Protein 8OU0 (pdb70)

Secondary structure (DSSP, 8-state):
--EEEEEEEHHHHHHHHHHHHHHHHHHHT--TTSB----GGGTB---SSSB--B-EEEE-SSSHHHHHHHHSSTTTTS-TTSEE--SS---S-HHIIIIISGGGTHHHHHHHHHHHHHH-SSEEEEEEEEETTSHHHHHHHHHHHHHHHHHT-SSEEEEEEEPPPSS----SSHHHHHHHHHHHHTTT-SEEEEE-HHHHHHHIIIII--SS--HHHHHHHHHHHHHHHHHHHHS--SB---SHHHHHHH--BTTB---EEEEE----HHHHHT----HHHHHHHTTSGGGSSSSS-GGGS-EEEEEEEEEES--HHHHHHHHHHHHH-SSS-B-TT-S--EEEEEES------TTSS----SEEEEEEEEETTHHHHHHHHHHHHHHHHHTT-SHHHHHHHT--HHHHHHHHHHHHHHHHHHHHHH-/--EEEEEEEHHHHHHHHHHHHHHHHHHTTB-TTSBB--SSTTSSTTTTTTEEEETTTEEEE-EEEEESSHHHHHHHHHSTTTTSS-GGGEEE-SS---S-HHIIIIISHHHHHHHHHHHHHHHHHHSS-EEEEEEEEETT-SHHHHHHHHHHHHHHHH-TTSEEEEEEE---SSS-S-TTHHHHHHHHHHHHHHH-SEEEEE-SHHHHHHHHHTS--SS--HHHHHHHHHHHHHHHHGGGTS--SB---HHHHHHHH--STT--EEEEEEE----SSTTTT---SHHHHHHHHS-STTBSSS--GGGS-EEEEEEEEESS--HHHHHHHHHHHHHHTGGGB-SSS---EEEEE-S-PPTT-S-EEEEEEEESTHHHHHHHHHHHHHHHHHTTTTTHHHHTTT--HHHHHHHHHHHHHHHHHHHHT-/---THHHHHHHHHHHHHHHHTHHHHHHHHHHHHHHT--TTS----HHHHHHHHHSS--TTHHHHHHHHHHHHHHHHHHHHHHHHH---HHHHHHHHHHHHHSSSS--TT----TT--SGGGS-HHIIIIISTTGGGSHHHHHHHHHHHHHHH-/-------TTTTTS--PPPP-

Organism: Bos taurus (NCBI:txid9913)

InterPro domains:
  IPR000217 Tubulin [PR01161] (10-30)
  IPR000217 Tubulin [PR01161] (53-72)
  IPR000217 Tubulin [PR01161] (95-106)
  IPR000217 Tubulin [PR01161] (108-132)
  IPR000217 Tubulin [PR01161] (134-152)
  IPR000217 Tubulin [PR01161] (153-174)
  IPR000217 Tubulin [PR01161] (178-191)
  IPR000217 Tubulin [PR01161] (192-212)
  IPR000217 Tubulin [PR01161] (380-408)
  IPR000217 Tubulin [PTHR11588] (2-439)
  IPR002452 Alpha tubulin [PR01162] (18-33)
  IPR002452 Alpha tubulin [PR01162] (45-58)
  IPR002452 Alpha tubulin [PR01162] (88-101)
  IPR002452 Alpha tubulin [PR01162] (120-128)
  IPR002452 Alpha tubulin [PR01162] (148-160)
  IPR002452 Alpha tubulin [PR01162] (161-172)
  IPR002452 Alpha tubulin [PR01162] (214-226)
  IPR002452 Alpha tubulin [PR01162] (274-289)
  IPR002452 Alpha tubulin [PR01162] (321-342)
  IPR002452 Alpha tubulin [PR01162] (347-360)

Structure (mmCIF, N/CA/C/O backbone):
data_8OU0
#
_entry.id   8OU0
#
_cell.length_a   1.00
_cell.length_b   1.00
_cell.length_c   1.00
_cell.angle_alpha   90.00
_cell.angle_beta   90.00
_cell.angle_gamma   90.00
#
_symmetry.space_group_name_H-M   'P 1'
#
loop_
_entity.id
_entity.type
_entity.pdbx_description
1 polymer 'Tubulin beta-4B chain'
2 polymer 'Stabilizer of axonemal microtubules 1'
3 polymer 'Sperm acrosome associated 9'
4 polymer 'Tubulin alpha-3 chain'
5 non-polymer "GUANOSINE-5'-DIPHOSPHATE"
6 non-polymer "GUANOSINE-5'-TRIPHOSPHATE"
7 non-polymer 'MAGNESIUM ION'
#
loop_
_atom_site.group_PDB
_atom_site.id
_atom_site.type_symbol
_atom_site.label_atom_id
_atom_site.label_alt_id
_atom_site.label_comp_id
_atom_site.label_asym_id
_atom_site.label_entity_id
_atom_site.label_seq_id
_atom_site.pdbx_PDB_ins_code
_atom_site.Cartn_x
_atom_site.Cartn_y
_atom_site.Cartn_z
_atom_site.occupancy
_atom_site.B_iso_or_equiv
_atom_site.auth_seq_id
_atom_site.auth_comp_id
_atom_site.auth_asym_id
_atom_site.auth_atom_id
_atom_site.pdbx_PDB_model_num
ATOM 1 N N . MET A 1 1 ? 221.277 203.722 182.354 1.00 51.43 1 MET B N 1
ATOM 2 C CA . MET A 1 1 ? 222.613 203.441 181.842 1.00 51.43 1 MET B CA 1
ATOM 3 C C . MET A 1 1 ? 223.674 204.158 182.667 1.00 51.43 1 MET B C 1
ATOM 4 O O . MET A 1 1 ? 224.771 203.638 182.871 1.00 51.43 1 MET B O 1
ATOM 6 N N . ARG A 1 2 ? 223.341 205.357 183.138 1.00 49.33 2 ARG B N 1
ATOM 7 C CA . ARG A 1 2 ? 224.234 206.165 183.961 1.00 49.33 2 ARG B CA 1
ATOM 8 C C . ARG A 1 2 ? 223.682 206.184 185.380 1.00 49.33 2 ARG B C 1
ATOM 9 O O . ARG A 1 2 ? 222.747 206.933 185.678 1.00 49.33 2 ARG B O 1
ATOM 17 N N . GLU A 1 3 ? 224.265 205.368 186.253 1.00 47.44 3 GLU B N 1
ATOM 18 C CA . GLU A 1 3 ? 223.786 205.205 187.618 1.00 47.44 3 GLU B CA 1
ATOM 19 C C . GLU A 1 3 ? 224.601 206.079 188.561 1.00 47.44 3 GLU B C 1
ATOM 20 O O . GLU A 1 3 ? 225.833 206.111 188.478 1.00 47.44 3 GLU B O 1
ATOM 26 N N . ILE A 1 4 ? 223.911 206.780 189.456 1.00 40.52 4 ILE B N 1
ATOM 27 C CA . ILE A 1 4 ? 224.535 207.637 190.457 1.00 40.52 4 ILE B CA 1
ATOM 28 C C . ILE A 1 4 ? 224.171 207.099 191.832 1.00 40.52 4 ILE B C 1
ATOM 29 O O . ILE A 1 4 ? 222.993 206.858 192.116 1.00 40.52 4 ILE B O 1
ATOM 34 N N . VAL A 1 5 ? 225.178 206.906 192.680 1.00 37.22 5 VAL B N 1
ATOM 35 C CA . VAL A 1 5 ? 224.984 206.426 194.043 1.00 37.22 5 VAL B CA 1
ATOM 36 C C . VAL A 1 5 ? 225.339 207.547 195.011 1.00 37.22 5 VAL B C 1
ATOM 37 O O . VAL A 1 5 ? 226.325 208.267 194.814 1.00 37.22 5 VAL B O 1
ATOM 41 N N . HIS A 1 6 ? 224.514 207.713 196.040 1.00 38.02 6 HIS B N 1
ATOM 42 C CA . HIS A 1 6 ? 224.602 208.835 196.964 1.00 38.02 6 HIS B CA 1
ATOM 43 C C . HIS A 1 6 ? 225.058 208.346 198.332 1.00 38.02 6 HIS B C 1
ATOM 44 O O . HIS A 1 6 ? 224.510 207.375 198.862 1.00 38.02 6 HIS B O 1
ATOM 51 N N . LEU A 1 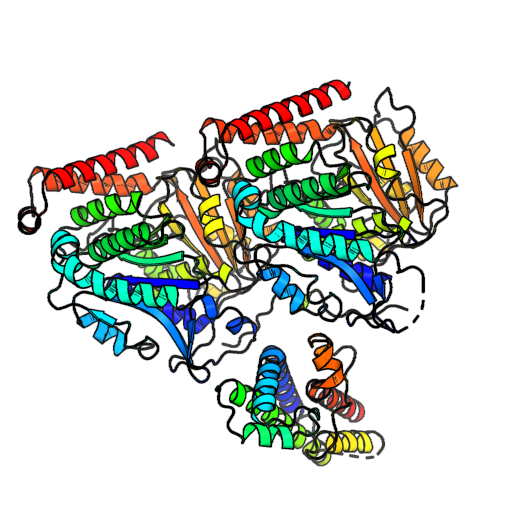7 ? 226.053 209.022 198.899 1.00 36.90 7 LEU B N 1
ATOM 52 C CA . LEU A 1 7 ? 226.602 208.687 200.205 1.00 36.90 7 LEU B CA 1
ATOM 53 C C . LEU A 1 7 ? 226.422 209.868 201.148 1.00 36.90 7 LEU B C 1
ATOM 54 O O . LEU A 1 7 ? 226.642 211.019 200.762 1.00 36.90 7 LEU B O 1
ATOM 59 N N . GLN A 1 8 ? 226.019 209.581 202.384 1.00 40.88 8 GLN B N 1
ATOM 60 C CA . GLN A 1 8 ? 225.780 210.611 203.384 1.00 40.88 8 GLN B CA 1
ATOM 61 C C . GLN A 1 8 ? 226.551 210.288 204.655 1.00 40.88 8 GLN B C 1
ATOM 62 O O . GLN A 1 8 ? 226.778 209.121 204.983 1.00 40.88 8 GLN B O 1
ATOM 68 N N . ALA A 1 9 ? 226.953 211.337 205.370 1.00 41.89 9 ALA B N 1
ATOM 69 C CA . ALA A 1 9 ? 227.695 211.171 206.611 1.00 41.89 9 ALA B CA 1
ATOM 70 C C . ALA A 1 9 ? 227.526 212.418 207.464 1.00 41.89 9 ALA B C 1
ATOM 71 O O . ALA A 1 9 ? 227.580 213.538 206.951 1.00 41.89 9 ALA B O 1
ATOM 73 N N . GLY A 1 10 ? 227.322 212.215 208.762 1.00 45.71 10 GLY B N 1
ATOM 74 C CA . GLY A 1 10 ? 227.186 213.309 209.698 1.00 45.71 10 GLY B CA 1
ATOM 75 C C . GLY A 1 10 ? 225.770 213.851 209.773 1.00 45.71 10 GLY B C 1
ATOM 76 O O . GLY A 1 10 ? 224.890 213.518 208.978 1.00 45.71 10 GLY B O 1
ATOM 77 N N . GLN A 1 11 ? 225.559 214.724 210.760 1.00 46.65 11 GLN B N 1
ATOM 78 C CA . GLN A 1 11 ? 224.235 215.300 210.978 1.00 46.65 11 GLN B CA 1
ATOM 79 C C . GLN A 1 11 ? 223.823 216.202 209.820 1.00 46.65 11 GLN B C 1
ATOM 80 O O . GLN A 1 11 ? 222.721 216.064 209.268 1.00 46.65 11 GLN B O 1
ATOM 86 N N . CYS A 1 12 ? 224.696 217.139 209.446 1.00 45.87 12 CYS B N 1
ATOM 87 C CA . CYS A 1 12 ? 224.384 218.053 208.353 1.00 45.87 12 CYS B CA 1
ATOM 88 C C . CYS A 1 12 ? 224.199 217.296 207.046 1.00 45.87 12 CYS B C 1
ATOM 89 O O . CYS A 1 12 ? 223.262 217.572 206.285 1.00 45.87 12 CYS B O 1
ATOM 92 N N . GLY A 1 13 ? 225.079 216.331 206.778 1.00 42.31 13 GLY B N 1
ATOM 93 C CA . GLY A 1 13 ? 224.935 215.529 205.578 1.00 42.31 13 GLY B CA 1
ATOM 94 C C . GLY A 1 13 ? 223.630 214.762 205.547 1.00 42.31 13 GLY B C 1
ATOM 95 O O . GLY A 1 13 ? 222.951 214.722 204.522 1.00 42.31 13 GLY B O 1
ATOM 96 N N . ASN A 1 14 ? 223.249 214.163 206.677 1.00 41.84 14 ASN B N 1
ATOM 97 C CA . ASN A 1 14 ? 222.014 213.388 206.721 1.00 41.84 14 ASN B CA 1
ATOM 98 C C . ASN A 1 14 ? 220.793 214.270 206.496 1.00 41.84 14 ASN B C 1
ATOM 99 O O . ASN A 1 14 ? 219.885 213.903 205.739 1.00 41.84 14 ASN B O 1
ATOM 104 N N . GLN A 1 15 ? 220.752 215.441 207.134 1.00 41.73 15 GLN B N 1
ATOM 105 C CA . GLN A 1 15 ? 219.594 216.318 206.967 1.00 41.73 15 GLN B CA 1
ATOM 106 C C . GLN A 1 15 ? 219.503 216.852 205.540 1.00 41.73 15 GLN B C 1
ATOM 107 O O . GLN A 1 15 ? 218.420 216.857 204.930 1.00 41.73 15 GLN B O 1
ATOM 113 N N . ILE A 1 16 ? 220.632 217.300 204.984 1.00 37.57 16 ILE B N 1
ATOM 114 C CA . ILE A 1 16 ? 220.623 217.809 203.617 1.00 37.57 16 ILE B CA 1
ATOM 115 C C . ILE A 1 16 ? 220.252 216.702 202.640 1.00 37.57 16 ILE B C 1
ATOM 116 O O . ILE A 1 16 ? 219.532 216.936 201.663 1.00 37.57 16 ILE B O 1
ATOM 121 N N . GLY A 1 17 ? 220.720 215.478 202.891 1.00 39.03 17 GLY B N 1
ATOM 122 C CA . GLY A 1 17 ? 220.359 214.369 202.027 1.00 39.03 17 GLY B CA 1
ATOM 123 C C . GLY A 1 17 ? 218.884 214.030 202.096 1.00 39.03 17 GLY B C 1
ATOM 124 O O . GLY A 1 17 ? 218.268 213.705 201.079 1.00 39.03 17 GLY B O 1
ATOM 125 N N . ALA A 1 18 ? 218.297 214.093 203.293 1.00 37.67 18 ALA B N 1
ATOM 126 C CA . ALA A 1 18 ? 216.860 213.872 203.410 1.00 37.67 18 ALA B CA 1
ATOM 127 C C . ALA A 1 18 ? 216.081 214.913 202.617 1.00 37.67 18 ALA B C 1
ATOM 128 O O . ALA A 1 18 ? 215.137 214.575 201.889 1.00 37.67 18 ALA B O 1
ATOM 130 N N . LYS A 1 19 ? 216.474 216.184 202.729 1.00 38.01 19 LYS B N 1
ATOM 131 C CA . LYS A 1 19 ? 215.790 217.224 201.961 1.00 38.01 19 LYS B CA 1
ATOM 132 C C . LYS A 1 19 ? 215.980 217.023 200.459 1.00 38.01 19 LYS B C 1
ATOM 133 O O . LYS A 1 19 ? 215.044 217.218 199.671 1.00 38.01 19 LYS B O 1
ATOM 139 N N . PHE A 1 20 ? 217.187 216.632 200.046 1.00 36.78 20 PHE B N 1
ATOM 140 C CA . PHE A 1 20 ? 217.463 216.399 198.633 1.00 36.78 20 PHE B CA 1
ATOM 141 C C . PHE A 1 20 ? 216.621 215.255 198.085 1.00 36.78 20 PHE B C 1
ATOM 142 O O . PHE A 1 20 ? 216.082 215.345 196.975 1.00 36.78 20 PHE B O 1
ATOM 150 N N . TRP A 1 21 ? 216.502 214.166 198.846 1.00 36.25 21 TRP B N 1
ATOM 151 C CA . TRP A 1 21 ? 215.673 213.051 198.408 1.00 36.25 21 TRP B CA 1
ATOM 152 C C . TRP A 1 21 ? 214.208 213.452 198.346 1.00 36.25 21 TRP B C 1
ATOM 153 O O . TRP A 1 21 ? 213.485 213.024 197.440 1.00 36.25 21 TRP B O 1
ATOM 164 N N . GLU A 1 22 ? 213.753 214.282 199.287 1.00 41.16 22 GLU B N 1
ATOM 165 C CA . GLU A 1 22 ? 212.383 214.781 199.218 1.00 41.16 22 GLU B CA 1
ATOM 166 C C . GLU A 1 22 ? 212.150 215.565 197.931 1.00 41.16 22 GLU B C 1
ATOM 167 O O . GLU A 1 22 ? 211.157 215.347 197.224 1.00 41.16 22 GLU B O 1
ATOM 173 N N . VAL A 1 23 ? 213.077 216.465 197.596 1.00 40.61 23 VAL B N 1
ATOM 174 C CA . VAL A 1 23 ? 212.926 217.277 196.389 1.00 40.61 23 VAL B CA 1
ATOM 175 C C . VAL A 1 23 ? 212.933 216.397 195.143 1.00 40.61 23 VAL B C 1
ATOM 176 O O . VAL A 1 23 ? 212.102 216.560 194.239 1.00 40.61 23 VAL B O 1
ATOM 180 N N . ILE A 1 24 ? 213.869 215.446 195.077 1.00 39.94 24 ILE B N 1
ATOM 181 C CA . ILE A 1 24 ? 213.980 214.591 193.895 1.00 39.94 24 ILE B CA 1
ATOM 182 C C . ILE A 1 24 ? 212.726 213.744 193.727 1.00 39.94 24 ILE B C 1
ATOM 183 O O . ILE A 1 24 ? 212.183 213.620 192.623 1.00 39.94 24 ILE B O 1
ATOM 188 N N . SER A 1 25 ? 212.242 213.148 194.820 1.00 43.97 25 SER B N 1
ATOM 189 C CA . SER A 1 25 ? 211.023 212.353 194.741 1.00 43.97 25 SER B CA 1
ATOM 190 C C . SER A 1 25 ? 209.829 213.207 194.347 1.00 43.97 25 SER B C 1
ATOM 191 O O . SER A 1 25 ? 208.909 212.716 193.684 1.00 43.97 25 SER B O 1
ATOM 194 N N . ASP A 1 26 ? 209.818 214.479 194.747 1.00 48.97 26 ASP B N 1
ATOM 195 C CA . ASP A 1 26 ? 208.763 215.375 194.289 1.00 48.97 26 ASP B CA 1
ATOM 196 C C . ASP A 1 26 ? 208.868 215.630 192.790 1.00 48.97 26 ASP B C 1
ATOM 197 O O . ASP A 1 26 ? 207.847 215.745 192.102 1.00 48.97 26 ASP B O 1
ATOM 202 N N . GLU A 1 27 ? 210.094 215.731 192.269 1.00 52.30 27 GLU B N 1
ATOM 203 C CA . GLU A 1 27 ? 210.273 216.026 190.849 1.00 52.30 27 GLU B CA 1
ATOM 204 C C . GLU A 1 27 ? 209.751 214.899 189.964 1.00 52.30 27 GLU B C 1
ATOM 205 O O . GLU A 1 27 ? 209.121 215.156 188.932 1.00 52.30 27 GLU B O 1
ATOM 211 N N . HIS A 1 28 ? 210.004 213.648 190.343 1.00 50.92 28 HIS B N 1
ATOM 212 C CA . HIS A 1 28 ? 209.597 212.496 189.546 1.00 50.92 28 HIS B CA 1
ATOM 213 C C . HIS A 1 28 ? 208.189 212.015 189.867 1.00 50.92 28 HIS B C 1
ATOM 214 O O . HIS A 1 28 ? 207.760 210.996 189.318 1.00 50.92 28 HIS B O 1
ATOM 221 N N . GLY A 1 29 ? 207.465 212.715 190.734 1.00 55.15 29 GLY B N 1
ATOM 222 C CA . GLY A 1 29 ? 206.111 212.320 191.077 1.00 55.15 29 GLY B CA 1
ATOM 223 C C . GLY A 1 29 ? 206.001 211.013 191.831 1.00 55.15 29 GLY B C 1
ATOM 224 O O . GLY A 1 29 ? 205.132 210.191 191.514 1.00 55.15 29 GLY B O 1
ATOM 225 N N . ILE A 1 30 ? 206.858 210.799 192.825 1.00 52.05 30 ILE B N 1
ATOM 226 C CA . ILE A 1 30 ? 206.825 209.607 193.664 1.00 52.05 30 ILE B CA 1
ATOM 227 C C . ILE A 1 30 ? 206.350 210.024 195.048 1.00 52.05 30 ILE B C 1
ATOM 228 O O . ILE A 1 30 ? 206.957 210.894 195.684 1.00 52.05 30 ILE B O 1
ATOM 233 N N . ASP A 1 31 ? 205.266 209.411 195.512 1.00 58.01 31 ASP B N 1
ATOM 234 C CA . ASP A 1 31 ? 204.726 209.729 196.822 1.00 58.01 31 ASP B CA 1
ATOM 235 C C . ASP A 1 31 ? 205.569 209.081 197.918 1.00 58.01 31 ASP B C 1
ATOM 236 O O . ASP A 1 31 ? 206.354 208.168 197.652 1.00 58.01 31 ASP B O 1
ATOM 241 N N . PRO A 1 32 ? 205.443 209.550 199.163 1.00 55.18 32 PRO B N 1
ATOM 242 C CA . PRO A 1 32 ? 206.230 208.946 200.251 1.00 55.18 32 PRO B CA 1
ATOM 243 C C . PRO A 1 32 ? 205.933 207.475 200.481 1.00 55.18 32 PRO B C 1
ATOM 244 O O . PRO A 1 32 ? 206.750 206.789 201.105 1.00 55.18 32 PRO B O 1
ATOM 248 N N . THR A 1 33 ? 204.788 206.970 200.015 1.00 57.09 33 THR B N 1
ATOM 249 C CA . THR A 1 33 ? 204.503 205.545 200.156 1.00 57.09 33 THR B CA 1
ATOM 250 C C . THR A 1 33 ? 205.504 204.701 199.376 1.00 57.09 33 THR B C 1
ATOM 251 O O . THR A 1 33 ? 206.002 203.689 199.882 1.00 57.09 33 THR B O 1
ATOM 255 N N . GLY A 1 34 ? 205.818 205.105 198.147 1.00 56.08 34 GLY B N 1
ATOM 256 C CA . GLY A 1 34 ? 206.768 204.373 197.332 1.00 56.08 34 GLY B CA 1
ATOM 257 C C . GLY A 1 34 ? 206.237 203.987 195.967 1.00 56.08 34 GLY B C 1
ATOM 258 O O . GLY A 1 34 ? 206.906 203.271 195.217 1.00 56.08 34 GLY B O 1
ATOM 259 N N . THR A 1 35 ? 205.040 204.457 195.629 1.00 60.91 35 THR B N 1
ATOM 260 C CA . THR A 1 35 ? 204.386 204.123 194.372 1.00 60.91 35 THR B CA 1
ATOM 261 C C . THR A 1 35 ? 204.339 205.344 193.463 1.00 60.91 35 THR B C 1
ATOM 262 O O . THR A 1 35 ? 204.181 206.475 193.931 1.00 60.91 35 THR B O 1
ATOM 266 N N . TYR A 1 36 ? 204.471 205.107 192.162 1.00 65.00 36 TYR B N 1
ATOM 267 C CA . TYR A 1 36 ? 204.509 206.198 191.199 1.00 65.00 36 TYR B CA 1
ATOM 268 C C . TYR A 1 36 ? 203.137 206.851 191.074 1.00 65.00 36 TYR B C 1
ATOM 269 O O . TYR A 1 36 ? 202.133 206.174 190.836 1.00 65.00 36 TYR B O 1
ATOM 278 N N . HIS A 1 37 ? 203.098 208.173 191.232 1.00 68.84 37 HIS B N 1
ATOM 279 C CA . HIS A 1 37 ? 201.881 208.965 191.094 1.00 68.84 37 HIS B CA 1
ATOM 280 C C . HIS A 1 37 ? 202.122 210.173 190.202 1.00 68.84 37 HIS B C 1
ATOM 281 O O . HIS A 1 37 ? 201.686 211.288 190.501 1.00 68.84 37 HIS B O 1
ATOM 288 N N . GLY A 1 38 ? 202.818 209.969 189.088 1.00 68.02 38 GLY B N 1
ATOM 289 C CA . GLY A 1 38 ? 203.120 211.043 188.169 1.00 68.02 38 GLY B CA 1
ATOM 290 C C . GLY A 1 38 ? 201.987 211.307 187.195 1.00 68.02 38 GLY B C 1
ATOM 291 O O . GLY A 1 38 ? 200.878 210.784 187.314 1.00 68.02 38 GLY B O 1
ATOM 292 N N . ASP A 1 39 ? 202.287 212.146 186.205 1.00 72.76 39 ASP B N 1
ATOM 293 C CA . ASP A 1 39 ? 201.311 212.531 185.194 1.00 72.76 39 ASP B CA 1
ATOM 294 C C . ASP A 1 39 ? 201.808 212.403 183.763 1.00 72.76 39 ASP B C 1
ATOM 295 O O . ASP A 1 39 ? 200.976 212.365 182.849 1.00 72.76 39 ASP B O 1
ATOM 300 N N . SER A 1 40 ? 203.116 212.335 183.531 1.00 70.63 40 SER B N 1
ATOM 301 C CA . SER A 1 40 ? 203.668 212.224 182.192 1.00 70.63 40 SER B CA 1
ATOM 302 C C . SER A 1 40 ? 204.655 211.068 182.143 1.00 70.63 40 SER B C 1
ATOM 303 O O . SER A 1 40 ? 205.208 210.651 183.163 1.00 70.63 40 SER B O 1
ATOM 306 N N . ASP A 1 41 ? 204.869 210.550 180.935 1.00 73.23 41 ASP B N 1
ATOM 307 C CA . ASP A 1 41 ? 205.782 209.433 180.747 1.00 73.23 41 ASP B CA 1
ATOM 308 C C . ASP A 1 41 ? 207.240 209.864 180.703 1.00 73.23 41 ASP B C 1
ATOM 309 O O . ASP A 1 41 ? 208.123 209.000 180.696 1.00 73.23 41 ASP B O 1
ATOM 314 N N . LEU A 1 42 ? 207.513 211.169 180.670 1.00 65.48 42 LEU B N 1
ATOM 315 C CA . LEU A 1 42 ? 208.888 211.649 180.719 1.00 65.48 42 LEU B CA 1
ATOM 316 C C . LEU A 1 42 ? 209.514 211.461 182.093 1.00 65.48 42 LEU B C 1
ATOM 317 O O . LEU A 1 42 ? 210.743 211.429 182.202 1.00 65.48 42 LEU B O 1
ATOM 322 N N . GLN A 1 43 ? 208.698 211.347 183.139 1.00 60.67 43 GLN B N 1
ATOM 323 C CA . GLN A 1 43 ? 209.226 211.291 184.495 1.00 60.67 43 GLN B CA 1
ATOM 324 C C . GLN A 1 43 ? 209.841 209.938 184.824 1.00 60.67 43 GLN B C 1
ATOM 325 O O . GLN A 1 43 ? 210.789 209.874 185.613 1.00 60.67 43 GLN B O 1
ATOM 331 N N . LEU A 1 44 ? 209.330 208.855 184.242 1.00 58.34 44 LEU B N 1
ATOM 332 C CA . LEU A 1 44 ? 209.821 207.517 184.541 1.00 58.34 44 LEU B CA 1
ATOM 333 C C . LEU A 1 44 ? 210.706 206.941 183.441 1.00 58.34 44 LEU B C 1
ATOM 334 O O . LEU A 1 44 ? 211.053 205.758 183.501 1.00 58.34 44 LEU B O 1
ATOM 339 N N . GLU A 1 45 ? 211.079 207.740 182.439 1.00 56.12 47 GLU B N 1
ATOM 340 C CA . GLU A 1 45 ? 211.972 207.228 181.405 1.00 56.12 47 GLU B CA 1
ATOM 341 C C . GLU A 1 45 ? 213.396 207.069 181.923 1.00 56.12 47 GLU B C 1
ATOM 342 O O . GLU A 1 45 ? 214.104 206.145 181.508 1.00 56.12 47 GLU B O 1
ATOM 348 N N . ARG A 1 46 ? 213.829 207.949 182.821 1.00 49.83 48 ARG B N 1
ATOM 349 C CA . ARG A 1 46 ? 215.177 207.940 183.372 1.00 49.83 48 ARG B CA 1
ATOM 350 C C . ARG A 1 46 ? 215.142 207.839 184.890 1.00 49.83 48 ARG B C 1
ATOM 351 O O . ARG A 1 46 ? 215.925 208.479 185.592 1.00 49.83 48 ARG B O 1
ATOM 359 N N . ILE A 1 47 ? 214.222 207.028 185.418 1.00 44.84 49 ILE B N 1
ATOM 360 C CA . ILE A 1 47 ? 214.132 206.833 186.859 1.00 44.84 49 ILE B CA 1
ATOM 361 C C . ILE A 1 47 ? 215.243 205.945 187.395 1.00 44.84 49 ILE B C 1
ATOM 362 O O . ILE A 1 47 ? 215.353 205.767 188.613 1.00 44.84 49 ILE B O 1
ATOM 367 N N . ASN A 1 48 ? 216.083 205.396 186.519 1.00 45.58 50 ASN B N 1
ATOM 368 C CA . ASN A 1 48 ? 217.147 204.499 186.944 1.00 45.58 50 ASN B CA 1
ATOM 369 C C . ASN A 1 48 ? 218.365 205.228 187.490 1.00 45.58 50 ASN B C 1
ATOM 370 O O . ASN A 1 48 ? 219.215 204.586 188.116 1.00 45.58 50 ASN B O 1
ATOM 375 N N . VAL A 1 49 ? 218.482 206.538 187.269 1.00 41.06 51 VAL B N 1
ATOM 376 C CA . VAL A 1 49 ? 219.647 207.262 187.764 1.00 41.06 51 VAL B CA 1
ATOM 377 C C . VAL A 1 49 ? 219.643 207.308 189.287 1.00 41.06 51 VAL B C 1
ATOM 378 O O . VAL A 1 49 ? 220.700 207.253 189.925 1.00 41.06 51 VAL B O 1
ATOM 382 N N . TYR A 1 50 ? 218.460 207.401 189.895 1.00 40.28 52 TYR B N 1
ATOM 383 C CA . TYR A 1 50 ? 218.353 207.604 191.330 1.00 40.28 52 TYR B CA 1
ATOM 384 C C . TYR A 1 50 ? 217.499 206.570 192.052 1.00 40.28 52 TYR B C 1
ATOM 385 O O . TYR A 1 50 ? 217.443 206.601 193.285 1.00 40.28 52 TYR B O 1
ATOM 394 N N . TYR A 1 51 ? 216.837 205.664 191.339 1.00 39.74 53 TYR B N 1
ATOM 395 C CA . TYR A 1 51 ? 215.904 204.745 191.971 1.00 39.74 53 TYR B CA 1
ATOM 396 C C . TYR A 1 51 ? 216.081 203.345 191.405 1.00 39.74 53 TYR B C 1
ATOM 397 O O . TYR A 1 51 ? 216.601 203.157 190.303 1.00 39.74 53 TYR B O 1
ATOM 406 N N . ASN A 1 52 ? 215.637 202.359 192.180 1.00 44.23 54 ASN B N 1
ATOM 407 C CA . ASN A 1 52 ? 215.652 200.959 191.786 1.00 44.23 54 ASN B CA 1
ATOM 408 C C . ASN A 1 52 ? 214.240 200.396 191.859 1.00 44.23 54 ASN B C 1
ATOM 409 O O . ASN A 1 52 ? 213.497 200.684 192.801 1.00 44.23 54 ASN B O 1
ATOM 414 N N . GLU A 1 53 ? 213.872 199.595 190.865 1.00 51.37 55 GLU B N 1
ATOM 415 C CA . GLU A 1 53 ? 212.588 198.914 190.895 1.00 51.37 55 GLU B CA 1
ATOM 416 C C . GLU A 1 53 ? 212.631 197.750 191.878 1.00 51.37 55 GLU B C 1
ATOM 417 O O . GLU A 1 53 ? 213.690 197.176 192.148 1.00 51.37 55 GLU B O 1
ATOM 423 N N . ALA A 1 54 ? 211.465 197.407 192.421 1.00 54.32 56 ALA B N 1
ATOM 424 C CA . ALA A 1 54 ? 211.382 196.340 193.415 1.00 54.32 56 ALA B CA 1
ATOM 425 C C . ALA A 1 54 ? 209.960 195.809 193.453 1.00 54.32 56 ALA B C 1
ATOM 426 O O . ALA A 1 54 ? 209.024 196.573 193.709 1.00 54.32 56 ALA B O 1
ATOM 428 N N . THR A 1 55 ? 209.804 194.506 193.214 1.00 57.54 57 THR B N 1
ATOM 429 C CA . THR A 1 55 ? 208.513 193.801 193.255 1.00 57.54 57 THR B CA 1
ATOM 430 C C . THR A 1 55 ? 207.545 194.534 192.325 1.00 57.54 57 THR B C 1
ATOM 431 O O . THR A 1 55 ? 207.905 194.809 191.172 1.00 57.54 57 THR B O 1
ATOM 435 N N . GLY A 1 56 ? 206.335 194.864 192.768 1.00 61.80 58 GLY B N 1
ATOM 436 C CA . GLY A 1 56 ? 205.378 195.528 191.906 1.00 61.80 58 GLY B CA 1
ATOM 437 C C . GLY A 1 56 ? 205.352 197.036 192.039 1.00 61.80 58 GLY B C 1
ATOM 438 O O . GLY A 1 56 ? 204.706 197.575 192.943 1.00 61.80 58 GLY B O 1
ATOM 439 N N . GLY A 1 57 ? 206.048 197.723 191.139 1.00 60.14 59 GLY B N 1
ATOM 440 C CA . GLY A 1 57 ? 205.964 199.174 191.050 1.00 60.14 59 GLY B CA 1
ATOM 441 C C . GLY A 1 57 ? 206.329 199.924 192.312 1.00 60.14 59 GLY B C 1
ATOM 442 O O . GLY A 1 57 ? 205.674 200.918 192.649 1.00 60.14 59 GLY B O 1
ATOM 443 N N . LYS A 1 58 ? 207.360 199.474 193.022 1.00 50.03 60 LYS B N 1
ATOM 444 C CA . LYS A 1 58 ? 207.844 200.154 194.217 1.00 50.03 60 LYS B CA 1
ATOM 445 C C . LYS A 1 58 ? 209.286 200.576 193.981 1.00 50.03 60 LYS B C 1
ATOM 446 O O . LYS A 1 58 ? 210.136 199.738 193.665 1.00 50.03 60 LYS B O 1
ATOM 452 N N . TYR A 1 59 ? 209.557 201.868 194.135 1.00 43.53 61 TYR B N 1
ATOM 453 C CA . TYR A 1 59 ? 210.876 202.433 193.888 1.00 43.53 61 TYR B CA 1
ATOM 454 C C . TYR A 1 59 ? 211.528 202.800 195.213 1.00 43.53 61 TYR B C 1
ATOM 455 O O . TYR A 1 59 ? 210.926 203.502 196.032 1.00 43.53 61 TYR B O 1
ATOM 464 N N . VAL A 1 60 ? 212.753 202.329 195.418 1.00 37.49 62 VAL B N 1
ATOM 465 C CA . VAL A 1 60 ? 213.513 202.581 196.635 1.00 37.49 62 VAL B CA 1
ATOM 466 C C . VAL A 1 60 ? 214.752 203.379 196.258 1.00 37.49 62 VAL B C 1
ATOM 467 O O . VAL A 1 60 ? 215.434 203.025 195.295 1.00 37.49 62 VAL B O 1
ATOM 471 N N . PRO A 1 61 ? 215.064 204.468 196.958 1.00 36.33 63 PRO B N 1
ATOM 472 C CA . PRO A 1 61 ? 216.263 205.239 196.622 1.00 36.33 63 PRO B CA 1
ATOM 473 C C . PRO A 1 61 ? 217.534 204.437 196.855 1.00 36.33 63 PRO B C 1
ATOM 474 O O . PRO A 1 61 ? 217.602 203.574 197.732 1.00 36.33 63 PRO B O 1
ATOM 478 N N . ARG A 1 62 ? 218.549 204.733 196.046 1.00 37.18 64 ARG B N 1
ATOM 479 C CA . ARG A 1 62 ? 219.858 204.087 196.136 1.00 37.18 64 ARG B CA 1
ATOM 480 C C . ARG A 1 62 ? 220.773 205.002 196.943 1.00 37.18 64 ARG B C 1
ATOM 481 O O . ARG A 1 62 ? 221.516 205.812 196.390 1.00 37.18 64 ARG B O 1
ATOM 489 N N . ALA A 1 63 ? 220.715 204.871 198.267 1.00 39.30 65 ALA B N 1
ATOM 490 C CA . ALA A 1 63 ? 221.494 205.718 199.156 1.00 39.30 65 ALA B CA 1
ATOM 491 C C . ALA A 1 63 ? 222.070 204.888 200.293 1.00 39.30 65 ALA B C 1
ATOM 492 O O . ALA A 1 63 ? 221.526 203.844 200.661 1.00 39.30 65 ALA B O 1
ATOM 494 N N . VAL A 1 64 ? 223.183 205.369 200.843 1.00 40.08 66 VAL B N 1
ATOM 495 C CA . VAL A 1 64 ? 223.839 204.759 201.993 1.00 40.08 66 VAL B CA 1
ATOM 496 C C . VAL A 1 64 ? 223.990 205.828 203.066 1.00 40.08 66 VAL B C 1
ATOM 497 O O . VAL A 1 64 ? 224.424 206.947 202.773 1.00 40.08 66 VAL B O 1
ATOM 501 N N . LEU A 1 65 ? 223.628 205.489 204.300 1.00 44.87 67 LEU B N 1
ATOM 502 C CA . LEU A 1 65 ? 223.657 206.427 205.415 1.00 44.87 67 LEU B CA 1
ATOM 503 C C . LEU A 1 65 ? 224.668 205.953 206.449 1.00 44.87 67 LEU B C 1
ATOM 504 O O . LEU A 1 65 ? 224.657 204.783 206.842 1.00 44.87 67 LEU B O 1
ATOM 509 N N . VAL A 1 66 ? 225.538 206.862 206.884 1.00 49.01 68 VAL B N 1
ATOM 510 C CA . VAL A 1 66 ? 226.632 206.543 207.793 1.00 49.01 68 VAL B CA 1
ATOM 511 C C . VAL A 1 66 ? 226.623 207.538 208.945 1.00 49.01 68 VAL B C 1
ATOM 512 O O . VAL A 1 66 ? 226.523 208.749 208.722 1.00 49.01 68 VAL B O 1
ATOM 516 N N . ASP A 1 67 ? 226.725 207.026 210.169 1.00 57.11 69 ASP B N 1
ATOM 517 C CA . ASP A 1 67 ? 226.863 207.857 211.358 1.00 57.11 69 ASP B CA 1
ATOM 518 C C . ASP A 1 67 ? 227.409 206.989 212.482 1.00 57.11 69 ASP B C 1
ATOM 519 O O . ASP A 1 67 ? 227.550 205.773 212.341 1.00 57.11 69 ASP B O 1
ATOM 524 N N . LEU A 1 68 ? 227.723 207.633 213.605 1.00 58.51 70 LEU B N 1
ATOM 525 C CA . LEU A 1 68 ? 228.213 206.925 214.779 1.00 58.51 70 LEU B CA 1
ATOM 526 C C . LEU A 1 68 ? 227.196 206.852 215.910 1.00 58.51 70 LEU B C 1
ATOM 527 O O . LEU A 1 68 ? 227.386 206.063 216.840 1.00 58.51 70 LEU B O 1
ATOM 532 N N . GLU A 1 69 ? 226.132 207.649 215.857 1.00 62.95 71 GLU B N 1
ATOM 533 C CA . GLU A 1 69 ? 225.082 207.599 216.859 1.00 62.95 71 GLU B CA 1
ATOM 534 C C . GLU A 1 69 ? 223.733 207.349 216.195 1.00 62.95 71 GLU B C 1
ATOM 535 O O . GLU A 1 69 ? 223.503 207.782 215.061 1.00 62.95 71 GLU B O 1
ATOM 541 N N . PRO A 1 70 ? 222.821 206.645 216.869 1.00 62.44 72 PRO B N 1
ATOM 542 C CA . PRO A 1 70 ? 221.514 206.352 216.271 1.00 62.44 72 PRO B CA 1
ATOM 543 C C . PRO A 1 70 ? 220.514 207.493 216.356 1.00 62.44 72 PRO B C 1
ATOM 544 O O . PRO A 1 70 ? 219.381 207.330 215.888 1.00 62.44 72 PRO B O 1
ATOM 548 N N . GLY A 1 71 ? 220.894 208.634 216.924 1.00 63.74 73 GLY B N 1
ATOM 549 C CA . GLY A 1 71 ? 219.973 209.738 217.116 1.00 63.74 73 GLY B CA 1
ATOM 550 C C . GLY A 1 71 ? 219.368 210.290 215.842 1.00 63.74 73 GLY B C 1
ATOM 551 O O . GLY A 1 71 ? 218.149 210.221 215.645 1.00 63.74 73 GLY B O 1
ATOM 552 N N . THR A 1 72 ? 220.206 210.851 214.967 1.00 62.74 74 THR B N 1
ATOM 553 C CA . THR A 1 72 ? 219.683 211.441 213.740 1.00 62.74 74 THR B CA 1
ATOM 554 C C . THR A 1 72 ? 219.120 210.381 212.801 1.00 62.74 74 THR B C 1
ATOM 555 O O . THR A 1 72 ? 218.200 210.671 212.030 1.00 62.74 74 THR B O 1
ATOM 559 N N . MET A 1 73 ? 219.637 209.151 212.860 1.00 61.58 75 MET B N 1
ATOM 560 C CA . MET A 1 73 ? 219.052 208.073 212.069 1.00 61.58 75 MET B CA 1
ATOM 561 C C . MET A 1 73 ? 217.619 207.797 212.503 1.00 61.58 75 MET B C 1
ATOM 562 O O . MET A 1 73 ? 216.720 207.664 211.666 1.00 61.58 75 MET B O 1
ATOM 567 N N . ASP A 1 74 ? 217.384 207.724 213.814 1.00 63.80 76 ASP B N 1
ATOM 568 C CA . ASP A 1 74 ? 216.023 207.536 214.303 1.00 63.80 76 ASP B CA 1
ATOM 569 C C . ASP A 1 74 ? 215.147 208.732 213.956 1.00 63.80 76 ASP B C 1
ATOM 570 O O . ASP A 1 74 ? 213.973 208.571 213.600 1.00 63.80 76 ASP B O 1
ATOM 575 N N . SER A 1 75 ? 215.704 209.941 214.051 1.00 61.27 77 SER B N 1
ATOM 576 C CA . SER A 1 75 ? 214.930 211.138 213.734 1.00 61.27 77 SER B CA 1
ATOM 577 C C . SER A 1 75 ? 214.495 211.153 212.273 1.00 61.27 77 SER B C 1
ATOM 578 O O . SER A 1 75 ? 213.351 211.503 211.962 1.00 61.27 77 SER B O 1
ATOM 581 N N . VAL A 1 76 ? 215.393 210.778 211.360 1.00 60.73 78 VAL B N 1
ATOM 582 C CA . VAL A 1 76 ? 215.043 210.789 209.944 1.00 60.73 78 VAL B CA 1
ATOM 583 C C . VAL A 1 76 ? 214.165 209.592 209.586 1.00 60.73 78 VAL B C 1
ATOM 584 O O . VAL A 1 76 ? 213.359 209.669 208.653 1.00 60.73 78 VAL B O 1
ATOM 588 N N . ARG A 1 77 ? 214.293 208.479 210.312 1.00 60.26 79 ARG B N 1
ATOM 589 C CA . ARG A 1 77 ? 213.433 207.331 210.052 1.00 60.26 79 ARG B CA 1
ATOM 590 C C . ARG A 1 77 ? 212.006 207.596 210.511 1.00 60.26 79 ARG B C 1
ATOM 591 O O . ARG A 1 77 ? 211.049 207.165 209.859 1.00 60.26 79 ARG B O 1
ATOM 599 N N . SER A 1 78 ? 211.843 208.302 211.630 1.00 62.02 80 SER B N 1
ATOM 600 C CA . SER A 1 78 ? 210.513 208.601 212.144 1.00 62.02 80 SER B CA 1
ATOM 601 C C . SER A 1 78 ? 209.888 209.832 211.503 1.00 62.02 80 SER B C 1
ATOM 602 O O . SER A 1 78 ? 208.692 210.070 211.701 1.00 62.02 80 SER B O 1
ATOM 605 N N . GLY A 1 79 ? 210.653 210.611 210.745 1.00 61.62 81 GLY B N 1
ATOM 606 C CA . GLY A 1 79 ? 210.133 211.792 210.100 1.00 61.62 81 GLY B CA 1
ATOM 607 C C . GLY A 1 79 ? 209.458 211.476 208.782 1.00 61.62 81 GLY B C 1
ATOM 608 O O . GLY A 1 79 ? 209.246 210.311 208.429 1.00 61.62 81 GLY B O 1
ATOM 609 N N . PRO A 1 80 ? 209.098 212.512 208.029 1.00 62.97 82 PRO B N 1
ATOM 610 C CA . PRO A 1 80 ? 208.476 212.289 206.722 1.00 62.97 82 PRO B CA 1
ATOM 611 C C . PRO A 1 80 ? 209.468 211.713 205.725 1.00 62.97 82 PRO B C 1
ATOM 612 O O . PRO A 1 80 ? 210.683 211.891 205.847 1.00 62.97 82 PRO B O 1
ATOM 616 N N . PHE A 1 81 ? 208.928 211.001 204.736 1.00 55.12 83 PHE B N 1
ATOM 617 C CA . PHE A 1 81 ? 209.703 210.389 203.657 1.00 55.12 83 PHE B CA 1
ATOM 618 C C . PHE A 1 81 ? 210.732 209.389 204.171 1.00 55.12 83 PHE B C 1
ATOM 619 O O . PHE A 1 81 ? 211.693 209.068 203.466 1.00 55.12 83 PHE B O 1
ATOM 627 N N . GLY A 1 82 ? 210.555 208.889 205.389 1.00 54.03 84 GLY B N 1
ATOM 628 C CA . GLY A 1 82 ? 211.478 207.946 205.976 1.00 54.03 84 GLY B CA 1
ATOM 629 C C . GLY A 1 82 ? 211.166 206.489 205.740 1.00 54.03 84 GLY B C 1
ATOM 630 O O . GLY A 1 82 ? 211.934 205.625 206.173 1.00 54.03 84 GLY B O 1
ATOM 631 N N . GLN A 1 83 ? 210.061 206.180 205.066 1.00 53.87 85 GLN B N 1
ATOM 632 C CA . GLN A 1 83 ? 209.653 204.804 204.825 1.00 53.87 85 GLN B CA 1
ATOM 633 C C . GLN A 1 83 ? 209.999 204.320 203.423 1.00 53.87 85 GLN B C 1
ATOM 634 O O . GLN A 1 83 ? 209.538 203.250 203.017 1.00 53.87 85 GLN B O 1
ATOM 640 N N . ILE A 1 84 ? 210.794 205.082 202.674 1.00 47.45 86 ILE B N 1
ATOM 641 C CA . ILE A 1 84 ? 211.261 204.636 201.367 1.00 47.45 86 ILE B CA 1
ATOM 642 C C . ILE A 1 84 ? 212.705 204.147 201.402 1.00 47.45 86 ILE B C 1
ATOM 643 O O . ILE A 1 84 ? 213.103 203.373 200.519 1.00 47.45 86 ILE B O 1
ATOM 648 N N . PHE A 1 85 ? 213.493 204.568 202.386 1.00 46.03 87 PHE B N 1
ATOM 649 C CA . PHE A 1 85 ? 214.880 204.136 202.467 1.00 46.03 87 PHE B CA 1
ATOM 650 C C . PHE A 1 85 ? 214.958 202.653 202.799 1.00 46.03 87 PHE B C 1
ATOM 651 O O . PHE A 1 85 ? 214.145 202.127 203.564 1.00 46.03 87 PHE B O 1
ATOM 659 N N . ARG A 1 86 ? 215.939 201.980 202.216 1.00 49.13 88 ARG B N 1
ATOM 660 C CA . ARG A 1 86 ? 216.108 200.553 202.453 1.00 49.13 88 ARG B CA 1
ATOM 661 C C . ARG A 1 86 ? 216.557 200.319 203.891 1.00 49.13 88 ARG B C 1
ATOM 662 O O . ARG A 1 86 ? 217.537 200.929 204.334 1.00 49.13 88 ARG B O 1
ATOM 670 N N . PRO A 1 87 ? 215.874 199.457 204.648 1.00 49.25 89 PRO B N 1
ATOM 671 C CA . PRO A 1 87 ? 216.268 199.240 206.051 1.00 49.25 89 PRO B CA 1
ATOM 672 C C . PRO A 1 87 ? 217.658 198.656 206.208 1.00 49.25 89 PRO B C 1
ATOM 673 O O . PRO A 1 87 ? 218.251 198.786 207.286 1.00 49.25 89 PRO B O 1
ATOM 677 N N . ASP A 1 88 ? 218.196 198.015 205.174 1.00 53.68 90 ASP B N 1
ATOM 678 C CA . ASP A 1 88 ? 219.532 197.443 205.241 1.00 53.68 90 ASP B CA 1
ATOM 679 C C . ASP A 1 88 ? 220.629 198.472 205.012 1.00 53.68 90 ASP B C 1
ATOM 680 O O . ASP A 1 88 ? 221.806 198.151 205.205 1.00 53.68 90 ASP B O 1
ATOM 685 N N . ASN A 1 89 ? 220.277 199.693 204.611 1.00 49.83 91 ASN B N 1
ATOM 686 C CA . ASN A 1 89 ? 221.248 200.727 204.285 1.00 49.83 91 ASN B CA 1
ATOM 687 C C . ASN A 1 89 ? 221.517 201.675 205.445 1.00 49.83 91 ASN B C 1
ATOM 688 O O . ASN A 1 89 ? 222.197 202.688 205.258 1.00 49.83 91 ASN B O 1
ATOM 693 N N . PHE A 1 90 ? 220.997 201.379 206.632 1.00 50.85 92 PHE B N 1
ATOM 694 C CA . PHE A 1 90 ? 221.265 202.180 207.820 1.00 50.85 92 PHE B CA 1
ATOM 695 C C . PHE A 1 90 ? 222.426 201.543 208.574 1.00 50.85 92 PHE B C 1
ATOM 696 O O . PHE A 1 90 ? 222.267 200.487 209.195 1.00 50.85 92 PHE B O 1
ATOM 704 N N . VAL A 1 91 ? 223.592 202.178 208.519 1.00 53.94 93 VAL B N 1
ATOM 705 C CA . VAL A 1 91 ? 224.787 201.700 209.205 1.00 53.94 93 VAL B CA 1
ATOM 706 C C . VAL A 1 91 ? 225.174 202.739 210.245 1.00 53.94 93 VAL B C 1
ATOM 707 O O . VAL A 1 91 ? 225.342 203.920 209.917 1.00 53.94 93 VAL B O 1
ATOM 711 N N . PHE A 1 92 ? 225.321 202.301 211.493 1.00 58.68 94 PHE B N 1
ATOM 712 C CA . PHE A 1 92 ? 225.595 203.211 212.593 1.00 58.68 94 PHE B CA 1
ATOM 713 C C . PHE A 1 92 ? 226.424 202.503 213.653 1.00 58.68 94 PHE B C 1
ATOM 714 O O . PHE A 1 92 ? 226.345 201.282 213.813 1.00 58.68 94 PHE B O 1
ATOM 722 N N . GLY A 1 93 ? 227.213 203.285 214.375 1.00 62.50 95 GLY B N 1
ATOM 723 C CA . GLY A 1 93 ? 228.035 202.813 215.469 1.00 62.50 95 GLY B CA 1
ATOM 724 C C . GLY A 1 93 ? 227.367 203.013 216.813 1.00 62.50 95 GLY B C 1
ATOM 725 O O . GLY A 1 93 ? 226.137 203.078 216.920 1.00 62.50 95 GLY B O 1
ATOM 726 N N . GLN A 1 94 ? 228.187 203.110 217.860 1.00 65.64 96 GLN B N 1
ATOM 727 C CA . GLN A 1 94 ? 227.675 203.277 219.214 1.00 65.64 96 GLN B CA 1
ATOM 728 C C . GLN A 1 94 ? 228.375 204.352 220.033 1.00 65.64 96 GLN B C 1
ATOM 729 O O . GLN A 1 94 ? 227.779 204.836 221.002 1.00 65.64 96 GLN B O 1
ATOM 735 N N . SER A 1 95 ? 229.600 204.746 219.688 1.00 64.73 97 SER B N 1
ATOM 736 C CA . SER A 1 95 ? 230.372 205.647 220.540 1.00 64.73 97 SER B CA 1
ATOM 737 C C . SER A 1 95 ? 230.157 207.115 220.178 1.00 64.73 97 SER B C 1
ATOM 738 O O . SER A 1 95 ? 229.691 207.902 221.007 1.00 64.73 97 SER B O 1
ATOM 741 N N . GLY A 1 96 ? 230.487 207.493 218.956 1.00 59.66 98 GLY B N 1
ATOM 742 C CA . GLY A 1 96 ? 230.408 208.885 218.564 1.00 59.66 98 GLY B CA 1
ATOM 743 C C . GLY A 1 96 ? 231.778 209.534 218.494 1.00 59.66 98 GLY B C 1
ATOM 744 O O . GLY A 1 96 ? 232.716 209.156 219.205 1.00 59.66 98 GLY B O 1
ATOM 745 N N . ALA A 1 97 ? 231.899 210.535 217.620 1.00 51.33 99 ALA B N 1
ATOM 746 C CA . ALA A 1 97 ? 233.190 211.180 217.405 1.00 51.33 99 ALA B CA 1
ATOM 747 C C . ALA A 1 97 ? 233.456 212.278 218.427 1.00 51.33 99 ALA B C 1
ATOM 748 O O . ALA A 1 97 ? 234.585 212.419 218.908 1.00 51.33 99 ALA B O 1
ATOM 750 N N . GLY A 1 98 ? 232.438 213.060 218.770 1.00 47.89 100 GLY B N 1
ATOM 751 C CA . GLY A 1 98 ? 232.631 214.160 219.697 1.00 47.89 100 GLY B CA 1
ATOM 752 C C . GLY A 1 98 ? 233.510 215.274 219.169 1.00 47.89 100 GLY B C 1
ATOM 753 O O . GLY A 1 98 ? 234.375 215.773 219.900 1.00 47.89 100 GLY B O 1
ATOM 754 N N . ASN A 1 99 ? 233.313 215.669 217.910 1.00 45.49 101 ASN B N 1
ATOM 755 C CA . ASN A 1 99 ? 234.042 216.780 217.294 1.00 45.49 101 ASN B CA 1
ATOM 756 C C . ASN A 1 99 ? 235.550 216.543 217.299 1.00 45.49 101 ASN B C 1
ATOM 757 O O . ASN A 1 99 ? 236.342 217.476 217.440 1.00 45.49 101 ASN B O 1
ATOM 762 N N . ASN A 1 100 ? 235.954 215.287 217.136 1.00 46.77 102 ASN B N 1
ATOM 763 C CA . ASN A 1 100 ? 237.362 214.920 217.063 1.00 46.77 102 ASN B CA 1
ATOM 764 C C . ASN A 1 100 ? 237.640 214.300 215.703 1.00 46.77 102 ASN B C 1
ATOM 765 O O . ASN A 1 100 ? 236.980 213.332 215.313 1.00 46.77 102 ASN B O 1
ATOM 770 N N . TRP A 1 101 ? 238.611 214.862 214.982 1.00 48.53 103 TRP B N 1
ATOM 771 C CA . TRP A 1 101 ? 239.002 214.293 213.698 1.00 48.53 103 TRP B CA 1
ATOM 772 C C . TRP A 1 101 ? 239.681 212.942 213.876 1.00 48.53 103 TRP B C 1
ATOM 773 O O . TRP A 1 101 ? 239.432 212.007 213.104 1.00 48.53 103 TRP B O 1
ATOM 784 N N . ALA A 1 102 ? 240.543 212.823 214.887 1.00 50.97 104 ALA B N 1
ATOM 785 C CA . ALA A 1 102 ? 241.292 211.589 215.090 1.00 50.97 104 ALA B CA 1
ATOM 786 C C . ALA A 1 102 ? 240.370 210.422 215.416 1.00 50.97 104 ALA B C 1
ATOM 787 O O . ALA A 1 102 ? 240.558 209.313 214.904 1.00 50.97 104 ALA B O 1
ATOM 789 N N . LYS A 1 103 ? 239.374 210.650 216.274 1.00 53.01 105 LYS B N 1
ATOM 790 C CA . LYS A 1 103 ? 238.459 209.575 216.644 1.00 53.01 105 LYS B CA 1
ATOM 791 C C . LYS A 1 103 ? 237.676 209.077 215.438 1.00 53.01 105 LYS B C 1
ATOM 792 O O . LYS A 1 103 ? 237.491 207.867 215.264 1.00 53.01 105 LYS B O 1
ATOM 798 N N . GLY A 1 104 ? 237.200 209.995 214.597 1.00 51.71 106 GLY B N 1
ATOM 799 C CA . GLY A 1 104 ? 236.462 209.587 213.414 1.00 51.71 106 GLY B CA 1
ATOM 800 C C . GLY A 1 104 ? 237.330 208.893 212.382 1.00 51.71 106 GLY B C 1
ATOM 801 O O . GLY A 1 104 ? 236.901 207.924 211.749 1.00 51.71 106 GLY B O 1
ATOM 802 N N . HIS A 1 105 ? 238.559 209.371 212.198 1.00 50.90 107 HIS B N 1
ATOM 803 C CA . HIS A 1 105 ? 239.409 208.906 211.111 1.00 50.90 107 HIS B CA 1
ATOM 804 C C . HIS A 1 105 ? 240.328 207.752 211.493 1.00 50.90 107 HIS B C 1
ATOM 805 O O . HIS A 1 105 ? 240.881 207.107 210.596 1.00 50.90 107 HIS B O 1
ATOM 812 N N . TYR A 1 106 ? 240.511 207.469 212.781 1.00 53.85 108 TYR B N 1
ATOM 813 C CA . TYR A 1 106 ? 241.498 206.467 213.166 1.00 53.85 108 TYR B CA 1
ATOM 814 C C . TYR A 1 106 ? 240.939 205.390 214.088 1.00 53.85 108 TYR B C 1
ATOM 815 O O . TYR A 1 106 ? 241.369 204.235 214.021 1.00 53.85 108 TYR B O 1
ATOM 824 N N . THR A 1 107 ? 239.990 205.744 214.955 1.00 58.32 109 THR B N 1
ATOM 825 C CA . THR A 1 107 ? 239.554 204.810 215.990 1.00 58.32 109 THR B CA 1
ATOM 826 C C . THR A 1 107 ? 238.329 203.997 215.573 1.00 58.32 109 THR B C 1
ATOM 827 O O . THR A 1 107 ? 238.394 202.767 215.508 1.00 58.32 109 THR B O 1
ATOM 831 N N . GLU A 1 108 ? 237.211 204.666 215.284 1.00 61.74 110 GLU B N 1
ATOM 832 C CA . GLU A 1 108 ? 235.975 203.969 214.940 1.00 61.74 110 GLU B CA 1
ATOM 833 C C . GLU A 1 108 ? 235.790 203.782 213.441 1.00 61.74 110 GLU B C 1
ATOM 834 O O . GLU A 1 108 ? 235.086 202.849 213.022 1.00 61.74 110 GLU B O 1
ATOM 840 N N . GLY A 1 109 ? 236.398 204.649 212.630 1.00 59.65 111 GLY B N 1
ATOM 841 C CA . GLY A 1 109 ? 236.344 204.459 211.195 1.00 59.65 111 GLY B CA 1
ATOM 842 C C . GLY A 1 109 ? 236.863 203.102 210.773 1.00 59.65 111 GLY B C 1
ATOM 843 O O . GLY A 1 109 ? 236.346 202.506 209.827 1.00 59.65 111 GLY B O 1
ATOM 844 N N . ALA A 1 110 ? 237.866 202.583 211.482 1.00 60.75 112 ALA B N 1
ATOM 845 C CA . ALA A 1 110 ? 238.410 201.273 211.145 1.00 60.75 112 ALA B CA 1
ATOM 846 C C . ALA A 1 110 ? 237.347 200.187 211.253 1.00 60.75 112 ALA B C 1
ATOM 847 O O . ALA A 1 110 ? 237.265 199.302 210.392 1.00 60.75 112 ALA B O 1
ATOM 849 N N . GLU A 1 111 ? 236.522 200.235 212.297 1.00 63.00 113 GLU B N 1
ATOM 850 C CA . GLU A 1 111 ? 235.480 199.234 212.478 1.00 63.00 113 GLU B CA 1
ATOM 851 C C . GLU A 1 111 ? 234.197 199.548 211.721 1.00 63.00 113 GLU B C 1
ATOM 852 O O . GLU A 1 111 ? 233.313 198.688 211.659 1.00 63.00 113 GLU B O 1
ATOM 858 N N . LEU A 1 112 ? 234.061 200.745 211.151 1.00 61.57 114 LEU B N 1
ATOM 859 C CA . LEU A 1 112 ? 232.861 201.054 210.378 1.00 61.57 114 LEU B CA 1
ATOM 860 C C . LEU A 1 112 ? 233.046 200.903 208.870 1.00 61.57 114 LEU B C 1
ATOM 861 O O . LEU A 1 112 ? 232.066 200.612 208.159 1.00 61.57 114 LEU B O 1
ATOM 866 N N . VAL A 1 113 ? 234.274 201.087 208.372 1.00 60.36 115 VAL B N 1
ATOM 867 C CA . VAL A 1 113 ? 234.491 201.105 206.930 1.00 60.36 115 VAL B CA 1
ATOM 868 C C . VAL A 1 113 ? 234.210 199.749 206.308 1.00 60.36 115 VAL B C 1
ATOM 869 O O . VAL A 1 113 ? 233.746 199.682 205.171 1.00 60.36 115 VAL B O 1
ATOM 873 N N . ASP A 1 114 ? 234.492 198.651 207.011 1.00 62.32 116 ASP B N 1
ATOM 874 C CA . ASP A 1 114 ? 234.242 197.336 206.426 1.00 62.32 116 ASP B CA 1
ATOM 875 C C . ASP A 1 114 ? 232.768 197.165 206.068 1.00 62.32 116 ASP B C 1
ATOM 876 O O . ASP A 1 114 ? 232.429 196.799 204.935 1.00 62.32 116 ASP B O 1
ATOM 881 N N . SER A 1 115 ? 231.875 197.474 207.010 1.00 58.87 117 SER B N 1
ATOM 882 C CA . SER A 1 115 ? 230.448 197.318 206.755 1.00 58.87 117 SER B CA 1
ATOM 883 C C . SER A 1 115 ? 229.951 198.318 205.719 1.00 58.87 117 SER B C 1
ATOM 884 O O . SER A 1 115 ? 229.205 197.948 204.797 1.00 58.87 117 SER B O 1
ATOM 887 N N . VAL A 1 116 ? 230.347 199.590 205.845 1.00 55.48 118 VAL B N 1
ATOM 888 C CA . VAL A 1 116 ? 229.845 200.564 204.878 1.00 55.48 118 VAL B CA 1
ATOM 889 C C . VAL A 1 116 ? 230.377 200.261 203.480 1.00 55.48 118 VAL B C 1
ATOM 890 O O . VAL A 1 116 ? 229.669 200.458 202.485 1.00 55.48 118 VAL B O 1
ATOM 894 N N . LEU A 1 117 ? 231.604 199.748 203.375 1.00 56.83 119 LEU B N 1
ATOM 895 C CA . LEU A 1 117 ? 232.167 199.396 202.081 1.00 56.83 119 LEU B CA 1
ATOM 896 C C . LEU A 1 117 ? 231.472 198.179 201.494 1.00 56.83 119 LEU B C 1
ATOM 897 O O . LEU A 1 117 ? 231.262 198.110 200.281 1.00 56.83 119 LEU B O 1
ATOM 902 N N . ASP A 1 118 ? 231.109 197.207 202.333 1.00 57.90 120 ASP B N 1
ATOM 903 C CA . ASP A 1 118 ? 230.344 196.068 201.838 1.00 57.90 120 ASP B CA 1
ATOM 904 C C . ASP A 1 118 ? 229.013 196.529 201.255 1.00 57.90 120 ASP B C 1
ATOM 905 O O . ASP A 1 118 ? 228.621 196.114 200.155 1.00 57.90 120 ASP B O 1
ATOM 910 N N . VAL A 1 119 ? 228.315 197.413 201.972 1.00 53.18 121 VAL B N 1
ATOM 911 C CA . VAL A 1 119 ? 227.029 197.903 201.476 1.00 53.18 121 VAL B CA 1
ATOM 912 C C . VAL A 1 119 ? 227.212 198.678 200.174 1.00 53.18 121 VAL B C 1
ATOM 913 O O . VAL A 1 119 ? 226.466 198.480 199.203 1.00 53.18 121 VAL B O 1
ATOM 917 N N . VAL A 1 120 ? 228.212 199.564 200.129 1.00 53.73 122 VAL B N 1
ATOM 918 C CA . VAL A 1 120 ? 228.443 200.377 198.938 1.00 53.73 122 VAL B CA 1
ATOM 919 C C . VAL A 1 120 ? 228.802 199.497 197.749 1.00 53.73 122 VAL B C 1
ATOM 920 O O . VAL A 1 120 ? 228.339 199.727 196.626 1.00 53.73 122 VAL B O 1
ATOM 924 N N . ARG A 1 121 ? 229.635 198.479 197.973 1.00 58.11 123 ARG B N 1
ATOM 925 C CA . ARG A 1 121 ? 230.019 197.574 196.898 1.00 58.11 123 ARG B CA 1
ATOM 926 C C . ARG A 1 121 ? 228.820 196.793 196.381 1.00 58.11 123 ARG B C 1
ATOM 927 O O . ARG A 1 121 ? 228.690 196.573 195.171 1.00 58.11 123 ARG B O 1
ATOM 935 N N . LYS A 1 122 ? 227.936 196.352 197.281 1.00 56.82 124 LYS B N 1
ATOM 936 C CA . LYS A 1 122 ? 226.731 195.666 196.827 1.00 56.82 124 LYS B CA 1
ATOM 937 C C . LYS A 1 122 ? 225.866 196.583 195.970 1.00 56.82 124 LYS B C 1
ATOM 938 O O . LYS A 1 122 ? 225.370 196.171 194.913 1.00 56.82 124 LYS B O 1
ATOM 944 N N . GLU A 1 123 ? 225.688 197.837 196.398 1.00 55.82 125 GLU B N 1
ATOM 945 C CA . GLU A 1 123 ? 224.901 198.772 195.593 1.00 55.82 125 GLU B CA 1
ATOM 946 C C . GLU A 1 123 ? 225.553 199.035 194.241 1.00 55.82 125 GLU B C 1
ATOM 947 O O . GLU A 1 123 ? 224.863 199.136 193.221 1.00 55.82 125 GLU B O 1
ATOM 953 N N . ALA A 1 124 ? 226.881 199.158 194.213 1.00 58.49 126 ALA B N 1
ATOM 954 C CA . ALA A 1 124 ? 227.575 199.422 192.957 1.00 58.49 126 ALA B CA 1
ATOM 955 C C . ALA A 1 124 ? 227.446 198.245 191.997 1.00 58.49 126 ALA B C 1
ATOM 956 O O . ALA A 1 124 ? 227.164 198.429 190.808 1.00 58.49 126 ALA B O 1
ATOM 958 N N . GLU A 1 125 ? 227.652 197.025 192.495 1.00 62.51 127 GLU B N 1
ATOM 959 C CA . GLU A 1 125 ? 227.558 195.843 191.647 1.00 62.51 127 GLU B CA 1
ATOM 960 C C . GLU A 1 125 ? 226.123 195.487 191.284 1.00 62.51 127 GLU B C 1
ATOM 961 O O . GLU A 1 125 ? 225.919 194.689 190.363 1.00 62.51 127 GLU B O 1
ATOM 967 N N . SER A 1 126 ? 225.132 196.048 191.982 1.00 64.54 128 SER B N 1
ATOM 968 C CA . SER A 1 126 ? 223.742 195.751 191.652 1.00 64.54 128 SER B CA 1
ATOM 969 C C . SER A 1 126 ? 223.382 196.192 190.238 1.00 64.54 128 SER B C 1
ATOM 970 O O . SER A 1 126 ? 222.511 195.587 189.604 1.00 64.54 128 SER B O 1
ATOM 973 N N . CYS A 1 127 ? 224.031 197.235 189.729 1.00 66.52 129 CYS B N 1
ATOM 974 C CA . CYS A 1 127 ? 223.710 197.778 188.419 1.00 66.52 129 CYS B CA 1
ATOM 975 C C . CYS A 1 127 ? 224.592 197.134 187.350 1.00 66.52 129 CYS B C 1
ATOM 976 O O . CYS A 1 127 ? 225.304 196.158 187.601 1.00 66.52 129 CYS B O 1
ATOM 979 N N . ASP A 1 128 ? 224.545 197.679 186.134 1.00 62.43 130 ASP B N 1
ATOM 980 C CA . ASP A 1 128 ? 225.373 197.205 185.032 1.00 62.43 130 ASP B CA 1
ATOM 981 C C . ASP A 1 128 ? 226.680 197.985 184.933 1.00 62.43 130 ASP B C 1
ATOM 982 O O . ASP A 1 128 ? 227.757 197.389 184.824 1.00 62.43 130 ASP B O 1
ATOM 987 N N . CYS A 1 129 ? 226.599 199.313 184.967 1.00 59.99 131 CYS B N 1
ATOM 988 C CA . CYS A 1 129 ? 227.773 200.171 184.903 1.00 59.99 131 CYS B CA 1
ATOM 989 C C . CYS A 1 129 ? 227.477 201.458 185.655 1.00 59.99 131 CYS B C 1
ATOM 990 O O . CYS A 1 129 ? 226.371 201.997 185.563 1.00 59.99 131 CYS B O 1
ATOM 993 N N . LEU A 1 130 ? 228.468 201.945 186.394 1.00 54.26 132 LEU B N 1
ATOM 994 C CA . LEU A 1 130 ? 228.312 203.140 187.208 1.00 54.26 132 LEU B CA 1
ATOM 995 C C . LEU A 1 130 ? 228.576 204.399 186.388 1.00 54.26 132 LEU B C 1
ATOM 996 O O . LEU A 1 130 ? 228.971 204.347 185.221 1.00 54.26 132 LEU B O 1
ATOM 1001 N N . GLN A 1 131 ? 228.350 205.538 187.017 1.00 49.65 133 GLN B N 1
ATOM 1002 C CA . GLN A 1 131 ? 228.699 206.832 186.442 1.00 49.65 133 GLN B CA 1
ATOM 1003 C C . GLN A 1 131 ? 229.540 207.683 187.378 1.00 49.65 133 GLN B C 1
ATOM 1004 O O . GLN A 1 131 ? 230.413 208.416 186.911 1.00 49.65 133 GLN B O 1
ATOM 1010 N N . GLY A 1 132 ? 229.301 207.607 188.682 1.00 44.72 134 GLY B N 1
ATOM 1011 C CA . GLY A 1 132 ? 230.061 208.410 189.617 1.00 44.72 134 GLY B CA 1
ATOM 1012 C C . GLY A 1 132 ? 229.514 208.273 191.019 1.00 44.72 134 GLY B C 1
ATOM 1013 O O . GLY A 1 132 ? 228.647 207.441 191.291 1.00 44.72 134 GLY B O 1
ATOM 1014 N N . PHE A 1 133 ? 230.039 209.111 191.910 1.00 39.63 135 PHE B N 1
ATOM 1015 C CA . PHE A 1 133 ? 229.659 209.111 193.314 1.00 39.63 135 PHE B CA 1
ATOM 1016 C C . PHE A 1 133 ? 229.324 210.529 193.755 1.00 39.63 135 PHE B C 1
ATOM 1017 O O . PHE A 1 133 ? 229.767 211.511 193.156 1.00 39.63 135 PHE B O 1
ATOM 1025 N N . GLN A 1 134 ? 228.524 210.621 194.813 1.00 39.03 136 GLN B N 1
ATOM 1026 C CA . GLN A 1 134 ? 228.197 211.889 195.446 1.00 39.03 136 GLN B CA 1
ATOM 1027 C C . GLN A 1 134 ? 228.314 211.734 196.954 1.00 39.03 136 GLN B C 1
ATOM 1028 O O . GLN A 1 134 ? 228.173 210.634 197.492 1.00 39.03 136 GLN B O 1
ATOM 1034 N N . LEU A 1 135 ? 228.576 212.847 197.634 1.00 39.96 137 LEU B N 1
ATOM 1035 C CA . LEU A 1 135 ? 228.774 212.816 199.076 1.00 39.96 137 LEU B CA 1
ATOM 1036 C C . LEU A 1 135 ? 228.420 214.174 199.661 1.00 39.96 137 LEU B C 1
ATOM 1037 O O . LEU A 1 135 ? 228.843 215.206 199.134 1.00 39.96 137 LEU B O 1
ATOM 1042 N N . THR A 1 136 ? 227.643 214.166 200.741 1.00 40.93 138 THR B N 1
ATOM 1043 C CA . THR A 1 136 ? 227.285 215.375 201.472 1.00 40.93 138 THR B CA 1
ATOM 1044 C C . THR A 1 136 ? 227.785 215.237 202.901 1.00 40.93 138 THR B C 1
ATOM 1045 O O . THR A 1 136 ? 227.361 214.329 203.623 1.00 40.93 138 THR B O 1
ATOM 1049 N N . HIS A 1 137 ? 228.674 216.136 203.309 1.00 41.05 139 HIS B N 1
ATOM 1050 C CA . HIS A 1 137 ? 229.267 216.083 204.638 1.00 41.05 139 HIS B CA 1
ATOM 1051 C C . HIS A 1 137 ? 229.629 217.501 205.062 1.00 41.05 139 HIS B C 1
ATOM 1052 O O . HIS A 1 137 ? 229.229 218.480 204.425 1.00 41.05 139 HIS B O 1
ATOM 1059 N N . SER A 1 138 ? 230.387 217.612 206.150 1.00 42.53 140 SER B N 1
ATOM 1060 C CA . SER A 1 138 ? 230.808 218.897 206.688 1.00 42.53 140 SER B CA 1
ATOM 1061 C C . SER A 1 138 ? 232.309 218.871 206.931 1.00 42.53 140 SER B C 1
ATOM 1062 O O . SER A 1 138 ? 232.828 217.918 207.520 1.00 42.53 140 SER B O 1
ATOM 1065 N N . LEU A 1 139 ? 233.001 219.918 206.477 1.00 42.54 141 LEU B N 1
ATOM 1066 C CA . LEU A 1 139 ? 234.445 219.992 206.675 1.00 42.54 141 LEU B CA 1
ATOM 1067 C C . LEU A 1 139 ? 234.800 220.104 208.151 1.00 42.54 141 LEU B C 1
ATOM 1068 O O . LEU A 1 139 ? 235.746 219.459 208.619 1.00 42.54 141 LEU B O 1
ATOM 1073 N N . GLY A 1 140 ? 234.056 220.909 208.898 1.00 42.05 142 GLY B N 1
ATOM 1074 C CA . GLY A 1 140 ? 234.357 221.183 210.284 1.00 42.05 142 GLY B CA 1
ATOM 1075 C C . GLY A 1 140 ? 233.735 220.249 211.297 1.00 42.05 142 GLY B C 1
ATOM 1076 O O . GLY A 1 140 ? 233.797 220.531 212.498 1.00 42.05 142 GLY B O 1
ATOM 1077 N N . GLY A 1 141 ? 233.126 219.151 210.859 1.00 43.89 143 GLY B N 1
ATOM 1078 C CA . GLY A 1 141 ? 232.552 218.193 211.775 1.00 43.89 143 GLY B CA 1
ATOM 1079 C C . GLY A 1 141 ? 233.590 217.248 212.344 1.00 43.89 143 GLY B C 1
ATOM 1080 O O . GLY A 1 141 ? 234.772 217.279 212.001 1.00 43.89 143 GLY B O 1
ATOM 1081 N N . GLY A 1 142 ? 233.127 216.386 213.245 1.00 46.35 144 GLY B N 1
ATOM 1082 C CA . GLY A 1 142 ? 234.001 215.409 213.859 1.00 46.35 144 GLY B CA 1
ATOM 1083 C C . GLY A 1 142 ? 233.856 214.029 213.258 1.00 46.35 144 GLY B C 1
ATOM 1084 O O . GLY A 1 142 ? 234.855 213.355 212.990 1.00 46.35 144 GLY B O 1
ATOM 1085 N N . THR A 1 143 ? 232.616 213.594 213.040 1.00 49.69 145 THR B N 1
ATOM 1086 C CA . THR A 1 143 ? 232.376 212.310 212.393 1.00 49.69 145 THR B CA 1
ATOM 1087 C C . THR A 1 143 ? 232.178 212.448 210.890 1.00 49.69 145 THR B C 1
ATOM 1088 O O . THR A 1 143 ? 232.659 211.602 210.127 1.00 49.69 145 THR B O 1
ATOM 1092 N N . GLY A 1 144 ? 231.496 213.505 210.446 1.00 46.70 146 GLY B N 1
ATOM 1093 C CA . GLY A 1 144 ? 231.261 213.668 209.023 1.00 46.70 146 GLY B CA 1
ATOM 1094 C C . GLY A 1 144 ? 232.550 213.815 208.242 1.00 46.70 146 GLY B C 1
ATOM 1095 O O . GLY A 1 144 ? 232.777 213.110 207.259 1.00 46.70 146 GLY B O 1
ATOM 1096 N N . SER A 1 145 ? 233.435 214.699 208.704 1.00 47.52 147 SER B N 1
ATOM 1097 C CA . SER A 1 145 ? 234.682 214.951 207.989 1.00 47.52 147 SER B CA 1
ATOM 1098 C C . SER A 1 145 ? 235.553 213.703 207.928 1.00 47.52 147 SER B C 1
ATOM 1099 O O . SER A 1 145 ? 235.982 213.284 206.846 1.00 47.52 147 SER B O 1
ATOM 1102 N N . GLY A 1 146 ? 235.818 213.087 209.082 1.00 48.67 148 GLY B N 1
ATOM 1103 C CA . GLY A 1 146 ? 236.692 211.924 209.102 1.00 48.67 148 GLY B CA 1
ATOM 1104 C C . GLY A 1 146 ? 236.118 210.747 208.338 1.00 48.67 148 GLY B C 1
ATOM 1105 O O . GLY A 1 146 ? 236.813 210.105 207.543 1.00 48.67 148 GLY B O 1
ATOM 1106 N N . MET A 1 147 ? 234.836 210.451 208.564 1.00 49.58 149 MET B N 1
ATOM 1107 C CA . MET A 1 147 ? 234.215 209.319 207.888 1.00 49.58 149 MET B CA 1
ATOM 1108 C C . MET A 1 147 ? 234.155 209.540 206.382 1.00 49.58 149 MET B C 1
ATOM 1109 O O . MET A 1 147 ? 234.448 208.625 205.604 1.00 49.58 149 MET B O 1
ATOM 1114 N N . GLY A 1 148 ? 233.789 210.750 205.948 1.00 48.72 150 GLY B N 1
ATOM 1115 C CA . GLY A 1 148 ? 233.743 211.028 204.526 1.00 48.72 150 GLY B CA 1
ATOM 1116 C C . GLY A 1 148 ? 235.109 210.974 203.876 1.00 48.72 150 GLY B C 1
ATOM 1117 O O . GLY A 1 148 ? 235.250 210.491 202.754 1.00 48.72 150 GLY B O 1
ATOM 1118 N N . THR A 1 149 ? 236.136 211.467 204.571 1.00 50.50 151 THR B N 1
ATOM 1119 C CA . THR A 1 149 ? 237.490 211.391 204.033 1.00 50.50 151 THR B CA 1
ATOM 1120 C C . THR A 1 149 ? 237.939 209.944 203.881 1.00 50.50 151 THR B C 1
ATOM 1121 O O . THR A 1 149 ? 238.508 209.561 202.849 1.00 50.50 151 THR B O 1
ATOM 1125 N N . LEU A 1 150 ? 237.684 209.119 204.900 1.00 49.70 152 LEU B N 1
ATOM 1126 C CA . LEU A 1 150 ? 238.064 207.713 204.813 1.00 49.70 152 LEU B CA 1
ATOM 1127 C C . LEU A 1 150 ? 237.323 207.013 203.679 1.00 49.70 152 LEU B C 1
ATOM 1128 O O . LEU A 1 150 ? 237.923 206.249 202.911 1.00 49.70 152 LEU B O 1
ATOM 1133 N N . LEU A 1 151 ? 236.021 207.280 203.544 1.00 49.13 153 LEU B N 1
ATOM 1134 C CA . LEU A 1 151 ? 235.257 206.689 202.450 1.00 49.13 153 LEU B CA 1
ATOM 1135 C C . LEU A 1 151 ? 235.778 207.141 201.096 1.00 49.13 153 LEU B C 1
ATOM 1136 O O . LEU A 1 151 ? 235.896 206.331 200.171 1.00 49.13 153 LEU B O 1
ATOM 1141 N N . ILE A 1 152 ? 236.078 208.431 200.952 1.00 47.86 154 ILE B N 1
ATOM 1142 C CA . ILE A 1 152 ? 236.573 208.939 199.678 1.00 47.86 154 ILE B CA 1
ATOM 1143 C C . ILE A 1 152 ? 237.878 208.252 199.313 1.00 47.86 154 ILE B C 1
ATOM 1144 O O . ILE A 1 152 ? 238.076 207.827 198.166 1.00 47.86 154 ILE B O 1
ATOM 1149 N N . SER A 1 153 ? 238.781 208.115 200.286 1.00 50.96 155 SER B N 1
ATOM 1150 C CA . SER A 1 153 ? 240.040 207.428 200.025 1.00 50.96 155 SER B CA 1
ATOM 1151 C C . SER A 1 153 ? 239.803 205.983 199.606 1.00 50.96 155 SER B C 1
ATOM 1152 O O . SER A 1 153 ? 240.415 205.501 198.646 1.00 50.96 155 SER B O 1
ATOM 1155 N N . LYS A 1 154 ? 238.902 205.280 200.298 1.00 51.14 156 LYS B N 1
ATOM 1156 C CA . LYS A 1 154 ? 238.657 203.876 199.970 1.00 51.14 156 LYS B CA 1
ATOM 1157 C C . LYS A 1 154 ? 238.087 203.719 198.563 1.00 51.14 156 LYS B C 1
ATOM 1158 O O . LYS A 1 154 ? 238.545 202.871 197.787 1.00 51.14 156 LYS B O 1
ATOM 1164 N N . ILE A 1 155 ? 237.081 204.526 198.213 1.00 49.31 157 ILE B N 1
ATOM 1165 C CA . ILE A 1 155 ? 236.481 204.411 196.884 1.00 49.31 157 ILE B CA 1
ATOM 1166 C C . ILE A 1 155 ? 237.484 204.783 195.800 1.00 49.31 157 ILE B C 1
ATOM 1167 O O . ILE A 1 155 ? 237.585 204.099 194.774 1.00 49.31 157 ILE B O 1
ATOM 1172 N N . ARG A 1 156 ? 238.238 205.868 195.998 1.00 53.45 158 ARG B N 1
ATOM 1173 C CA . ARG A 1 156 ? 239.235 206.241 195.000 1.00 53.45 158 ARG B CA 1
ATOM 1174 C C . ARG A 1 156 ? 240.307 205.168 194.863 1.00 53.45 158 ARG B C 1
ATOM 1175 O O . ARG A 1 156 ? 240.883 204.998 193.783 1.00 53.45 158 ARG B O 1
ATOM 1183 N N . GLU A 1 157 ? 240.582 204.429 195.940 1.00 56.46 159 GLU B N 1
ATOM 1184 C CA . GLU A 1 157 ? 241.489 203.293 195.837 1.00 56.46 159 GLU B CA 1
ATOM 1185 C C . GLU A 1 157 ? 240.864 202.141 195.061 1.00 56.46 159 GLU B C 1
ATOM 1186 O O . GLU A 1 157 ? 241.568 201.433 194.333 1.00 56.46 159 GLU B O 1
ATOM 1192 N N . GLU A 1 158 ? 239.554 201.933 195.202 1.00 57.39 160 GLU B N 1
ATOM 1193 C CA . GLU A 1 158 ? 238.916 200.779 194.577 1.00 57.39 160 GLU B CA 1
ATOM 1194 C C . GLU A 1 158 ? 238.384 201.093 193.180 1.00 57.39 160 GLU B C 1
ATOM 1195 O O . GLU A 1 158 ? 238.607 200.313 192.248 1.00 57.39 160 GLU B O 1
ATOM 1201 N N . TYR A 1 159 ? 237.681 202.215 193.012 1.00 56.54 161 TYR B N 1
ATOM 1202 C CA . TYR A 1 159 ? 237.207 202.651 191.701 1.00 56.54 161 TYR B CA 1
ATOM 1203 C C . TYR A 1 159 ? 238.016 203.868 191.274 1.00 56.54 161 TYR B C 1
ATOM 1204 O O . TYR A 1 159 ? 237.727 204.990 191.718 1.00 56.54 161 TYR B O 1
ATOM 1213 N N . PRO A 1 160 ? 239.022 203.712 190.416 1.00 58.39 162 PRO B N 1
ATOM 1214 C CA . PRO A 1 160 ? 239.929 204.825 190.102 1.00 58.39 162 PRO B CA 1
ATOM 1215 C C . PRO A 1 160 ? 239.572 205.637 188.864 1.00 58.39 162 PRO B C 1
ATOM 1216 O O . PRO A 1 160 ? 240.359 206.509 188.488 1.00 58.39 162 PRO B O 1
ATOM 1220 N N . ASP A 1 161 ? 238.429 205.392 188.223 1.00 59.81 163 ASP B N 1
ATOM 1221 C CA . ASP A 1 161 ? 238.091 206.087 186.985 1.00 59.81 163 ASP B CA 1
ATOM 1222 C C . ASP A 1 161 ? 236.637 206.545 186.967 1.00 59.81 163 ASP B C 1
ATOM 1223 O O . ASP A 1 161 ? 235.996 206.546 185.913 1.00 59.81 163 ASP B O 1
ATOM 1228 N N . ARG A 1 162 ? 236.102 206.943 188.118 1.00 55.28 164 ARG B N 1
ATOM 1229 C CA . ARG A 1 162 ? 234.759 207.495 188.206 1.00 55.28 164 ARG B CA 1
ATOM 1230 C C . ARG A 1 162 ? 234.815 208.854 188.886 1.00 55.28 164 ARG B C 1
ATOM 1231 O O . ARG A 1 162 ? 235.664 209.101 189.747 1.00 55.28 164 ARG B O 1
ATOM 1239 N N . ILE A 1 163 ? 233.900 209.739 188.488 1.00 49.44 165 ILE B N 1
ATOM 1240 C CA . ILE A 1 163 ? 233.866 211.079 189.056 1.00 49.44 165 ILE B CA 1
ATOM 1241 C C . ILE A 1 163 ? 233.376 211.021 190.498 1.00 49.44 165 ILE B C 1
ATOM 1242 O O . ILE A 1 163 ? 232.625 210.119 190.891 1.00 49.44 165 ILE B O 1
ATOM 1247 N N . MET A 1 164 ? 233.805 211.996 191.297 1.00 48.17 166 MET B N 1
ATOM 1248 C CA . MET A 1 164 ? 233.406 212.096 192.698 1.00 48.17 166 MET B CA 1
ATOM 1249 C C . MET A 1 164 ? 233.016 213.540 192.978 1.00 48.17 166 MET B C 1
ATOM 1250 O O . MET A 1 164 ? 233.858 214.438 192.896 1.00 48.17 166 MET B O 1
ATOM 1255 N N . ASN A 1 165 ? 231.749 213.761 193.311 1.00 43.80 167 ASN B N 1
ATOM 1256 C CA . ASN A 1 165 ? 231.230 215.087 193.615 1.00 43.80 167 ASN B CA 1
ATOM 1257 C C . ASN A 1 165 ? 230.950 215.181 195.107 1.00 43.80 167 ASN B C 1
ATOM 1258 O O . ASN A 1 165 ? 230.297 214.301 195.674 1.00 43.80 167 ASN B O 1
ATOM 1263 N N . THR A 1 166 ? 231.441 216.241 195.738 1.00 43.80 168 THR B N 1
ATOM 1264 C CA . THR A 1 166 ? 231.224 216.467 197.159 1.00 43.80 168 THR B CA 1
ATOM 1265 C C . THR A 1 166 ? 230.580 217.828 197.375 1.00 43.80 168 THR B C 1
ATOM 1266 O O . THR A 1 166 ? 231.016 218.831 196.802 1.00 43.80 168 THR B O 1
ATOM 1270 N N . PHE A 1 167 ? 229.541 217.852 198.203 1.00 42.62 169 PHE B N 1
ATOM 1271 C CA . PHE A 1 167 ? 228.823 219.070 198.569 1.00 42.62 169 PHE B CA 1
ATOM 1272 C C . PHE A 1 167 ? 229.032 219.278 200.065 1.00 42.62 169 PHE B C 1
ATOM 1273 O O . PHE A 1 167 ? 228.245 218.799 200.884 1.00 42.62 169 PHE B O 1
ATOM 1281 N N . SER A 1 168 ? 230.090 220.000 200.417 1.00 44.32 170 SER B N 1
ATOM 1282 C CA . SER A 1 168 ? 230.513 220.157 201.801 1.00 44.32 170 SER B CA 1
ATOM 1283 C C . SER A 1 168 ? 230.354 221.602 202.250 1.00 44.32 170 SER B C 1
ATOM 1284 O O . SER A 1 168 ? 230.626 222.533 201.487 1.00 44.32 170 SER B O 1
ATOM 1287 N N . VAL A 1 169 ? 229.915 221.783 203.496 1.00 44.01 171 VAL B N 1
ATOM 1288 C CA . VAL A 1 169 ? 229.803 223.119 204.066 1.00 44.01 171 VAL B CA 1
ATOM 1289 C C . VAL A 1 169 ? 231.159 223.567 204.604 1.00 44.01 171 VAL B C 1
ATOM 1290 O O . VAL A 1 169 ? 232.040 222.759 204.902 1.00 44.01 171 VAL B O 1
ATOM 1294 N N . VAL A 1 170 ? 231.322 224.880 204.733 1.00 49.49 172 VAL B N 1
ATOM 1295 C CA . VAL A 1 170 ? 232.604 225.457 205.136 1.00 49.49 172 VAL B CA 1
ATOM 1296 C C . VAL A 1 170 ? 232.375 226.370 206.333 1.00 49.49 172 VAL B C 1
ATOM 1297 O O . VAL A 1 170 ? 231.264 226.884 206.540 1.00 49.49 172 VAL B O 1
ATOM 1301 N N . PRO A 1 171 ? 233.407 226.577 207.153 1.00 52.50 173 PRO B N 1
ATOM 1302 C CA . PRO A 1 171 ? 233.258 227.453 208.321 1.00 52.50 173 PRO B CA 1
ATOM 1303 C C . PRO A 1 171 ? 232.877 228.874 207.930 1.00 52.50 173 PRO B C 1
ATOM 1304 O O . PRO A 1 171 ? 233.361 229.419 206.936 1.00 52.50 173 PRO B O 1
ATOM 1308 N N . SER A 1 172 ? 232.001 229.473 208.737 1.00 59.77 174 SER B N 1
ATOM 1309 C CA . SER A 1 172 ? 231.537 230.834 208.530 1.00 59.77 174 SER B CA 1
ATOM 1310 C C . SER A 1 172 ? 232.623 231.836 208.916 1.00 59.77 174 SER B C 1
ATOM 1311 O O . SER A 1 172 ? 233.414 231.584 209.829 1.00 59.77 174 SER B O 1
ATOM 1314 N N . PRO A 1 173 ? 232.687 232.982 208.232 1.00 61.12 175 PRO B N 1
ATOM 1315 C CA . PRO A 1 173 ? 233.735 233.964 208.543 1.00 61.12 175 PRO B CA 1
ATOM 1316 C C . PRO A 1 173 ? 233.443 234.794 209.783 1.00 61.12 175 PRO B C 1
ATOM 1317 O O . PRO A 1 173 ? 234.363 235.150 210.525 1.00 61.12 175 PRO B O 1
ATOM 1321 N N . LYS A 1 174 ? 232.169 235.107 210.021 1.00 65.27 176 LYS B N 1
ATOM 1322 C CA . LYS A 1 174 ? 231.818 236.011 211.112 1.00 65.27 176 LYS B CA 1
ATOM 1323 C C . LYS A 1 174 ? 231.869 235.307 212.464 1.00 65.27 176 LYS B C 1
ATOM 1324 O O . LYS A 1 174 ? 232.669 235.666 213.334 1.00 65.27 176 LYS B O 1
ATOM 1326 N N . VAL A 1 175 ? 231.022 234.299 212.656 1.00 62.82 177 VAL B N 1
ATOM 1327 C CA . VAL A 1 175 ? 230.925 233.578 213.919 1.00 62.82 177 VAL B CA 1
ATOM 1328 C C . VAL A 1 175 ? 231.017 232.088 213.633 1.00 62.82 177 VAL B C 1
ATOM 1329 O O . VAL A 1 175 ? 230.265 231.563 212.805 1.00 62.82 177 VAL B O 1
ATOM 1333 N N . SER A 1 176 ? 231.931 231.409 214.321 1.00 59.95 178 SER B N 1
ATOM 1334 C CA . SER A 1 176 ? 232.114 229.980 214.139 1.00 59.95 178 SER B CA 1
ATOM 1335 C C . SER A 1 176 ? 231.041 229.208 214.904 1.00 59.95 178 SER B C 1
ATOM 1336 O O . SER A 1 176 ? 230.233 229.775 215.644 1.00 59.95 178 SER B O 1
ATOM 1339 N N . ASP A 1 177 ? 231.034 227.892 214.722 1.00 56.18 179 ASP B N 1
ATOM 1340 C CA . ASP A 1 177 ? 230.100 227.016 215.412 1.00 56.18 179 ASP B CA 1
ATOM 1341 C C . ASP A 1 177 ? 230.785 226.031 216.347 1.00 56.18 179 ASP B C 1
ATOM 1342 O O . ASP A 1 177 ? 230.167 225.592 217.319 1.00 56.18 179 ASP B O 1
ATOM 1347 N N . THR A 1 178 ? 232.045 225.688 216.096 1.00 48.53 180 THR B N 1
ATOM 1348 C CA . THR A 1 178 ? 232.806 224.804 216.963 1.00 48.53 180 THR B CA 1
ATOM 1349 C C . THR A 1 178 ? 234.157 225.439 217.263 1.00 48.53 180 THR B C 1
ATOM 1350 O O . THR A 1 178 ? 234.694 226.202 216.457 1.00 48.53 180 THR B O 1
ATOM 1354 N N . VAL A 1 179 ? 234.694 225.128 218.445 1.00 43.44 181 VAL B N 1
ATOM 1355 C CA . VAL A 1 179 ? 235.966 225.712 218.861 1.00 43.44 181 VAL B CA 1
ATOM 1356 C C . VAL A 1 179 ? 237.122 225.159 218.035 1.00 43.44 181 VAL B C 1
ATOM 1357 O O . VAL A 1 179 ? 238.076 225.883 217.726 1.00 43.44 181 VAL B O 1
ATOM 1361 N N . VAL A 1 180 ? 237.057 223.886 217.650 1.00 43.96 182 VAL B N 1
ATOM 1362 C CA . VAL A 1 180 ? 238.165 223.217 216.975 1.00 43.96 182 VAL B CA 1
ATOM 1363 C C . VAL A 1 180 ? 237.914 223.171 215.474 1.00 43.96 182 VAL B C 1
ATOM 1364 O O . VAL A 1 180 ? 238.400 222.272 214.780 1.00 43.96 182 VAL B O 1
ATOM 1368 N N . GLU A 1 181 ? 237.140 224.131 214.970 1.00 47.96 183 GLU B N 1
ATOM 1369 C CA . GLU A 1 181 ? 236.833 224.202 213.542 1.00 47.96 183 GLU B CA 1
ATOM 1370 C C . GLU A 1 181 ? 238.070 224.187 212.647 1.00 47.96 183 GLU B C 1
ATOM 1371 O O . GLU A 1 181 ? 238.099 223.391 211.693 1.00 47.96 183 GLU B O 1
ATOM 1377 N N . PRO A 1 182 ? 239.104 225.012 212.877 1.00 45.04 184 PRO B N 1
ATOM 1378 C CA . PRO A 1 182 ? 240.226 225.046 211.924 1.00 45.04 184 PRO B CA 1
ATOM 1379 C C . PRO A 1 182 ? 240.993 223.742 211.801 1.00 45.04 184 PRO B C 1
ATOM 1380 O O . PRO A 1 182 ? 241.456 223.428 210.702 1.00 45.04 184 PRO B O 1
ATOM 1384 N N . TYR A 1 183 ? 241.149 222.972 212.879 1.00 44.09 185 TYR B N 1
ATOM 1385 C CA . TYR A 1 183 ? 241.922 221.734 212.792 1.00 44.09 185 TYR B CA 1
ATOM 1386 C C . TYR A 1 183 ? 241.270 220.749 211.828 1.00 44.09 185 TYR B C 1
ATOM 1387 O O . TYR A 1 183 ? 241.908 220.253 210.883 1.00 44.09 185 TYR B O 1
ATOM 1396 N N . ASN A 1 184 ? 239.984 220.466 212.048 1.00 42.74 186 ASN B N 1
ATOM 1397 C CA . ASN A 1 184 ? 239.264 219.548 211.178 1.00 42.74 186 ASN B CA 1
ATOM 1398 C C . ASN A 1 184 ? 239.148 220.109 209.771 1.00 42.74 186 ASN B C 1
ATOM 1399 O O . ASN A 1 184 ? 239.270 219.366 208.791 1.00 42.74 186 ASN B O 1
ATOM 1404 N N . ALA A 1 185 ? 238.920 221.419 209.648 1.00 44.87 187 ALA B N 1
ATOM 1405 C CA . ALA A 1 185 ? 238.827 222.020 208.322 1.00 44.87 187 ALA B CA 1
ATOM 1406 C C . ALA A 1 185 ? 240.125 221.832 207.548 1.00 44.87 187 ALA B C 1
ATOM 1407 O O . ALA A 1 185 ? 240.112 221.461 206.368 1.00 44.87 187 ALA B O 1
ATOM 1409 N N . THR A 1 186 ? 241.261 222.060 208.208 1.00 45.85 188 THR B N 1
ATOM 1410 C CA . THR A 1 186 ? 242.551 221.950 207.543 1.00 45.85 188 THR B CA 1
ATOM 1411 C C . THR A 1 186 ? 242.832 220.518 207.115 1.00 45.85 188 THR B C 1
ATOM 1412 O O . THR A 1 186 ? 243.245 220.271 205.974 1.00 45.85 188 THR B O 1
ATOM 1416 N N . LEU A 1 187 ? 242.603 219.557 208.011 1.00 46.07 189 LEU B N 1
ATOM 1417 C CA . LEU A 1 187 ? 242.874 218.167 207.651 1.00 46.07 189 LEU B CA 1
ATOM 1418 C C . LEU A 1 187 ? 241.951 217.698 206.527 1.00 46.07 189 LEU B C 1
ATOM 1419 O O . LEU A 1 187 ? 242.395 217.033 205.575 1.00 46.07 189 LEU B O 1
ATOM 1424 N N . SER A 1 188 ? 240.668 218.067 206.600 1.00 47.22 190 SER B N 1
ATOM 1425 C CA . SER A 1 188 ? 239.722 217.688 205.558 1.00 47.22 190 SER B CA 1
ATOM 1426 C C . SER A 1 188 ? 240.112 218.281 204.215 1.00 47.22 190 SER B C 1
ATOM 1427 O O . SER A 1 188 ? 240.037 217.601 203.188 1.00 47.22 190 SER B O 1
ATOM 1430 N N . VAL A 1 189 ? 240.521 219.552 204.197 1.00 45.75 191 VAL B N 1
ATOM 1431 C CA . VAL A 1 189 ? 240.918 220.181 202.941 1.00 45.75 191 VAL B CA 1
ATOM 1432 C C . VAL A 1 189 ? 242.160 219.505 202.381 1.00 45.75 191 VAL B C 1
ATOM 1433 O O . VAL A 1 189 ? 242.266 219.268 201.169 1.00 45.75 191 VAL B O 1
ATOM 1437 N N . HIS A 1 190 ? 243.120 219.182 203.252 1.00 49.61 192 HIS B N 1
ATOM 1438 C CA . HIS A 1 190 ? 244.342 218.532 202.791 1.00 49.61 192 HIS B CA 1
ATOM 1439 C C . HIS A 1 190 ? 244.042 217.190 202.136 1.00 49.61 192 HIS B C 1
ATOM 1440 O O . HIS A 1 190 ? 244.689 216.814 201.153 1.00 49.61 192 HIS B O 1
ATOM 1447 N N . GLN A 1 191 ? 243.070 216.446 202.669 1.00 49.69 193 GLN B N 1
ATOM 1448 C CA . GLN A 1 191 ? 242.707 215.181 202.026 1.00 49.69 193 GLN B CA 1
ATOM 1449 C C . GLN A 1 191 ? 241.898 215.403 200.747 1.00 49.69 193 GLN B C 1
ATOM 1450 O O . GLN A 1 191 ? 242.114 214.717 199.734 1.00 49.69 193 GLN B O 1
ATOM 1456 N N . LEU A 1 192 ? 240.964 216.358 200.774 1.00 47.60 194 LEU B N 1
ATOM 1457 C CA . LEU A 1 192 ? 240.057 216.560 199.650 1.00 47.60 194 LEU B CA 1
ATOM 1458 C C . LEU A 1 192 ? 240.779 217.078 198.416 1.00 47.60 194 LEU B C 1
ATOM 1459 O O . LEU A 1 192 ? 240.399 216.732 197.292 1.00 47.60 194 LEU B O 1
ATOM 1464 N N . VAL A 1 193 ? 241.807 217.911 198.597 1.00 48.58 195 VAL B N 1
ATOM 1465 C CA . VAL A 1 193 ? 242.480 218.506 197.445 1.00 48.58 195 VAL B CA 1
ATOM 1466 C C . VAL A 1 193 ? 243.083 217.434 196.550 1.00 48.58 195 VAL B C 1
ATOM 1467 O O . VAL A 1 193 ? 243.232 217.635 195.339 1.00 48.58 195 VAL B O 1
ATOM 1471 N N . GLU A 1 194 ? 243.425 216.277 197.115 1.00 49.83 196 GLU B N 1
ATOM 1472 C CA . GLU A 1 194 ? 244.057 215.219 196.346 1.00 49.83 196 GLU B CA 1
ATOM 1473 C C . GLU A 1 194 ? 243.150 214.034 196.054 1.00 49.83 196 GLU B C 1
ATOM 1474 O O . GLU A 1 194 ? 243.392 213.331 195.069 1.00 49.83 196 GLU B O 1
ATOM 1480 N N . ASN A 1 195 ? 242.118 213.790 196.863 1.00 50.93 197 ASN B N 1
ATOM 1481 C CA . ASN A 1 195 ? 241.311 212.589 196.684 1.00 50.93 197 ASN B CA 1
ATOM 1482 C C . ASN A 1 195 ? 239.986 212.828 195.961 1.00 50.93 197 ASN B C 1
ATOM 1483 O O . ASN A 1 195 ? 239.180 211.898 195.864 1.00 50.93 197 ASN B O 1
ATOM 1488 N N . THR A 1 196 ? 239.738 214.032 195.442 1.00 49.75 198 THR B N 1
ATOM 1489 C CA . THR A 1 196 ? 238.469 214.287 194.762 1.00 49.75 198 THR B CA 1
ATOM 1490 C C . THR A 1 196 ? 238.662 214.838 193.354 1.00 49.75 198 THR B C 1
ATOM 1491 O O . THR A 1 196 ? 239.785 214.878 192.842 1.00 49.75 198 THR B O 1
ATOM 1495 N N . ASP A 1 197 ? 237.566 215.257 192.723 1.00 51.49 199 ASP B N 1
ATOM 1496 C CA . ASP A 1 197 ? 237.579 215.797 191.368 1.00 51.49 199 ASP B CA 1
ATOM 1497 C C . ASP A 1 197 ? 236.971 217.187 191.266 1.00 51.49 199 ASP B C 1
ATOM 1498 O O . ASP A 1 197 ? 237.480 218.019 190.512 1.00 51.49 199 ASP B O 1
ATOM 1503 N N . GLU A 1 198 ? 235.891 217.459 191.994 1.00 47.25 200 GLU B N 1
ATOM 1504 C CA . GLU A 1 198 ? 235.310 218.794 192.040 1.00 47.25 200 GLU B CA 1
ATOM 1505 C C . GLU A 1 198 ? 234.485 218.920 193.311 1.00 47.25 200 GLU B C 1
ATOM 1506 O O . GLU A 1 198 ? 233.716 218.018 193.649 1.00 47.25 200 GLU B O 1
ATOM 1512 N N . THR A 1 199 ? 234.652 220.041 194.009 1.00 44.07 201 THR B N 1
ATOM 1513 C CA . THR A 1 199 ? 234.023 220.262 195.303 1.00 44.07 201 THR B CA 1
ATOM 1514 C C . THR A 1 199 ? 233.238 221.563 195.273 1.00 44.07 201 THR B C 1
ATOM 1515 O O . THR A 1 199 ? 233.756 222.592 194.829 1.00 44.07 201 THR B O 1
ATOM 1519 N N . TYR A 1 200 ? 231.995 221.517 195.743 1.00 43.72 202 TYR B N 1
ATOM 1520 C CA . TYR A 1 200 ? 231.142 222.694 195.840 1.00 43.72 202 TYR B CA 1
ATOM 1521 C C . TYR A 1 200 ? 231.094 223.163 197.287 1.00 43.72 202 TYR B C 1
ATOM 1522 O O . TYR A 1 200 ? 230.783 222.379 198.188 1.00 43.72 202 TYR B O 1
ATOM 1531 N N . CYS A 1 201 ? 231.396 224.439 197.505 1.00 47.55 203 CYS B N 1
ATOM 1532 C CA . CYS A 1 201 ? 231.510 225.001 198.844 1.00 47.55 203 CYS B CA 1
ATOM 1533 C C . CYS A 1 201 ? 230.261 225.803 199.182 1.00 47.55 203 CYS B C 1
ATOM 1534 O O . CYS A 1 201 ? 229.806 226.621 198.377 1.00 47.55 203 CYS B O 1
ATOM 1537 N N . ILE A 1 202 ? 229.715 225.570 200.373 1.00 48.62 204 ILE B N 1
ATOM 1538 C CA . ILE A 1 202 ? 228.492 226.216 200.831 1.00 48.62 204 ILE B CA 1
ATOM 1539 C C . ILE A 1 202 ? 228.726 226.767 202.230 1.00 48.62 204 ILE B C 1
ATOM 1540 O O . ILE A 1 202 ? 229.329 226.100 203.077 1.00 48.62 204 ILE B O 1
ATOM 1545 N N . ASP A 1 203 ? 228.260 227.987 202.470 1.00 57.79 205 ASP B N 1
ATOM 1546 C CA . ASP A 1 203 ? 228.351 228.628 203.772 1.00 57.79 205 ASP B CA 1
ATOM 1547 C C . ASP A 1 203 ? 226.965 228.704 204.404 1.00 57.79 205 ASP B C 1
ATOM 1548 O O . ASP A 1 203 ? 225.955 228.361 203.786 1.00 57.79 205 ASP B O 1
ATOM 1553 N N . ASN A 1 204 ? 226.927 229.153 205.658 1.00 57.12 206 ASN B N 1
ATOM 1554 C CA . ASN A 1 204 ? 225.675 229.339 206.380 1.00 57.12 206 ASN B CA 1
ATOM 1555 C C . ASN A 1 204 ? 225.253 230.793 206.503 1.00 57.12 206 ASN B C 1
ATOM 1556 O O . ASN A 1 204 ? 224.053 231.072 206.537 1.00 57.12 206 ASN B O 1
ATOM 1561 N N . GLU A 1 205 ? 226.207 231.723 206.569 1.00 64.07 207 GLU B N 1
ATOM 1562 C CA . GLU A 1 205 ? 225.855 233.137 206.644 1.00 64.07 207 GLU B CA 1
ATOM 1563 C C . GLU A 1 205 ? 225.146 233.594 205.377 1.00 64.07 207 GLU B C 1
ATOM 1564 O O . GLU A 1 205 ? 224.199 234.389 205.437 1.00 64.07 207 GLU B O 1
ATOM 1570 N N . ALA A 1 206 ? 225.594 233.106 204.219 1.00 60.25 208 ALA B N 1
ATOM 1571 C CA . ALA A 1 206 ? 224.933 233.456 202.967 1.00 60.25 208 ALA B CA 1
ATOM 1572 C C . ALA A 1 206 ? 223.492 232.965 202.951 1.00 60.25 208 ALA B C 1
ATOM 1573 O O . ALA A 1 206 ? 222.585 233.694 202.532 1.00 60.25 208 ALA B O 1
ATOM 1575 N N . LEU A 1 207 ? 223.259 231.733 203.410 1.00 57.31 209 LEU B N 1
ATOM 1576 C CA . LEU A 1 207 ? 221.898 231.213 203.468 1.00 57.31 209 LEU B CA 1
ATOM 1577 C C . LEU A 1 207 ? 221.044 232.007 204.447 1.00 57.31 209 LEU B C 1
ATOM 1578 O O . LEU A 1 207 ? 219.871 232.289 204.171 1.00 57.31 209 LEU B O 1
ATOM 1583 N N . TYR A 1 208 ? 221.613 232.370 205.600 1.00 59.61 210 TYR B N 1
ATOM 1584 C CA . TYR A 1 208 ? 220.878 233.190 206.559 1.00 59.61 210 TYR B CA 1
ATOM 1585 C C . TYR A 1 208 ? 220.455 234.509 205.929 1.00 59.61 210 TYR B C 1
ATOM 1586 O O . TYR A 1 208 ? 219.292 234.916 206.032 1.00 59.61 210 TYR B O 1
ATOM 1595 N N . ASP A 1 209 ? 221.390 235.184 205.258 1.00 65.97 211 ASP B N 1
ATOM 1596 C CA . ASP A 1 209 ? 221.070 236.464 204.637 1.00 65.97 211 ASP B CA 1
ATOM 1597 C C . ASP A 1 209 ? 220.011 236.305 203.555 1.00 65.97 211 ASP B C 1
ATOM 1598 O O . ASP A 1 209 ? 219.072 237.107 203.473 1.00 65.97 211 ASP B O 1
ATOM 1603 N N . ILE A 1 210 ? 220.142 235.272 202.717 1.00 64.25 212 ILE B N 1
ATOM 1604 C CA . ILE A 1 210 ? 219.187 235.066 201.632 1.00 64.25 212 ILE B CA 1
ATOM 1605 C C . ILE A 1 210 ? 217.790 234.836 202.192 1.00 64.25 212 ILE B C 1
ATOM 1606 O O . ILE A 1 210 ? 216.819 235.472 201.766 1.00 64.25 212 ILE B O 1
ATOM 1611 N N . CYS A 1 211 ? 217.671 233.939 203.173 1.00 67.61 213 CYS B N 1
ATOM 1612 C CA . CYS A 1 211 ? 216.355 233.634 203.721 1.00 67.61 213 CYS B CA 1
ATOM 1613 C C . CYS A 1 211 ? 215.783 234.814 204.494 1.00 67.61 213 CYS B C 1
ATOM 1614 O O . CYS A 1 211 ? 214.558 234.960 204.577 1.00 67.61 213 CYS B O 1
ATOM 1617 N N . PHE A 1 212 ? 216.639 235.663 205.065 1.00 70.03 214 PHE B N 1
ATOM 1618 C CA . PHE A 1 212 ? 216.131 236.824 205.786 1.00 70.03 214 PHE B CA 1
ATOM 1619 C C . PHE A 1 212 ? 215.608 237.892 204.835 1.00 70.03 214 PHE B C 1
ATOM 1620 O O . PHE A 1 212 ? 214.534 238.459 205.066 1.00 70.03 214 PHE B O 1
ATOM 1628 N N . ARG A 1 213 ? 216.344 238.185 203.761 1.00 73.06 215 ARG B N 1
ATOM 1629 C CA . ARG A 1 213 ? 216.008 239.336 202.926 1.00 73.06 215 ARG B CA 1
ATOM 1630 C C . ARG A 1 213 ? 215.134 238.984 201.726 1.00 73.06 215 ARG B C 1
ATOM 1631 O O . ARG A 1 213 ? 214.142 239.671 201.470 1.00 73.06 215 ARG B O 1
ATOM 1639 N N . THR A 1 214 ? 215.474 237.931 200.977 1.00 74.85 216 THR B N 1
ATOM 1640 C CA . THR A 1 214 ? 214.785 237.687 199.714 1.00 74.85 216 THR B CA 1
ATOM 1641 C C . THR A 1 214 ? 213.363 237.196 199.938 1.00 74.85 216 THR B C 1
ATOM 1642 O O . THR A 1 214 ? 212.438 237.624 199.241 1.00 74.85 216 THR B O 1
ATOM 1646 N N . LEU A 1 215 ? 213.166 236.298 200.900 1.00 75.30 217 LEU B N 1
ATOM 1647 C CA . LEU A 1 215 ? 211.855 235.722 201.163 1.00 75.30 217 LEU B CA 1
ATOM 1648 C C . LEU A 1 215 ? 211.179 236.332 202.384 1.00 75.30 217 LEU B C 1
ATOM 1649 O O . LEU A 1 215 ? 210.111 235.857 202.784 1.00 75.30 217 LEU B O 1
ATOM 1654 N N . LYS A 1 216 ? 211.778 237.371 202.977 1.00 78.13 218 LYS B N 1
ATOM 1655 C CA . LYS A 1 216 ? 211.292 238.063 204.171 1.00 78.13 218 LYS B CA 1
ATOM 1656 C C . LYS A 1 216 ? 210.686 237.110 205.196 1.00 78.13 218 LYS B C 1
ATOM 1657 O O . LYS A 1 216 ? 209.652 237.411 205.801 1.00 78.13 218 LYS B O 1
ATOM 1663 N N . LEU A 1 217 ? 211.330 235.966 205.404 1.00 77.37 219 LEU B N 1
ATOM 1664 C CA . LEU A 1 217 ? 210.881 234.986 206.385 1.00 77.37 219 LEU B CA 1
ATOM 1665 C C . LEU A 1 217 ? 211.565 235.290 207.713 1.00 77.37 219 LEU B C 1
ATOM 1666 O O . LEU A 1 217 ? 212.776 235.096 207.855 1.00 77.37 219 LEU B O 1
ATOM 1671 N N . THR A 1 218 ? 210.787 235.768 208.684 1.00 81.99 220 THR B N 1
ATOM 1672 C CA . THR A 1 218 ? 211.337 236.148 209.979 1.00 81.99 220 THR B CA 1
ATOM 1673 C C . THR A 1 218 ? 211.772 234.952 210.814 1.00 81.99 220 THR B C 1
ATOM 1674 O O . THR A 1 218 ? 212.407 235.147 211.855 1.00 81.99 220 THR B O 1
ATOM 1678 N N . THR A 1 219 ? 211.453 233.730 210.390 1.00 76.80 221 THR B N 1
ATOM 1679 C CA . THR A 1 219 ? 211.825 232.514 211.112 1.00 76.80 221 THR B CA 1
ATOM 1680 C C . THR A 1 219 ? 212.581 231.585 210.171 1.00 76.80 221 THR B C 1
ATOM 1681 O O . THR A 1 219 ? 212.046 230.565 209.719 1.00 76.80 221 THR B O 1
ATOM 1685 N N . PRO A 1 220 ? 213.843 231.908 209.855 1.00 73.62 222 PRO B N 1
ATOM 1686 C CA . PRO A 1 220 ? 214.625 231.022 208.983 1.00 73.62 222 PRO B CA 1
ATOM 1687 C C . PRO A 1 220 ? 215.041 229.744 209.692 1.00 73.62 222 PRO B C 1
ATOM 1688 O O . PRO A 1 220 ? 215.951 229.748 210.526 1.00 73.62 222 PRO B O 1
ATOM 1692 N N . THR A 1 221 ? 214.380 228.643 209.358 1.00 62.36 223 THR B N 1
ATOM 1693 C CA . THR A 1 221 ? 214.677 227.336 209.922 1.00 62.36 223 THR B CA 1
ATOM 1694 C C . THR A 1 221 ? 215.562 226.560 208.952 1.00 62.36 223 THR B C 1
ATOM 1695 O O . THR A 1 221 ? 215.626 226.864 207.758 1.00 62.36 223 THR B O 1
ATOM 1699 N N . TYR A 1 222 ? 216.259 225.550 209.480 1.00 53.65 224 TYR B N 1
ATOM 1700 C CA . TYR A 1 222 ? 217.137 224.739 208.644 1.00 53.65 224 TYR B CA 1
ATOM 1701 C C . TYR A 1 222 ? 216.394 224.051 207.509 1.00 53.65 224 TYR B C 1
ATOM 1702 O O . TYR A 1 222 ? 217.025 223.672 206.517 1.00 53.65 224 TYR B O 1
ATOM 1711 N N . GLY A 1 223 ? 215.076 223.885 207.622 1.00 53.63 225 GLY B N 1
ATOM 1712 C CA . GLY A 1 223 ? 214.320 223.329 206.511 1.00 53.63 225 GLY B CA 1
ATOM 1713 C C . GLY A 1 223 ? 214.455 224.158 205.248 1.00 53.63 225 GLY B C 1
ATOM 1714 O O . GLY A 1 223 ? 214.670 223.624 204.159 1.00 53.63 225 GLY B O 1
ATOM 1715 N N . ASP A 1 224 ? 214.366 225.483 205.385 1.00 54.53 226 ASP B N 1
ATOM 1716 C CA . ASP A 1 224 ? 214.436 226.359 204.218 1.00 54.53 226 ASP B CA 1
ATOM 1717 C C . ASP A 1 224 ? 215.830 226.360 203.596 1.00 54.53 226 ASP B C 1
ATOM 1718 O O . ASP A 1 224 ? 215.970 226.293 202.367 1.00 54.53 226 ASP B O 1
ATOM 1723 N N . LEU A 1 225 ? 216.872 226.447 204.424 1.00 51.64 227 LEU B N 1
ATOM 1724 C CA . LEU A 1 225 ? 218.232 226.433 203.896 1.00 51.64 227 LEU B CA 1
ATOM 1725 C C . LEU A 1 225 ? 218.549 225.099 203.234 1.00 51.64 227 LEU B C 1
ATOM 1726 O O . LEU A 1 225 ? 219.185 225.055 202.171 1.00 51.64 227 LEU B O 1
ATOM 1731 N N . ASN A 1 226 ? 218.114 223.998 203.849 1.00 46.56 228 ASN B N 1
ATOM 1732 C CA . ASN A 1 226 ? 218.306 222.689 203.238 1.00 46.56 228 ASN B CA 1
ATOM 1733 C C . ASN A 1 226 ? 217.548 222.584 201.922 1.00 46.56 228 ASN B C 1
ATOM 1734 O O . ASN A 1 226 ? 218.032 221.965 200.968 1.00 46.56 228 ASN B O 1
ATOM 1739 N N . HIS A 1 227 ? 216.359 223.188 201.847 1.00 46.91 229 HIS B N 1
ATOM 1740 C CA . HIS A 1 227 ? 215.623 223.213 200.587 1.00 46.91 229 HIS B CA 1
ATOM 1741 C C . HIS A 1 227 ? 216.385 223.982 199.516 1.00 46.91 229 HIS B C 1
ATOM 1742 O O . HIS A 1 227 ? 216.417 223.570 198.352 1.00 46.91 229 HIS B O 1
ATOM 1749 N N . LEU A 1 228 ? 216.999 225.107 199.887 1.00 46.29 230 LEU B N 1
ATOM 1750 C CA . LEU A 1 228 ? 217.797 225.863 198.923 1.00 46.29 230 LEU B CA 1
ATOM 1751 C C . LEU A 1 228 ? 218.983 225.045 198.419 1.00 46.29 230 LEU B C 1
ATOM 1752 O O . LEU A 1 228 ? 219.268 225.017 197.212 1.00 46.29 230 LEU B O 1
ATOM 1757 N N . VAL A 1 229 ? 219.685 224.368 199.331 1.00 43.52 231 VAL B N 1
ATOM 1758 C CA . VAL A 1 229 ? 220.825 223.547 198.927 1.00 43.52 231 VAL B CA 1
ATOM 1759 C C . VAL A 1 229 ? 220.371 222.405 198.023 1.00 43.52 231 VAL B C 1
ATOM 1760 O O . VAL A 1 229 ? 221.030 222.080 197.026 1.00 43.52 231 VAL B O 1
ATOM 1764 N N . SER A 1 230 ? 219.240 221.778 198.354 1.00 43.23 232 SER B N 1
ATOM 1765 C CA . SER A 1 230 ? 218.709 220.709 197.515 1.00 43.23 232 SER B CA 1
ATOM 1766 C C . SER A 1 230 ? 218.327 221.228 196.136 1.00 43.23 232 SER B C 1
ATOM 1767 O O . SER A 1 230 ? 218.522 220.537 195.128 1.00 43.23 232 SER B O 1
ATOM 1770 N N . ALA A 1 231 ? 217.760 222.434 196.072 1.00 42.75 233 ALA B N 1
ATOM 1771 C CA . ALA A 1 231 ? 217.436 223.030 194.782 1.00 42.75 233 ALA B CA 1
ATOM 1772 C C . ALA A 1 231 ? 218.692 223.240 193.948 1.00 42.75 233 ALA B C 1
ATOM 1773 O O . ALA A 1 231 ? 218.696 222.973 192.741 1.00 42.75 233 ALA B O 1
ATOM 1775 N N . THR A 1 232 ? 219.768 223.717 194.577 1.00 43.67 234 THR B N 1
ATOM 1776 C CA . THR A 1 232 ? 221.032 223.863 193.856 1.00 43.67 234 THR B CA 1
ATOM 1777 C C . THR A 1 232 ? 221.540 222.516 193.348 1.00 43.67 234 THR B C 1
ATOM 1778 O O . THR A 1 232 ? 221.996 222.405 192.202 1.00 43.67 234 THR B O 1
ATOM 1782 N N . MET A 1 233 ? 221.464 221.481 194.187 1.00 41.92 235 MET B N 1
ATOM 1783 C CA . MET A 1 233 ? 221.908 220.150 193.776 1.00 41.92 235 MET B CA 1
ATOM 1784 C C . MET A 1 233 ? 221.117 219.649 192.572 1.00 41.92 235 MET B C 1
ATOM 1785 O O . MET A 1 233 ? 221.694 219.135 191.602 1.00 41.92 235 MET B O 1
ATOM 1790 N N . SER A 1 234 ? 219.792 219.794 192.619 1.00 43.35 236 SER B N 1
ATOM 1791 C CA . SER A 1 234 ? 218.955 219.359 191.507 1.00 43.35 236 SER B CA 1
ATOM 1792 C C . SER A 1 234 ? 219.250 220.164 190.249 1.00 43.35 236 SER B C 1
ATOM 1793 O O . SER A 1 234 ? 219.256 219.616 189.141 1.00 43.35 236 SER B O 1
ATOM 1796 N N . GLY A 1 235 ? 219.484 221.468 190.394 1.00 41.66 237 GLY B N 1
ATOM 1797 C CA . GLY A 1 235 ? 219.843 222.272 189.239 1.00 41.66 237 GLY B CA 1
ATOM 1798 C C . GLY A 1 235 ? 221.147 221.826 188.607 1.00 41.66 237 GLY B C 1
ATOM 1799 O O . GLY A 1 235 ? 221.300 221.860 187.384 1.00 41.66 237 GLY B O 1
ATOM 1800 N N . VAL A 1 236 ? 222.107 221.410 189.433 1.00 40.22 238 VAL B N 1
ATOM 1801 C CA . VAL A 1 236 ? 223.365 220.893 188.901 1.00 40.22 238 VAL B CA 1
ATOM 1802 C C . VAL A 1 236 ? 223.135 219.589 188.145 1.00 40.22 238 VAL B C 1
ATOM 1803 O O . VAL A 1 236 ? 223.658 219.394 187.042 1.00 40.22 238 VAL B O 1
ATOM 1807 N N . THR A 1 237 ? 222.350 218.680 188.721 1.00 43.81 239 THR B N 1
ATOM 1808 C CA . THR A 1 237 ? 222.261 217.325 188.180 1.00 43.81 239 THR B CA 1
ATOM 1809 C C . THR A 1 237 ? 221.104 217.111 187.206 1.00 43.81 239 THR B C 1
ATOM 1810 O O . THR A 1 237 ? 220.930 215.987 186.724 1.00 43.81 239 THR B O 1
ATOM 1814 N N . THR A 1 238 ? 220.315 218.144 186.900 1.00 47.41 240 THR B N 1
ATOM 1815 C CA . THR A 1 238 ? 219.102 217.948 186.110 1.00 47.41 240 THR B CA 1
ATOM 1816 C C . THR A 1 238 ? 219.361 217.475 184.685 1.00 47.41 240 THR B C 1
ATOM 1817 O O . THR A 1 238 ? 218.459 216.897 184.070 1.00 47.41 240 THR B O 1
ATOM 1821 N N . CYS A 1 239 ? 220.554 217.706 184.136 1.00 48.98 241 CYS B N 1
ATOM 1822 C CA . CYS A 1 239 ? 220.757 217.442 182.716 1.00 48.98 241 CYS B CA 1
ATOM 1823 C C . CYS A 1 239 ? 220.838 215.953 182.400 1.00 48.98 241 CYS B C 1
ATOM 1824 O O . CYS A 1 239 ? 220.645 215.567 181.243 1.00 48.98 241 CYS B O 1
ATOM 1827 N N . LEU A 1 240 ? 221.097 215.111 183.395 1.00 46.45 242 LEU B N 1
ATOM 1828 C CA . LEU A 1 240 ? 221.203 213.673 183.189 1.00 46.45 242 LEU B CA 1
ATOM 1829 C C . LEU A 1 240 ? 219.859 212.960 183.236 1.00 46.45 242 LEU B C 1
ATOM 1830 O O . LEU A 1 240 ? 219.819 211.739 183.063 1.00 46.45 242 LEU B O 1
ATOM 1835 N N . ARG A 1 241 ? 218.763 213.683 183.470 1.00 44.72 243 ARG B N 1
ATOM 1836 C CA . ARG A 1 241 ? 217.457 213.066 183.642 1.00 44.72 243 ARG B CA 1
ATOM 1837 C C . ARG A 1 241 ? 216.418 213.494 182.619 1.00 44.72 243 ARG B C 1
ATOM 1838 O O . ARG A 1 241 ? 215.454 212.751 182.406 1.00 44.72 243 ARG B O 1
ATOM 1846 N N . PHE A 1 242 ? 216.575 214.651 181.984 1.00 47.79 244 PHE B N 1
ATOM 1847 C CA . PHE A 1 242 ? 215.573 215.155 181.061 1.00 47.79 244 PHE B CA 1
ATOM 1848 C C . PHE A 1 242 ? 216.223 215.611 179.765 1.00 47.79 244 PHE B C 1
ATOM 1849 O O . PHE A 1 242 ? 217.364 216.081 179.769 1.00 47.79 244 PHE B O 1
ATOM 1857 N N . PRO A 1 243 ? 215.523 215.478 178.641 1.00 48.79 245 PRO B N 1
ATOM 1858 C CA . PRO A 1 243 ? 216.074 215.950 177.368 1.00 48.79 245 PRO B CA 1
ATOM 1859 C C . PRO A 1 243 ? 216.121 217.468 177.306 1.00 48.79 245 PRO B C 1
ATOM 1860 O O . PRO A 1 243 ? 215.358 218.173 177.970 1.00 48.79 245 PRO B O 1
ATOM 1864 N N . GLY A 1 244 ? 217.038 217.970 176.482 1.00 45.41 246 GLY B N 1
ATOM 1865 C CA . GLY A 1 244 ? 217.233 219.397 176.343 1.00 45.41 246 GLY B CA 1
ATOM 1866 C C . GLY A 1 244 ? 217.816 219.743 174.990 1.00 45.41 246 GLY B C 1
ATOM 1867 O O . GLY A 1 244 ? 218.118 218.869 174.176 1.00 45.41 246 GLY B O 1
ATOM 1868 N N . GLN A 1 245 ? 217.969 221.049 174.757 1.00 46.73 247 GLN B N 1
ATOM 1869 C CA . GLN A 1 245 ? 218.486 221.516 173.475 1.00 46.73 247 GLN B CA 1
ATOM 1870 C C . GLN A 1 245 ? 219.991 221.304 173.367 1.00 46.73 247 GLN B C 1
ATOM 1871 O O . GLN A 1 245 ? 220.497 220.956 172.294 1.00 46.73 247 GLN B O 1
ATOM 1877 N N . LEU A 1 246 ? 220.725 221.512 174.460 1.00 41.50 248 LEU B N 1
ATOM 1878 C CA . LEU A 1 246 ? 222.181 221.360 174.465 1.00 41.50 248 LEU B CA 1
ATOM 1879 C C . LEU A 1 246 ? 222.553 220.702 175.791 1.00 41.50 248 LEU B C 1
ATOM 1880 O O . LEU A 1 246 ? 222.685 221.382 176.812 1.00 41.50 248 LEU B O 1
ATOM 1885 N N . ASN A 1 247 ? 222.710 219.382 175.770 1.00 43.44 249 ASN B N 1
ATOM 1886 C CA . ASN A 1 247 ? 222.939 218.625 176.993 1.00 43.44 249 ASN B CA 1
ATOM 1887 C C . ASN A 1 247 ? 224.359 218.825 177.511 1.00 43.44 249 ASN B C 1
ATOM 1888 O O . ASN A 1 247 ? 225.290 219.100 176.751 1.00 43.44 249 ASN B O 1
ATOM 1893 N N . ALA A 1 248 ? 224.518 218.678 178.828 1.00 42.78 250 ALA B N 1
ATOM 1894 C CA . ALA A 1 248 ? 225.832 218.799 179.460 1.00 42.78 250 ALA B CA 1
ATOM 1895 C C . ALA A 1 248 ? 225.801 218.057 180.789 1.00 42.78 250 ALA B C 1
ATOM 1896 O O . ALA A 1 248 ? 225.184 218.534 181.746 1.00 42.78 250 ALA B O 1
ATOM 1898 N N . ASP A 1 249 ? 226.480 216.914 180.855 1.00 47.74 251 ASP B N 1
ATOM 1899 C CA . ASP A 1 249 ? 226.484 216.081 182.048 1.00 47.74 251 ASP B CA 1
ATOM 1900 C C . ASP A 1 249 ? 227.588 216.535 183.005 1.00 47.74 251 ASP B C 1
ATOM 1901 O O . ASP A 1 249 ? 228.179 217.605 182.846 1.00 47.74 251 ASP B O 1
ATOM 1906 N N . LEU A 1 250 ? 227.867 215.717 184.025 1.00 45.90 252 LEU B N 1
ATOM 1907 C CA . LEU A 1 250 ? 228.838 216.099 185.047 1.00 45.90 252 LEU B CA 1
ATOM 1908 C C . LEU A 1 250 ? 230.262 216.103 184.503 1.00 45.90 252 LEU B C 1
ATOM 1909 O O . LEU A 1 250 ? 231.036 217.028 184.781 1.00 45.90 252 LEU B O 1
ATOM 1914 N N . ARG A 1 251 ? 230.632 215.074 183.736 1.00 42.55 253 ARG B N 1
ATOM 1915 C CA . ARG A 1 251 ? 231.986 215.012 183.195 1.00 42.55 253 ARG B CA 1
ATOM 1916 C C . ARG A 1 251 ? 232.249 216.165 182.236 1.00 42.55 253 ARG B C 1
ATOM 1917 O O . ARG A 1 251 ? 233.369 216.683 182.170 1.00 42.55 253 ARG B O 1
ATOM 1925 N N . LYS A 1 252 ? 231.228 216.581 181.483 1.00 40.82 254 LYS B N 1
ATOM 1926 C CA . LYS A 1 252 ? 231.389 217.725 180.593 1.00 40.82 254 LYS B CA 1
ATOM 1927 C C . LYS A 1 252 ? 231.694 218.993 181.379 1.00 40.82 254 LYS B C 1
ATOM 1928 O O . LYS A 1 252 ? 232.584 219.766 181.004 1.00 40.82 254 LYS B O 1
ATOM 1934 N N . LEU A 1 253 ? 230.973 219.216 182.481 1.00 40.72 255 LEU B N 1
ATOM 1935 C CA . LEU A 1 253 ? 231.249 220.373 183.325 1.00 40.72 255 LEU B CA 1
ATOM 1936 C C . LEU A 1 253 ? 232.651 220.299 183.912 1.00 40.72 255 LEU B C 1
ATOM 1937 O O . LEU A 1 253 ? 233.375 221.303 183.944 1.00 40.72 255 LEU B O 1
ATOM 1942 N N . ALA A 1 254 ? 233.053 219.114 184.377 1.00 40.21 256 ALA B N 1
ATOM 1943 C CA . ALA A 1 254 ? 234.388 218.964 184.944 1.00 40.21 256 ALA B CA 1
ATOM 1944 C C . ALA A 1 254 ? 235.463 219.282 183.914 1.00 40.21 256 ALA B C 1
ATOM 1945 O O . ALA A 1 254 ? 236.422 220.000 184.211 1.00 40.21 256 ALA B O 1
ATOM 1947 N N . VAL A 1 255 ? 235.311 218.775 182.690 1.00 36.31 257 VAL B N 1
ATOM 1948 C CA . VAL A 1 255 ? 236.304 219.041 181.651 1.00 36.31 257 VAL B CA 1
ATOM 1949 C C . VAL A 1 255 ? 236.334 220.523 181.305 1.00 36.31 257 VAL B C 1
ATOM 1950 O O . VAL A 1 255 ? 237.406 221.118 181.147 1.00 36.31 257 VAL B O 1
ATOM 1954 N N . ASN A 1 256 ? 235.161 221.148 181.188 1.00 37.98 258 ASN B N 1
ATOM 1955 C CA . ASN A 1 256 ? 235.105 222.528 180.729 1.00 37.98 258 ASN B CA 1
ATOM 1956 C C . ASN A 1 256 ? 235.495 223.543 181.795 1.00 37.98 258 ASN B C 1
ATOM 1957 O O . ASN A 1 256 ? 235.827 224.680 181.444 1.00 37.98 258 ASN B O 1
ATOM 1962 N N . MET A 1 257 ? 235.468 223.181 183.077 1.00 42.43 259 MET B N 1
ATOM 1963 C CA . MET A 1 257 ? 235.690 224.184 184.114 1.00 42.43 259 MET B CA 1
ATOM 1964 C C . MET A 1 257 ? 237.085 224.150 184.728 1.00 42.43 259 MET B C 1
ATOM 1965 O O . MET A 1 257 ? 237.732 225.195 184.824 1.00 42.43 259 MET B O 1
ATOM 1970 N N . VAL A 1 258 ? 237.567 222.987 185.156 1.00 39.59 260 VAL B N 1
ATOM 1971 C CA . VAL A 1 258 ? 238.820 222.942 185.909 1.00 39.59 260 VAL B CA 1
ATOM 1972 C C . VAL A 1 258 ? 240.007 222.870 184.952 1.00 39.59 260 VAL B C 1
ATOM 1973 O O . VAL A 1 258 ? 240.139 221.906 184.184 1.00 39.59 260 VAL B O 1
ATOM 1977 N N . PRO A 1 259 ? 240.879 223.887 184.934 1.00 39.33 261 PRO B N 1
ATOM 1978 C CA . PRO A 1 259 ? 242.023 223.867 184.013 1.00 39.33 261 PRO B CA 1
ATOM 1979 C C . PRO A 1 259 ? 243.257 223.173 184.573 1.00 39.33 261 PRO B C 1
ATOM 1980 O O . PRO A 1 259 ? 244.074 222.648 183.811 1.00 39.33 261 PRO B O 1
ATOM 1984 N N . PHE A 1 260 ? 243.406 223.165 185.892 1.00 43.80 262 PHE B N 1
ATOM 1985 C CA . PHE A 1 260 ? 244.573 222.593 186.544 1.00 43.80 262 PHE B CA 1
ATOM 1986 C C . PHE A 1 260 ? 244.129 221.595 187.601 1.00 43.80 262 PHE B C 1
ATOM 1987 O O . PHE A 1 260 ? 243.075 221.771 188.216 1.00 43.80 262 PHE B O 1
ATOM 1995 N N . PRO A 1 261 ? 244.924 220.551 187.850 1.00 45.67 263 PRO B N 1
ATOM 1996 C CA . PRO A 1 261 ? 244.443 219.460 188.717 1.00 45.67 263 PRO B CA 1
ATOM 1997 C C . PRO A 1 261 ? 244.062 219.898 190.120 1.00 45.67 263 PRO B C 1
ATOM 1998 O O . PRO A 1 261 ? 243.166 219.291 190.721 1.00 45.67 263 PRO B O 1
ATOM 2002 N N . ARG A 1 262 ? 244.707 220.926 190.668 1.00 49.23 264 ARG B N 1
ATOM 2003 C CA . ARG A 1 262 ? 244.449 221.344 192.039 1.00 49.23 264 ARG B CA 1
ATOM 2004 C C . ARG A 1 262 ? 243.471 222.507 192.155 1.00 49.23 264 ARG B C 1
ATOM 2005 O O . ARG A 1 262 ? 243.099 222.867 193.276 1.00 49.23 264 ARG B O 1
ATOM 2013 N N . LEU A 1 263 ? 243.050 223.103 191.043 1.00 47.35 265 LEU B N 1
ATOM 2014 C CA . LEU A 1 263 ? 242.148 224.255 191.077 1.00 47.35 265 LEU B CA 1
ATOM 2015 C C . LEU A 1 263 ? 240.713 223.802 190.812 1.00 47.35 265 LEU B C 1
ATOM 2016 O O . LEU A 1 263 ? 240.083 224.171 189.822 1.00 47.35 265 LEU B O 1
ATOM 2021 N N . HIS A 1 264 ? 240.188 223.003 191.738 1.00 45.39 266 HIS B N 1
ATOM 2022 C CA . HIS A 1 264 ? 238.902 222.336 191.555 1.00 45.39 266 HIS B CA 1
ATOM 2023 C C . HIS A 1 264 ? 237.969 222.605 192.730 1.00 45.39 266 HIS B C 1
ATOM 2024 O O . HIS A 1 264 ? 237.339 221.699 193.278 1.00 45.39 266 HIS B O 1
ATOM 2031 N N . PHE A 1 265 ? 237.854 223.870 193.126 1.00 44.13 267 PHE B N 1
ATOM 2032 C CA . PHE A 1 265 ? 236.918 224.291 194.161 1.00 44.13 267 PHE B CA 1
ATOM 2033 C C . PHE A 1 265 ? 235.936 225.282 193.556 1.00 44.13 267 PHE B C 1
ATOM 2034 O O . PHE A 1 265 ? 236.340 226.353 193.093 1.00 44.13 267 PHE B O 1
ATOM 2042 N N . PHE A 1 266 ? 234.654 224.930 193.565 1.00 42.67 268 PHE B N 1
ATOM 2043 C CA . PHE A 1 266 ? 233.604 225.754 192.987 1.00 42.67 268 PHE B CA 1
ATOM 2044 C C . PHE A 1 266 ? 232.722 226.340 194.082 1.00 42.67 268 PHE B C 1
ATOM 2045 O O . PHE A 1 266 ? 232.668 225.836 195.206 1.00 42.67 268 PHE B O 1
ATOM 2053 N N . MET A 1 267 ? 232.025 227.420 193.734 1.00 46.59 269 MET B N 1
ATOM 2054 C CA . MET A 1 267 ? 231.049 228.047 194.621 1.00 46.59 269 MET B CA 1
ATOM 2055 C C . MET A 1 267 ? 229.775 228.325 193.833 1.00 46.59 269 MET B C 1
ATOM 2056 O O . MET A 1 267 ? 229.824 229.030 192.804 1.00 46.59 269 MET B O 1
ATOM 2061 N N . PRO A 1 268 ? 228.628 227.778 194.246 1.00 42.66 270 PRO B N 1
ATOM 2062 C CA . PRO A 1 268 ? 227.434 227.815 193.392 1.00 42.66 270 PRO B CA 1
ATOM 2063 C C . PRO A 1 268 ? 226.560 229.045 193.580 1.00 42.66 270 PRO B C 1
ATOM 2064 O O . PRO A 1 268 ? 226.893 229.957 194.340 1.00 42.66 270 PRO B O 1
ATOM 2068 N N . GLY A 1 269 ? 225.431 229.064 192.875 1.00 46.01 271 GLY B N 1
ATOM 2069 C CA . GLY A 1 269 ? 224.455 230.132 192.968 1.00 46.01 271 GLY B CA 1
ATOM 2070 C C . GLY A 1 269 ? 223.120 229.640 192.453 1.00 46.01 271 GLY B C 1
ATOM 2071 O O . GLY A 1 269 ? 222.984 228.496 192.014 1.00 46.01 271 GLY B O 1
ATOM 2072 N N . PHE A 1 270 ? 222.123 230.521 192.509 1.00 48.33 272 PHE B N 1
ATOM 2073 C CA . PHE A 1 270 ? 220.776 230.153 192.099 1.00 48.33 272 PHE B CA 1
ATOM 2074 C C . PHE A 1 270 ? 220.020 231.395 191.650 1.00 48.33 272 PHE B C 1
ATOM 2075 O O . PHE A 1 270 ? 220.357 232.522 192.022 1.00 48.33 272 PHE B O 1
ATOM 2083 N N . ALA A 1 271 ? 218.981 231.168 190.846 1.00 53.06 273 ALA B N 1
ATOM 2084 C CA . ALA A 1 271 ? 218.104 232.216 190.337 1.00 53.06 273 ALA B CA 1
ATOM 2085 C C . ALA A 1 271 ? 216.868 231.583 189.712 1.00 53.06 273 ALA B C 1
ATOM 2086 O O . ALA A 1 271 ? 216.956 230.483 189.152 1.00 53.06 273 ALA B O 1
ATOM 2088 N N . PRO A 1 272 ? 215.695 232.232 189.780 1.00 56.26 274 PRO B N 1
ATOM 2089 C CA . PRO A 1 272 ? 215.429 233.496 190.470 1.00 56.26 274 PRO B CA 1
ATOM 2090 C C . PRO A 1 272 ? 215.105 233.309 191.947 1.00 56.26 274 PRO B C 1
ATOM 2091 O O . PRO A 1 272 ? 214.691 232.225 192.354 1.00 56.26 274 PRO B O 1
ATOM 2095 N N . LEU A 1 273 ? 215.289 234.363 192.738 1.00 62.86 275 LEU B N 1
ATOM 2096 C CA . LEU A 1 273 ? 214.954 234.357 194.161 1.00 62.86 275 LEU B CA 1
ATOM 2097 C C . LEU A 1 273 ? 214.150 235.620 194.450 1.00 62.86 275 LEU B C 1
ATOM 2098 O O . LEU A 1 273 ? 214.722 236.691 194.673 1.00 62.86 275 LEU B O 1
ATOM 2103 N N . THR A 1 274 ? 212.826 235.493 194.443 1.00 76.15 276 THR B N 1
ATOM 2104 C CA . THR A 1 274 ? 211.926 236.612 194.668 1.00 76.15 276 THR B CA 1
ATOM 2105 C C . THR A 1 274 ? 210.977 236.295 195.815 1.00 76.15 276 THR B C 1
ATOM 2106 O O . THR A 1 274 ? 210.699 235.129 196.111 1.00 76.15 276 THR B O 1
ATOM 2110 N N . SER A 1 275 ? 210.481 237.348 196.455 1.00 84.42 277 SER B N 1
ATOM 2111 C CA . SER A 1 275 ? 209.606 237.204 197.605 1.00 84.42 277 SER B CA 1
ATOM 2112 C C . SER A 1 275 ? 208.204 236.777 197.174 1.00 84.42 277 SER B C 1
ATOM 2113 O O . SER A 1 275 ? 207.853 236.779 195.992 1.00 84.42 277 SER B O 1
ATOM 2116 N N . ARG A 1 276 ? 207.399 236.395 198.167 1.00 90.72 278 ARG B N 1
ATOM 2117 C CA . ARG A 1 276 ? 206.012 236.029 197.902 1.00 90.72 278 ARG B CA 1
ATOM 2118 C C . ARG A 1 276 ? 205.201 237.232 197.434 1.00 90.72 278 ARG B C 1
ATOM 2119 O O . ARG A 1 276 ? 204.359 237.110 196.537 1.00 90.72 278 ARG B O 1
ATOM 2127 N N . GLY A 1 277 ? 205.444 238.399 198.024 1.00 85.94 279 GLY B N 1
ATOM 2128 C CA . GLY A 1 277 ? 204.676 239.586 197.704 1.00 85.94 279 GLY B CA 1
ATOM 2129 C C . GLY A 1 277 ? 205.114 240.294 196.438 1.00 85.94 279 GLY B C 1
ATOM 2130 O O . GLY A 1 277 ? 204.295 240.550 195.552 1.00 85.94 279 GLY B O 1
ATOM 2131 N N . SER A 1 278 ? 206.404 240.608 196.336 1.00 84.16 280 SER B N 1
ATOM 2132 C CA . SER A 1 278 ? 206.933 241.370 195.211 1.00 84.16 280 SER B CA 1
ATOM 2133 C C . SER A 1 278 ? 207.069 240.547 193.937 1.00 84.16 280 SER B C 1
ATOM 2134 O O . SER A 1 278 ? 207.677 241.025 192.974 1.00 84.16 280 SER B O 1
ATOM 2137 N N . GLN A 1 279 ? 206.529 239.328 193.907 1.00 85.46 281 GLN B N 1
ATOM 2138 C CA . GLN A 1 279 ? 206.596 238.519 192.696 1.00 85.46 281 GLN B CA 1
ATOM 2139 C C . GLN A 1 279 ? 205.719 239.090 191.589 1.00 85.46 281 GLN B C 1
ATOM 2140 O O . GLN A 1 279 ? 205.988 238.860 190.405 1.00 85.46 281 GLN B O 1
ATOM 2146 N N . GLN A 1 280 ? 204.679 239.846 191.949 1.00 82.14 282 GLN B N 1
ATOM 2147 C CA . GLN A 1 280 ? 203.745 240.348 190.947 1.00 82.14 282 GLN B CA 1
ATOM 2148 C C . GLN A 1 280 ? 204.335 241.493 190.133 1.00 82.14 282 GLN B C 1
ATOM 2149 O O . GLN A 1 280 ? 203.929 241.705 188.986 1.00 82.14 282 GLN B O 1
ATOM 2155 N N . TYR A 1 281 ? 205.284 242.241 190.698 1.00 78.00 283 TYR B N 1
ATOM 2156 C CA . TYR A 1 281 ? 205.832 243.425 190.046 1.00 78.00 283 TYR B CA 1
ATOM 2157 C C . TYR A 1 281 ? 207.131 243.144 189.300 1.00 78.00 283 TYR B C 1
ATOM 2158 O O . TYR A 1 281 ? 207.938 244.063 189.107 1.00 78.00 283 TYR B O 1
ATOM 2167 N N . ARG A 1 282 ? 207.356 241.906 188.872 1.00 74.87 284 ARG B N 1
ATOM 2168 C CA . ARG A 1 282 ? 208.582 241.537 188.181 1.00 74.87 284 ARG B CA 1
ATOM 2169 C C . ARG A 1 282 ? 208.252 240.734 186.932 1.00 74.87 284 ARG B C 1
ATOM 2170 O O . ARG A 1 282 ? 207.340 239.902 186.940 1.00 74.87 284 ARG B O 1
ATOM 2178 N N . ALA A 1 283 ? 209.001 240.987 185.861 1.00 69.42 285 ALA B N 1
ATOM 2179 C CA . ALA A 1 283 ? 208.851 240.270 184.602 1.00 69.42 285 ALA B CA 1
ATOM 2180 C C . ALA A 1 283 ? 209.914 239.182 184.528 1.00 69.42 285 ALA B C 1
ATOM 2181 O O . ALA A 1 283 ? 211.112 239.475 184.602 1.00 69.42 285 ALA B O 1
ATOM 2183 N N . LEU A 1 284 ? 209.477 237.934 184.377 1.00 64.81 286 LEU B N 1
ATOM 2184 C CA . LEU A 1 284 ? 210.378 236.783 184.404 1.00 64.81 286 LEU B CA 1
ATOM 2185 C C . LEU A 1 284 ? 210.816 236.467 182.979 1.00 64.81 286 LEU B C 1
ATOM 2186 O O . LEU A 1 284 ? 210.091 235.817 182.222 1.00 64.81 286 LEU B O 1
ATOM 2191 N N . THR A 1 285 ? 212.012 236.925 182.613 1.00 63.70 287 THR B N 1
ATOM 2192 C CA . THR A 1 285 ? 212.573 236.687 181.292 1.00 63.70 287 THR B CA 1
ATOM 2193 C C . THR A 1 285 ? 214.061 236.401 181.427 1.00 63.70 287 THR B C 1
ATOM 2194 O O . THR A 1 285 ? 214.643 236.515 182.508 1.00 63.70 287 THR B O 1
ATOM 2198 N N . VAL A 1 286 ? 214.674 236.023 180.302 1.00 60.64 288 VAL B N 1
ATOM 2199 C CA . VAL A 1 286 ? 216.103 235.693 180.309 1.00 60.64 288 VAL B CA 1
ATOM 2200 C C . VAL A 1 286 ? 216.969 236.858 180.769 1.00 60.64 288 VAL B C 1
ATOM 2201 O O . VAL A 1 286 ? 217.912 236.627 181.544 1.00 60.64 288 VAL B O 1
ATOM 2205 N N . PRO A 1 287 ? 216.754 238.107 180.329 1.00 62.18 289 PRO B N 1
ATOM 2206 C CA . PRO A 1 287 ? 217.604 239.199 180.840 1.00 62.18 289 PRO B CA 1
ATOM 2207 C C . PRO A 1 287 ? 217.567 239.350 182.352 1.00 62.18 289 PRO B C 1
ATOM 2208 O O . PRO A 1 287 ? 218.603 239.649 182.961 1.00 62.18 289 PRO B O 1
ATOM 2212 N N . GLU A 1 288 ? 216.406 239.147 182.981 1.00 62.68 290 GLU B N 1
ATOM 2213 C CA . GLU A 1 288 ? 216.338 239.235 184.437 1.00 62.68 290 GLU B CA 1
ATOM 2214 C C . GLU A 1 288 ? 217.210 238.170 185.087 1.00 62.68 290 GLU B C 1
ATOM 2215 O O . GLU A 1 288 ? 217.933 238.446 186.050 1.00 62.68 290 GLU B O 1
ATOM 2221 N N . LEU A 1 289 ? 217.145 236.939 184.576 1.00 57.08 291 LEU B N 1
ATOM 2222 C CA . LEU A 1 289 ? 217.983 235.874 185.113 1.00 57.08 291 LEU B CA 1
ATOM 2223 C C . LEU A 1 289 ? 219.459 236.197 184.935 1.00 57.08 291 LEU B C 1
ATOM 2224 O O . LEU A 1 289 ? 220.260 236.012 185.860 1.00 57.08 291 LEU B O 1
ATOM 2229 N N . THR A 1 290 ? 219.836 236.695 183.755 1.00 59.18 292 THR B N 1
ATOM 2230 C CA . THR A 1 290 ? 221.237 237.024 183.511 1.00 59.18 292 THR B CA 1
ATOM 2231 C C . THR A 1 290 ? 221.715 238.124 184.451 1.00 59.18 292 THR B C 1
ATOM 2232 O O . THR A 1 290 ? 222.855 238.091 184.928 1.00 59.18 292 THR B O 1
ATOM 2236 N N . GLN A 1 291 ? 220.857 239.106 184.731 1.00 59.84 293 GLN B N 1
ATOM 2237 C CA . GLN A 1 291 ? 221.223 240.151 185.682 1.00 59.84 293 GLN B CA 1
ATOM 2238 C C . GLN A 1 291 ? 221.320 239.601 187.101 1.00 59.84 293 GLN B C 1
ATOM 2239 O O . GLN A 1 291 ? 222.179 240.028 187.880 1.00 59.84 293 GLN B O 1
ATOM 2245 N N . GLN A 1 292 ? 220.443 238.659 187.456 1.00 60.24 294 GLN B N 1
ATOM 2246 C CA . GLN A 1 292 ? 220.388 238.181 188.835 1.00 60.24 294 GLN B CA 1
ATOM 2247 C C . GLN A 1 292 ? 221.559 237.265 189.168 1.00 60.24 294 GLN B C 1
ATOM 2248 O O . GLN A 1 292 ? 222.121 237.352 190.266 1.00 60.24 294 GLN B O 1
ATOM 2254 N N . MET A 1 293 ? 221.935 236.371 188.247 1.00 58.48 295 MET B N 1
ATOM 2255 C CA . MET A 1 293 ? 222.996 235.413 188.554 1.00 58.48 295 MET B CA 1
ATOM 2256 C C . MET A 1 293 ? 224.313 236.113 188.861 1.00 58.48 295 MET B C 1
ATOM 2257 O O . MET A 1 293 ? 225.013 235.745 189.810 1.00 58.48 295 MET B O 1
ATOM 2262 N N . PHE A 1 294 ? 224.669 237.125 188.070 1.00 62.19 296 PHE B N 1
ATOM 2263 C CA . PHE A 1 294 ? 225.944 237.820 188.241 1.00 62.19 296 PHE B CA 1
ATOM 2264 C C . PHE A 1 294 ? 225.788 238.918 189.293 1.00 62.19 296 PHE B C 1
ATOM 2265 O O . PHE A 1 294 ? 225.725 240.114 189.003 1.00 62.19 296 PHE B O 1
ATOM 2273 N N . ASP A 1 295 ? 225.725 238.481 190.549 1.00 67.77 297 ASP B N 1
ATOM 2274 C CA . ASP A 1 295 ? 225.628 239.394 191.676 1.00 67.77 297 ASP B CA 1
ATOM 2275 C C . ASP A 1 295 ? 226.236 238.733 192.904 1.00 67.77 297 ASP B C 1
ATOM 2276 O O . ASP A 1 295 ? 226.242 237.505 193.027 1.00 67.77 297 ASP B O 1
ATOM 2281 N N . ALA A 1 296 ? 226.752 239.563 193.811 1.00 68.81 298 ALA B N 1
ATOM 2282 C CA . ALA A 1 296 ? 227.357 239.048 195.032 1.00 68.81 298 ALA B CA 1
ATOM 2283 C C . ALA A 1 296 ? 226.315 238.613 196.053 1.00 68.81 298 ALA B C 1
ATOM 2284 O O . ALA A 1 296 ? 226.584 237.720 196.864 1.00 68.81 298 ALA B O 1
ATOM 2286 N N . LYS A 1 297 ? 225.131 239.224 196.033 1.00 67.68 299 LYS B N 1
ATOM 2287 C CA . LYS A 1 297 ? 224.109 238.938 197.029 1.00 67.68 299 LYS B CA 1
ATOM 2288 C C . LYS A 1 297 ? 223.306 237.681 196.723 1.00 67.68 299 LYS B C 1
ATOM 2289 O O . LYS A 1 297 ? 222.558 237.220 197.591 1.00 67.68 299 LYS B O 1
ATOM 2295 N N . ASN A 1 298 ? 223.437 237.119 195.524 1.00 62.54 300 ASN B N 1
ATOM 2296 C CA . ASN A 1 298 ? 222.666 235.953 195.120 1.00 62.54 300 ASN B CA 1
ATOM 2297 C C . ASN A 1 298 ? 223.467 234.660 195.181 1.00 62.54 300 ASN B C 1
ATOM 2298 O O . ASN A 1 298 ? 222.979 233.621 194.728 1.00 62.54 300 ASN B O 1
ATOM 2303 N N . MET A 1 299 ? 224.678 234.695 195.726 1.00 61.20 301 MET B N 1
ATOM 2304 C CA . MET A 1 299 ? 225.544 233.529 195.769 1.00 61.20 301 MET B CA 1
ATOM 2305 C C . MET A 1 299 ? 225.567 232.929 197.169 1.00 61.20 301 MET B C 1
ATOM 2306 O O . MET A 1 299 ? 225.452 233.638 198.172 1.00 61.20 301 MET B O 1
ATOM 2311 N N . MET A 1 300 ? 225.726 231.609 197.225 1.00 55.54 302 MET B N 1
ATOM 2312 C CA . MET A 1 300 ? 225.650 230.861 198.473 1.00 55.54 302 MET B CA 1
ATOM 2313 C C . MET A 1 300 ? 226.986 230.751 199.195 1.00 55.54 302 MET B C 1
ATOM 2314 O O . MET A 1 300 ? 227.060 230.076 200.226 1.00 55.54 302 MET B O 1
ATOM 2319 N N . ALA A 1 301 ? 228.038 231.380 198.683 1.00 60.23 303 ALA B N 1
ATOM 2320 C CA . ALA A 1 301 ? 229.334 231.418 199.345 1.00 60.23 303 ALA B CA 1
ATOM 2321 C C . ALA A 1 301 ? 229.638 232.851 199.757 1.00 60.23 303 ALA B C 1
ATOM 2322 O O . ALA A 1 301 ? 229.552 233.769 198.934 1.00 60.23 303 ALA B O 1
ATOM 2324 N N . ALA A 1 302 ? 229.995 233.041 201.026 1.00 63.66 304 ALA B N 1
ATOM 2325 C CA . ALA A 1 302 ? 230.200 234.378 201.583 1.00 63.66 304 ALA B CA 1
ATOM 2326 C C . ALA A 1 302 ? 231.544 234.920 201.108 1.00 63.66 304 ALA B C 1
ATOM 2327 O O . ALA A 1 302 ? 232.529 234.988 201.848 1.00 63.66 304 ALA B O 1
ATOM 2329 N N . CYS A 1 303 ? 231.577 235.319 199.838 1.00 67.95 305 CYS B N 1
ATOM 2330 C CA . CYS A 1 303 ? 232.751 235.946 199.250 1.00 67.95 305 CYS B CA 1
ATOM 2331 C C . CYS A 1 303 ? 232.301 236.990 198.239 1.00 67.95 305 CYS B C 1
ATOM 2332 O O . CYS A 1 303 ? 231.195 236.927 197.698 1.00 67.95 305 CYS B O 1
ATOM 2335 N N . ASP A 1 304 ? 233.181 237.959 197.989 1.00 73.68 306 ASP B N 1
ATOM 2336 C CA . ASP A 1 304 ? 232.888 239.032 197.053 1.00 73.68 306 ASP B CA 1
ATOM 2337 C C . ASP A 1 304 ? 233.622 238.774 195.748 1.00 73.68 306 ASP B C 1
ATOM 2338 O O . ASP A 1 304 ? 234.862 238.825 195.728 1.00 73.68 306 ASP B O 1
ATOM 2343 N N . PRO A 1 305 ? 232.923 238.495 194.646 1.00 73.49 307 PRO B N 1
ATOM 2344 C CA . PRO A 1 305 ? 233.622 238.268 193.370 1.00 73.49 307 PRO B CA 1
ATOM 2345 C C . PRO A 1 305 ? 234.378 239.484 192.867 1.00 73.49 307 PRO B C 1
ATOM 2346 O O . PRO A 1 305 ? 235.275 239.333 192.030 1.00 73.49 307 PRO B O 1
ATOM 2350 N N . ARG A 1 306 ? 234.041 240.684 193.345 1.00 76.38 308 ARG B N 1
ATOM 2351 C CA . ARG A 1 306 ? 234.761 241.886 192.942 1.00 76.38 308 ARG B CA 1
ATOM 2352 C C . ARG A 1 306 ? 236.210 241.879 193.417 1.00 76.38 308 ARG B C 1
ATOM 2353 O O . ARG A 1 306 ? 237.044 242.583 192.838 1.00 76.38 308 ARG B O 1
ATOM 2361 N N . HIS A 1 307 ? 236.533 241.087 194.439 1.00 75.13 309 HIS B N 1
ATOM 2362 C CA . HIS A 1 307 ? 237.889 241.014 194.967 1.00 75.13 309 HIS B CA 1
ATOM 2363 C C . HIS A 1 307 ? 238.789 240.067 194.183 1.00 75.13 309 HIS B C 1
ATOM 2364 O O . HIS A 1 307 ? 239.984 239.984 194.489 1.00 75.13 309 HIS B O 1
ATOM 2371 N N . GLY A 1 308 ? 238.259 239.355 193.191 1.00 66.23 310 GLY B N 1
ATOM 2372 C CA . GLY A 1 308 ? 239.047 238.408 192.433 1.00 66.23 310 GLY B CA 1
ATOM 2373 C C . GLY A 1 308 ? 238.619 238.376 190.982 1.00 66.23 310 GLY B C 1
ATOM 2374 O O . GLY A 1 308 ? 237.693 239.076 190.569 1.00 66.23 310 GLY B O 1
ATOM 2375 N N . ARG A 1 309 ? 239.312 237.549 190.205 1.00 55.49 311 ARG B N 1
ATOM 2376 C CA . ARG A 1 309 ? 239.063 237.406 188.778 1.00 55.49 311 ARG B CA 1
ATOM 2377 C C . ARG A 1 309 ? 238.544 236.005 188.489 1.00 55.49 311 ARG B C 1
ATOM 2378 O O . ARG A 1 309 ? 239.109 235.018 188.971 1.00 55.49 311 ARG B O 1
ATOM 2386 N N . TYR A 1 310 ? 237.473 235.924 187.706 1.00 50.77 312 TYR B N 1
ATOM 2387 C CA . TYR A 1 310 ? 236.877 234.643 187.356 1.00 50.77 312 TYR B CA 1
ATOM 2388 C C . TYR A 1 310 ? 237.730 233.915 186.327 1.00 50.77 312 TYR B C 1
ATOM 2389 O O . TYR A 1 310 ? 238.254 234.524 185.392 1.00 50.77 312 TYR B O 1
ATOM 2398 N N . LEU A 1 311 ? 237.857 232.599 186.498 1.00 42.45 313 LEU B N 1
ATOM 2399 C CA . LEU A 1 311 ? 238.514 231.747 185.512 1.00 42.45 313 LEU B CA 1
ATOM 2400 C C . LEU A 1 311 ? 237.510 231.124 184.549 1.00 42.45 313 LEU B C 1
ATOM 2401 O O . LEU A 1 311 ? 237.594 231.332 183.336 1.00 42.45 313 LEU B O 1
ATOM 2406 N N . THR A 1 312 ? 236.557 230.358 185.073 1.00 42.18 314 THR B N 1
ATOM 2407 C CA . THR A 1 312 ? 235.557 229.692 184.255 1.00 42.18 314 THR B CA 1
ATOM 2408 C C . THR A 1 312 ? 234.206 229.783 184.944 1.00 42.18 314 THR B C 1
ATOM 2409 O O . THR A 1 312 ? 234.112 229.633 186.165 1.00 42.18 314 THR B O 1
ATOM 2413 N N . VAL A 1 313 ? 233.164 230.034 184.157 1.00 41.24 315 VAL B N 1
ATOM 2414 C CA . VAL A 1 313 ? 231.803 230.165 184.657 1.00 41.24 315 VAL B CA 1
ATOM 2415 C C . VAL A 1 313 ? 230.906 229.245 183.843 1.00 41.24 315 VAL B C 1
ATOM 2416 O O . VAL A 1 313 ? 230.920 229.292 182.609 1.00 41.24 315 VAL B O 1
ATOM 2420 N N . ALA A 1 314 ? 230.130 228.411 184.531 1.00 38.66 316 ALA B N 1
ATOM 2421 C CA . ALA A 1 314 ? 229.199 227.492 183.893 1.00 38.66 316 ALA B CA 1
ATOM 2422 C C . ALA A 1 314 ? 227.791 227.795 184.377 1.00 38.66 316 ALA B C 1
ATOM 2423 O O . ALA A 1 314 ? 227.547 227.850 185.586 1.00 38.66 316 ALA B O 1
ATOM 2425 N N . ALA A 1 315 ? 226.871 227.992 183.436 1.00 38.29 317 ALA B N 1
ATOM 2426 C CA . ALA A 1 315 ? 225.482 228.300 183.748 1.00 38.29 317 ALA B CA 1
ATOM 2427 C C . ALA A 1 315 ? 224.580 227.291 183.057 1.00 38.29 317 ALA B C 1
ATOM 2428 O O . ALA A 1 315 ? 224.730 227.040 181.858 1.00 38.29 317 ALA B O 1
ATOM 2430 N N . VAL A 1 316 ? 223.645 226.719 183.810 1.00 39.45 318 VAL B N 1
ATOM 2431 C CA . VAL A 1 316 ? 222.715 225.720 183.298 1.00 39.45 318 VAL B CA 1
ATOM 2432 C C . VAL A 1 316 ? 221.314 226.308 183.361 1.00 39.45 318 VAL B C 1
ATOM 2433 O O . VAL A 1 316 ? 220.836 226.675 184.441 1.00 39.45 318 VAL B O 1
ATOM 2437 N N . PHE A 1 317 ? 220.655 226.389 182.210 1.00 43.80 319 PHE B N 1
ATOM 2438 C CA . PHE A 1 317 ? 219.321 226.960 182.106 1.00 43.80 319 PHE B CA 1
ATOM 2439 C C . PHE A 1 317 ? 218.281 225.854 182.014 1.00 43.80 319 PHE B C 1
ATOM 2440 O O . PHE A 1 317 ? 218.527 224.803 181.417 1.00 43.80 319 PHE B O 1
ATOM 2448 N N . ARG A 1 318 ? 217.117 226.098 182.608 1.00 48.16 320 ARG B N 1
ATOM 2449 C CA . ARG A 1 318 ? 216.003 225.165 182.566 1.00 48.16 320 ARG B CA 1
ATOM 2450 C C . ARG A 1 318 ? 214.756 225.900 182.102 1.00 48.16 320 ARG B C 1
ATOM 2451 O O . ARG A 1 318 ? 214.527 227.051 182.485 1.00 48.16 320 ARG B O 1
ATOM 2459 N N . GLY A 1 319 ? 213.962 225.238 181.279 1.00 54.04 321 GLY B N 1
ATOM 2460 C CA . GLY A 1 319 ? 212.755 225.817 180.729 1.00 54.04 321 GLY B CA 1
ATOM 2461 C C . GLY A 1 319 ? 212.865 226.019 179.229 1.00 54.04 321 GLY B C 1
ATOM 2462 O O . GLY A 1 319 ? 213.823 225.594 178.577 1.00 54.04 321 GLY B O 1
ATOM 2463 N N . ARG A 1 320 ? 211.855 226.686 178.682 1.00 64.65 322 ARG B N 1
ATOM 2464 C CA . ARG A 1 320 ? 211.776 226.958 177.253 1.00 64.65 322 ARG B CA 1
ATOM 2465 C C . ARG A 1 320 ? 212.254 228.381 176.991 1.00 64.65 322 ARG B C 1
ATOM 2466 O O . ARG A 1 320 ? 211.669 229.341 177.503 1.00 64.65 322 ARG B O 1
ATOM 2474 N N . MET A 1 321 ? 213.311 228.512 176.194 1.00 63.05 323 MET B N 1
ATOM 2475 C CA . MET A 1 321 ? 213.896 229.814 175.907 1.00 63.05 323 MET B CA 1
ATOM 2476 C C . MET A 1 321 ? 214.666 229.728 174.598 1.00 63.05 323 MET B C 1
ATOM 2477 O O . MET A 1 321 ? 214.926 228.642 174.075 1.00 63.05 323 MET B O 1
ATOM 2482 N N . SER A 1 322 ? 215.023 230.896 174.072 1.00 62.23 324 SER B N 1
ATOM 2483 C CA . SER A 1 322 ? 215.747 230.993 172.813 1.00 62.23 324 SER B CA 1
ATOM 2484 C C . SER A 1 322 ? 217.249 230.990 173.060 1.00 62.23 324 SER B C 1
ATOM 2485 O O . SER A 1 322 ? 217.738 231.622 174.000 1.00 62.23 324 SER B O 1
ATOM 2488 N N . MET A 1 323 ? 217.979 230.272 172.204 1.00 59.91 325 MET B N 1
ATOM 2489 C CA . MET A 1 323 ? 219.432 230.231 172.328 1.00 59.91 325 MET B CA 1
ATOM 2490 C C . MET A 1 323 ? 220.066 231.571 171.980 1.00 59.91 325 MET B C 1
ATOM 2491 O O . MET A 1 323 ? 221.119 231.917 172.529 1.00 59.91 325 MET B O 1
ATOM 2496 N N . LYS A 1 324 ? 219.450 232.329 171.070 1.00 58.01 326 LYS B N 1
ATOM 2497 C CA . LYS A 1 324 ? 220.014 233.615 170.676 1.00 58.01 326 LYS B CA 1
ATOM 2498 C C . LYS A 1 324 ? 220.067 234.579 171.852 1.00 58.01 326 LYS B C 1
ATOM 2499 O O . LYS A 1 324 ? 221.070 235.276 172.048 1.00 58.01 326 LYS B O 1
ATOM 2501 N N . GLU A 1 325 ? 218.997 234.634 172.648 1.00 61.57 327 GLU B N 1
ATOM 2502 C CA . GLU A 1 325 ? 218.987 235.522 173.805 1.00 61.57 327 GLU B CA 1
ATOM 2503 C C . GLU A 1 325 ? 220.075 235.140 174.797 1.00 61.57 327 GLU B C 1
ATOM 2504 O O . GLU A 1 325 ? 220.777 236.010 175.325 1.00 61.57 327 GLU B O 1
ATOM 2510 N N . VAL A 1 326 ? 220.238 233.840 175.052 1.00 57.52 328 VAL B N 1
ATOM 2511 C CA . VAL A 1 326 ? 221.273 233.385 175.975 1.00 57.52 328 VAL B CA 1
ATOM 2512 C C . VAL A 1 326 ? 222.653 233.769 175.461 1.00 57.52 328 VAL B C 1
ATOM 2513 O O . VAL A 1 326 ? 223.503 234.253 176.219 1.00 57.52 328 VAL B O 1
ATOM 2517 N N . ASP A 1 327 ? 222.899 233.556 174.166 1.00 61.54 329 ASP B N 1
ATOM 2518 C CA . ASP A 1 327 ? 224.206 233.869 173.599 1.00 61.54 329 ASP B CA 1
ATOM 2519 C C . ASP A 1 327 ? 224.503 235.362 173.682 1.00 61.54 329 ASP B C 1
ATOM 2520 O O . ASP A 1 327 ? 225.608 235.765 174.067 1.00 61.54 329 ASP B O 1
ATOM 2525 N N . GLU A 1 328 ? 223.525 236.201 173.326 1.00 61.11 330 GLU B N 1
ATOM 2526 C CA . GLU A 1 328 ? 223.740 237.642 173.409 1.00 61.11 330 GLU B CA 1
ATOM 2527 C C . GLU A 1 328 ? 223.969 238.088 174.847 1.00 61.11 330 GLU B C 1
ATOM 2528 O O . GLU A 1 328 ? 224.835 238.930 175.107 1.00 61.11 330 GLU B O 1
ATOM 2534 N N . GLN A 1 329 ? 223.209 237.537 175.797 1.00 61.24 331 GLN B N 1
ATOM 2535 C CA . GLN A 1 329 ? 223.397 237.916 177.194 1.00 61.24 331 GLN B CA 1
ATOM 2536 C C . GLN A 1 329 ? 224.783 237.531 177.693 1.00 61.24 331 GLN B C 1
ATOM 2537 O O . GLN A 1 329 ? 225.451 238.325 178.370 1.00 61.24 331 GLN B O 1
ATOM 2543 N N . MET A 1 330 ? 225.234 236.316 177.372 1.00 58.46 332 MET B N 1
ATOM 2544 C CA . MET A 1 330 ? 226.552 235.883 177.823 1.00 58.46 332 MET B CA 1
ATOM 2545 C C . MET A 1 330 ? 227.655 236.723 177.192 1.00 58.46 332 MET B C 1
ATOM 2546 O O . MET A 1 330 ? 228.607 237.126 177.872 1.00 58.46 332 MET B O 1
ATOM 2551 N N . LEU A 1 331 ? 227.539 237.013 175.893 1.00 60.82 333 LEU B N 1
ATOM 2552 C CA . LEU A 1 331 ? 228.539 237.854 175.243 1.00 60.82 333 LEU B CA 1
ATOM 2553 C C . LEU A 1 331 ? 228.563 239.251 175.851 1.00 60.82 333 LEU B C 1
ATOM 2554 O O . LEU A 1 331 ? 229.637 239.817 176.083 1.00 60.82 333 LEU B O 1
ATOM 2559 N N . ASN A 1 332 ? 227.386 239.818 176.125 1.00 62.56 334 ASN B N 1
ATOM 2560 C CA . ASN A 1 332 ? 227.317 241.154 176.705 1.00 62.56 334 ASN B CA 1
ATOM 2561 C C . ASN A 1 332 ? 227.950 241.187 178.089 1.00 62.56 334 ASN B C 1
ATOM 2562 O O . ASN A 1 332 ? 228.727 242.095 178.408 1.00 62.56 334 ASN B O 1
ATOM 2567 N N . VAL A 1 333 ? 227.633 240.198 178.930 1.00 60.62 335 VAL B N 1
ATOM 2568 C CA . VAL A 1 333 ? 228.180 240.209 180.283 1.00 60.62 335 VAL B CA 1
ATOM 2569 C C . VAL A 1 333 ? 229.684 239.962 180.256 1.00 60.62 335 VAL B C 1
ATOM 2570 O O . VAL A 1 333 ? 230.418 240.487 181.101 1.00 60.62 335 VAL B O 1
ATOM 2574 N N . GLN A 1 334 ? 230.175 239.181 179.291 1.00 59.10 336 GLN B N 1
ATOM 2575 C CA . GLN A 1 334 ? 231.615 238.978 179.192 1.00 59.10 336 GLN B CA 1
ATOM 2576 C C . GLN A 1 334 ? 232.334 240.202 178.639 1.00 59.10 336 GLN B C 1
ATOM 2577 O O . GLN A 1 334 ? 233.504 240.425 178.968 1.00 59.10 336 GLN B O 1
ATOM 2583 N N . ASN A 1 335 ? 231.666 240.998 177.804 1.00 63.32 337 ASN B N 1
ATOM 2584 C CA . ASN A 1 335 ? 232.324 242.137 177.174 1.00 63.32 337 ASN B CA 1
ATOM 2585 C C . ASN A 1 335 ? 232.286 243.399 178.028 1.00 63.32 337 ASN B C 1
ATOM 2586 O O . ASN A 1 335 ? 233.264 244.154 178.050 1.00 63.32 337 ASN B O 1
ATOM 2591 N N . LYS A 1 336 ? 231.181 243.657 178.729 1.00 65.05 338 LYS B N 1
ATOM 2592 C CA . LYS A 1 336 ? 231.080 244.880 179.517 1.00 65.05 338 LYS B CA 1
ATOM 2593 C C . LYS A 1 336 ? 231.737 244.775 180.887 1.00 65.05 338 LYS B C 1
ATOM 2594 O O . LYS A 1 336 ? 231.832 245.791 181.585 1.00 65.05 338 LYS B O 1
ATOM 2600 N N . ASN A 1 337 ? 232.194 243.593 181.287 1.00 66.19 339 ASN B N 1
ATOM 2601 C CA . ASN A 1 337 ? 232.851 243.379 182.574 1.00 66.19 339 ASN B CA 1
ATOM 2602 C C . ASN A 1 337 ? 234.198 242.700 182.371 1.00 66.19 339 ASN B C 1
ATOM 2603 O O . ASN A 1 337 ? 234.535 241.716 183.033 1.00 66.19 339 ASN B O 1
ATOM 2608 N N . SER A 1 338 ? 234.991 243.227 181.436 1.00 62.19 340 SER B N 1
ATOM 2609 C CA . SER A 1 338 ? 236.268 242.611 181.096 1.00 62.19 340 SER B CA 1
ATOM 2610 C C . SER A 1 338 ? 237.269 242.655 182.243 1.00 62.19 340 SER B C 1
ATOM 2611 O O . SER A 1 338 ? 238.252 241.906 182.217 1.00 62.19 340 SER B O 1
ATOM 2614 N N . SER A 1 339 ? 237.047 243.508 183.242 1.00 61.44 341 SER B N 1
ATOM 2615 C CA . SER A 1 339 ? 237.981 243.628 184.353 1.00 61.44 341 SER B CA 1
ATOM 2616 C C . SER A 1 339 ? 237.897 242.461 185.328 1.00 61.44 341 SER B C 1
ATOM 2617 O O . SER A 1 339 ? 238.825 242.268 186.120 1.00 61.44 341 SER B O 1
ATOM 2620 N N . TYR A 1 340 ? 236.816 241.682 185.290 1.00 59.24 342 TYR B N 1
ATOM 2621 C CA . TYR A 1 340 ? 236.592 240.608 186.246 1.00 59.24 342 TYR B CA 1
ATOM 2622 C C . TYR A 1 340 ? 236.873 239.228 185.661 1.00 59.24 342 TYR B C 1
ATOM 2623 O O . TYR A 1 340 ? 236.474 238.220 186.252 1.00 59.24 342 TYR B O 1
ATOM 2632 N N . PHE A 1 341 ? 237.547 239.160 184.516 1.00 52.06 343 PHE B N 1
ATOM 2633 C CA . PHE A 1 341 ? 237.850 237.893 183.870 1.00 52.06 343 PHE B CA 1
ATOM 2634 C C . PHE A 1 341 ? 239.323 237.846 183.491 1.00 52.06 343 PHE B C 1
ATOM 2635 O O . PHE A 1 341 ? 239.925 238.867 183.150 1.00 52.06 343 PHE B O 1
ATOM 2643 N N . VAL A 1 342 ? 239.899 236.645 183.556 1.00 46.79 344 VAL B N 1
ATOM 2644 C CA . VAL A 1 342 ? 241.295 236.465 183.182 1.00 46.79 344 VAL B CA 1
ATOM 2645 C C . VAL A 1 342 ? 241.429 236.547 181.668 1.00 46.79 344 VAL B C 1
ATOM 2646 O O . VAL A 1 342 ? 240.531 236.135 180.923 1.00 46.79 344 VAL B O 1
ATOM 2650 N N . GLU A 1 343 ? 242.555 237.087 181.203 1.00 51.05 345 GLU B N 1
ATOM 2651 C CA . GLU A 1 343 ? 242.718 237.401 179.788 1.00 51.05 345 GLU B CA 1
ATOM 2652 C C . GLU A 1 343 ? 243.392 236.283 178.998 1.00 51.05 345 GLU B C 1
ATOM 2653 O O . GLU A 1 343 ? 243.106 236.110 177.810 1.00 51.05 345 GLU B O 1
ATOM 2659 N N . TRP A 1 344 ? 244.292 235.519 179.624 1.00 43.85 346 TRP B N 1
ATOM 2660 C CA . TRP A 1 344 ? 245.007 234.495 178.867 1.00 43.85 346 TRP B CA 1
ATOM 2661 C C . TRP A 1 344 ? 244.104 233.326 178.492 1.00 43.85 346 TRP B C 1
ATOM 2662 O O . TRP A 1 344 ? 244.498 232.476 177.686 1.00 43.85 346 TRP B O 1
ATOM 2673 N N . ILE A 1 345 ? 242.904 233.255 179.061 1.00 43.61 347 ILE B N 1
ATOM 2674 C CA . ILE A 1 345 ? 241.921 232.240 178.694 1.00 43.61 347 ILE B CA 1
ATOM 2675 C C . ILE A 1 345 ? 240.729 232.949 178.050 1.00 43.61 347 ILE B C 1
ATOM 2676 O O . ILE A 1 345 ? 240.119 233.817 178.697 1.00 43.61 347 ILE B O 1
ATOM 2681 N N . PRO A 1 346 ? 240.394 232.652 176.800 1.00 45.85 348 PRO B N 1
ATOM 2682 C CA . PRO A 1 346 ? 239.204 233.236 176.181 1.00 45.85 348 PRO B CA 1
ATOM 2683 C C . PRO A 1 346 ? 237.980 232.345 176.366 1.00 45.85 348 PRO B C 1
ATOM 2684 O O . PRO A 1 346 ? 238.083 231.157 176.676 1.00 45.85 348 PRO B O 1
ATOM 2688 N N . ASN A 1 347 ? 236.814 232.951 176.161 1.00 47.87 349 ASN B N 1
ATOM 2689 C CA . ASN A 1 347 ? 235.523 232.274 176.281 1.00 47.87 349 ASN B CA 1
ATOM 2690 C C . ASN A 1 347 ? 235.363 231.654 177.668 1.00 47.87 349 ASN B C 1
ATOM 2691 O O . ASN A 1 347 ? 235.323 230.437 177.842 1.00 47.87 349 ASN B O 1
ATOM 2696 N N . ASN A 1 348 ? 235.278 232.525 178.661 1.00 47.07 350 ASN B N 1
ATOM 2697 C CA . ASN A 1 348 ? 235.163 232.100 180.052 1.00 47.07 350 ASN B CA 1
ATOM 2698 C C . ASN A 1 348 ? 233.771 231.601 180.421 1.00 47.07 350 ASN B C 1
ATOM 2699 O O . ASN A 1 348 ? 233.538 231.401 181.618 1.00 47.07 350 ASN B O 1
ATOM 2704 N N . VAL A 1 349 ? 232.842 231.391 179.491 1.00 42.98 351 VAL B N 1
ATOM 2705 C CA . VAL A 1 349 ? 231.464 231.043 179.814 1.00 42.98 351 VAL B CA 1
ATOM 2706 C C . VAL A 1 349 ? 231.075 229.784 179.052 1.00 42.98 351 VAL B C 1
ATOM 2707 O O . VAL A 1 349 ? 231.285 229.699 177.837 1.00 42.98 351 VAL B O 1
ATOM 2711 N N . LYS A 1 350 ? 230.501 228.818 179.764 1.00 41.14 352 LYS B N 1
ATOM 2712 C CA . LYS A 1 350 ? 229.941 227.611 179.174 1.00 41.14 352 LYS B CA 1
ATOM 2713 C C . LYS A 1 350 ? 228.447 227.569 179.458 1.00 41.14 352 LYS B C 1
ATOM 2714 O O . LYS A 1 350 ? 228.015 227.829 180.585 1.00 41.14 352 LYS B O 1
ATOM 2720 N N . THR A 1 351 ? 227.657 227.244 178.437 1.00 42.10 353 THR B N 1
ATOM 2721 C CA . THR A 1 351 ? 226.205 227.318 178.518 1.00 42.10 353 THR B CA 1
ATOM 2722 C C . THR A 1 351 ? 225.577 225.962 178.227 1.00 42.10 353 THR B C 1
ATOM 2723 O O . THR A 1 351 ? 225.966 225.278 177.276 1.00 42.10 353 THR B O 1
ATOM 2727 N N . ALA A 1 352 ? 224.604 225.580 179.054 1.00 40.68 354 ALA B N 1
ATOM 2728 C CA . ALA A 1 352 ? 223.796 224.391 178.837 1.00 40.68 354 ALA B CA 1
ATOM 2729 C C . ALA A 1 352 ? 222.329 224.747 179.024 1.00 40.68 354 ALA B C 1
ATOM 2730 O O . ALA A 1 352 ? 221.985 225.601 179.845 1.00 40.68 354 ALA B O 1
ATOM 2732 N N . VAL A 1 353 ? 221.463 224.093 178.253 1.00 44.38 355 VAL B N 1
ATOM 2733 C CA . VAL A 1 353 ? 220.033 224.383 178.258 1.00 44.38 355 VAL B CA 1
ATOM 2734 C C . VAL A 1 353 ? 219.260 223.074 178.353 1.00 44.38 355 VAL B C 1
ATOM 2735 O O . VAL A 1 353 ? 219.533 222.131 177.604 1.00 44.38 355 VAL B O 1
ATOM 2739 N N . CYS A 1 354 ? 218.303 223.018 179.274 1.00 48.83 356 CYS B N 1
ATOM 2740 C CA . CYS A 1 354 ? 217.363 221.914 179.398 1.00 48.83 356 CYS B CA 1
ATOM 2741 C C . CYS A 1 354 ? 215.969 222.396 179.006 1.00 48.83 356 CYS B C 1
ATOM 2742 O O . CYS A 1 354 ? 215.782 223.536 178.572 1.00 48.83 356 CYS B O 1
ATOM 2745 N N . ASP A 1 355 ? 214.975 221.518 179.166 1.00 54.81 357 ASP B N 1
ATOM 2746 C CA . ASP A 1 355 ? 213.618 221.824 178.728 1.00 54.81 357 ASP B CA 1
ATOM 2747 C C . ASP A 1 355 ? 212.546 221.493 179.761 1.00 54.81 357 ASP B C 1
ATOM 2748 O O . ASP A 1 355 ? 211.357 221.516 179.423 1.00 54.81 357 ASP B O 1
ATOM 2753 N N . ILE A 1 356 ? 212.917 221.188 180.997 1.00 55.10 358 ILE B N 1
ATOM 2754 C CA . ILE A 1 356 ? 211.965 220.889 182.057 1.00 55.10 358 ILE B CA 1
ATOM 2755 C C . ILE A 1 356 ? 212.214 221.850 183.214 1.00 55.10 358 ILE B C 1
ATOM 2756 O O . ILE A 1 356 ? 213.151 221.673 183.992 1.00 55.10 358 ILE B O 1
ATOM 2761 N N . PRO A 1 357 ? 211.389 222.882 183.359 1.00 56.84 359 PRO B N 1
ATOM 2762 C CA . PRO A 1 357 ? 211.569 223.835 184.455 1.00 56.84 359 PRO B CA 1
ATOM 2763 C C . PRO A 1 357 ? 211.175 223.216 185.783 1.00 56.84 359 PRO B C 1
ATOM 2764 O O . PRO A 1 357 ? 210.392 222.255 185.820 1.00 56.84 359 PRO B O 1
ATOM 2768 N N . PRO A 1 358 ? 211.697 223.732 186.894 1.00 59.20 360 PRO B N 1
ATOM 2769 C CA . PRO A 1 358 ? 211.323 223.187 188.202 1.00 59.20 360 PRO B CA 1
ATOM 2770 C C . PRO A 1 358 ? 209.853 223.421 188.502 1.00 59.20 360 PRO B C 1
ATOM 2771 O O . PRO A 1 358 ? 209.243 224.383 188.030 1.00 59.20 360 PRO B O 1
ATOM 2775 N N . ARG A 1 359 ? 209.283 222.514 189.293 1.00 72.95 369 ARG B N 1
ATOM 2776 C CA . ARG A 1 359 ? 207.872 222.611 189.645 1.00 72.95 369 ARG B CA 1
ATOM 2777 C C . ARG A 1 359 ? 207.605 223.884 190.438 1.00 72.95 369 ARG B C 1
ATOM 2778 O O . ARG A 1 359 ? 208.340 224.217 191.371 1.00 72.95 369 ARG B O 1
ATOM 2786 N N . GLY A 1 360 ? 206.543 224.593 190.063 1.00 73.06 370 GLY B N 1
ATOM 2787 C CA . GLY A 1 360 ? 206.200 225.851 190.689 1.00 73.06 370 GLY B CA 1
ATOM 2788 C C . GLY A 1 360 ? 206.801 227.080 190.043 1.00 73.06 370 GLY B C 1
ATOM 2789 O O . GLY A 1 360 ? 206.568 228.192 190.534 1.00 73.06 370 GLY B O 1
ATOM 2790 N N . LEU A 1 361 ? 207.565 226.921 188.964 1.00 65.23 371 LEU B N 1
ATOM 2791 C CA . LEU A 1 361 ? 208.164 228.059 188.277 1.00 65.23 371 LEU B CA 1
ATOM 2792 C C . LEU A 1 361 ? 207.943 227.952 186.774 1.00 65.23 371 LEU B C 1
ATOM 2793 O O . LEU A 1 361 ? 207.211 227.073 186.308 1.00 65.23 371 LEU B O 1
ATOM 2798 N N . LYS A 1 362 ? 208.567 228.842 186.011 1.00 61.81 372 LYS B N 1
ATOM 2799 C CA . LYS A 1 362 ? 208.513 228.805 184.555 1.00 61.81 372 LYS B CA 1
ATOM 2800 C C . LYS A 1 362 ? 209.881 228.659 183.914 1.00 61.81 372 LYS B C 1
ATOM 2801 O O . LYS A 1 362 ? 210.009 227.978 182.895 1.00 61.81 372 LYS B O 1
ATOM 2807 N N . MET A 1 363 ? 210.907 229.287 184.483 1.00 57.20 373 MET B N 1
ATOM 2808 C CA . MET A 1 363 ? 212.268 229.150 183.988 1.00 57.20 373 MET B CA 1
ATOM 2809 C C . MET A 1 363 ? 213.229 229.518 185.108 1.00 57.20 373 MET B C 1
ATOM 2810 O O . MET A 1 363 ? 212.967 230.446 185.877 1.00 57.20 373 MET B O 1
ATOM 2815 N N . SER A 1 364 ? 214.331 228.779 185.201 1.00 50.52 374 SER B N 1
ATOM 2816 C CA . SER A 1 364 ? 215.301 228.991 186.264 1.00 50.52 374 SER B CA 1
ATOM 2817 C C . SER A 1 364 ? 216.685 228.629 185.752 1.00 50.52 374 SER B C 1
ATOM 2818 O O . SER A 1 364 ? 216.834 227.946 184.737 1.00 50.52 374 SER B O 1
ATOM 2821 N N . ALA A 1 365 ? 217.701 229.102 186.470 1.00 45.01 375 ALA B N 1
ATOM 2822 C CA . ALA A 1 365 ? 219.085 228.887 186.081 1.00 45.01 375 ALA B CA 1
ATOM 2823 C C . ALA A 1 365 ? 219.927 228.608 187.317 1.00 45.01 375 ALA B C 1
ATOM 2824 O O . ALA A 1 365 ? 219.575 228.991 188.434 1.00 45.01 375 ALA B O 1
ATOM 2826 N N . THR A 1 366 ? 221.052 227.934 187.098 1.00 42.92 376 THR B N 1
ATOM 2827 C CA . THR A 1 366 ? 222.000 227.603 188.152 1.00 42.92 376 THR B CA 1
ATOM 2828 C C . THR A 1 366 ? 223.374 228.131 187.768 1.00 42.92 376 THR B C 1
ATOM 2829 O O . THR A 1 366 ? 223.841 227.898 186.649 1.00 42.92 376 THR B O 1
ATOM 2833 N N . PHE A 1 367 ? 224.016 228.833 188.695 1.00 46.64 377 PHE B N 1
ATOM 2834 C CA . PHE A 1 367 ? 225.318 229.445 188.469 1.00 46.64 377 PHE B CA 1
ATOM 2835 C C . PHE A 1 367 ? 226.378 228.683 189.250 1.00 46.64 377 PHE B C 1
ATOM 2836 O O . PHE A 1 367 ? 226.216 228.444 190.451 1.00 46.64 377 PHE B O 1
ATOM 2844 N N . ILE A 1 368 ? 227.455 228.301 188.569 1.00 41.37 378 ILE B N 1
ATOM 2845 C CA . ILE A 1 368 ? 228.592 227.637 189.193 1.00 41.37 378 ILE B CA 1
ATOM 2846 C C . ILE A 1 368 ? 229.854 228.326 188.697 1.00 41.37 378 ILE B C 1
ATOM 2847 O O . ILE A 1 368 ? 230.076 228.415 187.484 1.00 41.37 378 ILE B O 1
ATOM 2852 N N . GLY A 1 369 ? 230.682 228.805 189.625 1.00 42.51 379 GLY B N 1
ATOM 2853 C CA . GLY A 1 369 ? 231.866 229.550 189.267 1.00 42.51 379 GLY B CA 1
ATOM 2854 C C . GLY A 1 369 ? 233.109 228.981 189.923 1.00 42.51 379 GLY B C 1
ATOM 2855 O O . GLY A 1 369 ? 233.050 228.312 190.953 1.00 42.51 379 GLY B O 1
ATOM 2856 N N . ASN A 1 370 ? 234.249 229.268 189.296 1.00 41.37 380 ASN B N 1
ATOM 2857 C CA . ASN A 1 370 ? 235.566 228.846 189.775 1.00 41.37 380 ASN B CA 1
ATOM 2858 C C . ASN A 1 370 ? 236.452 230.088 189.777 1.00 41.37 380 ASN B C 1
ATOM 2859 O O . ASN A 1 370 ? 237.151 230.363 188.800 1.00 41.37 380 ASN B O 1
ATOM 2864 N N . SER A 1 371 ? 236.424 230.832 190.877 1.00 47.74 381 SER B N 1
ATOM 2865 C CA . SER A 1 371 ? 237.097 232.116 190.971 1.00 47.74 381 SER B CA 1
ATOM 2866 C C . SER A 1 371 ? 238.369 231.998 191.804 1.00 47.74 381 SER B C 1
ATOM 2867 O O . SER A 1 371 ? 238.741 230.924 192.280 1.00 47.74 381 SER B O 1
ATOM 2870 N N . THR A 1 372 ? 239.047 233.131 191.977 1.00 49.71 382 THR B N 1
ATOM 2871 C CA . THR A 1 372 ? 240.234 233.224 192.814 1.00 49.71 382 THR B CA 1
ATOM 2872 C C . THR A 1 372 ? 239.924 233.748 194.209 1.00 49.71 382 THR B C 1
ATOM 2873 O O . THR A 1 372 ? 240.851 234.057 194.962 1.00 49.71 382 THR B O 1
ATOM 2877 N N . ALA A 1 373 ? 238.645 233.866 194.566 1.00 53.25 383 ALA B N 1
ATOM 2878 C CA . ALA A 1 373 ? 238.266 234.371 195.878 1.00 53.25 383 ALA B CA 1
ATOM 2879 C C . ALA A 1 373 ? 238.314 233.307 196.966 1.00 53.25 383 ALA B C 1
ATOM 2880 O O . ALA A 1 373 ? 238.150 233.644 198.143 1.00 53.25 383 ALA B O 1
ATOM 2882 N N . ILE A 1 374 ? 238.527 232.037 196.609 1.00 51.65 384 ILE B N 1
ATOM 2883 C CA . ILE A 1 374 ? 238.681 230.996 197.617 1.00 51.65 384 ILE B CA 1
ATOM 2884 C C . ILE A 1 374 ? 239.994 231.157 198.372 1.00 51.65 384 ILE B C 1
ATOM 2885 O O . ILE A 1 374 ? 240.168 230.583 199.461 1.00 51.65 384 ILE B O 1
ATOM 2890 N N . GLN A 1 375 ? 240.929 231.931 197.816 1.00 52.70 385 GLN B N 1
ATOM 2891 C CA . GLN A 1 375 ? 242.177 232.197 198.516 1.00 52.70 385 GLN B CA 1
ATOM 2892 C C . GLN A 1 375 ? 241.933 232.943 199.820 1.00 52.70 385 GLN B C 1
ATOM 2893 O O . GLN A 1 375 ? 242.673 232.746 200.784 1.00 52.70 385 GLN B O 1
ATOM 2899 N N . GLU A 1 376 ? 240.894 233.780 199.882 1.00 53.81 386 GLU B N 1
ATOM 2900 C CA . GLU A 1 376 ? 240.572 234.462 201.133 1.00 53.81 386 GLU B CA 1
ATOM 2901 C C . GLU A 1 376 ? 240.144 233.466 202.205 1.00 53.81 386 GLU B C 1
ATOM 2902 O O . GLU A 1 376 ? 240.609 233.531 203.351 1.00 53.81 386 GLU B O 1
ATOM 2908 N N . LEU A 1 377 ? 239.257 232.535 201.844 1.00 51.76 387 LEU B N 1
ATOM 2909 C CA . LEU A 1 377 ? 238.839 231.489 202.772 1.00 51.76 387 LEU B CA 1
ATOM 2910 C C . LEU A 1 377 ? 240.033 230.688 203.273 1.00 51.76 387 LEU B C 1
ATOM 2911 O O . LEU A 1 377 ? 240.200 230.481 204.484 1.00 51.76 387 LEU B O 1
ATOM 2916 N N . PHE A 1 378 ? 240.878 230.231 202.349 1.00 50.10 388 PHE B N 1
ATOM 2917 C CA . PHE A 1 378 ? 242.000 229.390 202.752 1.00 50.10 388 PHE B CA 1
ATOM 2918 C C . PHE A 1 378 ? 243.021 230.176 203.566 1.00 50.10 388 PHE B C 1
ATOM 2919 O O . PHE A 1 378 ? 243.621 229.637 204.502 1.00 50.10 388 PHE B O 1
ATOM 2927 N N . LYS A 1 379 ? 243.216 231.456 203.243 1.00 52.20 389 LYS B N 1
ATOM 2928 C CA . LYS A 1 379 ? 244.125 232.293 204.013 1.00 52.20 389 LYS B CA 1
ATOM 2929 C C . LYS A 1 379 ? 243.624 232.486 205.437 1.00 52.20 389 LYS B C 1
ATOM 2930 O O . LYS A 1 379 ? 244.407 232.408 206.391 1.00 52.20 389 LYS B O 1
ATOM 2936 N N . ARG A 1 380 ? 242.323 232.736 205.602 1.00 53.83 390 ARG B N 1
ATOM 2937 C CA . ARG A 1 380 ? 241.774 232.882 206.946 1.00 53.83 390 ARG B CA 1
ATOM 2938 C C . ARG A 1 380 ? 241.904 231.587 207.738 1.00 53.83 390 ARG B C 1
ATOM 2939 O O . ARG A 1 380 ? 242.266 231.607 208.922 1.00 53.83 390 ARG B O 1
ATOM 2947 N N . ILE A 1 381 ? 241.620 230.449 207.099 1.00 50.12 391 ILE B N 1
ATOM 2948 C CA . ILE A 1 381 ? 241.741 229.169 207.793 1.00 50.12 391 ILE B CA 1
ATOM 2949 C C . ILE A 1 381 ? 243.185 228.924 208.216 1.00 50.12 391 ILE B C 1
ATOM 2950 O O . ILE A 1 381 ? 243.452 228.490 209.344 1.00 50.12 391 ILE B O 1
ATOM 2955 N N . SER A 1 382 ? 244.139 229.205 207.325 1.00 50.66 392 SER B N 1
ATOM 2956 C CA . SER A 1 382 ? 245.546 229.003 207.656 1.00 50.66 392 SER B CA 1
ATOM 2957 C C . SER A 1 382 ? 245.992 229.927 208.783 1.00 50.66 392 SER B C 1
ATOM 2958 O O . SER A 1 382 ? 246.757 229.517 209.664 1.00 50.66 392 SER B O 1
ATOM 2961 N N . GLU A 1 383 ? 245.536 231.182 208.765 1.00 51.30 393 GLU B N 1
ATOM 2962 C CA . GLU A 1 383 ? 245.898 232.111 209.831 1.00 51.30 393 GLU B CA 1
ATOM 2963 C C . GLU A 1 383 ? 245.355 231.646 211.176 1.00 51.30 393 GLU B C 1
ATOM 2964 O O . GLU A 1 383 ? 246.065 231.685 212.189 1.00 51.30 393 GLU B O 1
ATOM 2970 N N . GLN A 1 384 ? 244.097 231.196 211.205 1.00 45.56 394 GLN B N 1
ATOM 2971 C CA . GLN A 1 384 ? 243.533 230.677 212.447 1.00 45.56 394 GLN B CA 1
ATOM 2972 C C . GLN A 1 384 ? 244.301 229.454 212.929 1.00 45.56 394 GLN B C 1
ATOM 2973 O O . GLN A 1 384 ? 244.580 229.314 214.129 1.00 45.56 394 GLN B O 1
ATOM 2979 N N . PHE A 1 385 ? 244.650 228.553 212.004 1.00 44.44 395 PHE B N 1
ATOM 2980 C CA . PHE A 1 385 ? 245.398 227.361 212.383 1.00 44.44 395 PHE B CA 1
ATOM 2981 C C . PHE A 1 385 ? 246.746 227.728 212.982 1.00 44.44 395 PHE B C 1
ATOM 2982 O O . PHE A 1 385 ? 247.152 227.156 213.996 1.00 44.44 395 PHE B O 1
ATOM 2990 N N . THR A 1 386 ? 247.460 228.670 212.363 1.00 45.39 396 THR B N 1
ATOM 2991 C CA . THR A 1 386 ? 248.750 229.083 212.908 1.00 45.39 396 THR B CA 1
ATOM 2992 C C . THR A 1 386 ? 248.587 229.714 214.284 1.00 45.39 396 THR B C 1
ATOM 2993 O O . THR A 1 386 ? 249.355 229.415 215.209 1.00 45.39 396 THR B O 1
ATOM 2997 N N . ALA A 1 387 ? 247.577 230.574 214.443 1.00 46.07 397 ALA B N 1
ATOM 2998 C CA . ALA A 1 387 ? 247.375 231.249 215.721 1.00 46.07 397 ALA B CA 1
ATOM 2999 C C . ALA A 1 387 ? 247.100 230.252 216.839 1.00 46.07 397 ALA B C 1
ATOM 3000 O O . ALA A 1 387 ? 247.629 230.393 217.947 1.00 46.07 397 ALA B O 1
ATOM 3002 N N . MET A 1 388 ? 246.274 229.239 216.573 1.00 42.74 398 MET B N 1
ATOM 3003 C CA . MET A 1 388 ? 245.989 228.266 217.625 1.00 42.74 398 MET B CA 1
ATOM 3004 C C . MET A 1 388 ? 247.140 227.286 217.831 1.00 42.74 398 MET B C 1
ATOM 3005 O O . MET A 1 388 ? 247.415 226.885 218.966 1.00 42.74 398 MET B O 1
ATOM 3010 N N . PHE A 1 389 ? 247.826 226.889 216.758 1.00 44.22 399 PHE B N 1
ATOM 3011 C CA . PHE A 1 389 ? 248.878 225.888 216.855 1.00 44.22 399 PHE B CA 1
ATOM 3012 C C . PHE A 1 389 ? 250.165 226.440 217.447 1.00 44.22 399 PHE B C 1
ATOM 3013 O O . PHE A 1 389 ? 250.998 225.658 217.916 1.00 44.22 399 PHE B O 1
ATOM 3021 N N . ARG A 1 390 ? 250.350 227.763 217.437 1.00 45.86 400 ARG B N 1
ATOM 3022 C CA . ARG A 1 390 ? 251.538 228.329 218.066 1.00 45.86 400 ARG B CA 1
ATOM 3023 C C . ARG A 1 390 ? 251.576 228.031 219.560 1.00 45.86 400 ARG B C 1
ATOM 3024 O O . ARG A 1 390 ? 252.657 227.826 220.124 1.00 45.86 400 ARG B O 1
ATOM 3032 N N . ARG A 1 391 ? 250.417 227.997 220.213 1.00 44.19 401 ARG B N 1
ATOM 3033 C CA . ARG A 1 391 ? 250.324 227.712 221.638 1.00 44.19 401 ARG B CA 1
ATOM 3034 C C . ARG A 1 391 ? 249.958 226.264 221.939 1.00 44.19 401 ARG B C 1
ATOM 3035 O O . ARG A 1 391 ? 249.796 225.917 223.113 1.00 44.19 401 ARG B O 1
ATOM 3043 N N . LYS A 1 392 ? 249.825 225.419 220.915 1.00 41.50 402 LYS B N 1
ATOM 3044 C CA . LYS A 1 392 ? 249.497 224.000 221.085 1.00 41.50 402 LYS B CA 1
ATOM 3045 C C . LYS A 1 392 ? 248.194 223.809 221.858 1.00 41.50 402 LYS B C 1
ATOM 3046 O O . LYS A 1 392 ? 248.081 222.927 222.711 1.00 41.50 402 LYS B O 1
ATOM 3052 N N . ALA A 1 393 ? 247.199 224.637 221.557 1.00 38.59 403 ALA B N 1
ATOM 3053 C CA . ALA A 1 393 ? 245.917 224.558 222.241 1.00 38.59 403 ALA B CA 1
ATOM 3054 C C . ALA A 1 393 ? 245.089 223.395 221.708 1.00 38.59 403 ALA B C 1
ATOM 3055 O O . ALA A 1 393 ? 245.100 223.104 220.509 1.00 38.59 403 ALA B O 1
ATOM 3057 N N . PHE A 1 394 ? 244.378 222.725 222.614 1.00 38.06 404 PHE B N 1
ATOM 3058 C CA . PHE A 1 394 ? 243.474 221.615 222.317 1.00 38.06 404 PHE B CA 1
ATOM 3059 C C . PHE A 1 394 ? 244.168 220.442 221.640 1.00 38.06 404 PHE B C 1
ATOM 3060 O O . PHE A 1 394 ? 243.493 219.522 221.168 1.00 38.06 404 PHE B O 1
ATOM 3068 N N . LEU A 1 395 ? 245.499 220.441 221.581 1.00 40.79 405 LEU B N 1
ATOM 3069 C CA . LEU A 1 395 ? 246.207 219.436 220.803 1.00 40.79 405 LEU B CA 1
ATOM 3070 C C . LEU A 1 395 ? 246.306 218.093 221.515 1.00 40.79 405 LEU B C 1
ATOM 3071 O O . LEU A 1 395 ? 246.481 217.069 220.848 1.00 40.79 405 LEU B O 1
ATOM 3076 N N . HIS A 1 396 ? 246.178 218.063 222.843 1.00 42.71 406 HIS B N 1
ATOM 3077 C CA . HIS A 1 396 ? 246.298 216.796 223.557 1.00 42.71 406 HIS B CA 1
ATOM 3078 C C . HIS A 1 396 ? 245.120 215.868 223.293 1.00 42.71 406 HIS B C 1
ATOM 3079 O O . HIS A 1 396 ? 245.227 214.665 223.551 1.00 42.71 406 HIS B O 1
ATOM 3086 N N . TRP A 1 397 ? 244.003 216.393 222.787 1.00 40.88 407 TRP B N 1
ATOM 3087 C CA . TRP A 1 397 ? 242.887 215.538 222.404 1.00 40.88 407 TRP B CA 1
ATOM 3088 C C . TRP A 1 397 ? 243.170 214.762 221.125 1.00 40.88 407 TRP B C 1
ATOM 3089 O O . TRP A 1 397 ? 242.527 213.735 220.883 1.00 40.88 407 TRP B O 1
ATOM 3100 N N . TYR A 1 398 ? 244.109 215.230 220.303 1.00 43.99 408 TYR B N 1
ATOM 3101 C CA . TYR A 1 398 ? 244.446 214.570 219.048 1.00 43.99 408 TYR B CA 1
ATOM 3102 C C . TYR A 1 398 ? 245.572 213.557 219.210 1.00 43.99 408 TYR B C 1
ATOM 3103 O O . TYR A 1 398 ? 245.493 212.453 218.663 1.00 43.99 408 TYR B O 1
ATOM 3112 N N . THR A 1 399 ? 246.623 213.916 219.952 1.00 50.12 409 THR B N 1
ATOM 3113 C CA . THR A 1 399 ? 247.743 213.001 220.146 1.00 50.12 409 THR B CA 1
ATOM 3114 C C . THR A 1 399 ? 247.327 211.767 220.935 1.00 50.12 409 THR B C 1
ATOM 3115 O O . THR A 1 399 ? 247.971 210.717 220.833 1.00 50.12 409 THR B O 1
ATOM 3119 N N . GLY A 1 400 ? 246.247 211.862 221.706 1.00 50.77 410 GLY B N 1
ATOM 3120 C CA . GLY A 1 400 ? 245.767 210.724 222.461 1.00 50.77 410 GLY B CA 1
ATOM 3121 C C . GLY A 1 400 ? 245.098 209.646 221.638 1.00 50.77 410 GLY B C 1
ATOM 3122 O O . GLY A 1 400 ? 244.676 208.633 222.202 1.00 50.77 410 GLY B O 1
ATOM 3123 N N . GLU A 1 401 ? 244.982 209.837 220.323 1.00 56.50 411 GLU B N 1
ATOM 3124 C CA . GLU A 1 401 ? 244.385 208.842 219.446 1.00 56.50 411 GLU B CA 1
ATOM 3125 C C . GLU A 1 401 ? 245.344 208.287 218.403 1.00 56.50 411 GLU B C 1
ATOM 3126 O O . GLU A 1 401 ? 245.056 207.234 217.828 1.00 56.50 411 GLU B O 1
ATOM 3132 N N . GLY A 1 402 ? 246.465 208.959 218.144 1.00 57.32 412 GLY B N 1
ATOM 3133 C CA . GLY A 1 402 ? 247.434 208.452 217.192 1.00 57.32 412 GLY B CA 1
ATOM 3134 C C . GLY A 1 402 ? 248.003 209.491 216.246 1.00 57.32 412 GLY B C 1
ATOM 3135 O O . GLY A 1 402 ? 248.775 209.154 215.343 1.00 57.32 412 GLY B O 1
ATOM 3136 N N . MET A 1 403 ? 247.636 210.754 216.437 1.00 59.59 413 MET B N 1
ATOM 3137 C CA . MET A 1 403 ? 248.123 211.824 215.581 1.00 59.59 413 MET B CA 1
ATOM 3138 C C . MET A 1 403 ? 249.586 212.139 215.893 1.00 59.59 413 MET B C 1
ATOM 3139 O O . MET A 1 403 ? 250.216 211.529 216.761 1.00 59.59 413 MET B O 1
ATOM 3144 N N . ASP A 1 404 ? 250.134 213.108 215.163 1.00 65.49 414 ASP B N 1
ATOM 3145 C CA . ASP A 1 404 ? 251.505 213.556 215.359 1.00 65.49 414 ASP B CA 1
ATOM 3146 C C . ASP A 1 404 ? 251.633 214.970 214.813 1.00 65.49 414 ASP B C 1
ATOM 3147 O O . ASP A 1 404 ? 250.801 215.427 214.026 1.00 65.49 414 ASP B O 1
ATOM 3152 N N . GLU A 1 405 ? 252.691 215.660 215.246 1.00 61.92 415 GLU B N 1
ATOM 3153 C CA . GLU A 1 405 ? 252.923 217.027 214.789 1.00 61.92 415 GLU B CA 1
ATOM 3154 C C . GLU A 1 405 ? 253.252 217.077 213.302 1.00 61.92 415 GLU B C 1
ATOM 3155 O O . GLU A 1 405 ? 252.997 218.095 212.642 1.00 61.92 415 GLU B O 1
ATOM 3161 N N . MET A 1 406 ? 253.820 215.995 212.765 1.00 62.91 416 MET B N 1
ATOM 3162 C CA . MET A 1 406 ? 254.196 215.970 211.357 1.00 62.91 416 MET B CA 1
ATOM 3163 C C . MET A 1 406 ? 252.981 216.150 210.458 1.00 62.91 416 MET B C 1
ATOM 3164 O O . MET A 1 406 ? 253.050 216.852 209.443 1.00 62.91 416 MET B O 1
ATOM 3169 N N . GLU A 1 407 ? 251.860 215.519 210.812 1.00 60.00 417 GLU B N 1
ATOM 3170 C CA . GLU A 1 407 ? 250.650 215.663 210.010 1.00 60.00 417 GLU B CA 1
ATOM 3171 C C . GLU A 1 407 ? 250.170 217.109 209.999 1.00 60.00 417 GLU B C 1
ATOM 3172 O O . GLU A 1 407 ? 249.771 217.630 208.950 1.00 60.00 417 GLU B O 1
ATOM 3178 N N . PHE A 1 408 ? 250.213 217.776 211.154 1.00 54.79 418 PHE B N 1
ATOM 3179 C CA . PHE A 1 408 ? 249.804 219.175 211.223 1.00 54.79 418 PHE B CA 1
ATOM 3180 C C . PHE A 1 408 ? 250.709 220.053 210.367 1.00 54.79 418 PHE B C 1
ATOM 3181 O O . PHE A 1 408 ? 250.234 220.918 209.618 1.00 54.79 418 PHE B O 1
ATOM 3189 N N . THR A 1 409 ? 252.025 219.840 210.465 1.00 57.76 419 THR B N 1
ATOM 3190 C CA . THR A 1 409 ? 252.957 220.638 209.674 1.00 57.76 419 THR B CA 1
ATOM 3191 C C . THR A 1 409 ? 252.738 220.423 208.181 1.00 57.76 419 THR B C 1
ATOM 3192 O O . THR A 1 409 ? 252.736 221.384 207.399 1.00 57.76 419 THR B O 1
ATOM 3196 N N . GLU A 1 410 ? 252.539 219.169 207.768 1.00 59.34 420 GLU B N 1
ATOM 3197 C CA . GLU A 1 410 ? 252.316 218.879 206.356 1.00 59.34 420 GLU B CA 1
ATOM 3198 C C . GLU A 1 410 ? 251.013 219.493 205.858 1.00 59.34 420 GLU B C 1
ATOM 3199 O O . GLU A 1 410 ? 250.957 220.014 204.738 1.00 59.34 420 GLU B O 1
ATOM 3205 N N . ALA A 1 411 ? 249.952 219.435 206.667 1.00 55.92 421 ALA B N 1
ATOM 3206 C CA . ALA A 1 411 ? 248.685 220.035 206.262 1.00 55.92 421 ALA B CA 1
ATOM 3207 C C . ALA A 1 411 ? 248.810 221.546 206.107 1.00 55.92 421 ALA B C 1
ATOM 3208 O O . ALA A 1 411 ? 248.288 222.128 205.144 1.00 55.92 421 ALA B O 1
ATOM 3210 N N . GLU A 1 412 ? 249.500 222.202 207.044 1.00 55.74 422 GLU B N 1
ATOM 3211 C CA . GLU A 1 412 ? 249.702 223.643 206.925 1.00 55.74 422 GLU B CA 1
ATOM 3212 C C . GLU A 1 412 ? 250.524 223.980 205.686 1.00 55.74 422 GLU B C 1
ATOM 3213 O O . GLU A 1 412 ? 250.232 224.957 204.981 1.00 55.74 422 GLU B O 1
ATOM 3219 N N . SER A 1 413 ? 251.557 223.181 205.404 1.00 55.68 423 SER B N 1
ATOM 3220 C CA . SER A 1 413 ? 252.353 223.398 204.200 1.00 55.68 423 SER B CA 1
ATOM 3221 C C . SER A 1 413 ? 251.506 223.245 202.943 1.00 55.68 423 SER B C 1
ATOM 3222 O O . SER A 1 413 ? 251.655 224.015 201.987 1.00 55.68 423 SER B O 1
ATOM 3225 N N . ASN A 1 414 ? 250.619 222.248 202.923 1.00 54.41 424 ASN B N 1
ATOM 3226 C CA . ASN A 1 414 ? 249.752 222.051 201.765 1.00 54.41 424 ASN B CA 1
ATOM 3227 C C . ASN A 1 414 ? 248.818 223.240 201.562 1.00 54.41 424 ASN B C 1
ATOM 3228 O O . ASN A 1 414 ? 248.623 223.698 200.428 1.00 54.41 424 ASN B O 1
ATOM 3233 N N . MET A 1 415 ? 248.229 223.751 202.647 1.00 53.68 425 MET B N 1
ATOM 3234 C CA . MET A 1 415 ? 247.400 224.950 202.527 1.00 53.68 425 MET B CA 1
ATOM 3235 C C . MET A 1 415 ? 248.193 226.131 201.987 1.00 53.68 425 MET B C 1
ATOM 3236 O O . MET A 1 415 ? 247.708 226.871 201.120 1.00 53.68 425 MET B O 1
ATOM 3241 N N . ASN A 1 416 ? 249.405 226.339 202.504 1.00 54.49 426 ASN B N 1
ATOM 3242 C CA . ASN A 1 416 ? 250.214 227.458 202.035 1.00 54.49 426 ASN B CA 1
ATOM 3243 C C . ASN A 1 416 ? 250.540 227.313 200.555 1.00 54.49 426 ASN B C 1
ATOM 3244 O O . ASN A 1 416 ? 250.466 228.287 199.795 1.00 54.49 426 ASN B O 1
ATOM 3249 N N . ASP A 1 417 ? 250.880 226.098 200.121 1.00 53.86 427 ASP B N 1
ATOM 3250 C CA . ASP A 1 417 ? 251.178 225.875 198.711 1.00 53.86 427 ASP B CA 1
ATOM 3251 C C . ASP A 1 417 ? 249.958 226.142 197.837 1.00 53.86 427 ASP B C 1
ATOM 3252 O O . ASP A 1 417 ? 250.072 226.769 196.777 1.00 53.86 427 ASP B O 1
ATOM 3257 N N . LEU A 1 418 ? 248.781 225.683 198.265 1.00 50.74 428 LEU B N 1
ATOM 3258 C CA . LEU A 1 418 ? 247.581 225.873 197.454 1.00 50.74 428 LEU B CA 1
ATOM 3259 C C . LEU A 1 418 ? 247.222 227.352 197.337 1.00 50.74 428 LEU B C 1
ATOM 3260 O O . LEU A 1 418 ? 246.872 227.839 196.251 1.00 50.74 428 LEU B O 1
ATOM 3265 N N . VAL A 1 419 ? 247.282 228.084 198.454 1.00 50.83 429 VAL B N 1
ATOM 3266 C CA . VAL A 1 419 ? 246.930 229.499 198.391 1.00 50.83 429 VAL B CA 1
ATOM 3267 C C . VAL A 1 419 ? 247.963 230.270 197.577 1.00 50.83 429 VAL B C 1
ATOM 3268 O O . VAL A 1 419 ? 247.611 231.203 196.843 1.00 50.83 429 VAL B O 1
ATOM 3272 N N . SER A 1 420 ? 249.243 229.889 197.664 1.00 51.78 430 SER B N 1
ATOM 3273 C CA . SER A 1 420 ? 250.252 230.516 196.817 1.00 51.78 430 SER B CA 1
ATOM 3274 C C . SER A 1 420 ? 249.988 230.235 195.344 1.00 51.78 430 SER B C 1
ATOM 3275 O O . SER A 1 420 ? 250.198 231.105 194.492 1.00 51.78 430 SER B O 1
ATOM 3278 N N . GLU A 1 421 ? 249.525 229.024 195.026 1.00 51.19 431 GLU B N 1
ATOM 3279 C CA . GLU A 1 421 ? 249.192 228.686 193.645 1.00 51.19 431 GLU B CA 1
ATOM 3280 C C . GLU A 1 421 ? 248.068 229.573 193.124 1.00 51.19 431 GLU B C 1
ATOM 3281 O O . GLU A 1 421 ? 248.176 230.174 192.045 1.00 51.19 431 GLU B O 1
ATOM 3287 N N . TYR A 1 422 ? 246.974 229.663 193.887 1.00 49.38 432 TYR B N 1
ATOM 3288 C CA . TYR A 1 422 ? 245.868 230.532 193.492 1.00 49.38 432 TYR B CA 1
ATOM 3289 C C . TYR A 1 422 ? 246.328 231.975 193.327 1.00 49.38 432 TYR B C 1
ATOM 3290 O O . TYR A 1 422 ? 245.919 232.660 192.383 1.00 49.38 432 TYR B O 1
ATOM 3299 N N . GLN A 1 423 ? 247.173 232.457 194.241 1.00 54.53 433 GLN B N 1
ATOM 3300 C CA . GLN A 1 423 ? 247.653 233.832 194.151 1.00 54.53 433 GLN B CA 1
ATOM 3301 C C . GLN A 1 423 ? 248.505 234.048 192.906 1.00 54.53 433 GLN B C 1
ATOM 3302 O O . GLN A 1 423 ? 248.397 235.089 192.248 1.00 54.53 433 GLN B O 1
ATOM 3308 N N . GLN A 1 424 ? 249.357 233.082 192.563 1.00 52.12 434 GLN B N 1
ATOM 3309 C CA . GLN A 1 424 ? 250.303 233.273 191.473 1.00 52.12 434 GLN B CA 1
ATOM 3310 C C . GLN A 1 424 ? 249.711 232.982 190.102 1.00 52.12 434 GLN B C 1
ATOM 3311 O O . GLN A 1 424 ? 250.320 233.359 189.096 1.00 52.12 434 GLN B O 1
ATOM 3317 N N . TYR A 1 425 ? 248.548 232.336 190.027 1.00 52.15 435 TYR B N 1
ATOM 3318 C CA . TYR A 1 425 ? 247.859 232.198 188.749 1.00 52.15 435 TYR B CA 1
ATOM 3319 C C . TYR A 1 425 ? 246.971 233.391 188.420 1.00 52.15 435 TYR B C 1
ATOM 3320 O O . TYR A 1 425 ? 246.304 233.380 187.381 1.00 52.15 435 TYR B O 1
ATOM 3329 N N . GLN A 1 426 ? 246.940 234.407 189.274 1.00 52.46 436 GLN B N 1
ATOM 3330 C CA . GLN A 1 426 ? 246.125 235.588 189.020 1.00 52.46 436 GLN B CA 1
ATOM 3331 C C . GLN A 1 426 ? 246.739 236.452 187.926 1.00 52.46 436 GLN B C 1
ATOM 3332 O O . GLN A 1 426 ? 247.687 237.198 188.171 1.00 52.46 436 GLN B O 1
ATOM 3338 N N . VAL B 2 202 ? 199.548 220.963 192.077 1.00 95.57 239 VAL D N 1
ATOM 3339 C CA . VAL B 2 202 ? 200.016 221.684 190.901 1.00 95.57 239 VAL D CA 1
ATOM 3340 C C . VAL B 2 202 ? 200.113 220.741 189.707 1.00 95.57 239 VAL D C 1
ATOM 3341 O O . VAL B 2 202 ? 200.887 219.784 189.729 1.00 95.57 239 VAL D O 1
ATOM 3345 N N . PRO B 2 203 ? 199.326 221.008 188.668 1.00 98.77 240 PRO D N 1
ATOM 3346 C CA . PRO B 2 203 ? 199.358 220.153 187.478 1.00 98.77 240 PRO D CA 1
ATOM 3347 C C . PRO B 2 203 ? 200.670 220.293 186.721 1.00 98.77 240 PRO D C 1
ATOM 3348 O O . PRO B 2 203 ? 201.374 221.301 186.811 1.00 98.77 240 PRO D O 1
ATOM 3352 N N . LEU B 2 204 ? 200.995 219.246 185.966 1.00 94.38 241 LEU D N 1
ATOM 3353 C CA . LEU B 2 204 ? 202.192 219.207 185.134 1.00 94.38 241 LEU D CA 1
ATOM 3354 C C . LEU B 2 204 ? 201.771 219.342 183.676 1.00 94.38 241 LEU D C 1
ATOM 3355 O O . LEU B 2 204 ? 201.129 218.443 183.123 1.00 94.38 241 LEU D O 1
ATOM 3360 N N . GLU B 2 205 ? 202.136 220.462 183.060 1.00 102.23 242 GLU D N 1
ATOM 3361 C CA . GLU B 2 205 ? 201.852 220.741 181.659 1.00 102.23 242 GLU D CA 1
ATOM 3362 C C . GLU B 2 205 ? 203.146 220.982 180.891 1.00 102.23 242 GLU D C 1
ATOM 3363 O O . GLU B 2 205 ? 203.251 221.905 180.080 1.00 102.23 242 GLU D O 1
ATOM 3369 N N . ASP B 2 206 ? 204.149 220.149 181.145 1.00 91.15 243 ASP D N 1
ATOM 3370 C CA . ASP B 2 206 ? 205.471 220.299 180.554 1.00 91.15 243 ASP D CA 1
ATOM 3371 C C . ASP B 2 206 ? 205.648 219.299 179.421 1.00 91.15 243 ASP D C 1
ATOM 3372 O O . ASP B 2 206 ? 205.330 218.115 179.574 1.00 91.15 243 ASP D O 1
ATOM 3377 N N . LEU B 2 207 ? 206.149 219.780 178.286 1.00 79.52 244 LEU D N 1
ATOM 3378 C CA . LEU B 2 207 ? 206.432 218.926 177.143 1.00 79.52 244 LEU D CA 1
ATOM 3379 C C . LEU B 2 207 ? 207.648 219.474 176.412 1.00 79.52 244 LEU D C 1
ATOM 3380 O O . LEU B 2 207 ? 207.878 220.686 176.381 1.00 79.52 244 LEU D O 1
ATOM 3385 N N . THR B 2 208 ? 208.425 218.567 175.826 1.00 75.86 245 THR D N 1
ATOM 3386 C CA . THR B 2 208 ? 209.662 218.951 175.165 1.00 75.86 245 THR D CA 1
ATOM 3387 C C . THR B 2 208 ? 209.377 219.725 173.882 1.00 75.86 245 THR D C 1
ATOM 3388 O O . THR B 2 208 ? 208.319 219.593 173.261 1.00 75.86 245 THR D O 1
ATOM 3392 N N . ASN B 2 209 ? 210.353 220.545 173.487 1.00 70.89 246 ASN D N 1
ATOM 3393 C CA . ASN B 2 209 ? 210.222 221.339 172.272 1.00 70.89 246 ASN D CA 1
ATOM 3394 C C . ASN B 2 209 ? 210.205 220.482 171.013 1.00 70.89 246 ASN D C 1
ATOM 3395 O O . ASN B 2 209 ? 209.693 220.931 169.982 1.00 70.89 246 ASN D O 1
ATOM 3400 N N . TYR B 2 210 ? 210.757 219.269 171.069 1.00 69.59 247 TYR D N 1
ATOM 3401 C CA . TYR B 2 210 ? 210.802 218.421 169.882 1.00 69.59 247 TYR D CA 1
ATOM 3402 C C . TYR B 2 210 ? 209.405 217.982 169.461 1.00 69.59 247 TYR D C 1
ATOM 3403 O O . TYR B 2 210 ? 209.051 218.056 168.279 1.00 69.59 247 TYR D O 1
ATOM 3412 N N . LYS B 2 211 ? 208.598 217.516 170.416 1.00 69.37 248 LYS D N 1
ATOM 3413 C CA . LYS B 2 211 ? 207.288 216.970 170.083 1.00 69.37 248 LYS D CA 1
ATOM 3414 C C . LYS B 2 211 ? 206.327 218.057 169.612 1.00 69.37 248 LYS D C 1
ATOM 3415 O O . LYS B 2 211 ? 205.454 217.784 168.781 1.00 69.37 248 LYS D O 1
ATOM 3421 N N . MET B 2 212 ? 206.493 219.292 170.080 1.00 72.02 249 MET D N 1
ATOM 3422 C CA . MET B 2 212 ? 205.588 220.369 169.707 1.00 72.02 249 MET D CA 1
ATOM 3423 C C . MET B 2 212 ? 205.992 221.072 168.420 1.00 72.02 249 MET D C 1
ATOM 3424 O O . MET B 2 212 ? 205.292 221.996 167.992 1.00 72.02 249 MET D O 1
ATOM 3429 N N . SER B 2 213 ? 207.093 220.665 167.794 1.00 69.42 250 SER D N 1
ATOM 3430 C CA . SER B 2 213 ? 207.555 221.270 166.551 1.00 69.42 250 SER D CA 1
ATOM 3431 C C . SER B 2 213 ? 207.451 220.345 165.350 1.00 69.42 250 SER D C 1
ATOM 3432 O O . SER B 2 213 ? 207.073 220.796 164.267 1.00 69.42 250 SER D O 1
ATOM 3435 N N . TYR B 2 214 ? 207.778 219.063 165.505 1.00 67.05 251 TYR D N 1
ATOM 3436 C CA . TYR B 2 214 ? 207.694 218.107 164.400 1.00 67.05 251 TYR D CA 1
ATOM 3437 C C . TYR B 2 214 ? 206.369 217.342 164.438 1.00 67.05 251 TYR D C 1
ATOM 3438 O O . TYR B 2 214 ? 206.319 216.116 164.530 1.00 67.05 251 TYR D O 1
ATOM 3447 N N . VAL B 2 215 ? 205.283 218.099 164.358 1.00 70.21 252 VAL D N 1
ATOM 3448 C CA . VAL B 2 215 ? 203.949 217.516 164.284 1.00 70.21 252 VAL D CA 1
ATOM 3449 C C . VAL B 2 215 ? 203.724 216.984 162.874 1.00 70.21 252 VAL D C 1
ATOM 3450 O O . VAL B 2 215 ? 204.344 217.445 161.909 1.00 70.21 252 VAL D O 1
ATOM 3454 N N . ALA B 2 216 ? 202.833 216.003 162.747 1.00 74.22 253 ALA D N 1
ATOM 3455 C CA . ALA B 2 216 ? 202.588 215.341 161.467 1.00 74.22 253 ALA D CA 1
ATOM 3456 C C . ALA B 2 216 ? 201.897 216.312 160.518 1.00 74.22 253 ALA D C 1
ATOM 3457 O O . ALA B 2 216 ? 200.684 216.516 160.590 1.00 74.22 253 ALA D O 1
ATOM 3459 N N . HIS B 2 217 ? 202.674 216.912 159.620 1.00 73.63 254 HIS D N 1
ATOM 3460 C CA . HIS B 2 217 ? 202.123 217.840 158.648 1.00 73.63 254 HIS D CA 1
ATOM 3461 C C . HIS B 2 217 ? 201.334 217.086 157.578 1.00 73.63 254 HIS D C 1
ATOM 3462 O O . HIS B 2 217 ? 201.620 215.920 157.290 1.00 73.63 254 HIS D O 1
ATOM 3469 N N . PRO B 2 218 ? 200.329 217.724 156.981 1.00 82.28 255 PRO D N 1
ATOM 3470 C CA . PRO B 2 218 ? 199.596 217.075 155.890 1.00 82.28 255 PRO D CA 1
ATOM 3471 C C . PRO B 2 218 ? 200.463 216.918 154.653 1.00 82.28 255 PRO D C 1
ATOM 3472 O O . PRO B 2 218 ? 201.343 217.736 154.371 1.00 82.28 255 PRO D O 1
ATOM 3476 N N . LEU B 2 219 ? 200.200 215.851 153.905 1.00 91.75 256 LEU D N 1
ATOM 3477 C CA . LEU B 2 219 ? 200.913 215.586 152.664 1.00 91.75 256 LEU D CA 1
ATOM 3478 C C . LEU B 2 219 ? 200.312 216.427 151.545 1.00 91.75 256 LEU D C 1
ATOM 3479 O O . LEU B 2 219 ? 199.088 216.490 151.391 1.00 91.75 256 LEU D O 1
ATOM 3484 N N . GLU B 2 220 ? 201.175 217.090 150.781 1.00 97.54 257 GLU D N 1
ATOM 3485 C CA . GLU B 2 220 ? 200.714 217.922 149.684 1.00 97.54 257 GLU D CA 1
ATOM 3486 C C . GLU B 2 220 ? 200.343 217.062 148.479 1.00 97.54 257 GLU D C 1
ATOM 3487 O O . GLU B 2 220 ? 200.713 215.889 148.378 1.00 97.54 257 GLU D O 1
ATOM 3493 N N . LYS B 2 221 ? 199.595 217.665 147.560 1.00 97.95 258 LYS D N 1
ATOM 3494 C CA . LYS B 2 221 ? 199.143 216.966 146.363 1.00 97.95 258 LYS D CA 1
ATOM 3495 C C . LYS B 2 221 ? 200.070 217.239 145.183 1.00 97.95 258 LYS D C 1
ATOM 3496 O O . LYS B 2 221 ? 200.325 216.356 144.363 1.00 97.95 258 LYS D O 1
ATOM 3502 N N . MET C 3 2 ? 170.765 221.049 176.705 1.00 134.82 2 MET C N 1
ATOM 3503 C CA . MET C 3 2 ? 170.361 222.353 177.217 1.00 134.82 2 MET C CA 1
ATOM 3504 C C . MET C 3 2 ? 171.575 223.236 177.481 1.00 134.82 2 MET C C 1
ATOM 3505 O O . MET C 3 2 ? 171.564 224.061 178.395 1.00 134.82 2 MET C O 1
ATOM 3510 N N . ASN C 3 3 ? 172.617 223.050 176.668 1.00 129.91 3 ASN C N 1
ATOM 3511 C CA . ASN C 3 3 ? 173.858 223.821 176.773 1.00 129.91 3 ASN C CA 1
ATOM 3512 C C . ASN C 3 3 ? 174.470 223.707 178.167 1.00 129.91 3 ASN C C 1
ATOM 3513 O O . ASN C 3 3 ? 174.972 224.684 178.727 1.00 129.91 3 ASN C O 1
ATOM 3518 N N . GLU C 3 4 ? 174.428 222.500 178.735 1.00 125.10 4 GLU C N 1
ATOM 3519 C CA . GLU C 3 4 ? 174.990 222.248 180.054 1.00 125.10 4 GLU C CA 1
ATOM 3520 C C . GLU C 3 4 ? 175.937 221.058 180.103 1.00 125.10 4 GLU C C 1
ATOM 3521 O O . GLU C 3 4 ? 176.693 220.940 181.074 1.00 125.10 4 GLU C O 1
ATOM 3527 N N . VAL C 3 5 ? 175.929 220.178 179.095 1.00 122.20 5 VAL C N 1
ATOM 3528 C CA . VAL C 3 5 ? 176.857 219.049 179.059 1.00 122.20 5 VAL C CA 1
ATOM 3529 C C . VAL C 3 5 ? 178.212 219.422 178.485 1.00 122.20 5 VAL C C 1
ATOM 3530 O O . VAL C 3 5 ? 179.107 218.565 178.424 1.00 122.20 5 VAL C O 1
ATOM 3534 N N . LYS C 3 6 ? 178.392 220.673 178.055 1.00 121.86 6 LYS C N 1
ATOM 3535 C CA . LYS C 3 6 ? 179.684 221.095 177.525 1.00 121.86 6 LYS C CA 1
ATOM 3536 C C . LYS C 3 6 ? 180.768 221.013 178.592 1.00 121.86 6 LYS C C 1
ATOM 3537 O O . LYS C 3 6 ? 181.920 220.686 178.291 1.00 121.86 6 LYS C O 1
ATOM 3543 N N . GLU C 3 7 ? 180.419 221.310 179.845 1.00 121.00 7 GLU C N 1
ATOM 3544 C CA . GLU C 3 7 ? 181.392 221.209 180.929 1.00 121.00 7 GLU C CA 1
ATOM 3545 C C . GLU C 3 7 ? 181.840 219.767 181.136 1.00 121.00 7 GLU C C 1
ATOM 3546 O O . GLU C 3 7 ? 183.035 219.497 181.323 1.00 121.00 7 GLU C O 1
ATOM 3552 N N . SER C 3 8 ? 180.894 218.824 181.106 1.00 116.66 8 SER C N 1
ATOM 3553 C CA . SER C 3 8 ? 181.252 217.415 181.218 1.00 116.66 8 SER C CA 1
ATOM 3554 C C . SER C 3 8 ? 182.121 216.979 180.047 1.00 116.66 8 SER C C 1
ATOM 3555 O O . SER C 3 8 ? 183.091 216.231 180.226 1.00 116.66 8 SER C O 1
ATOM 3558 N N . LEU C 3 9 ? 181.789 217.441 178.839 1.00 114.18 9 LEU C N 1
ATOM 3559 C CA . LEU C 3 9 ? 182.603 217.116 177.672 1.00 114.18 9 LEU C CA 1
ATOM 3560 C C . LEU C 3 9 ? 184.023 217.654 177.821 1.00 114.18 9 LEU C C 1
ATOM 3561 O O . LEU C 3 9 ? 184.997 216.971 177.480 1.00 114.18 9 LEU C O 1
ATOM 3566 N N . ARG C 3 10 ? 184.156 218.884 178.324 1.00 116.08 10 ARG C N 1
ATOM 3567 C CA . ARG C 3 10 ? 185.476 219.475 178.515 1.00 116.08 10 ARG C CA 1
ATOM 3568 C C . ARG C 3 10 ? 186.282 218.707 179.555 1.00 116.08 10 ARG C C 1
ATOM 3569 O O . ARG C 3 10 ? 187.483 218.470 179.372 1.00 116.08 10 ARG C O 1
ATOM 3577 N N . SER C 3 11 ? 185.639 218.308 180.655 1.00 112.06 11 SER C N 1
ATOM 3578 C CA . SER C 3 11 ? 186.332 217.496 181.651 1.00 112.06 11 SER C CA 1
ATOM 3579 C C . SER C 3 11 ? 186.787 216.168 181.055 1.00 112.06 11 SER C C 1
ATOM 3580 O O . SER C 3 11 ? 187.913 215.713 181.306 1.00 112.06 11 SER C O 1
ATOM 3583 N N . VAL C 3 12 ? 185.922 215.540 180.253 1.00 107.46 12 VAL C N 1
ATOM 3584 C CA . VAL C 3 12 ? 186.264 214.263 179.637 1.00 107.46 12 VAL C CA 1
ATOM 3585 C C . VAL C 3 12 ? 187.464 214.418 178.713 1.00 107.46 12 VAL C C 1
ATOM 3586 O O . VAL C 3 12 ? 188.393 213.602 178.740 1.00 107.46 12 VAL C O 1
ATOM 3590 N N . GLU C 3 13 ? 187.476 215.472 177.892 1.00 105.43 13 GLU C N 1
ATOM 3591 C CA . GLU C 3 13 ? 188.594 215.641 176.967 1.00 105.43 13 GLU C CA 1
ATOM 3592 C C . GLU C 3 13 ? 189.880 216.011 177.701 1.00 105.43 13 GLU C C 1
ATOM 3593 O O . GLU C 3 13 ? 190.968 215.609 177.273 1.00 105.43 13 GLU C O 1
ATOM 3599 N N . GLN C 3 14 ? 189.785 216.756 178.806 1.00 101.54 14 GLN C N 1
ATOM 3600 C CA . GLN C 3 14 ? 190.976 217.045 179.601 1.00 101.54 14 GLN C CA 1
ATOM 3601 C C . GLN C 3 14 ? 191.576 215.763 180.167 1.00 101.54 14 GLN C C 1
ATOM 3602 O O . GLN C 3 14 ? 192.795 215.534 180.088 1.00 101.54 14 GLN C O 1
ATOM 3608 N N . LYS C 3 15 ? 190.727 214.905 180.738 1.00 95.97 15 LYS C N 1
ATOM 3609 C CA . LYS C 3 15 ? 191.220 213.635 181.257 1.00 95.97 15 LYS C CA 1
ATOM 3610 C C . LYS C 3 15 ? 191.779 212.762 180.139 1.00 95.97 15 LYS C C 1
ATOM 3611 O O . LYS C 3 15 ? 192.773 212.052 180.340 1.00 95.97 15 LYS C O 1
ATOM 3617 N N . TYR C 3 16 ? 191.167 212.814 178.953 1.00 91.98 16 TYR C N 1
ATOM 3618 C CA . TYR C 3 16 ? 191.699 212.068 177.818 1.00 91.98 16 TYR C CA 1
ATOM 3619 C C . TYR C 3 16 ? 193.085 212.564 177.428 1.00 91.98 16 TYR C C 1
ATOM 3620 O O . TYR C 3 16 ? 193.953 211.767 177.070 1.00 91.98 16 TYR C O 1
ATOM 3629 N N . LYS C 3 17 ? 193.298 213.881 177.450 1.00 87.11 17 LYS C N 1
ATOM 3630 C CA . LYS C 3 17 ? 194.625 214.416 177.154 1.00 87.11 17 LYS C CA 1
ATOM 3631 C C . LYS C 3 17 ? 195.650 213.924 178.170 1.00 87.11 17 LYS C C 1
ATOM 3632 O O . LYS C 3 17 ? 196.770 213.522 177.808 1.00 87.11 17 LYS C O 1
ATOM 3638 N N . ILE C 3 18 ? 195.277 213.938 179.452 1.00 86.74 18 ILE C N 1
ATOM 3639 C CA . ILE C 3 18 ? 196.189 213.453 180.485 1.00 86.74 18 ILE C CA 1
ATOM 3640 C C . ILE C 3 18 ? 196.520 211.981 180.258 1.00 86.74 18 ILE C C 1
ATOM 3641 O O . ILE C 3 18 ? 197.660 211.547 180.468 1.00 86.74 18 ILE C O 1
ATOM 3646 N N . PHE C 3 19 ? 195.536 211.193 179.819 1.00 85.68 19 PHE C N 1
ATOM 3647 C CA . PHE C 3 19 ? 195.794 209.782 179.531 1.00 85.68 19 PHE C CA 1
ATOM 3648 C C . PHE C 3 19 ? 196.650 209.612 178.276 1.00 85.68 19 PHE C C 1
ATOM 3649 O O . PHE C 3 19 ? 197.474 208.690 178.191 1.00 85.68 19 PHE C O 1
ATOM 3657 N N . GLN C 3 20 ? 196.456 210.481 177.285 1.00 83.42 20 GLN C N 1
ATOM 3658 C CA . GLN C 3 20 ? 197.249 210.399 176.066 1.00 83.42 20 GLN C CA 1
ATOM 3659 C C . GLN C 3 20 ? 198.713 210.688 176.349 1.00 83.42 20 GLN C C 1
ATOM 3660 O O . GLN C 3 20 ? 199.594 210.175 175.650 1.00 83.42 20 GLN C O 1
ATOM 3666 N N . GLN C 3 21 ? 198.992 211.508 177.364 1.00 81.10 21 GLN C N 1
ATOM 3667 C CA . GLN C 3 21 ? 200.388 211.697 177.758 1.00 81.10 21 GLN C CA 1
ATOM 3668 C C . GLN C 3 21 ? 201.021 210.403 178.268 1.00 81.10 21 GLN C C 1
ATOM 3669 O O . GLN C 3 21 ? 202.219 210.182 178.061 1.00 81.10 21 GLN C O 1
ATOM 3675 N N . GLN C 3 22 ? 200.247 209.539 178.929 1.00 79.60 22 GLN C N 1
ATOM 3676 C CA . GLN C 3 22 ? 200.757 208.294 179.498 1.00 79.60 22 GLN C CA 1
ATOM 3677 C C . GLN C 3 22 ? 200.451 207.076 178.632 1.00 79.60 22 GLN C C 1
ATOM 3678 O O . GLN C 3 22 ? 200.589 205.937 179.100 1.00 79.60 22 GLN C O 1
ATOM 3684 N N . GLN C 3 23 ? 199.982 207.301 177.407 1.00 81.11 23 GLN C N 1
ATOM 3685 C CA . GLN C 3 23 ? 199.810 206.257 176.397 1.00 81.11 23 GLN C CA 1
ATOM 3686 C C . GLN C 3 23 ? 200.899 205.183 176.387 1.00 81.11 23 GLN C C 1
ATOM 3687 O O . GLN C 3 23 ? 200.592 203.995 176.246 1.00 81.11 23 GLN C O 1
ATOM 3693 N N . PHE C 3 24 ? 202.172 205.577 176.490 1.00 82.57 24 PHE C N 1
ATOM 3694 C CA . PHE C 3 24 ? 203.255 204.596 176.422 1.00 82.57 24 PHE C CA 1
ATOM 3695 C C . PHE C 3 24 ? 203.187 203.620 177.594 1.00 82.57 24 PHE C C 1
ATOM 3696 O O . PHE C 3 24 ? 203.314 202.400 177.415 1.00 82.57 24 PHE C O 1
ATOM 3704 N N . THR C 3 25 ? 202.994 204.143 178.807 1.00 81.89 25 THR C N 1
ATOM 3705 C CA . THR C 3 25 ? 202.821 203.273 179.967 1.00 81.89 25 THR C CA 1
ATOM 3706 C C . THR C 3 25 ? 201.576 202.412 179.815 1.00 81.89 25 THR C C 1
ATOM 3707 O O . THR C 3 25 ? 201.553 201.253 180.247 1.00 81.89 25 THR C O 1
ATOM 3711 N N . PHE C 3 26 ? 200.527 202.966 179.203 1.00 83.69 26 PHE C N 1
ATOM 3712 C CA . PHE C 3 26 ? 199.323 202.178 178.951 1.00 83.69 26 PHE C CA 1
ATOM 3713 C C . PHE C 3 26 ? 199.623 200.981 178.055 1.00 83.69 26 PHE C C 1
ATOM 3714 O O . PHE C 3 26 ? 199.173 199.861 178.325 1.00 83.69 26 PHE C O 1
ATOM 3722 N N . ILE C 3 27 ? 200.391 201.202 176.986 1.00 85.39 27 ILE C N 1
ATOM 3723 C CA . ILE C 3 27 ? 200.748 200.113 176.079 1.00 85.39 27 ILE C CA 1
ATOM 3724 C C . ILE C 3 27 ? 201.614 199.083 176.793 1.00 85.39 27 ILE C C 1
ATOM 3725 O O . ILE C 3 27 ? 201.449 197.871 176.604 1.00 85.39 27 ILE C O 1
ATOM 3730 N N . GLY C 3 28 ? 202.558 199.547 177.614 1.00 87.45 28 GLY C N 1
ATOM 3731 C CA . GLY C 3 28 ? 203.380 198.614 178.371 1.00 87.45 28 GLY C CA 1
ATOM 3732 C C . GLY C 3 28 ? 202.564 197.749 179.314 1.00 87.45 28 GLY C C 1
ATOM 3733 O O . GLY C 3 28 ? 202.784 196.537 179.412 1.00 87.45 28 GLY C O 1
ATOM 3734 N N . ALA C 3 29 ? 201.606 198.360 180.016 1.00 91.64 29 ALA C N 1
ATOM 3735 C CA . ALA C 3 29 ? 200.731 197.602 180.905 1.00 91.64 29 ALA C CA 1
ATOM 3736 C C . ALA C 3 29 ? 199.896 196.595 180.129 1.00 91.64 29 ALA C C 1
ATOM 3737 O O . ALA C 3 29 ? 199.725 195.447 180.566 1.00 91.64 29 ALA C O 1
ATOM 3739 N N . LEU C 3 30 ? 199.358 197.010 178.979 1.00 91.68 30 LEU C N 1
ATOM 3740 C CA . LEU C 3 30 ? 198.587 196.091 178.150 1.00 91.68 30 LEU C CA 1
ATOM 3741 C C . LEU C 3 30 ? 199.430 194.895 177.741 1.00 91.68 30 LEU C C 1
ATOM 3742 O O . LEU C 3 30 ? 198.979 193.750 177.823 1.00 91.68 30 LEU C O 1
ATOM 3747 N N . GLU C 3 31 ? 200.666 195.145 177.303 1.00 98.83 31 GLU C N 1
ATOM 3748 C CA . GLU C 3 31 ? 201.527 194.052 176.863 1.00 98.83 31 GLU C CA 1
ATOM 3749 C C . GLU C 3 31 ? 201.861 193.113 178.015 1.00 98.83 31 GLU C C 1
ATOM 3750 O O . GLU C 3 31 ? 201.859 191.887 177.846 1.00 98.83 31 GLU C O 1
ATOM 3756 N N . HIS C 3 32 ? 202.157 193.667 179.194 1.00 101.75 32 HIS C N 1
ATOM 3757 C CA . HIS C 3 32 ? 202.488 192.816 180.334 1.00 101.75 32 HIS C CA 1
ATOM 3758 C C . HIS C 3 32 ? 201.308 191.939 180.735 1.00 101.75 32 HIS C C 1
ATOM 3759 O O . HIS C 3 32 ? 201.468 190.729 180.944 1.00 101.75 32 HIS C O 1
ATOM 3766 N N . CYS C 3 33 ? 200.110 192.523 180.833 1.00 107.53 33 CYS C N 1
ATOM 3767 C CA . CYS C 3 33 ? 198.943 191.731 181.212 1.00 107.53 33 CYS C CA 1
ATOM 3768 C C . CYS C 3 33 ? 198.585 190.720 180.127 1.00 107.53 33 CYS C C 1
ATOM 3769 O O . CYS C 3 33 ? 198.129 189.610 180.427 1.00 107.53 33 CYS C O 1
ATOM 3772 N N . ARG C 3 34 ? 198.780 191.089 178.858 1.00 109.12 34 ARG C N 1
ATOM 3773 C CA . ARG C 3 34 ? 198.533 190.172 177.752 1.00 109.12 34 ARG C CA 1
ATOM 3774 C C . ARG C 3 34 ? 199.465 188.971 177.814 1.00 109.12 34 ARG C C 1
ATOM 3775 O O . ARG C 3 34 ? 199.041 187.833 177.584 1.00 109.12 34 ARG C O 1
ATOM 3783 N N . GLU C 3 35 ? 200.744 189.206 178.117 1.00 113.66 35 GLU C N 1
ATOM 3784 C CA . GLU C 3 35 ? 201.671 188.095 178.306 1.00 113.66 35 GLU C CA 1
ATOM 3785 C C . GLU C 3 35 ? 201.266 187.244 179.503 1.00 113.66 35 GLU C C 1
ATOM 3786 O O . GLU C 3 35 ? 201.347 186.011 179.454 1.00 113.66 35 GLU C O 1
ATOM 3792 N N . ASN C 3 36 ? 200.829 187.886 180.591 1.00 114.55 36 ASN C N 1
ATOM 3793 C CA . ASN C 3 36 ? 200.431 187.144 181.782 1.00 114.55 36 ASN C CA 1
ATOM 3794 C C . ASN C 3 36 ? 199.193 186.284 181.557 1.00 114.55 36 ASN C C 1
ATOM 3795 O O . ASN C 3 36 ? 199.083 185.212 182.161 1.00 114.55 36 ASN C O 1
ATOM 3800 N N . ALA C 3 37 ? 198.262 186.726 180.712 1.00 115.96 37 ALA C N 1
ATOM 3801 C CA . ALA C 3 37 ? 197.030 185.991 180.454 1.00 115.96 37 ALA C CA 1
ATOM 3802 C C . ALA C 3 37 ? 197.084 185.185 179.162 1.00 115.96 37 ALA C C 1
ATOM 3803 O O . ALA C 3 37 ? 196.061 184.628 178.750 1.00 115.96 37 ALA C O 1
ATOM 3805 N N . HIS C 3 38 ? 198.251 185.107 178.521 1.00 120.32 38 HIS C N 1
ATOM 3806 C CA . HIS C 3 38 ? 198.458 184.368 177.266 1.00 120.32 38 HIS C CA 1
ATOM 3807 C C . HIS C 3 38 ? 197.465 184.903 176.232 1.00 120.32 38 HIS C C 1
ATOM 3808 O O . HIS C 3 38 ? 197.236 186.120 176.197 1.00 120.32 38 HIS C O 1
ATOM 3815 N N . ASP C 3 39 ? 196.861 184.052 175.400 1.00 119.45 39 ASP C N 1
ATOM 3816 C CA . ASP C 3 39 ? 195.941 184.480 174.345 1.00 119.45 39 ASP C CA 1
ATOM 3817 C C . ASP C 3 39 ? 196.586 185.542 173.457 1.00 119.45 39 ASP C C 1
ATOM 3818 O O . ASP C 3 39 ? 195.988 186.569 173.130 1.00 119.45 39 ASP C O 1
ATOM 3823 N N . LYS C 3 40 ? 197.831 185.284 173.068 1.00 115.32 40 LYS C N 1
ATOM 3824 C CA . LYS C 3 40 ? 198.625 186.250 172.322 1.00 115.32 40 LYS C CA 1
ATOM 3825 C C . LYS C 3 40 ? 198.411 186.177 170.816 1.00 115.32 40 LYS C C 1
ATOM 3826 O O . LYS C 3 40 ? 199.019 186.964 170.083 1.00 115.32 40 LYS C O 1
ATOM 3832 N N . ILE C 3 41 ? 197.570 185.263 170.334 1.00 115.29 41 ILE C N 1
ATOM 3833 C CA . ILE C 3 41 ? 197.320 185.163 168.901 1.00 115.29 41 ILE C CA 1
ATOM 3834 C C . ILE C 3 41 ? 196.158 186.037 168.442 1.00 115.29 41 ILE C C 1
ATOM 3835 O O . ILE C 3 41 ? 196.031 186.298 167.237 1.00 115.29 41 ILE C O 1
ATOM 3840 N N . ARG C 3 42 ? 195.310 186.495 169.360 1.00 115.34 42 ARG C N 1
ATOM 3841 C CA . ARG C 3 42 ? 194.180 187.349 169.025 1.00 115.34 42 ARG C CA 1
ATOM 3842 C C . ARG C 3 42 ? 194.404 188.741 169.593 1.00 115.34 42 ARG C C 1
ATOM 3843 O O . ARG C 3 42 ? 194.594 188.880 170.811 1.00 115.34 42 ARG C O 1
ATOM 3851 N N . PRO C 3 43 ? 194.398 189.788 168.773 1.00 107.39 43 PRO C N 1
ATOM 3852 C CA . PRO C 3 43 ? 194.538 191.148 169.305 1.00 107.39 43 PRO C CA 1
ATOM 3853 C C . PRO C 3 43 ? 193.322 191.546 170.128 1.00 107.39 43 PRO C C 1
ATOM 3854 O O . PRO C 3 43 ? 192.295 190.864 170.154 1.00 107.39 43 PRO C O 1
ATOM 3858 N N . ILE C 3 44 ? 193.459 192.679 170.822 1.00 105.33 44 ILE C N 1
ATOM 3859 C CA . ILE C 3 44 ? 192.369 193.182 171.648 1.00 105.33 44 ILE C CA 1
ATOM 3860 C C . ILE C 3 44 ? 191.159 193.485 170.777 1.00 105.33 44 ILE C C 1
ATOM 3861 O O . ILE C 3 44 ? 191.278 194.064 169.690 1.00 105.33 44 ILE C O 1
ATOM 3866 N N . SER C 3 45 ? 189.980 193.088 171.254 1.00 105.44 45 SER C N 1
ATOM 3867 C CA . SER C 3 45 ? 188.751 193.254 170.489 1.00 105.44 45 SER C CA 1
ATOM 3868 C C . SER C 3 45 ? 187.594 193.867 171.264 1.00 105.44 45 SER C C 1
ATOM 3869 O O . SER C 3 45 ? 186.619 194.286 170.630 1.00 105.44 45 SER C O 1
ATOM 3872 N N . SER C 3 46 ? 187.655 193.938 172.593 1.00 105.42 46 SER C N 1
ATOM 3873 C CA . SER C 3 46 ? 186.543 194.478 173.363 1.00 105.42 46 SER C CA 1
ATOM 3874 C C . SER C 3 46 ? 187.057 195.073 174.666 1.00 105.42 46 SER C C 1
ATOM 3875 O O . SER C 3 46 ? 188.128 194.712 175.160 1.00 105.42 46 SER C O 1
ATOM 3878 N N . ILE C 3 47 ? 186.268 195.998 175.218 1.00 104.11 47 ILE C N 1
ATOM 3879 C CA . ILE C 3 47 ? 186.620 196.627 176.487 1.00 104.11 47 ILE C CA 1
ATOM 3880 C C . ILE C 3 47 ? 186.472 195.638 177.639 1.00 104.11 47 ILE C C 1
ATOM 3881 O O . ILE C 3 47 ? 187.248 195.663 178.604 1.00 104.11 47 ILE C O 1
ATOM 3886 N N . GLY C 3 48 ? 185.467 194.762 177.566 1.00 105.94 48 GLY C N 1
ATOM 3887 C CA . GLY C 3 48 ? 185.299 193.755 178.600 1.00 105.94 48 GLY C CA 1
ATOM 3888 C C . GLY C 3 48 ? 186.501 192.843 178.732 1.00 105.94 48 GLY C C 1
ATOM 3889 O O . GLY C 3 48 ? 186.827 192.393 179.834 1.00 105.94 48 GLY C O 1
ATOM 3890 N N . GLN C 3 49 ? 187.177 192.559 177.618 1.00 106.02 49 GLN C N 1
ATOM 3891 C CA . GLN C 3 49 ? 188.429 191.814 177.686 1.00 106.02 49 GLN C CA 1
ATOM 3892 C C . GLN C 3 49 ? 189.473 192.577 178.491 1.00 106.02 49 GLN C C 1
ATOM 3893 O O . GLN C 3 49 ? 190.215 191.984 179.282 1.00 106.02 49 GLN C O 1
ATOM 3899 N N . VAL C 3 50 ? 189.540 193.898 178.310 1.00 106.57 50 VAL C N 1
ATOM 3900 C CA . VAL C 3 50 ? 190.470 194.709 179.091 1.00 106.57 50 VAL C CA 1
ATOM 3901 C C . VAL C 3 50 ? 190.115 194.648 180.572 1.00 106.57 50 VAL C C 1
ATOM 3902 O O . VAL C 3 50 ? 190.996 194.559 181.436 1.00 106.57 50 VAL C O 1
ATOM 3906 N N . GLN C 3 51 ? 188.819 194.696 180.889 1.00 107.20 51 GLN C N 1
ATOM 3907 C CA . GLN C 3 51 ? 188.403 194.604 182.286 1.00 107.20 51 GLN C CA 1
ATOM 3908 C C . GLN C 3 51 ? 188.770 193.249 182.886 1.00 107.20 51 GLN C C 1
ATOM 3909 O O . GLN C 3 51 ? 189.198 193.165 184.044 1.00 107.20 51 GLN C O 1
ATOM 3915 N N . SER C 3 52 ? 188.602 192.175 182.114 1.00 108.18 52 SER C N 1
ATOM 3916 C CA . SER C 3 52 ? 189.007 190.855 182.589 1.00 108.18 52 SER C CA 1
ATOM 3917 C C . SER C 3 52 ? 190.512 190.789 182.820 1.00 108.18 52 SER C C 1
ATOM 3918 O O . SER C 3 52 ? 190.973 190.199 183.805 1.00 108.18 52 SER C O 1
ATOM 3921 N N . TYR C 3 53 ? 191.293 191.376 181.911 1.00 109.53 53 TYR C N 1
ATOM 3922 C CA . TYR C 3 53 ? 192.741 191.426 182.092 1.00 109.53 53 TYR C CA 1
ATOM 3923 C C . TYR C 3 53 ? 193.106 192.209 183.346 1.00 109.53 53 TYR C C 1
ATOM 3924 O O . TYR C 3 53 ? 194.081 191.879 184.032 1.00 109.53 53 TYR C O 1
ATOM 3933 N N . MET C 3 54 ? 192.339 193.258 183.650 1.00 111.27 54 MET C N 1
ATOM 3934 C CA . MET C 3 54 ? 192.496 193.946 184.928 1.00 111.27 54 MET C CA 1
ATOM 3935 C C . MET C 3 54 ? 192.246 193.007 186.096 1.00 111.27 54 MET C C 1
ATOM 3936 O O . MET C 3 54 ? 193.054 192.936 187.029 1.00 111.27 54 MET C O 1
ATOM 3941 N N . GLU C 3 55 ? 191.126 192.283 186.061 1.00 113.87 55 GLU C N 1
ATOM 3942 C CA . GLU C 3 55 ? 190.749 191.454 187.201 1.00 113.87 55 GLU C CA 1
ATOM 3943 C C . GLU C 3 55 ? 191.779 190.356 187.432 1.00 113.87 55 GLU C C 1
ATOM 3944 O O . GLU C 3 55 ? 192.076 190.002 188.579 1.00 113.87 55 GLU C O 1
ATOM 3950 N N . HIS C 3 56 ? 192.329 189.806 186.354 1.00 114.56 56 HIS C N 1
ATOM 3951 C CA . HIS C 3 56 ? 193.431 188.863 186.474 1.00 114.56 56 HIS C CA 1
ATOM 3952 C C . HIS C 3 56 ? 194.625 189.548 187.131 1.00 114.56 56 HIS C C 1
ATOM 3953 O O . HIS C 3 56 ? 194.887 190.733 186.908 1.00 114.56 56 HIS C O 1
ATOM 3960 N N . HIS C 3 57 ? 195.340 188.796 187.968 1.00 115.05 57 HIS C N 1
ATOM 3961 C CA . HIS C 3 57 ? 196.497 189.331 188.676 1.00 115.05 57 HIS C CA 1
ATOM 3962 C C . HIS C 3 57 ? 197.557 189.837 187.706 1.00 115.05 57 HIS C C 1
ATOM 3963 O O . HIS C 3 57 ? 198.160 189.052 186.967 1.00 115.05 57 HIS C O 1
ATOM 3970 N N . CYS C 3 58 ? 197.786 191.149 187.702 1.00 109.45 58 CYS C N 1
ATOM 3971 C CA . CYS C 3 58 ? 198.795 191.749 186.838 1.00 109.45 58 CYS C CA 1
ATOM 3972 C C . CYS C 3 58 ? 199.690 192.666 187.663 1.00 109.45 58 CYS C C 1
ATOM 3973 O O . CYS C 3 58 ? 200.844 192.911 187.298 1.00 109.45 58 CYS C O 1
ATOM 3976 N N . SER C 3 59 ? 199.155 193.169 188.779 1.00 102.50 59 SER C N 1
ATOM 3977 C CA . SER C 3 59 ? 199.893 193.974 189.748 1.00 102.50 59 SER C CA 1
ATOM 3978 C C . SER C 3 59 ? 200.570 195.184 189.115 1.00 102.50 59 SER C C 1
ATOM 3979 O O . SER C 3 59 ? 199.995 195.843 188.242 1.00 102.50 59 SER C O 1
ATOM 3982 N N . ASN C 3 60 ? 201.788 195.486 189.569 1.00 95.08 60 ASN C N 1
ATOM 3983 C CA . ASN C 3 60 ? 202.622 196.594 189.111 1.00 95.08 60 ASN C CA 1
ATOM 3984 C C . ASN C 3 60 ? 202.018 197.965 189.390 1.00 95.08 60 ASN C C 1
ATOM 3985 O O . ASN C 3 60 ? 202.547 198.972 188.899 1.00 95.08 60 ASN C O 1
ATOM 3990 N N . SER C 3 61 ? 200.929 198.038 190.160 1.00 93.82 61 SER C N 1
ATOM 3991 C CA . SER C 3 61 ? 200.353 199.306 190.600 1.00 93.82 61 SER C CA 1
ATOM 3992 C C . SER C 3 61 ? 199.995 200.222 189.435 1.00 93.82 61 SER C C 1
ATOM 3993 O O . SER C 3 61 ? 198.813 200.401 189.120 1.00 93.82 61 SER C O 1
ATOM 3996 N N . THR C 3 62 ? 201.011 200.819 188.809 1.00 95.02 62 THR C N 1
ATOM 3997 C CA . THR C 3 62 ? 200.828 201.776 187.722 1.00 95.02 62 THR C CA 1
ATOM 3998 C C . THR C 3 62 ? 199.984 201.195 186.594 1.00 95.02 62 THR C C 1
ATOM 3999 O O . THR C 3 62 ? 199.200 201.913 185.960 1.00 95.02 62 THR C O 1
ATOM 4003 N N . ASP C 3 63 ? 200.144 199.897 186.336 1.00 98.08 63 ASP C N 1
ATOM 4004 C CA . ASP C 3 63 ? 199.322 199.222 185.341 1.00 98.08 63 ASP C CA 1
ATOM 4005 C C . ASP C 3 63 ? 197.845 199.336 185.700 1.00 98.08 63 ASP C C 1
ATOM 4006 O O . ASP C 3 63 ? 197.010 199.731 184.873 1.00 98.08 63 ASP C O 1
ATOM 4011 N N . ARG C 3 64 ? 197.514 199.011 186.952 1.00 99.03 64 ARG C N 1
ATOM 4012 C CA . ARG C 3 64 ? 196.132 199.110 187.403 1.00 99.03 64 ARG C CA 1
ATOM 4013 C C . ARG C 3 64 ? 195.647 200.551 187.364 1.00 99.03 64 ARG C C 1
ATOM 4014 O O . ARG C 3 64 ? 194.495 200.813 187.006 1.00 99.03 64 ARG C O 1
ATOM 4022 N N . ARG C 3 65 ? 196.514 201.501 187.717 1.00 89.98 65 ARG C N 1
ATOM 4023 C CA . ARG C 3 65 ? 196.120 202.906 187.703 1.00 89.98 65 ARG C CA 1
ATOM 4024 C C . ARG C 3 65 ? 195.730 203.353 186.298 1.00 89.98 65 ARG C C 1
ATOM 4025 O O . ARG C 3 65 ? 194.664 203.949 186.088 1.00 89.98 65 ARG C O 1
ATOM 4033 N N . ILE C 3 66 ? 196.588 203.070 185.315 1.00 89.66 66 ILE C N 1
ATOM 4034 C CA . ILE C 3 66 ? 196.318 203.545 183.962 1.00 89.66 66 ILE C CA 1
ATOM 4035 C C . ILE C 3 66 ? 195.122 202.816 183.357 1.00 89.66 66 ILE C C 1
ATOM 4036 O O . ILE C 3 66 ? 194.306 203.424 182.648 1.00 89.66 66 ILE C O 1
ATOM 4041 N N . LEU C 3 67 ? 194.975 201.519 183.638 1.00 93.07 67 LEU C N 1
ATOM 4042 C CA . LEU C 3 67 ? 193.828 200.792 183.111 1.00 93.07 67 LEU C CA 1
ATOM 4043 C C . LEU C 3 67 ? 192.528 201.284 183.743 1.00 93.07 67 LEU C C 1
ATOM 4044 O O . LEU C 3 67 ? 191.495 201.386 183.067 1.00 93.07 67 LEU C O 1
ATOM 4049 N N . LEU C 3 68 ? 192.558 201.598 185.044 1.00 95.85 68 LEU C N 1
ATOM 4050 C CA . LEU C 3 68 ? 191.390 202.177 185.700 1.00 95.85 68 LEU C CA 1
ATOM 4051 C C . LEU C 3 68 ? 191.028 203.525 185.098 1.00 95.85 68 LEU C C 1
ATOM 4052 O O . LEU C 3 68 ? 189.844 203.834 184.919 1.00 95.85 68 LEU C O 1
ATOM 4057 N N . MET C 3 69 ? 192.032 204.349 184.792 1.00 95.41 69 MET C N 1
ATOM 4058 C CA . MET C 3 69 ? 191.751 205.621 184.135 1.00 95.41 69 MET C CA 1
ATOM 4059 C C . MET C 3 69 ? 191.084 205.405 182.780 1.00 95.41 69 MET C C 1
ATOM 4060 O O . MET C 3 69 ? 190.109 206.091 182.438 1.00 95.41 69 MET C O 1
ATOM 4065 N N . PHE C 3 70 ? 191.589 204.446 182.000 1.00 94.19 70 PHE C N 1
ATOM 4066 C CA . PHE C 3 70 ? 190.986 204.160 180.700 1.00 94.19 70 PHE C CA 1
ATOM 4067 C C . PHE C 3 70 ? 189.535 203.706 180.842 1.00 94.19 70 PHE C C 1
ATOM 4068 O O . PHE C 3 70 ? 188.653 204.163 180.099 1.00 94.19 70 PHE C O 1
ATOM 4076 N N . LEU C 3 71 ? 189.264 202.816 181.800 1.00 96.23 71 LEU C N 1
ATOM 4077 C CA . LEU C 3 71 ? 187.890 202.361 181.998 1.00 96.23 71 LEU C CA 1
ATOM 4078 C C . LEU C 3 71 ? 186.988 203.484 182.497 1.00 96.23 71 LEU C C 1
ATOM 4079 O O . LEU C 3 71 ? 185.797 203.512 182.168 1.00 96.23 71 LEU C O 1
ATOM 4084 N N . ASP C 3 72 ? 187.527 204.411 183.291 1.00 98.53 72 ASP C N 1
ATOM 4085 C CA . ASP C 3 72 ? 186.739 205.563 183.716 1.00 98.53 72 ASP C CA 1
ATOM 4086 C C . ASP C 3 72 ? 186.359 206.433 182.524 1.00 98.53 72 ASP C C 1
ATOM 4087 O O . ASP C 3 72 ? 185.221 206.917 182.431 1.00 98.53 72 ASP C O 1
ATOM 4092 N N . ILE C 3 73 ? 187.302 206.648 181.603 1.00 98.31 73 ILE C N 1
ATOM 4093 C CA . ILE C 3 73 ? 186.981 207.383 180.379 1.00 98.31 73 ILE C CA 1
ATOM 4094 C C . ILE C 3 73 ? 185.879 206.669 179.606 1.00 98.31 73 ILE C C 1
ATOM 4095 O O . ILE C 3 73 ? 184.945 207.300 179.094 1.00 98.31 73 ILE C O 1
ATOM 4100 N N . CYS C 3 74 ? 185.977 205.342 179.504 1.00 100.90 74 CYS C N 1
ATOM 4101 C CA . CYS C 3 74 ? 184.949 204.588 178.788 1.00 100.90 74 CYS C CA 1
ATOM 4102 C C . CYS C 3 74 ? 183.580 204.750 179.443 1.00 100.90 74 CYS C C 1
ATOM 4103 O O . CYS C 3 74 ? 182.570 204.947 178.753 1.00 100.90 74 CYS C O 1
ATOM 4106 N N . SER C 3 75 ? 183.527 204.674 180.774 1.00 101.55 75 SER C N 1
ATOM 4107 C CA . SER C 3 75 ? 182.255 204.805 181.480 1.00 101.55 75 SER C CA 1
ATOM 4108 C C . SER C 3 75 ? 181.653 206.192 181.280 1.00 101.55 75 SER C C 1
ATOM 4109 O O . SER C 3 75 ? 180.443 206.332 181.055 1.00 101.55 75 SER C O 1
ATOM 4112 N N . GLU C 3 76 ? 182.483 207.234 181.363 1.00 103.89 76 GLU C N 1
ATOM 4113 C CA . GLU C 3 76 ? 181.971 208.586 181.153 1.00 103.89 76 GLU C CA 1
ATOM 4114 C C . GLU C 3 76 ? 181.486 208.788 179.721 1.00 103.89 76 GLU C C 1
ATOM 4115 O O . GLU C 3 76 ? 180.473 209.465 179.500 1.00 103.89 76 GLU C O 1
ATOM 4121 N N . LEU C 3 77 ? 182.183 208.208 178.742 1.00 104.86 77 LEU C N 1
ATOM 4122 C CA . LEU C 3 77 ? 181.721 208.288 177.359 1.00 104.86 77 LEU C CA 1
ATOM 4123 C C . LEU C 3 77 ? 180.374 207.595 177.194 1.00 104.86 77 LEU C C 1
ATOM 4124 O O . LEU C 3 77 ? 179.496 208.077 176.466 1.00 104.86 77 LEU C O 1
ATOM 4129 N N . SER C 3 78 ? 180.198 206.448 177.856 1.00 108.49 78 SER C N 1
ATOM 4130 C CA . SER C 3 78 ? 178.908 205.766 177.823 1.00 108.49 78 SER C CA 1
ATOM 4131 C C . SER C 3 78 ? 177.814 206.644 178.414 1.00 108.49 78 SER C C 1
ATOM 4132 O O . SER C 3 78 ? 176.711 206.751 177.859 1.00 108.49 78 SER C O 1
ATOM 4135 N N . LYS C 3 79 ? 178.110 207.291 179.543 1.00 108.96 79 LYS C N 1
ATOM 4136 C CA . LYS C 3 79 ? 177.130 208.166 180.178 1.00 108.96 79 LYS C CA 1
ATOM 4137 C C . LYS C 3 79 ? 176.745 209.307 179.243 1.00 108.96 79 LYS C C 1
ATOM 4138 O O . LYS C 3 79 ? 175.573 209.687 179.157 1.00 108.96 79 LYS C O 1
ATOM 4144 N N . LEU C 3 80 ? 177.726 209.871 178.538 1.00 112.31 80 LEU C N 1
ATOM 4145 C CA . LEU C 3 80 ? 177.434 210.971 177.623 1.00 112.31 80 LEU C CA 1
ATOM 4146 C C . LEU C 3 80 ? 176.589 210.506 176.437 1.00 112.31 80 LEU C C 1
ATOM 4147 O O . LEU C 3 80 ? 175.647 211.200 176.027 1.00 112.31 80 LEU C O 1
ATOM 4152 N N . CYS C 3 81 ? 176.919 209.339 175.861 1.00 113.97 81 CYS C N 1
ATOM 4153 C CA . CYS C 3 81 ? 176.073 208.784 174.802 1.00 113.97 81 CYS C CA 1
ATOM 4154 C C . CYS C 3 81 ? 174.639 208.625 175.286 1.00 113.97 81 CYS C C 1
ATOM 4155 O O . CYS C 3 81 ? 173.689 208.929 174.555 1.00 113.97 81 CYS C O 1
ATOM 4158 N N . GLN C 3 82 ? 174.461 208.144 176.518 1.00 113.55 82 GLN C N 1
ATOM 4159 C CA . GLN C 3 82 ? 173.112 207.956 177.045 1.00 113.55 82 GLN C CA 1
ATOM 4160 C C . GLN C 3 82 ? 172.398 209.282 177.284 1.00 113.55 82 GLN C C 1
ATOM 4161 O O . GLN C 3 82 ? 171.191 209.390 177.041 1.00 113.55 82 GLN C O 1
ATOM 4167 N N . HIS C 3 83 ? 173.120 210.300 177.759 1.00 118.36 83 HIS C N 1
ATOM 4168 C CA . HIS C 3 83 ? 172.463 211.531 178.191 1.00 118.36 83 HIS C CA 1
ATOM 4169 C C . HIS C 3 83 ? 172.161 212.461 177.020 1.00 118.36 83 HIS C C 1
ATOM 4170 O O . HIS C 3 83 ? 171.247 213.293 177.116 1.00 118.36 83 HIS C O 1
ATOM 4177 N N . PHE C 3 84 ? 172.916 212.358 175.921 1.00 118.33 84 PHE C N 1
ATOM 4178 C CA . PHE C 3 84 ? 172.612 213.199 174.767 1.00 118.33 84 PHE C CA 1
ATOM 4179 C C . PHE C 3 84 ? 171.224 212.932 174.201 1.00 118.33 84 PHE C C 1
ATOM 4180 O O . PHE C 3 84 ? 170.608 213.849 173.647 1.00 118.33 84 PHE C O 1
ATOM 4188 N N . GLU C 3 85 ? 170.716 211.707 174.324 1.00 120.24 85 GLU C N 1
ATOM 4189 C CA . GLU C 3 85 ? 169.335 211.438 173.948 1.00 120.24 85 GLU C CA 1
ATOM 4190 C C . GLU C 3 85 ? 168.347 211.984 174.967 1.00 120.24 85 GLU C C 1
ATOM 4191 O O . GLU C 3 85 ? 167.235 212.377 174.596 1.00 120.24 85 GLU C O 1
ATOM 4197 N N . ALA C 3 86 ? 168.729 212.011 176.246 1.00 121.60 86 ALA C N 1
ATOM 4198 C CA . ALA C 3 86 ? 167.867 212.594 177.267 1.00 121.60 86 ALA C CA 1
ATOM 4199 C C . ALA C 3 86 ? 167.669 214.085 177.025 1.00 121.60 86 ALA C C 1
ATOM 4200 O O . ALA C 3 86 ? 166.557 214.608 177.164 1.00 121.60 86 ALA C O 1
ATOM 4202 N N . LEU C 3 87 ? 168.742 214.789 176.660 1.00 121.53 87 LEU C N 1
ATOM 4203 C CA . LEU C 3 87 ? 168.618 216.217 176.387 1.00 121.53 87 LEU C CA 1
ATOM 4204 C C . LEU C 3 87 ? 168.051 216.509 175.002 1.00 121.53 87 LEU C C 1
ATOM 4205 O O . LEU C 3 87 ? 167.736 217.670 174.718 1.00 121.53 87 LEU C O 1
ATOM 4210 N N . HIS C 3 88 ? 167.913 215.495 174.150 1.00 119.79 88 HIS C N 1
ATOM 4211 C CA . HIS C 3 88 ? 167.416 215.656 172.783 1.00 119.79 88 HIS C CA 1
ATOM 4212 C C . HIS C 3 88 ? 168.232 216.680 172.000 1.00 119.79 88 HIS C C 1
ATOM 4213 O O . HIS C 3 88 ? 168.237 216.673 170.770 1.00 119.79 88 HIS C O 1
ATOM 4220 N N . PRO C 3 92 ? 167.389 212.744 161.715 1.00 120.75 92 PRO C N 1
ATOM 4221 C CA . PRO C 3 92 ? 167.965 211.508 161.177 1.00 120.75 92 PRO C CA 1
ATOM 4222 C C . PRO C 3 92 ? 169.486 211.446 161.318 1.00 120.75 92 PRO C C 1
ATOM 4223 O O . PRO C 3 92 ? 170.016 210.423 161.762 1.00 120.75 92 PRO C O 1
ATOM 4227 N N . VAL C 3 93 ? 170.174 212.525 160.938 1.00 120.31 93 VAL C N 1
ATOM 4228 C CA . VAL C 3 93 ? 171.628 212.562 161.068 1.00 120.31 93 VAL C CA 1
ATOM 4229 C C . VAL C 3 93 ? 172.032 212.476 162.537 1.00 120.31 93 VAL C C 1
ATOM 4230 O O . VAL C 3 93 ? 172.925 211.705 162.911 1.00 120.31 93 VAL C O 1
ATOM 4234 N N . THR C 3 94 ? 171.357 213.239 163.398 1.00 120.06 94 THR C N 1
ATOM 4235 C CA . THR C 3 94 ? 171.615 213.126 164.828 1.00 120.06 94 THR C CA 1
ATOM 4236 C C . THR C 3 94 ? 171.277 211.729 165.325 1.00 120.06 94 THR C C 1
ATOM 4237 O O . THR C 3 94 ? 171.987 211.172 166.172 1.00 120.06 94 THR C O 1
ATOM 4241 N N . ASN C 3 95 ? 170.212 211.135 164.782 1.00 120.75 95 ASN C N 1
ATOM 4242 C CA . ASN C 3 95 ? 169.788 209.810 165.218 1.00 120.75 95 ASN C CA 1
ATOM 4243 C C . ASN C 3 95 ? 170.862 208.763 164.943 1.00 120.75 95 ASN C C 1
ATOM 4244 O O . ASN C 3 95 ? 171.255 208.014 165.844 1.00 120.75 95 ASN C O 1
ATOM 4249 N N . ASN C 3 96 ? 171.366 208.700 163.707 1.00 120.37 96 ASN C N 1
ATOM 4250 C CA . ASN C 3 96 ? 172.345 207.653 163.429 1.00 120.37 96 ASN C CA 1
ATOM 4251 C C . ASN C 3 96 ? 173.726 207.990 163.987 1.00 120.37 96 ASN C C 1
ATOM 4252 O O . ASN C 3 96 ? 174.498 207.072 164.282 1.00 120.37 96 ASN C O 1
ATOM 4257 N N . LEU C 3 97 ? 174.059 209.272 164.180 1.00 117.91 97 LEU C N 1
ATOM 4258 C CA . LEU C 3 97 ? 175.295 209.582 164.896 1.00 117.91 97 LEU C CA 1
ATOM 4259 C C . LEU C 3 97 ? 175.224 209.112 166.346 1.00 117.91 97 LEU C C 1
ATOM 4260 O O . LEU C 3 97 ? 176.190 208.552 166.878 1.00 117.91 97 LEU C O 1
ATOM 4265 N N . LEU C 3 98 ? 174.080 209.322 167.003 1.00 115.38 98 LEU C N 1
ATOM 4266 C CA . LEU C 3 98 ? 173.912 208.803 168.357 1.00 115.38 98 LEU C CA 1
ATOM 4267 C C . LEU C 3 98 ? 173.915 207.279 168.364 1.00 115.38 98 LEU C C 1
ATOM 4268 O O . LEU C 3 98 ? 174.406 206.652 169.312 1.00 115.38 98 LEU C O 1
ATOM 4273 N N . GLU C 3 99 ? 173.362 206.666 167.315 1.00 115.11 99 GLU C N 1
ATOM 4274 C CA . GLU C 3 99 ? 173.420 205.213 167.195 1.00 115.11 99 GLU C CA 1
ATOM 4275 C C . GLU C 3 99 ? 174.862 204.731 167.110 1.00 115.11 99 GLU C C 1
ATOM 4276 O O . GLU C 3 99 ? 175.225 203.720 167.722 1.00 115.11 99 GLU C O 1
ATOM 4282 N N . LYS C 3 100 ? 175.697 205.442 166.348 1.00 112.18 100 LYS C N 1
ATOM 4283 C CA . LYS C 3 100 ? 177.117 205.109 166.281 1.00 112.18 100 LYS C CA 1
ATOM 4284 C C . LYS C 3 100 ? 177.784 205.284 167.641 1.00 112.18 100 LYS C C 1
ATOM 4285 O O . LYS C 3 100 ? 178.611 204.461 168.050 1.00 112.18 100 LYS C O 1
ATOM 4291 N N . CYS C 3 101 ? 177.433 206.360 168.353 1.00 111.52 101 CYS C N 1
ATOM 4292 C CA . CYS C 3 101 ? 177.930 206.569 169.712 1.00 111.52 101 CYS C CA 1
ATOM 4293 C C . CYS C 3 101 ? 177.650 205.344 170.573 1.00 111.52 101 CYS C C 1
ATOM 4294 O O . CYS C 3 101 ? 178.563 204.767 171.182 1.00 111.52 101 CYS C O 1
ATOM 4297 N N . LYS C 3 102 ? 176.389 204.905 170.584 1.00 110.24 102 LYS C N 1
ATOM 4298 C CA . LYS C 3 102 ? 175.984 203.782 171.422 1.00 110.24 102 LYS C CA 1
ATOM 4299 C C . LYS C 3 102 ? 176.670 202.488 170.997 1.00 110.24 102 LYS C C 1
ATOM 4300 O O . LYS C 3 102 ? 177.139 201.717 171.842 1.00 110.24 102 LYS C O 1
ATOM 4306 N N . THR C 3 103 ? 176.739 202.229 169.688 1.00 109.17 103 THR C N 1
ATOM 4307 C CA . THR C 3 103 ? 177.264 200.944 169.235 1.00 109.17 103 THR C CA 1
ATOM 4308 C C . THR C 3 103 ? 178.779 200.866 169.378 1.00 109.17 103 THR C C 1
ATOM 4309 O O . THR C 3 103 ? 179.327 199.767 169.519 1.00 109.17 103 THR C O 1
ATOM 4313 N N . LEU C 3 104 ? 179.475 202.005 169.347 1.00 109.58 104 LEU C N 1
ATOM 4314 C CA . LEU C 3 104 ? 180.920 201.968 169.539 1.00 109.58 104 LEU C CA 1
ATOM 4315 C C . LEU C 3 104 ? 181.289 201.917 171.014 1.00 109.58 104 LEU C C 1
ATOM 4316 O O . LEU C 3 104 ? 182.226 201.206 171.393 1.00 109.58 104 LEU C O 1
ATOM 4321 N N . VAL C 3 105 ? 180.574 202.657 171.866 1.00 108.68 105 VAL C N 1
ATOM 4322 C CA . VAL C 3 105 ? 180.916 202.622 173.283 1.00 108.68 105 VAL C CA 1
ATOM 4323 C C . VAL C 3 105 ? 180.441 201.325 173.938 1.00 108.68 105 VAL C C 1
ATOM 4324 O O . VAL C 3 105 ? 180.885 200.991 175.044 1.00 108.68 105 VAL C O 1
ATOM 4328 N N . SER C 3 106 ? 179.580 200.563 173.268 1.00 111.90 106 SER C N 1
ATOM 4329 C CA . SER C 3 106 ? 179.135 199.283 173.806 1.00 111.90 106 SER C CA 1
ATOM 4330 C C . SER C 3 106 ? 180.316 198.338 174.000 1.00 111.90 106 SER C C 1
ATOM 4331 O O . SER C 3 106 ? 181.215 198.259 173.158 1.00 111.90 106 SER C O 1
ATOM 4334 N N . GLN C 3 107 ? 180.310 197.622 175.127 1.00 112.35 107 GLN C N 1
ATOM 4335 C CA . GLN C 3 107 ? 181.449 196.781 175.485 1.00 112.35 107 GLN C CA 1
ATOM 4336 C C . GLN C 3 107 ? 181.637 195.634 174.500 1.00 112.35 107 GLN C C 1
ATOM 4337 O O . GLN C 3 107 ? 182.766 195.333 174.096 1.00 112.35 107 GLN C O 1
ATOM 4343 N N . SER C 3 108 ? 180.547 194.977 174.103 1.00 112.84 108 SER C N 1
ATOM 4344 C CA . SER C 3 108 ? 180.623 193.825 173.205 1.00 112.84 108 SER C CA 1
ATOM 4345 C C . SER C 3 108 ? 180.545 194.320 171.764 1.00 112.84 108 SER C C 1
ATOM 4346 O O . SER C 3 108 ? 179.485 194.362 171.137 1.00 112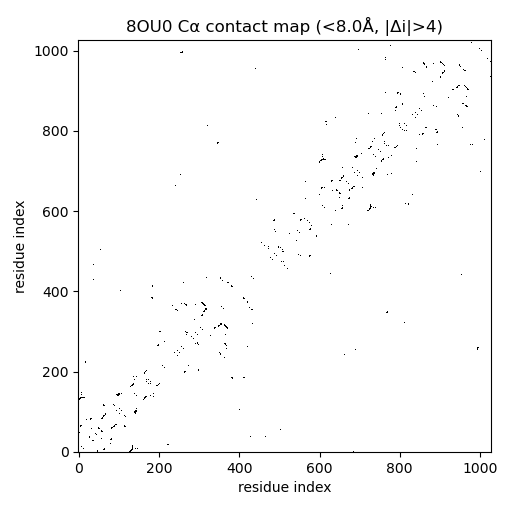.84 108 SER C O 1
ATOM 4349 N N . ASN C 3 109 ? 181.705 194.701 171.234 1.00 110.82 109 ASN C N 1
ATOM 4350 C CA . ASN C 3 109 ? 181.789 195.220 169.870 1.00 110.82 109 ASN C CA 1
ATOM 4351 C C . ASN C 3 109 ? 183.220 195.075 169.381 1.00 110.82 109 ASN C C 1
ATOM 4352 O O . ASN C 3 109 ? 184.155 195.459 170.091 1.00 110.82 109 ASN C O 1
ATOM 4357 N N . ASP C 3 110 ? 183.390 194.530 168.179 1.00 108.67 110 ASP C N 1
ATOM 4358 C CA . ASP C 3 110 ? 184.718 194.367 167.603 1.00 108.67 110 ASP C CA 1
ATOM 4359 C C . ASP C 3 110 ? 185.344 195.729 167.327 1.00 108.67 110 ASP C C 1
ATOM 4360 O O . ASP C 3 110 ? 184.700 196.615 166.758 1.00 108.67 110 ASP C O 1
ATOM 4365 N N . LEU C 3 111 ? 186.606 195.894 167.733 1.00 103.41 111 LEU C N 1
ATOM 4366 C CA . LEU C 3 111 ? 187.322 197.150 167.543 1.00 103.41 111 LEU C CA 1
ATOM 4367 C C . LEU C 3 111 ? 188.752 196.927 167.061 1.00 103.41 111 LEU C C 1
ATOM 4368 O O . LEU C 3 111 ? 189.573 197.847 167.132 1.00 103.41 111 LEU C O 1
ATOM 4373 N N . SER C 3 112 ? 189.065 195.728 166.566 1.00 101.58 112 SER C N 1
ATOM 4374 C CA . SER C 3 112 ? 190.429 195.437 166.135 1.00 101.58 112 SER C CA 1
ATOM 4375 C C . SER C 3 112 ? 190.823 196.265 164.918 1.00 101.58 112 SER C C 1
ATOM 4376 O O . SER C 3 112 ? 191.968 196.722 164.817 1.00 101.58 112 SER C O 1
ATOM 4379 N N . SER C 3 113 ? 189.897 196.470 163.986 1.00 98.43 113 SER C N 1
ATOM 4380 C CA . SER C 3 113 ? 190.189 197.161 162.737 1.00 98.43 113 SER C CA 1
ATOM 4381 C C . SER C 3 113 ? 189.953 198.664 162.808 1.00 98.43 113 SER C C 1
ATOM 4382 O O . SER C 3 113 ? 190.119 199.349 161.794 1.00 98.43 113 SER C O 1
ATOM 4385 N N . LEU C 3 114 ? 189.571 199.192 163.968 1.00 94.81 114 LEU C N 1
ATOM 4386 C CA . LEU C 3 114 ? 189.312 200.619 164.093 1.00 94.81 114 LEU C CA 1
ATOM 4387 C C . LEU C 3 114 ? 190.609 201.413 163.968 1.00 94.81 114 LEU C C 1
ATOM 4388 O O . LEU C 3 114 ? 191.649 201.019 164.502 1.00 94.81 114 LEU C O 1
ATOM 4393 N N . ARG C 3 115 ? 190.543 202.540 163.260 1.00 91.25 115 ARG C N 1
ATOM 4394 C CA . ARG C 3 115 ? 191.714 203.375 163.023 1.00 91.25 115 ARG C CA 1
ATOM 4395 C C . ARG C 3 115 ? 191.322 204.845 163.073 1.00 91.25 115 ARG C C 1
ATOM 4396 O O . ARG C 3 115 ? 190.150 205.204 162.935 1.00 91.25 115 ARG C O 1
ATOM 4404 N N . ALA C 3 116 ? 192.327 205.695 163.267 1.00 91.21 116 ALA C N 1
ATOM 4405 C CA . ALA C 3 116 ? 192.176 207.143 163.279 1.00 91.21 116 ALA C CA 1
ATOM 4406 C C . ALA C 3 116 ? 193.126 207.759 162.259 1.00 91.21 116 ALA C C 1
ATOM 4407 O O . ALA C 3 116 ? 194.050 207.107 161.766 1.00 91.21 116 ALA C O 1
ATOM 4409 N N . LYS C 3 117 ? 192.895 209.031 161.939 1.00 89.59 117 LYS C N 1
ATOM 4410 C CA . LYS C 3 117 ? 193.652 209.706 160.889 1.00 89.59 117 LYS C CA 1
ATOM 4411 C C . LYS C 3 117 ? 193.923 211.149 161.310 1.00 89.59 117 LYS C C 1
ATOM 4412 O O . LYS C 3 117 ? 193.765 211.519 162.477 1.00 89.59 117 LYS C O 1
ATOM 4418 N N . TYR C 3 118 ? 194.343 211.954 160.336 1.00 88.49 118 TYR C N 1
ATOM 4419 C CA . TYR C 3 118 ? 194.646 213.363 160.556 1.00 88.49 118 TYR C CA 1
ATOM 4420 C C . TYR C 3 118 ? 193.410 214.039 161.147 1.00 88.49 118 TYR C C 1
ATOM 4421 O O . TYR C 3 118 ? 192.297 213.803 160.659 1.00 88.49 118 TYR C O 1
ATOM 4430 N N . PRO C 3 119 ? 193.546 214.874 162.194 1.00 88.72 119 PRO C N 1
ATOM 4431 C CA . PRO C 3 119 ? 194.720 215.349 162.940 1.00 88.72 119 PRO C CA 1
ATOM 4432 C C . PRO C 3 119 ? 195.206 214.468 164.087 1.00 88.72 119 PRO C C 1
ATOM 4433 O O . PRO C 3 119 ? 196.111 214.884 164.810 1.00 88.72 119 PRO C O 1
ATOM 4437 N N . HIS C 3 120 ? 194.630 213.284 164.257 1.00 89.64 120 HIS C N 1
ATOM 4438 C CA . HIS C 3 120 ? 195.001 212.401 165.358 1.00 89.64 120 HIS C CA 1
ATOM 4439 C C . HIS C 3 120 ? 196.163 211.521 164.912 1.00 89.64 120 HIS C C 1
ATOM 4440 O O . HIS C 3 120 ? 196.028 210.728 163.975 1.00 89.64 120 HIS C O 1
ATOM 4447 N N . ASP C 3 121 ? 197.300 211.653 165.591 1.00 83.31 121 ASP C N 1
ATOM 4448 C CA . ASP C 3 121 ? 198.513 210.912 165.265 1.00 83.31 121 ASP C CA 1
ATOM 4449 C C . ASP C 3 121 ? 198.874 209.921 166.368 1.00 83.31 121 ASP C C 1
ATOM 4450 O O . ASP C 3 121 ? 200.047 209.710 166.678 1.00 83.31 121 ASP C O 1
ATOM 4455 N N . VAL C 3 122 ? 197.859 209.307 166.977 1.00 79.89 122 VAL C N 1
ATOM 4456 C CA . VAL C 3 122 ? 198.108 208.345 168.043 1.00 79.89 122 VAL C CA 1
ATOM 4457 C C . VAL C 3 122 ? 198.768 207.086 167.491 1.00 79.89 122 VAL C C 1
ATOM 4458 O O . VAL C 3 122 ? 199.622 206.479 168.149 1.00 79.89 122 VAL C O 1
ATOM 4462 N N . VAL C 3 123 ? 198.397 206.676 166.274 1.00 77.35 123 VAL C N 1
ATOM 4463 C CA . VAL C 3 123 ? 198.943 205.452 165.690 1.00 77.35 123 VAL C CA 1
ATOM 4464 C C . VAL C 3 123 ? 200.360 205.618 165.171 1.00 77.35 123 VAL C C 1
ATOM 4465 O O . VAL C 3 123 ? 201.023 204.614 164.884 1.00 77.35 123 VAL C O 1
ATOM 4469 N N . ASN C 3 124 ? 200.846 206.853 165.036 1.00 74.36 124 ASN C N 1
ATOM 4470 C CA . ASN C 3 124 ? 202.202 207.075 164.550 1.00 74.36 124 ASN C CA 1
ATOM 4471 C C . ASN C 3 124 ? 203.260 206.804 165.609 1.00 74.36 124 ASN C C 1
ATOM 4472 O O . ASN C 3 124 ? 204.428 206.610 165.259 1.00 74.36 124 ASN C O 1
ATOM 4477 N N . HIS C 3 125 ? 202.884 206.781 166.884 1.00 70.57 125 HIS C N 1
ATOM 4478 C CA . HIS C 3 125 ? 203.825 206.550 167.971 1.00 70.57 125 HIS C CA 1
ATOM 4479 C C . HIS C 3 125 ? 203.984 205.074 168.309 1.00 70.57 125 HIS C C 1
ATOM 4480 O O . HIS C 3 125 ? 204.699 204.741 169.259 1.00 70.57 125 HIS C O 1
ATOM 4487 N N . LEU C 3 126 ? 203.334 204.189 167.563 1.00 73.61 126 LEU C N 1
ATOM 4488 C CA . LEU C 3 126 ? 203.438 202.754 167.772 1.00 73.61 126 LEU C CA 1
ATOM 4489 C C . LEU C 3 126 ? 204.483 202.160 166.836 1.00 73.61 126 LEU C C 1
ATOM 4490 O O . LEU C 3 126 ? 204.718 202.667 165.737 1.00 73.61 126 LEU C O 1
ATOM 4495 N N . SER C 3 127 ? 205.113 201.079 167.285 1.00 77.64 127 SER C N 1
ATOM 4496 C CA . SER C 3 127 ? 205.985 200.325 166.402 1.00 77.64 127 SER C CA 1
ATOM 4497 C C . SER C 3 127 ? 205.156 199.643 165.318 1.00 77.64 127 SER C C 1
ATOM 4498 O O . SER C 3 127 ? 203.941 199.473 165.448 1.00 77.64 127 SER C O 1
ATOM 4501 N N . CYS C 3 128 ? 205.829 199.255 164.233 1.00 80.08 128 CYS C N 1
ATOM 4502 C CA . CYS C 3 128 ? 205.120 198.719 163.073 1.00 80.08 128 CYS C CA 1
ATOM 4503 C C . CYS C 3 128 ? 204.285 197.501 163.447 1.00 80.08 128 CYS C C 1
ATOM 4504 O O . CYS C 3 128 ? 203.089 197.435 163.138 1.00 80.08 128 CYS C O 1
ATOM 4507 N N . ASP C 3 129 ? 204.896 196.536 164.138 1.00 86.24 129 ASP C N 1
ATOM 4508 C CA . ASP C 3 129 ? 204.206 195.288 164.450 1.00 86.24 129 ASP C CA 1
ATOM 4509 C C . ASP C 3 129 ? 202.983 195.532 165.324 1.00 86.24 129 ASP C C 1
ATOM 4510 O O . ASP C 3 129 ? 201.889 195.036 165.033 1.00 86.24 129 ASP C O 1
ATOM 4515 N N . GLU C 3 130 ? 203.148 196.302 166.401 1.00 86.72 130 GLU C N 1
ATOM 4516 C CA . GLU C 3 130 ? 202.023 196.580 167.285 1.00 86.72 130 GLU C CA 1
ATOM 4517 C C . GLU C 3 130 ? 200.952 197.409 166.591 1.00 86.72 130 GLU C C 1
ATOM 4518 O O . GLU C 3 130 ? 199.757 197.180 166.808 1.00 86.72 130 GLU C O 1
ATOM 4524 N N . ALA C 3 131 ? 201.355 198.376 165.764 1.00 84.28 131 ALA C N 1
ATOM 4525 C CA . ALA C 3 131 ? 200.379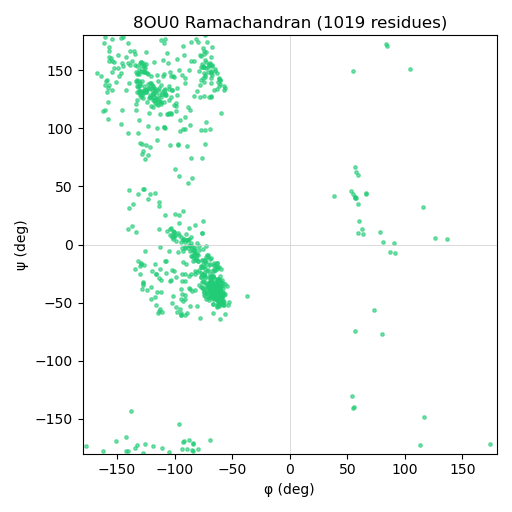 199.215 165.078 1.00 84.28 131 ALA C CA 1
ATOM 4526 C C . ALA C 3 131 ? 199.535 198.409 164.100 1.00 84.28 131 ALA C C 1
ATOM 4527 O O . ALA C 3 131 ? 198.315 198.596 164.029 1.00 84.28 131 ALA C O 1
ATOM 4529 N N . ARG C 3 132 ? 200.155 197.509 163.335 1.00 87.48 132 ARG C N 1
ATOM 4530 C CA . ARG C 3 132 ? 199.406 196.780 162.319 1.00 87.48 132 ARG C CA 1
ATOM 4531 C C . ARG C 3 132 ? 198.847 195.451 162.810 1.00 87.48 132 ARG C C 1
ATOM 4532 O O . ARG C 3 132 ? 198.112 194.800 162.061 1.00 87.48 132 ARG C O 1
ATOM 4540 N N . ASN C 3 133 ? 199.163 195.028 164.029 1.00 89.75 133 ASN C N 1
ATOM 4541 C CA . ASN C 3 133 ? 198.692 193.703 164.418 1.00 89.75 133 ASN C CA 1
ATOM 4542 C C . ASN C 3 133 ? 197.949 193.664 165.746 1.00 89.75 133 ASN C C 1
ATOM 4543 O O . ASN C 3 133 ? 196.970 192.924 165.865 1.00 89.75 133 ASN C O 1
ATOM 4548 N N . HIS C 3 134 ? 198.382 194.431 166.747 1.00 90.84 134 HIS C N 1
ATOM 4549 C CA . HIS C 3 134 ? 197.898 194.238 168.110 1.00 90.84 134 HIS C CA 1
ATOM 4550 C C . HIS C 3 134 ? 197.082 195.411 168.639 1.00 90.84 134 HIS C C 1
ATOM 4551 O O . HIS C 3 134 ? 195.919 195.232 169.009 1.00 90.84 134 HIS C O 1
ATOM 4558 N N . TYR C 3 135 ? 197.655 196.613 168.686 1.00 88.71 135 TYR C N 1
ATOM 4559 C CA . TYR C 3 135 ? 197.048 197.732 169.397 1.00 88.71 135 TYR C CA 1
ATOM 4560 C C . TYR C 3 135 ? 196.600 198.846 168.457 1.00 88.71 135 TYR C C 1
ATOM 4561 O O . TYR C 3 135 ? 196.652 200.025 168.813 1.00 88.71 135 TYR C O 1
ATOM 4570 N N . GLY C 3 136 ? 196.162 198.488 167.250 1.00 89.15 136 GLY C N 1
ATOM 4571 C CA . GLY C 3 136 ? 195.677 199.500 166.328 1.00 89.15 136 GLY C CA 1
ATOM 4572 C C . GLY C 3 136 ? 194.376 200.137 166.778 1.00 89.15 136 GLY C C 1
ATOM 4573 O O . GLY C 3 136 ? 194.180 201.345 166.621 1.00 89.15 136 GLY C O 1
ATOM 4574 N N . GLY C 3 137 ? 193.475 199.340 167.345 1.00 88.52 137 GLY C N 1
ATOM 4575 C CA . GLY C 3 137 ? 192.143 199.814 167.666 1.00 88.52 137 GLY C CA 1
ATOM 4576 C C . GLY C 3 137 ? 191.981 200.465 169.025 1.00 88.52 137 GLY C C 1
ATOM 4577 O O . GLY C 3 137 ? 191.238 201.442 169.157 1.00 88.52 137 GLY C O 1
ATOM 4578 N N . VAL C 3 138 ? 192.665 199.936 170.043 1.00 84.86 138 VAL C N 1
ATOM 4579 C CA . VAL C 3 138 ? 192.452 200.407 171.410 1.00 84.86 138 VAL C CA 1
ATOM 4580 C C . VAL C 3 138 ? 192.815 201.881 171.533 1.00 84.86 138 VAL C C 1
ATOM 4581 O O . VAL C 3 138 ? 192.066 202.678 172.109 1.00 84.86 138 VAL C O 1
ATOM 4585 N N . VAL C 3 139 ? 193.969 202.269 170.987 1.00 84.73 139 VAL C N 1
ATOM 4586 C CA . VAL C 3 139 ? 194.403 203.658 171.061 1.00 84.73 139 VAL C CA 1
ATOM 4587 C C . VAL C 3 139 ? 193.614 204.573 170.138 1.00 84.73 139 VAL C C 1
ATOM 4588 O O . VAL C 3 139 ? 193.703 205.798 170.272 1.00 84.73 139 VAL C O 1
ATOM 4592 N N . SER C 3 140 ? 192.845 204.013 169.206 1.00 87.49 140 SER C N 1
ATOM 4593 C CA . SER C 3 140 ? 192.099 204.790 168.227 1.00 87.49 140 SER C CA 1
ATOM 4594 C C . SER C 3 140 ? 190.612 204.876 168.544 1.00 87.49 140 SER C C 1
ATOM 4595 O O . SER C 3 140 ? 189.828 205.279 167.680 1.00 87.49 140 SER C O 1
ATOM 4598 N N . LEU C 3 141 ? 190.205 204.509 169.758 1.00 89.15 141 LEU C N 1
ATOM 4599 C CA . LEU C 3 141 ? 188.790 204.461 170.109 1.00 89.15 141 LEU C CA 1
ATOM 4600 C C . LEU C 3 141 ? 188.264 205.804 170.607 1.00 89.15 141 LEU C C 1
ATOM 4601 O O . LEU C 3 141 ? 187.254 206.303 170.101 1.00 89.15 141 LEU C O 1
ATOM 4606 N N . ILE C 3 142 ? 188.931 206.392 171.601 1.00 91.35 142 ILE C N 1
ATOM 4607 C CA . ILE C 3 142 ? 188.418 207.617 172.219 1.00 91.35 142 ILE C CA 1
ATOM 4608 C C . ILE C 3 142 ? 188.344 208.788 171.243 1.00 91.35 142 ILE C C 1
ATOM 4609 O O . ILE C 3 142 ? 187.306 209.472 171.216 1.00 91.35 142 ILE C O 1
ATOM 4614 N N . PRO C 3 143 ? 189.381 209.097 170.449 1.00 90.43 143 PRO C N 1
ATOM 4615 C CA . PRO C 3 143 ? 189.274 210.272 169.563 1.00 90.43 143 PRO C CA 1
ATOM 4616 C C . PRO C 3 143 ? 188.117 210.194 168.582 1.00 90.43 143 PRO C C 1
ATOM 4617 O O . PRO C 3 143 ? 187.499 211.222 168.282 1.00 90.43 143 PRO C O 1
ATOM 4621 N N . ILE C 3 144 ? 187.797 208.999 168.080 1.00 91.68 144 ILE C N 1
ATOM 4622 C CA . ILE C 3 144 ? 186.651 208.854 167.187 1.00 91.68 144 ILE C CA 1
ATOM 4623 C C . ILE C 3 144 ? 185.362 209.218 167.912 1.00 91.68 144 ILE C C 1
ATOM 4624 O O . ILE C 3 144 ? 184.500 209.923 167.370 1.00 91.68 144 ILE C O 1
ATOM 4629 N N . ILE C 3 145 ? 185.210 208.744 169.151 1.00 94.27 145 ILE C N 1
ATOM 4630 C CA . ILE C 3 145 ? 184.017 209.058 169.930 1.00 94.27 145 ILE C CA 1
ATOM 4631 C C . ILE C 3 145 ? 183.919 210.557 170.177 1.00 94.27 145 ILE C C 1
ATOM 4632 O O . ILE C 3 145 ? 182.838 211.147 170.073 1.00 94.27 145 ILE C O 1
ATOM 4637 N N . LEU C 3 146 ? 185.040 211.195 170.518 1.00 96.51 146 LEU C N 1
ATOM 4638 C CA . LEU C 3 146 ? 185.020 212.635 170.756 1.00 96.51 146 LEU C CA 1
ATOM 4639 C C . LEU C 3 146 ? 184.654 213.401 169.490 1.00 96.51 146 LEU C C 1
ATOM 4640 O O . LEU C 3 146 ? 183.908 214.390 169.545 1.00 96.51 146 LEU C O 1
ATOM 4645 N N . ASP C 3 147 ? 185.178 212.970 168.339 1.00 99.46 147 ASP C N 1
ATOM 4646 C CA . ASP C 3 147 ? 184.815 213.610 167.079 1.00 99.46 147 ASP C CA 1
ATOM 4647 C C . ASP C 3 147 ? 183.329 213.451 166.793 1.00 99.46 147 ASP C C 1
ATOM 4648 O O . ASP C 3 147 ? 182.675 214.391 166.324 1.00 99.46 147 ASP C O 1
ATOM 4653 N N . LEU C 3 148 ? 182.777 212.265 167.066 1.00 99.96 148 LEU C N 1
ATOM 4654 C CA . LEU C 3 148 ? 181.343 212.064 166.885 1.00 99.96 148 LEU C CA 1
ATOM 4655 C C . LEU C 3 148 ? 180.536 212.968 167.809 1.00 99.96 148 LEU C C 1
ATOM 4656 O O . LEU C 3 148 ? 179.512 213.526 167.401 1.00 99.96 148 LEU C O 1
ATOM 4661 N N . MET C 3 149 ? 180.979 213.120 169.059 1.00 103.34 149 MET C N 1
ATOM 4662 C CA . MET C 3 149 ? 180.285 214.009 169.987 1.00 103.34 149 MET C CA 1
ATOM 4663 C C . MET C 3 149 ? 180.285 215.443 169.477 1.00 103.34 149 MET C C 1
ATOM 4664 O O . MET C 3 149 ? 179.247 216.116 169.486 1.00 103.34 149 MET C O 1
ATOM 4669 N N . LYS C 3 150 ? 181.448 215.930 169.038 1.00 105.34 150 LYS C N 1
ATOM 4670 C CA . LYS C 3 150 ? 181.524 217.301 168.545 1.00 105.34 150 LYS C CA 1
ATOM 4671 C C . LYS C 3 150 ? 180.676 217.490 167.293 1.00 105.34 150 LYS C C 1
ATOM 4672 O O . LYS C 3 150 ? 180.002 218.515 167.145 1.00 105.34 150 LYS C O 1
ATOM 4678 N N . GLU C 3 151 ? 180.683 216.509 166.387 1.00 110.63 151 GLU C N 1
ATOM 4679 C CA . GLU C 3 151 ? 179.853 216.608 165.190 1.00 110.63 151 GLU C CA 1
ATOM 4680 C C . GLU C 3 151 ? 178.370 216.627 165.546 1.00 110.63 151 GLU C C 1
ATOM 4681 O O . GLU C 3 151 ? 177.592 217.394 164.964 1.00 110.63 151 GLU C O 1
ATOM 4687 N N . TRP C 3 152 ? 177.961 215.786 166.499 1.00 113.47 152 TRP C N 1
ATOM 4688 C CA . TRP C 3 152 ? 176.561 215.750 166.910 1.00 113.47 152 TRP C CA 1
ATOM 4689 C C . TRP C 3 152 ? 176.141 217.069 167.543 1.00 113.47 152 TRP C C 1
ATOM 4690 O O . TRP C 3 152 ? 175.037 217.563 167.288 1.00 113.47 152 TRP C O 1
ATOM 4701 N N . VAL C 3 153 ? 177.007 217.657 168.372 1.00 110.85 153 VAL C N 1
ATOM 4702 C CA . VAL C 3 153 ? 176.699 218.962 168.953 1.00 110.85 153 VAL C CA 1
ATOM 4703 C C . VAL C 3 153 ? 176.610 220.022 167.862 1.00 110.85 153 VAL C C 1
ATOM 4704 O O . VAL C 3 153 ? 175.755 220.914 167.911 1.00 110.85 153 VAL C O 1
ATOM 4708 N N . ALA C 3 154 ? 177.490 219.942 166.860 1.00 112.26 154 ALA C N 1
ATOM 4709 C CA . ALA C 3 154 ? 177.447 220.902 165.761 1.00 112.26 154 ALA C CA 1
ATOM 4710 C C . ALA C 3 154 ? 176.135 220.810 164.992 1.00 112.26 154 ALA C C 1
ATOM 4711 O O . ALA C 3 154 ? 175.548 221.837 164.629 1.00 112.26 154 ALA C O 1
ATOM 4713 N N . HIS C 3 155 ? 175.663 219.590 164.721 1.00 114.60 155 HIS C N 1
ATOM 4714 C CA . HIS C 3 155 ? 174.359 219.440 164.076 1.00 114.60 155 HIS C CA 1
ATOM 4715 C C . HIS C 3 155 ? 173.227 219.928 164.972 1.00 114.60 155 HIS C C 1
ATOM 4716 O O . HIS C 3 155 ? 172.282 220.565 164.494 1.00 114.60 155 HIS C O 1
ATOM 4723 N N . SER C 3 156 ? 173.295 219.630 166.272 1.00 114.74 156 SER C N 1
ATOM 4724 C CA . SER C 3 156 ? 172.221 220.030 167.178 1.00 114.74 156 SER C CA 1
ATOM 4725 C C . SER C 3 156 ? 172.105 221.546 167.270 1.00 114.74 156 SER C C 1
ATOM 4726 O O . SER C 3 156 ? 170.995 222.092 167.264 1.00 114.74 156 SER C O 1
ATOM 4729 N N . GLU C 3 157 ? 173.233 222.242 167.357 1.00 114.04 157 GLU C N 1
ATOM 4730 C CA . GLU C 3 157 ? 173.220 223.697 167.453 1.00 114.04 157 GLU C CA 1
ATOM 4731 C C . GLU C 3 157 ? 173.393 224.334 166.079 1.00 114.04 157 GLU C C 1
ATOM 4732 O O . GLU C 3 157 ? 172.515 224.232 165.221 1.00 114.04 157 GLU C O 1
ATOM 4738 N N . MET D 4 1 ? 219.569 205.197 139.855 1.00 72.90 1 MET A N 1
ATOM 4739 C CA . MET D 4 1 ? 220.823 204.550 139.489 1.00 72.90 1 MET A CA 1
ATOM 4740 C C . MET D 4 1 ? 221.962 205.031 140.378 1.00 72.90 1 MET A C 1
ATOM 4741 O O . MET D 4 1 ? 222.868 204.270 140.712 1.00 72.90 1 MET A O 1
ATOM 4743 N N . ARG D 4 2 ? 221.908 206.303 140.758 1.00 70.41 2 ARG A N 1
ATOM 4744 C CA . ARG D 4 2 ? 222.906 206.915 141.622 1.00 70.41 2 ARG A CA 1
ATOM 4745 C C . ARG D 4 2 ? 222.338 207.089 143.025 1.00 70.41 2 ARG A C 1
ATOM 4746 O O . ARG D 4 2 ? 221.184 207.496 143.196 1.00 70.41 2 ARG A O 1
ATOM 4754 N N . GLU D 4 3 ? 223.147 206.751 144.026 1.00 67.86 3 GLU A N 1
ATOM 4755 C CA . GLU D 4 3 ? 222.716 206.752 145.415 1.00 67.86 3 GLU A CA 1
ATOM 4756 C C . GLU D 4 3 ? 223.708 207.528 146.266 1.00 67.86 3 GLU A C 1
ATOM 4757 O O . GLU D 4 3 ? 224.906 207.571 145.973 1.00 67.86 3 GLU A O 1
ATOM 4763 N N . CYS D 4 4 ? 223.194 208.143 147.328 1.00 57.83 4 CYS A N 1
ATOM 4764 C CA . CYS D 4 4 ? 224.002 208.893 148.276 1.00 57.83 4 CYS A CA 1
ATOM 4765 C C . CYS D 4 4 ? 223.672 208.437 149.689 1.00 57.83 4 CYS A C 1
ATOM 4766 O O . CYS D 4 4 ? 222.503 208.235 150.028 1.00 57.83 4 CYS A O 1
ATOM 4769 N N . ILE D 4 5 ? 224.706 208.276 150.511 1.00 47.99 5 ILE A N 1
ATOM 4770 C CA . ILE D 4 5 ? 224.567 207.824 151.890 1.00 47.99 5 ILE A CA 1
ATOM 4771 C C . ILE D 4 5 ? 224.919 208.983 152.811 1.00 47.99 5 ILE A C 1
ATOM 4772 O O . ILE D 4 5 ? 225.973 209.609 152.655 1.00 47.99 5 ILE A O 1
ATOM 4777 N N . SER D 4 6 ? 224.039 209.268 153.766 1.00 44.30 6 SER A N 1
ATOM 4778 C CA . SER D 4 6 ? 224.227 210.355 154.716 1.00 44.30 6 SER A CA 1
ATOM 4779 C C . SER D 4 6 ? 224.535 209.781 156.091 1.00 44.30 6 SER A C 1
ATOM 4780 O O . SER D 4 6 ? 223.865 208.848 156.542 1.00 44.30 6 SER A O 1
ATOM 4783 N N . ILE D 4 7 ? 225.546 210.340 156.750 1.00 38.82 7 ILE A N 1
ATOM 4784 C CA . ILE D 4 7 ? 225.960 209.920 158.082 1.00 38.82 7 ILE A CA 1
ATOM 4785 C C . ILE D 4 7 ? 225.861 211.120 159.010 1.00 38.82 7 ILE A C 1
ATOM 4786 O O . ILE D 4 7 ? 226.390 212.194 158.702 1.00 38.82 7 ILE A O 1
ATOM 4791 N N . HIS D 4 8 ? 225.184 210.941 160.141 1.00 38.45 8 HIS A N 1
ATOM 4792 C CA . HIS D 4 8 ? 224.980 212.008 161.113 1.00 38.45 8 HIS A CA 1
ATOM 4793 C C . HIS D 4 8 ? 225.660 211.624 162.418 1.00 38.45 8 HIS A C 1
ATOM 4794 O O . HIS D 4 8 ? 225.357 210.574 162.994 1.00 38.45 8 HIS A O 1
ATOM 4801 N N . VAL D 4 9 ? 226.569 212.476 162.884 1.00 38.38 9 VAL A N 1
ATOM 4802 C CA . VAL D 4 9 ? 227.368 212.215 164.075 1.00 38.38 9 VAL A CA 1
ATOM 4803 C C . VAL D 4 9 ? 227.205 213.387 165.031 1.00 38.38 9 VAL A C 1
ATOM 4804 O O . VAL D 4 9 ? 227.305 214.547 164.619 1.00 38.38 9 VAL A O 1
ATOM 4808 N N . GLY D 4 10 ? 226.955 213.086 166.301 1.00 39.95 10 GLY A N 1
ATOM 4809 C CA . GLY D 4 10 ? 226.819 214.109 167.314 1.00 39.95 10 GLY A CA 1
ATOM 4810 C C . GLY D 4 10 ? 225.420 214.693 167.366 1.00 39.95 10 GLY A C 1
ATOM 4811 O O . GLY D 4 10 ? 224.558 214.421 166.530 1.00 39.95 10 GLY A O 1
ATOM 4812 N N . GLN D 4 11 ? 225.200 215.525 168.385 1.00 40.76 11 GLN A N 1
ATOM 4813 C CA . GLN D 4 11 ? 223.881 216.114 168.596 1.00 40.76 11 GLN A CA 1
ATOM 4814 C C . GLN D 4 11 ? 223.481 217.014 167.433 1.00 40.76 11 GLN A C 1
ATOM 4815 O O . GLN D 4 11 ? 222.355 216.931 166.923 1.00 40.76 11 GLN A O 1
ATOM 4821 N N . ALA D 4 12 ? 224.395 217.887 167.004 1.00 40.00 12 ALA A N 1
ATOM 4822 C CA . ALA D 4 12 ? 224.090 218.799 165.908 1.00 40.00 12 ALA A CA 1
ATOM 4823 C C . ALA D 4 12 ? 223.802 218.036 164.624 1.00 40.00 12 ALA A C 1
ATOM 4824 O O . ALA D 4 12 ? 222.834 218.339 163.915 1.00 40.00 12 ALA A O 1
ATOM 4826 N N . GLY D 4 13 ? 224.627 217.036 164.316 1.00 38.94 13 GLY A N 1
ATOM 4827 C CA . GLY D 4 13 ? 224.390 216.238 163.127 1.00 38.94 13 GLY A CA 1
ATOM 4828 C C . GLY D 4 13 ? 223.062 215.513 163.172 1.00 38.94 13 GLY A C 1
ATOM 4829 O O . GLY D 4 13 ? 222.329 215.485 162.183 1.00 38.94 13 GLY A O 1
ATOM 4830 N N . VAL D 4 14 ? 222.723 214.934 164.327 1.00 38.89 14 VAL A N 1
ATOM 4831 C CA . VAL D 4 14 ? 221.473 214.190 164.442 1.00 38.89 14 VAL A CA 1
ATOM 4832 C C . VAL D 4 14 ? 220.277 215.115 164.252 1.00 38.89 14 VAL A C 1
ATOM 4833 O O . VAL D 4 14 ? 219.330 214.785 163.528 1.00 38.89 14 VAL A O 1
ATOM 4837 N N . GLN D 4 15 ? 220.301 216.292 164.883 1.00 39.74 15 GLN A N 1
ATOM 4838 C CA . GLN D 4 15 ? 219.157 217.193 164.767 1.00 39.74 15 GLN A CA 1
ATOM 4839 C C . GLN D 4 15 ? 219.028 217.760 163.354 1.00 39.74 15 GLN A C 1
ATOM 4840 O O . GLN D 4 15 ? 217.916 217.846 162.809 1.00 39.74 15 GLN A O 1
ATOM 4846 N N . ILE D 4 16 ? 220.152 218.139 162.738 1.00 39.01 16 ILE A N 1
ATOM 4847 C CA . ILE D 4 16 ? 220.108 218.644 161.369 1.00 39.01 16 ILE A CA 1
ATOM 4848 C C . ILE D 4 16 ? 219.603 217.563 160.424 1.00 39.01 16 ILE A C 1
ATOM 4849 O O . ILE D 4 16 ? 218.810 217.835 159.513 1.00 39.01 16 ILE A O 1
ATOM 4854 N N . GLY D 4 17 ? 220.048 216.322 160.625 1.00 42.37 17 GLY A N 1
ATOM 4855 C CA . GLY D 4 17 ? 219.558 215.228 159.807 1.00 42.37 17 GLY A CA 1
ATOM 4856 C C . GLY D 4 17 ? 218.075 214.980 159.992 1.00 42.37 17 GLY A C 1
ATOM 4857 O O . GLY D 4 17 ? 217.368 214.672 159.034 1.00 42.37 17 GLY A O 1
ATOM 4858 N N . ASN D 4 18 ? 217.585 215.109 161.223 1.00 44.78 18 ASN A N 1
ATOM 4859 C CA . ASN D 4 18 ? 216.154 214.952 161.462 1.00 44.78 18 ASN A CA 1
ATOM 4860 C C . ASN D 4 18 ? 215.359 216.000 160.690 1.00 44.78 18 ASN A C 1
ATOM 4861 O O . ASN D 4 18 ? 214.359 215.683 160.028 1.00 44.78 18 ASN A O 1
ATOM 4866 N N . ALA D 4 19 ? 215.805 217.257 160.750 1.00 44.52 19 ALA A N 1
ATOM 4867 C CA . ALA D 4 19 ? 215.113 218.318 160.020 1.00 44.52 19 ALA A CA 1
ATOM 4868 C C . ALA D 4 19 ? 215.155 218.073 158.513 1.00 44.52 19 ALA A C 1
ATOM 4869 O O . ALA D 4 19 ? 214.136 218.194 157.818 1.00 44.52 19 ALA A O 1
ATOM 4871 N N . CYS D 4 20 ? 216.327 217.707 157.988 1.00 47.32 20 CYS A N 1
ATOM 4872 C CA . CYS D 4 20 ? 216.434 217.503 156.548 1.00 47.32 20 CYS A CA 1
ATOM 4873 C C . CYS D 4 20 ? 215.640 216.285 156.095 1.00 47.32 20 CYS A C 1
ATOM 4874 O O . CYS D 4 20 ? 215.110 216.276 154.982 1.00 47.32 20 CYS A O 1
ATOM 4877 N N . TRP D 4 21 ? 215.513 215.265 156.945 1.00 46.40 21 TRP A N 1
ATOM 4878 C CA . TRP D 4 21 ? 214.750 214.086 156.556 1.00 46.40 21 TRP A CA 1
ATOM 4879 C C . TRP D 4 21 ? 213.253 214.360 156.577 1.00 46.40 21 TRP A C 1
ATOM 4880 O O . TRP D 4 21 ? 212.519 213.865 155.713 1.00 46.40 21 TRP A O 1
ATOM 4891 N N . GLU D 4 22 ? 212.772 215.146 157.544 1.00 50.25 22 GLU A N 1
ATOM 4892 C CA . GLU D 4 22 ? 211.358 215.503 157.479 1.00 50.25 22 GLU A CA 1
ATOM 4893 C C . GLU D 4 22 ? 211.077 216.387 156.267 1.00 50.25 22 GLU A C 1
ATOM 4894 O O . GLU D 4 22 ? 210.022 216.251 155.631 1.00 50.25 22 GLU A O 1
ATOM 4900 N N . LEU D 4 23 ? 212.019 217.265 155.906 1.00 49.19 23 LEU A N 1
ATOM 4901 C CA . LEU D 4 23 ? 211.858 218.041 154.678 1.00 49.19 23 LEU A CA 1
ATOM 4902 C C . LEU D 4 23 ? 211.842 217.142 153.445 1.00 49.19 23 LEU A C 1
ATOM 4903 O O . LEU D 4 23 ? 211.060 217.367 152.514 1.00 49.19 23 LEU A O 1
ATOM 4908 N N . TYR D 4 24 ? 212.711 216.126 153.413 1.00 50.65 24 TYR A N 1
ATOM 4909 C CA . TYR D 4 24 ? 212.723 215.182 152.296 1.00 50.65 24 TYR A CA 1
ATOM 4910 C C . TYR D 4 24 ? 211.392 214.456 152.177 1.00 50.65 24 TYR A C 1
ATOM 4911 O O . TYR D 4 24 ? 210.858 214.290 151.072 1.00 50.65 24 TYR A O 1
ATOM 4920 N N . CYS D 4 25 ? 210.854 213.995 153.307 1.00 52.58 25 CYS A N 1
ATOM 4921 C CA . CYS D 4 25 ? 209.567 213.312 153.288 1.00 52.58 25 CYS A CA 1
ATOM 4922 C C . CYS D 4 25 ? 208.470 214.232 152.778 1.00 52.58 25 CYS A C 1
ATOM 4923 O O . CYS D 4 25 ? 207.623 213.817 151.978 1.00 52.58 25 CYS A O 1
ATOM 4926 N N . LEU D 4 26 ? 208.473 215.492 153.221 1.00 53.55 26 LEU A N 1
ATOM 4927 C CA . LEU D 4 26 ? 207.470 216.435 152.739 1.00 53.55 26 LEU A CA 1
ATOM 4928 C C . LEU D 4 26 ? 207.595 216.663 151.237 1.00 53.55 26 LEU A C 1
ATOM 4929 O O . LEU D 4 26 ? 206.587 216.704 150.523 1.00 53.55 26 LEU A O 1
ATOM 4934 N N . GLU D 4 27 ? 208.825 216.819 150.739 1.00 56.62 27 GLU A N 1
ATOM 4935 C CA . GLU D 4 27 ? 209.016 217.069 149.313 1.00 56.62 27 GLU A CA 1
ATOM 4936 C C . GLU D 4 27 ? 208.573 215.880 148.470 1.00 56.62 27 GLU A C 1
ATOM 4937 O O . GLU D 4 27 ? 207.915 216.058 147.439 1.00 56.62 27 GLU A O 1
ATOM 4943 N N . HIS D 4 28 ? 208.919 214.664 148.887 1.00 57.23 28 HIS A N 1
ATOM 4944 C CA . HIS D 4 28 ? 208.609 213.487 148.085 1.00 57.23 28 HIS A CA 1
ATOM 4945 C C . HIS D 4 28 ? 207.219 212.923 148.348 1.00 57.23 28 HIS A C 1
ATOM 4946 O O . HIS D 4 28 ? 206.810 211.985 147.656 1.00 57.23 28 HIS A O 1
ATOM 4953 N N . GLY D 4 29 ? 206.486 213.462 149.319 1.00 58.87 29 GLY A N 1
ATOM 4954 C CA . GLY D 4 29 ? 205.137 213.001 149.565 1.00 58.87 29 GLY A CA 1
ATOM 4955 C C . GLY D 4 29 ? 205.028 211.707 150.334 1.00 58.87 29 GLY A C 1
ATOM 4956 O O . GLY D 4 29 ? 203.931 211.143 150.411 1.00 58.87 29 GLY A O 1
ATOM 4957 N N . ILE D 4 30 ? 206.123 211.215 150.903 1.00 61.36 30 ILE A N 1
ATOM 4958 C CA . ILE D 4 30 ? 206.089 209.992 151.695 1.00 61.36 30 ILE A CA 1
ATOM 4959 C C . ILE D 4 30 ? 205.529 210.313 153.073 1.00 61.36 30 ILE A C 1
ATOM 4960 O O . ILE D 4 30 ? 206.008 211.227 153.755 1.00 61.36 30 ILE A O 1
ATOM 4965 N N . GLN D 4 31 ? 204.510 209.565 153.484 1.00 66.82 31 GLN A N 1
ATOM 4966 C CA . GLN D 4 31 ? 203.897 209.790 154.780 1.00 66.82 31 GLN A CA 1
ATOM 4967 C C . GLN D 4 31 ? 204.877 209.434 155.899 1.00 66.82 31 GLN A C 1
ATOM 4968 O O . GLN D 4 31 ? 205.777 208.612 155.707 1.00 66.82 31 GLN A O 1
ATOM 4974 N N . PRO D 4 32 ? 204.727 210.046 157.076 1.00 66.62 32 PRO A N 1
ATOM 4975 C CA . PRO D 4 32 ? 205.653 209.746 158.180 1.00 66.62 32 PRO A CA 1
ATOM 4976 C C . PRO D 4 32 ? 205.605 208.303 158.651 1.00 66.62 32 PRO A C 1
ATOM 4977 O O . PRO D 4 32 ? 206.531 207.870 159.348 1.00 66.62 32 PRO A O 1
ATOM 4981 N N . ASP D 4 33 ? 204.568 207.545 158.304 1.00 69.29 33 ASP A N 1
ATOM 4982 C CA . ASP D 4 33 ? 204.490 206.141 158.687 1.00 69.29 33 ASP A CA 1
ATOM 4983 C C . ASP D 4 33 ? 205.140 205.209 157.673 1.00 69.29 33 ASP A C 1
ATOM 4984 O O . ASP D 4 33 ? 205.074 203.988 157.844 1.00 69.29 33 ASP A O 1
ATOM 4989 N N . GLY D 4 34 ? 205.760 205.749 156.624 1.00 68.70 34 GLY A N 1
ATOM 4990 C CA . GLY D 4 34 ? 206.494 204.953 155.666 1.00 68.70 34 GLY A CA 1
ATOM 4991 C C . GLY D 4 34 ? 205.701 204.468 154.473 1.00 68.70 34 GLY A C 1
ATOM 4992 O O . GLY D 4 34 ? 206.295 203.896 153.550 1.00 68.70 34 GLY A O 1
ATOM 4993 N N . GLN D 4 35 ? 204.389 204.675 154.453 1.00 72.29 35 GLN A N 1
ATOM 4994 C CA . GLN D 4 35 ? 203.547 204.251 153.343 1.00 72.29 35 GLN A CA 1
ATOM 4995 C C . GLN D 4 35 ? 203.302 205.430 152.412 1.00 72.29 35 GLN A C 1
ATOM 4996 O O . GLN D 4 35 ? 202.893 206.506 152.860 1.00 72.29 35 GLN A O 1
ATOM 5002 N N . MET D 4 36 ? 203.552 205.226 151.120 1.00 75.35 36 MET A N 1
ATOM 5003 C CA . MET D 4 36 ? 203.335 206.271 150.132 1.00 75.35 36 MET A CA 1
ATOM 5004 C C . MET D 4 36 ? 202.053 205.980 149.370 1.00 75.35 36 MET A C 1
ATOM 5005 O O . MET D 4 36 ? 202.003 204.994 148.618 1.00 75.35 36 MET A O 1
ATOM 5010 N N . PRO D 4 37 ? 200.997 206.791 149.522 1.00 77.17 37 PRO A N 1
ATOM 5011 C CA . PRO D 4 37 ? 199.721 206.567 148.835 1.00 77.17 37 PRO A CA 1
ATOM 5012 C C . PRO D 4 37 ? 199.773 206.950 147.359 1.00 77.17 37 PRO A C 1
ATOM 5013 O O . PRO D 4 37 ? 198.802 206.704 146.643 1.00 77.17 37 PRO A O 1
ATOM 5017 N N . ASP D 4 47 ? 208.758 208.062 140.994 1.00 69.94 47 ASP A N 1
ATOM 5018 C CA . ASP D 4 47 ? 209.681 206.985 140.656 1.00 69.94 47 ASP A CA 1
ATOM 5019 C C . ASP D 4 47 ? 211.125 207.474 140.670 1.00 69.94 47 ASP A C 1
ATOM 5020 O O . ASP D 4 47 ? 212.026 206.791 140.182 1.00 69.94 47 ASP A O 1
ATOM 5022 N N . SER D 4 48 ? 211.340 208.664 141.231 1.00 69.27 48 SER A N 1
ATOM 5023 C CA . SER D 4 48 ? 212.663 209.269 141.302 1.00 69.27 48 SER A CA 1
ATOM 5024 C C . SER D 4 48 ? 213.184 209.379 142.729 1.00 69.27 48 SER A C 1
ATOM 5025 O O . SER D 4 48 ? 214.165 210.092 142.965 1.00 69.27 48 SER A O 1
ATOM 5028 N N . PHE D 4 49 ? 212.557 208.698 143.683 1.00 66.60 49 PHE A N 1
ATOM 5029 C CA . PHE D 4 49 ? 212.994 208.734 145.071 1.00 66.60 49 PHE A CA 1
ATOM 5030 C C . PHE D 4 49 ? 213.979 207.625 145.412 1.00 66.60 49 PHE A C 1
ATOM 5031 O O . PHE D 4 49 ? 214.357 207.492 146.580 1.00 66.60 49 PHE A O 1
ATOM 5039 N N . ASN D 4 50 ? 214.400 206.828 144.428 1.00 64.43 50 ASN A N 1
ATOM 5040 C CA . ASN D 4 50 ? 215.312 205.722 144.695 1.00 64.43 50 ASN A CA 1
ATOM 5041 C C . ASN D 4 50 ? 216.680 206.192 145.167 1.00 64.43 50 ASN A C 1
ATOM 5042 O O . ASN D 4 50 ? 217.435 205.391 145.727 1.00 64.43 50 ASN A O 1
ATOM 5047 N N . THR D 4 51 ? 217.020 207.464 144.947 1.00 61.40 51 THR A N 1
ATOM 5048 C CA . THR D 4 51 ? 218.324 207.962 145.369 1.00 61.40 51 THR A CA 1
ATOM 5049 C C . THR D 4 51 ? 218.464 207.947 146.887 1.00 61.40 51 THR A C 1
ATOM 5050 O O . THR D 4 51 ? 219.508 207.546 147.415 1.00 61.40 51 THR A O 1
ATOM 5054 N N . PHE D 4 52 ? 217.422 208.365 147.607 1.00 58.07 52 PHE A N 1
ATOM 5055 C CA . PHE D 4 52 ? 217.490 208.484 149.056 1.00 58.07 52 PHE A CA 1
ATOM 5056 C C . PHE D 4 52 ? 216.608 207.498 149.805 1.00 58.07 52 PHE A C 1
ATOM 5057 O O . PHE D 4 52 ? 216.868 207.244 150.985 1.00 58.07 52 PHE A O 1
ATOM 5065 N N . PHE D 4 53 ? 215.585 206.942 149.166 1.00 56.24 53 PHE A N 1
ATOM 5066 C CA . PHE D 4 53 ? 214.653 206.032 149.816 1.00 56.24 53 PHE A CA 1
ATOM 5067 C C . PHE D 4 53 ? 214.729 204.665 149.156 1.00 56.24 53 PHE A C 1
ATOM 5068 O O . PHE D 4 53 ? 214.722 204.564 147.925 1.00 56.24 53 PHE A O 1
ATOM 5076 N N . SER D 4 54 ? 214.802 203.621 149.974 1.00 61.42 54 SER A N 1
ATOM 5077 C CA . SER D 4 54 ? 214.836 202.251 149.487 1.00 61.42 54 SER A CA 1
ATOM 5078 C C . SER D 4 54 ? 213.413 201.699 149.416 1.00 61.42 54 SER A C 1
ATOM 5079 O O . SER D 4 54 ? 212.429 202.433 149.540 1.00 61.42 54 SER A O 1
ATOM 5082 N N . GLU D 4 55 ? 213.292 200.392 149.205 1.00 70.97 55 GLU A N 1
ATOM 5083 C CA . GLU D 4 55 ? 212.005 199.715 149.161 1.00 70.97 55 GLU A CA 1
ATOM 5084 C C . GLU D 4 55 ? 212.075 198.460 150.016 1.00 70.97 55 GLU A C 1
ATOM 5085 O O . GLU D 4 55 ? 213.058 197.716 149.959 1.00 70.97 55 GLU A O 1
ATOM 5091 N N . THR D 4 56 ? 211.030 198.225 150.806 1.00 71.12 56 THR A N 1
ATOM 5092 C CA . THR D 4 56 ? 210.962 197.076 151.707 1.00 71.12 56 THR A CA 1
ATOM 5093 C C . THR D 4 56 ? 209.735 196.245 151.344 1.00 71.12 56 THR A C 1
ATOM 5094 O O . THR D 4 56 ? 208.670 196.387 151.950 1.00 71.12 56 THR A O 1
ATOM 5096 N N . GLY D 4 57 ? 209.890 195.375 150.351 1.00 74.31 57 GLY A N 1
ATOM 5097 C CA . GLY D 4 57 ? 208.858 194.420 150.003 1.00 74.31 57 GLY A CA 1
ATOM 5098 C C . GLY D 4 57 ? 207.738 194.995 149.163 1.00 74.31 57 GLY A C 1
ATOM 5099 O O . GLY D 4 57 ? 207.688 194.775 147.949 1.00 74.31 57 GLY A O 1
ATOM 5100 N N . ALA D 4 58 ? 206.834 195.740 149.797 1.00 73.41 58 ALA A N 1
ATOM 5101 C CA . ALA D 4 58 ? 205.696 196.322 149.090 1.00 73.41 58 ALA A CA 1
ATOM 5102 C C . ALA D 4 58 ? 205.116 197.446 149.932 1.00 73.41 58 ALA A C 1
ATOM 5103 O O . ALA D 4 58 ? 204.601 197.195 151.026 1.00 73.41 58 ALA A O 1
ATOM 5105 N N . GLY D 4 59 ? 205.197 198.676 149.427 1.00 71.11 59 GLY A N 1
ATOM 5106 C CA . GLY D 4 59 ? 204.523 199.804 150.028 1.00 71.11 59 GLY A CA 1
ATOM 5107 C C . GLY D 4 59 ? 205.279 200.520 151.127 1.00 71.11 59 GLY A C 1
ATOM 5108 O O . GLY D 4 59 ? 204.813 201.568 151.590 1.00 71.11 59 GLY A O 1
ATOM 5109 N N . LYS D 4 60 ? 206.424 200.003 151.560 1.00 66.84 60 LYS A N 1
ATOM 5110 C CA . LYS D 4 60 ? 207.203 200.620 152.624 1.00 66.84 60 LYS A CA 1
ATOM 5111 C C . LYS D 4 60 ? 208.525 201.128 152.067 1.00 66.84 60 LYS A C 1
ATOM 5112 O O . LYS D 4 60 ? 209.202 200.419 151.317 1.00 66.84 60 LYS A O 1
ATOM 5118 N N . HIS D 4 61 ? 208.884 202.354 152.438 1.00 63.08 61 HIS A N 1
ATOM 5119 C CA . HIS D 4 61 ? 210.126 202.983 152.016 1.00 63.08 61 HIS A CA 1
ATOM 5120 C C . HIS D 4 61 ? 210.961 203.301 153.247 1.00 63.08 61 HIS A C 1
ATOM 5121 O O . HIS D 4 61 ? 210.444 203.850 154.225 1.00 63.08 61 HIS A O 1
ATOM 5128 N N . VAL D 4 62 ? 212.243 202.956 153.199 1.00 56.69 62 VAL A N 1
ATOM 5129 C CA . VAL D 4 62 ? 213.148 203.207 154.318 1.00 56.69 62 VAL A CA 1
ATOM 5130 C C . VAL D 4 62 ? 214.270 204.131 153.859 1.00 56.69 62 VAL A C 1
ATOM 5131 O O . VAL D 4 62 ? 214.814 203.951 152.760 1.00 56.69 62 VAL A O 1
ATOM 5135 N N . PRO D 4 63 ? 214.635 205.135 154.650 1.00 51.98 63 PRO A N 1
ATOM 5136 C CA . PRO D 4 63 ? 215.701 206.051 154.236 1.00 51.98 63 PRO A CA 1
ATOM 5137 C C . PRO D 4 63 ? 217.070 205.396 154.321 1.00 51.98 63 PRO A C 1
ATOM 5138 O O . PRO D 4 63 ? 217.284 204.416 155.037 1.00 51.98 63 PRO A O 1
ATOM 5142 N N . ARG D 4 64 ? 218.008 205.965 153.567 1.00 52.35 64 ARG A N 1
ATOM 5143 C CA . ARG D 4 64 ? 219.399 205.517 153.560 1.00 52.35 64 ARG A CA 1
ATOM 5144 C C . ARG D 4 64 ? 220.212 206.518 154.374 1.00 52.35 64 ARG A C 1
ATOM 5145 O O . ARG D 4 64 ? 220.789 207.463 153.835 1.00 52.35 64 ARG A O 1
ATOM 5153 N N . ALA D 4 65 ? 220.255 206.307 155.687 1.00 45.74 65 ALA A N 1
ATOM 5154 C CA . ALA D 4 65 ? 221.020 207.176 156.569 1.00 45.74 65 ALA A CA 1
ATOM 5155 C C . ALA D 4 65 ? 221.400 206.400 157.819 1.00 45.74 65 ALA A C 1
ATOM 5156 O O . ALA D 4 65 ? 220.791 205.379 158.147 1.00 45.74 65 ALA A O 1
ATOM 5158 N N . VAL D 4 66 ? 222.420 206.901 158.511 1.00 41.56 66 VAL A N 1
ATOM 5159 C CA . VAL D 4 66 ? 222.904 206.314 159.754 1.00 41.56 66 VAL A CA 1
ATOM 5160 C C . VAL D 4 66 ? 223.025 207.420 160.790 1.00 41.56 66 VAL A C 1
ATOM 5161 O O . VAL D 4 66 ? 223.585 208.484 160.504 1.00 41.56 66 VAL A O 1
ATOM 5165 N N . PHE D 4 67 ? 222.501 207.173 161.987 1.00 41.00 67 PHE A N 1
ATOM 5166 C CA . PHE D 4 67 ? 222.574 208.118 163.095 1.00 41.00 67 PHE A CA 1
ATOM 5167 C C . PHE D 4 67 ? 223.461 207.527 164.181 1.00 41.00 67 PHE A C 1
ATOM 5168 O O . PHE D 4 67 ? 223.188 206.431 164.681 1.00 41.00 67 PHE A O 1
ATOM 5176 N N . VAL D 4 68 ? 224.517 208.250 164.545 1.00 43.85 68 VAL A N 1
ATOM 5177 C CA . VAL D 4 68 ? 225.491 207.784 165.524 1.00 43.85 68 VAL A CA 1
ATOM 5178 C C . VAL D 4 68 ? 225.644 208.842 166.605 1.00 43.85 68 VAL A C 1
ATOM 5179 O O . VAL D 4 68 ? 225.800 210.029 166.299 1.00 43.85 68 VAL A O 1
ATOM 5183 N N . ASP D 4 69 ? 225.598 208.413 167.863 1.00 51.60 69 ASP A N 1
ATOM 5184 C CA . ASP D 4 69 ? 225.874 209.286 168.993 1.00 51.60 69 ASP A CA 1
ATOM 5185 C C . ASP D 4 69 ? 226.205 208.415 170.194 1.00 51.60 69 ASP A C 1
ATOM 5186 O O . ASP D 4 69 ? 225.545 207.401 170.428 1.00 51.60 69 ASP A O 1
ATOM 5191 N N . LEU D 4 70 ? 227.230 208.814 170.947 1.00 52.30 70 LEU A N 1
ATOM 5192 C CA . LEU D 4 70 ? 227.640 208.025 172.104 1.00 52.30 70 LEU A CA 1
ATOM 5193 C C . LEU D 4 70 ? 226.604 208.107 173.219 1.00 52.30 70 LEU A C 1
ATOM 5194 O O . LEU D 4 70 ? 226.213 207.084 173.793 1.00 52.30 70 LEU A O 1
ATOM 5199 N N . GLU D 4 71 ? 226.148 209.313 173.541 1.00 54.50 71 GLU A N 1
ATOM 5200 C CA . GLU D 4 71 ? 225.069 209.454 174.506 1.00 54.50 71 GLU A CA 1
ATOM 5201 C C . GLU D 4 71 ? 223.749 209.027 173.868 1.00 54.50 71 GLU A C 1
ATOM 5202 O O . GLU D 4 71 ? 223.535 209.249 172.672 1.00 54.50 71 GLU A O 1
ATOM 5208 N N . PRO D 4 72 ? 222.850 208.404 174.628 1.00 52.35 72 PRO A N 1
ATOM 5209 C CA . PRO D 4 72 ? 221.608 207.881 174.048 1.00 52.35 72 PRO A CA 1
ATOM 5210 C C . PRO D 4 72 ? 220.412 208.821 174.099 1.00 52.35 72 PRO A C 1
ATOM 5211 O O . PRO D 4 72 ? 219.327 208.415 173.672 1.00 52.35 72 PRO A O 1
ATOM 5215 N N . THR D 4 73 ? 220.573 210.054 174.580 1.00 53.27 73 THR A N 1
ATOM 5216 C CA . THR D 4 73 ? 219.419 210.914 174.829 1.00 53.27 73 THR A CA 1
ATOM 5217 C C . THR D 4 73 ? 218.710 211.300 173.534 1.00 53.27 73 THR A C 1
ATOM 5218 O O . THR D 4 73 ? 217.515 211.030 173.360 1.00 53.27 73 THR A O 1
ATOM 5222 N N . VAL D 4 74 ? 219.430 211.944 172.612 1.00 52.43 74 VAL A N 1
ATOM 5223 C CA . VAL D 4 74 ? 218.788 212.463 171.408 1.00 52.43 74 VAL A CA 1
ATOM 5224 C C . VAL D 4 74 ? 218.330 211.325 170.502 1.00 52.43 74 VAL A C 1
ATOM 5225 O O . VAL D 4 74 ? 217.265 211.401 169.875 1.00 52.43 74 VAL A O 1
ATOM 5229 N N . VAL D 4 75 ? 219.114 210.248 170.420 1.00 53.47 75 VAL A N 1
ATOM 5230 C CA . VAL D 4 75 ? 218.715 209.119 169.588 1.00 53.47 75 VAL A CA 1
ATOM 5231 C C . VAL D 4 75 ? 217.486 208.435 170.172 1.00 53.47 75 VAL A C 1
ATOM 5232 O O . VAL D 4 75 ? 216.594 208.000 169.435 1.00 53.47 75 VAL A O 1
ATOM 5236 N N . ASP D 4 76 ? 217.413 208.330 171.501 1.00 55.52 76 ASP A N 1
ATOM 5237 C CA . ASP D 4 76 ? 216.216 207.783 172.130 1.00 55.52 76 ASP A CA 1
ATOM 5238 C C . ASP D 4 76 ? 215.008 208.670 171.870 1.00 55.52 76 ASP A C 1
ATOM 5239 O O . ASP D 4 76 ? 213.896 208.174 171.656 1.00 55.52 76 ASP A O 1
ATOM 5244 N N . GLU D 4 77 ? 215.205 209.990 171.891 1.00 57.75 77 GLU A N 1
ATOM 5245 C CA . GLU D 4 77 ? 214.108 210.898 171.574 1.00 57.75 77 GLU A CA 1
ATOM 5246 C C . GLU D 4 77 ? 213.626 210.700 170.142 1.00 57.75 77 GLU A C 1
ATOM 5247 O O . GLU D 4 77 ? 212.419 210.710 169.878 1.00 57.75 77 GLU A O 1
ATOM 5253 N N . VAL D 4 78 ? 214.557 210.521 169.202 1.00 53.46 78 VAL A N 1
ATOM 5254 C CA . VAL D 4 78 ? 214.174 210.259 167.816 1.00 53.46 78 VAL A CA 1
ATOM 5255 C C . VAL D 4 78 ? 213.417 208.940 167.708 1.00 53.46 78 VAL A C 1
ATOM 5256 O O . VAL D 4 78 ? 212.415 208.838 166.989 1.00 53.46 78 VAL A O 1
ATOM 5260 N N . ARG D 4 79 ? 213.886 207.909 168.415 1.00 53.71 79 ARG A N 1
ATOM 5261 C CA . ARG D 4 79 ? 213.217 206.612 168.377 1.00 53.71 79 ARG A CA 1
ATOM 5262 C C . ARG D 4 79 ? 211.801 206.702 168.929 1.00 53.71 79 ARG A C 1
ATOM 5263 O O . ARG D 4 79 ? 210.881 206.063 168.408 1.00 53.71 79 ARG A O 1
ATOM 5271 N N . THR D 4 80 ? 211.611 207.479 169.993 1.00 56.03 80 THR A N 1
ATOM 5272 C CA . THR D 4 80 ? 210.290 207.640 170.587 1.00 56.03 80 THR A CA 1
ATOM 5273 C C . THR D 4 80 ? 209.387 208.559 169.769 1.00 56.03 80 THR A C 1
ATOM 5274 O O . THR D 4 80 ? 208.161 208.415 169.827 1.00 56.03 80 THR A O 1
ATOM 5278 N N . GLY D 4 81 ? 209.961 209.466 168.987 1.00 59.07 81 GLY A N 1
ATOM 5279 C CA . GLY D 4 81 ? 209.197 210.488 168.306 1.00 59.07 81 GLY A CA 1
ATOM 5280 C C . GLY D 4 81 ? 208.310 209.950 167.194 1.00 59.07 81 GLY A C 1
ATOM 5281 O O . GLY D 4 81 ? 208.078 208.750 167.040 1.00 59.07 81 GLY A O 1
ATOM 5282 N N . THR D 4 82 ? 207.801 210.895 166.398 1.00 59.71 82 THR A N 1
ATOM 5283 C CA . THR D 4 82 ? 206.833 210.563 165.357 1.00 59.71 82 THR A CA 1
ATOM 5284 C C . THR D 4 82 ? 207.445 209.679 164.276 1.00 59.71 82 THR A C 1
ATOM 5285 O O . THR D 4 82 ? 206.807 208.729 163.811 1.00 59.71 82 THR A O 1
ATOM 5289 N N . TYR D 4 83 ? 208.677 209.971 163.864 1.00 57.82 83 TYR A N 1
ATOM 5290 C CA . TYR D 4 83 ? 209.312 209.243 162.768 1.00 57.82 83 TYR A CA 1
ATOM 5291 C C . TYR D 4 83 ? 209.971 207.957 163.276 1.00 57.82 83 TYR A C 1
ATOM 5292 O O . TYR D 4 83 ? 211.167 207.722 163.110 1.00 57.82 83 TYR A O 1
ATOM 5301 N N . ARG D 4 84 ? 209.158 207.112 163.907 1.00 60.60 84 ARG A N 1
ATOM 5302 C CA . ARG D 4 84 ? 209.634 205.816 164.371 1.00 60.60 84 ARG A CA 1
ATOM 5303 C C . ARG D 4 84 ? 209.249 204.671 163.446 1.00 60.60 84 ARG A C 1
ATOM 5304 O O . ARG D 4 84 ? 209.913 203.629 163.470 1.00 60.60 84 ARG A O 1
ATOM 5312 N N . GLN D 4 85 ? 208.202 204.835 162.638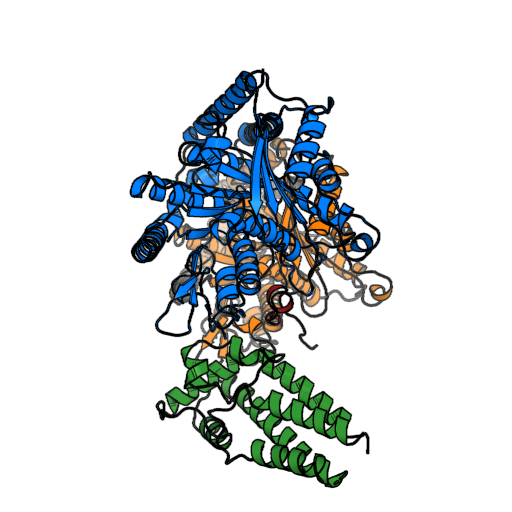 1.00 62.65 85 GLN A N 1
ATOM 5313 C CA . GLN D 4 85 ? 207.824 203.851 161.636 1.00 62.65 85 GLN A CA 1
ATOM 5314 C C . GLN D 4 85 ? 208.554 204.061 160.317 1.00 62.65 85 GLN A C 1
ATOM 5315 O O . GLN D 4 85 ? 208.149 203.495 159.295 1.00 62.65 85 GLN A O 1
ATOM 5321 N N . LEU D 4 86 ? 209.613 204.866 160.320 1.00 51.93 86 LEU A N 1
ATOM 5322 C CA . LEU D 4 86 ? 210.394 205.174 159.130 1.00 51.93 86 LEU A CA 1
ATOM 5323 C C . LEU D 4 86 ? 211.799 204.597 159.186 1.00 51.93 86 LEU A C 1
ATOM 5324 O O . LEU D 4 86 ? 212.200 203.850 158.290 1.00 51.93 86 LEU A O 1
ATOM 5329 N N . PHE D 4 87 ? 212.558 204.924 160.227 1.00 46.87 87 PHE A N 1
ATOM 5330 C CA . PHE D 4 87 ? 213.937 204.478 160.330 1.00 46.87 87 PHE A CA 1
ATOM 5331 C C . PHE D 4 87 ? 214.002 203.006 160.709 1.00 46.87 87 PHE A C 1
ATOM 5332 O O . PHE D 4 87 ? 213.179 202.511 161.484 1.00 46.87 87 PHE A O 1
ATOM 5340 N N . HIS D 4 88 ? 214.983 202.309 160.147 1.00 44.46 88 HIS A N 1
ATOM 5341 C CA . HIS D 4 88 ? 215.203 200.916 160.501 1.00 44.46 88 HIS A CA 1
ATOM 5342 C C . HIS D 4 88 ? 215.553 200.818 161.983 1.00 44.46 88 HIS A C 1
ATOM 5343 O O . HIS D 4 88 ? 216.286 201.667 162.503 1.00 44.46 88 HIS A O 1
ATOM 5350 N N . PRO D 4 89 ? 215.036 199.815 162.696 1.00 43.92 89 PRO A N 1
ATOM 5351 C CA . PRO D 4 89 ? 215.258 199.762 164.150 1.00 43.92 89 PRO A CA 1
ATOM 5352 C C . PRO D 4 89 ? 216.720 199.724 164.555 1.00 43.92 89 PRO A C 1
ATOM 5353 O O . PRO D 4 89 ? 217.070 200.271 165.608 1.00 43.92 89 PRO A O 1
ATOM 5357 N N . GLU D 4 90 ? 217.587 199.096 163.764 1.00 48.71 90 GLU A N 1
ATOM 5358 C CA . GLU D 4 90 ? 218.998 198.989 164.109 1.00 48.71 90 GLU A CA 1
ATOM 5359 C C . GLU D 4 90 ? 219.887 199.894 163.261 1.00 48.71 90 GLU A C 1
ATOM 5360 O O . GLU D 4 90 ? 221.114 199.772 163.321 1.00 48.71 90 GLU A O 1
ATOM 5366 N N . GLN D 4 91 ? 219.302 200.818 162.499 1.00 46.18 91 GLN A N 1
ATOM 5367 C CA . GLN D 4 91 ? 220.074 201.867 161.842 1.00 46.18 91 GLN A CA 1
ATOM 5368 C C . GLN D 4 91 ? 220.448 202.998 162.787 1.00 46.18 91 GLN A C 1
ATOM 5369 O O . GLN D 4 91 ? 221.162 203.917 162.376 1.00 46.18 91 GLN A O 1
ATOM 5375 N N . LEU D 4 92 ? 219.977 202.959 164.030 1.00 43.76 92 LEU A N 1
ATOM 5376 C CA . LEU D 4 92 ? 220.270 203.980 165.026 1.00 43.76 92 LEU A CA 1
ATOM 5377 C C . LEU D 4 92 ? 221.155 203.359 166.096 1.00 43.76 92 LEU A C 1
ATOM 5378 O O . LEU D 4 92 ? 220.760 202.383 166.742 1.00 43.76 92 LEU A O 1
ATOM 5383 N N . ILE D 4 93 ? 222.343 203.924 166.281 1.00 47.39 93 ILE A N 1
ATOM 5384 C CA . ILE D 4 93 ? 223.377 203.341 167.126 1.00 47.39 93 ILE A CA 1
ATOM 5385 C C . ILE D 4 93 ? 223.682 204.304 168.263 1.00 47.39 93 ILE A C 1
ATOM 5386 O O . ILE D 4 93 ? 223.895 205.499 168.030 1.00 47.39 93 ILE A O 1
ATOM 5391 N N . THR D 4 94 ? 223.696 203.785 169.488 1.00 51.74 94 THR A N 1
ATOM 5392 C CA . THR D 4 94 ? 224.006 204.559 170.682 1.00 51.74 94 THR A CA 1
ATOM 5393 C C . THR D 4 94 ? 225.101 203.850 171.469 1.00 51.74 94 THR A C 1
ATOM 5394 O O . THR D 4 94 ? 225.595 202.788 171.078 1.00 51.74 94 THR A O 1
ATOM 5398 N N . GLY D 4 95 ? 225.478 204.449 172.595 1.00 52.96 95 GLY A N 1
ATOM 5399 C CA . GLY D 4 95 ? 226.451 203.856 173.491 1.00 52.96 95 GLY A CA 1
ATOM 5400 C C . GLY D 4 95 ? 226.045 203.998 174.943 1.00 52.96 95 GLY A C 1
ATOM 5401 O O . GLY D 4 95 ? 224.858 203.906 175.271 1.00 52.96 95 GLY A O 1
ATOM 5402 N N . LYS D 4 96 ? 227.017 204.215 175.826 1.00 54.45 96 LYS A N 1
ATOM 5403 C CA . LYS D 4 96 ? 226.745 204.422 177.243 1.00 54.45 96 LYS A CA 1
ATOM 5404 C C . LYS D 4 96 ? 227.237 205.770 177.743 1.00 54.45 96 LYS A C 1
ATOM 5405 O O . LYS D 4 96 ? 226.494 206.478 178.433 1.00 54.45 96 LYS A O 1
ATOM 5411 N N . GLU D 4 97 ? 228.469 206.149 177.416 1.00 56.07 97 GLU A N 1
ATOM 5412 C CA . GLU D 4 97 ? 229.053 207.403 177.864 1.00 56.07 97 GLU A CA 1
ATOM 5413 C C . GLU D 4 97 ? 229.502 208.227 176.665 1.00 56.07 97 GLU A C 1
ATOM 5414 O O . GLU D 4 97 ? 229.928 207.683 175.642 1.00 56.07 97 GLU A O 1
ATOM 5420 N N . ASP D 4 98 ? 229.404 209.545 176.801 1.00 52.31 98 ASP A N 1
ATOM 5421 C CA . ASP D 4 98 ? 229.757 210.461 175.729 1.00 52.31 98 ASP A CA 1
ATOM 5422 C C . ASP D 4 98 ? 231.211 210.908 175.853 1.00 52.31 98 ASP A C 1
ATOM 5423 O O . ASP D 4 98 ? 231.890 210.646 176.848 1.00 52.31 98 ASP A O 1
ATOM 5428 N N . ALA D 4 99 ? 231.688 211.595 174.813 1.00 46.15 99 ALA A N 1
ATOM 5429 C CA . ALA D 4 99 ? 233.056 212.099 174.826 1.00 46.15 99 ALA A CA 1
ATOM 5430 C C . ALA D 4 99 ? 233.216 213.271 175.785 1.00 46.15 99 ALA A C 1
ATOM 5431 O O . ALA D 4 99 ? 234.283 213.431 176.389 1.00 46.15 99 ALA A O 1
ATOM 5433 N N . ALA D 4 100 ? 232.178 214.096 175.929 1.00 41.66 100 ALA A N 1
ATOM 5434 C CA . ALA D 4 100 ? 232.161 215.218 176.868 1.00 41.66 100 ALA A CA 1
ATOM 5435 C C . ALA D 4 100 ? 233.285 216.213 176.570 1.00 41.66 100 ALA A C 1
ATOM 5436 O O . ALA D 4 100 ? 234.148 216.488 177.405 1.00 41.66 100 ALA A O 1
ATOM 5438 N N . ASN D 4 101 ? 233.249 216.754 175.351 1.00 41.08 101 ASN A N 1
ATOM 5439 C CA . ASN D 4 101 ? 234.185 217.791 174.910 1.00 41.08 101 ASN A CA 1
ATOM 5440 C C . ASN D 4 101 ? 235.637 217.340 175.043 1.00 41.08 101 ASN A C 1
ATOM 5441 O O . ASN D 4 101 ? 236.512 218.115 175.429 1.00 41.08 101 ASN A O 1
ATOM 5446 N N . ASN D 4 102 ? 235.903 216.078 174.714 1.00 41.24 102 ASN A N 1
ATOM 5447 C CA . ASN D 4 102 ? 237.246 215.516 174.810 1.00 41.24 102 ASN A CA 1
ATOM 5448 C C . ASN D 4 102 ? 237.580 214.802 173.508 1.00 41.24 102 ASN A C 1
ATOM 5449 O O . ASN D 4 102 ? 237.053 213.717 173.233 1.00 41.24 102 ASN A O 1
ATOM 5454 N N . TYR D 4 103 ? 238.461 215.412 172.713 1.00 41.06 103 TYR A N 1
ATOM 5455 C CA . TYR D 4 103 ? 238.877 214.803 171.455 1.00 41.06 103 TYR A CA 1
ATOM 5456 C C . TYR D 4 103 ? 239.565 213.468 171.694 1.00 41.06 103 TYR A C 1
ATOM 5457 O O . TYR D 4 103 ? 239.342 212.505 170.953 1.00 41.06 103 TYR A O 1
ATOM 5466 N N . ALA D 4 104 ? 240.414 213.392 172.720 1.00 41.32 104 ALA A N 1
ATOM 5467 C CA . ALA D 4 104 ? 241.091 212.137 173.024 1.00 41.32 104 ALA A CA 1
ATOM 5468 C C . ALA D 4 104 ? 240.097 211.055 173.423 1.00 41.32 104 ALA A C 1
ATOM 5469 O O . ALA D 4 104 ? 240.232 209.897 173.012 1.00 41.32 104 ALA A O 1
ATOM 5471 N N . ARG D 4 105 ? 239.090 211.411 174.225 1.00 44.32 105 ARG A N 1
ATOM 5472 C CA . ARG D 4 105 ? 238.068 210.439 174.601 1.00 44.32 105 ARG A CA 1
ATOM 5473 C C . ARG D 4 105 ? 237.291 209.958 173.384 1.00 44.32 105 ARG A C 1
ATOM 5474 O O . ARG D 4 105 ? 236.984 208.767 173.266 1.00 44.32 105 ARG A O 1
ATOM 5482 N N . GLY D 4 106 ? 236.959 210.869 172.468 1.00 45.36 106 GLY A N 1
ATOM 5483 C CA . GLY D 4 106 ? 236.220 210.473 171.283 1.00 45.36 106 GLY A CA 1
ATOM 5484 C C . GLY D 4 106 ? 237.045 209.739 170.247 1.00 45.36 106 GLY A C 1
ATOM 5485 O O . GLY D 4 106 ? 236.476 209.055 169.391 1.00 45.36 106 GLY A O 1
ATOM 5486 N N . HIS D 4 107 ? 238.370 209.864 170.303 1.00 45.42 107 HIS A N 1
ATOM 5487 C CA . HIS D 4 107 ? 239.242 209.307 169.275 1.00 45.42 107 HIS A CA 1
ATOM 5488 C C . HIS D 4 107 ? 239.951 208.025 169.687 1.00 45.42 107 HIS A C 1
ATOM 5489 O O . HIS D 4 107 ? 240.234 207.190 168.823 1.00 45.42 107 HIS A O 1
ATOM 5496 N N . TYR D 4 108 ? 240.255 207.841 170.969 1.00 49.37 108 TYR A N 1
ATOM 5497 C CA . TYR D 4 108 ? 241.094 206.731 171.407 1.00 49.37 108 TYR A CA 1
ATOM 5498 C C . TYR D 4 108 ? 240.382 205.722 172.291 1.00 49.37 108 TYR A C 1
ATOM 5499 O O . TYR D 4 108 ? 240.589 204.518 172.128 1.00 49.37 108 TYR A O 1
ATOM 5508 N N . THR D 4 109 ? 239.547 206.170 173.226 1.00 52.39 109 THR A N 1
ATOM 5509 C CA . THR D 4 109 ? 239.003 205.294 174.258 1.00 52.39 109 THR A CA 1
ATOM 5510 C C . THR D 4 109 ? 237.592 204.805 173.956 1.00 52.39 109 THR A C 1
ATOM 5511 O O . THR D 4 109 ? 237.340 203.597 173.973 1.00 52.39 109 THR A O 1
ATOM 5515 N N . ILE D 4 110 ? 236.663 205.716 173.680 1.00 53.00 110 ILE A N 1
ATOM 5516 C CA . ILE D 4 110 ? 235.252 205.349 173.627 1.00 53.00 110 ILE A CA 1
ATOM 5517 C C . ILE D 4 110 ? 234.798 204.931 172.230 1.00 53.00 110 ILE A C 1
ATOM 5518 O O . ILE D 4 110 ? 233.902 204.092 172.099 1.00 53.00 110 ILE A O 1
ATOM 5523 N N . GLY D 4 111 ? 235.388 205.494 171.178 1.00 56.26 111 GLY A N 1
ATOM 5524 C CA . GLY D 4 111 ? 234.911 205.209 169.839 1.00 56.26 111 GLY A CA 1
ATOM 5525 C C . GLY D 4 111 ? 235.397 203.915 169.225 1.00 56.26 111 GLY A C 1
ATOM 5526 O O . GLY D 4 111 ? 234.858 203.496 168.195 1.00 56.26 111 GLY A O 1
ATOM 5527 N N . LYS D 4 112 ? 236.402 203.273 169.821 1.00 58.42 112 LYS A N 1
ATOM 5528 C CA . LYS D 4 112 ? 237.012 202.106 169.198 1.00 58.42 112 LYS A CA 1
ATOM 5529 C C . LYS D 4 112 ? 236.239 200.818 169.445 1.00 58.42 112 LYS A C 1
ATOM 5530 O O . LYS D 4 112 ? 236.592 199.786 168.864 1.00 58.42 112 LYS A O 1
ATOM 5536 N N . GLU D 4 113 ? 235.203 200.845 170.281 1.00 57.90 113 GLU A N 1
ATOM 5537 C CA . GLU D 4 113 ? 234.302 199.711 170.434 1.00 57.90 113 GLU A CA 1
ATOM 5538 C C . GLU D 4 113 ? 232.997 199.901 169.672 1.00 57.90 113 GLU A C 1
ATOM 5539 O O . GLU D 4 113 ? 232.100 199.060 169.777 1.00 57.90 113 GLU A O 1
ATOM 5545 N N . ILE D 4 114 ? 232.873 200.986 168.910 1.00 56.51 114 ILE A N 1
ATOM 5546 C CA . ILE D 4 114 ? 231.675 201.236 168.114 1.00 56.51 114 ILE A CA 1
ATOM 5547 C C . ILE D 4 114 ? 231.978 201.555 166.657 1.00 56.51 114 ILE A C 1
ATOM 5548 O O . ILE D 4 114 ? 231.066 201.468 165.805 1.00 56.51 114 ILE A O 1
ATOM 5553 N N . VAL D 4 115 ? 233.218 201.916 166.308 1.00 55.63 115 VAL A N 1
ATOM 5554 C CA . VAL D 4 115 ? 233.557 202.136 164.903 1.00 55.63 115 VAL A CA 1
ATOM 5555 C C . VAL D 4 115 ? 233.361 200.860 164.094 1.00 55.63 115 VAL A C 1
ATOM 5556 O O . VAL D 4 115 ? 232.938 200.907 162.933 1.00 55.63 115 VAL A O 1
ATOM 5560 N N . ASP D 4 116 ? 233.666 199.703 164.683 1.00 57.11 116 ASP A N 1
ATOM 5561 C CA . ASP D 4 116 ? 233.487 198.443 163.965 1.00 57.11 116 ASP A CA 1
ATOM 5562 C C . ASP D 4 116 ? 232.026 198.225 163.587 1.00 57.11 116 ASP A C 1
ATOM 5563 O O . ASP D 4 116 ? 231.713 197.865 162.446 1.00 57.11 116 ASP A O 1
ATOM 5568 N N . LEU D 4 117 ? 231.113 198.455 164.534 1.00 53.72 117 LEU A N 1
ATOM 5569 C CA . LEU D 4 117 ? 229.690 198.294 164.248 1.00 53.72 117 LEU A CA 1
ATOM 5570 C C . LEU D 4 117 ? 229.213 199.312 163.218 1.00 53.72 117 LEU A C 1
ATOM 5571 O O . LEU D 4 117 ? 228.433 198.975 162.315 1.00 53.72 117 LEU A O 1
ATOM 5576 N N . VAL D 4 118 ? 229.671 200.561 163.335 1.00 51.86 118 VAL A N 1
ATOM 5577 C CA . VAL D 4 118 ? 229.267 201.580 162.370 1.00 51.86 118 VAL A CA 1
ATOM 5578 C C . VAL D 4 118 ? 229.737 201.202 160.970 1.00 51.86 118 VAL A C 1
ATOM 5579 O O . VAL D 4 118 ? 228.984 201.313 159.994 1.00 51.86 118 VAL A O 1
ATOM 5583 N N . LEU D 4 119 ? 230.983 200.737 160.852 1.00 54.79 119 LEU A N 1
ATOM 5584 C CA . LEU D 4 119 ? 231.516 200.338 159.555 1.00 54.79 119 LEU A CA 1
ATOM 5585 C C . LEU D 4 119 ? 230.767 199.138 158.995 1.00 54.79 119 LEU A C 1
ATOM 5586 O O . LEU D 4 119 ? 230.532 199.055 157.784 1.00 54.79 119 LEU A O 1
ATOM 5591 N N . ASP D 4 120 ? 230.398 1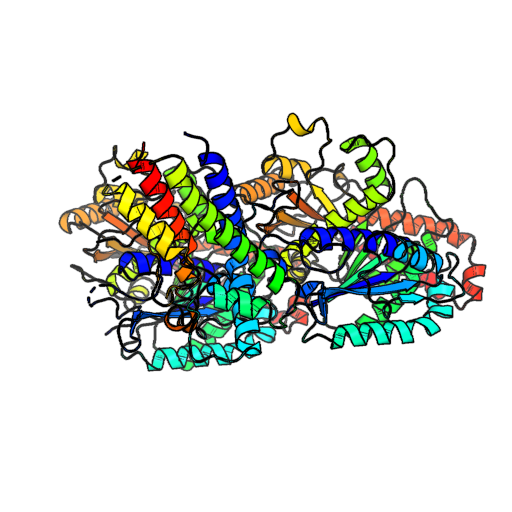98.189 159.858 1.00 57.47 120 ASP A N 1
ATOM 5592 C CA . ASP D 4 120 ? 229.610 197.052 159.399 1.00 57.47 120 ASP A CA 1
ATOM 5593 C C . ASP D 4 120 ? 228.275 197.507 158.826 1.00 57.47 120 ASP A C 1
ATOM 5594 O O . ASP D 4 120 ? 227.846 197.026 157.770 1.00 57.47 120 ASP A O 1
ATOM 5599 N N . ARG D 4 121 ? 227.606 198.441 159.505 1.00 54.83 121 ARG A N 1
ATOM 5600 C CA . ARG D 4 121 ? 226.333 198.939 158.988 1.00 54.83 121 ARG A CA 1
ATOM 5601 C C . ARG D 4 121 ? 226.516 199.695 157.675 1.00 54.83 121 ARG A C 1
ATOM 5602 O O . ARG D 4 121 ? 225.687 199.580 156.764 1.00 54.83 121 ARG A O 1
ATOM 5610 N N . ILE D 4 122 ? 227.592 200.479 157.560 1.00 55.02 122 ILE A N 1
ATOM 5611 C CA . ILE D 4 122 ? 227.853 201.191 156.310 1.00 55.02 122 ILE A CA 1
ATOM 5612 C C . ILE D 4 122 ? 228.081 200.208 155.170 1.00 55.02 122 ILE A C 1
ATOM 5613 O O . ILE D 4 122 ? 227.577 200.399 154.057 1.00 55.02 122 ILE A O 1
ATOM 5618 N N . ARG D 4 123 ? 228.851 199.147 155.424 1.00 60.29 123 ARG A N 1
ATOM 5619 C CA . ARG D 4 123 ? 229.082 198.136 154.397 1.00 60.29 123 ARG A CA 1
ATOM 5620 C C . ARG D 4 123 ? 227.784 197.439 154.007 1.00 60.29 123 ARG A C 1
ATOM 5621 O O . ARG D 4 123 ? 227.538 197.178 152.822 1.00 60.29 123 ARG A O 1
ATOM 5629 N N . LYS D 4 124 ? 226.937 197.133 154.992 1.00 60.21 124 LYS A N 1
ATOM 5630 C CA . LYS D 4 124 ? 225.660 196.496 154.692 1.00 60.21 124 LYS A CA 1
ATOM 5631 C C . LYS D 4 124 ? 224.782 197.398 153.834 1.00 60.21 124 LYS A C 1
ATOM 5632 O O . LYS D 4 124 ? 224.118 196.926 152.904 1.00 60.21 124 LYS A O 1
ATOM 5638 N N . LEU D 4 125 ? 224.757 198.699 154.136 1.00 60.60 125 LEU A N 1
ATOM 5639 C CA . LEU D 4 125 ? 223.993 199.630 153.310 1.00 60.60 125 LEU A CA 1
ATOM 5640 C C . LEU D 4 125 ? 224.571 199.732 151.904 1.00 60.60 125 LEU A C 1
ATOM 5641 O O . LEU D 4 125 ? 223.823 199.772 150.921 1.00 60.60 125 LEU A O 1
ATOM 5646 N N . ALA D 4 126 ? 225.901 199.779 151.788 1.00 62.97 126 ALA A N 1
ATOM 5647 C CA . ALA D 4 126 ? 226.529 199.898 150.477 1.00 62.97 126 ALA A CA 1
ATOM 5648 C C . ALA D 4 126 ? 226.307 198.653 149.631 1.00 62.97 126 ALA A C 1
ATOM 5649 O O . ALA D 4 126 ? 226.307 198.736 148.398 1.00 62.97 126 ALA A O 1
ATOM 5651 N N . ASP D 4 127 ? 226.128 197.497 150.273 1.00 67.54 127 ASP A N 1
ATOM 5652 C CA . ASP D 4 127 ? 225.835 196.275 149.529 1.00 67.54 127 ASP A CA 1
ATOM 5653 C C . ASP D 4 127 ? 224.537 196.414 148.741 1.00 67.54 127 ASP A C 1
ATOM 5654 O O . ASP D 4 127 ? 224.441 195.953 147.598 1.00 67.54 127 ASP A O 1
ATOM 5659 N N . LEU D 4 128 ? 223.529 197.055 149.337 1.00 68.05 128 LEU A N 1
ATOM 5660 C CA . LEU D 4 128 ? 222.241 197.207 148.668 1.00 68.05 128 LEU A CA 1
ATOM 5661 C C . LEU D 4 128 ? 222.368 198.045 147.401 1.00 68.05 128 LEU A C 1
ATOM 5662 O O . LEU D 4 128 ? 221.752 197.730 146.376 1.00 68.05 128 LEU A O 1
ATOM 5667 N N . CYS D 4 129 ? 223.158 199.114 147.451 1.00 75.75 129 CYS A N 1
ATOM 5668 C CA . CYS D 4 129 ? 223.280 200.013 146.314 1.00 75.75 129 CYS A CA 1
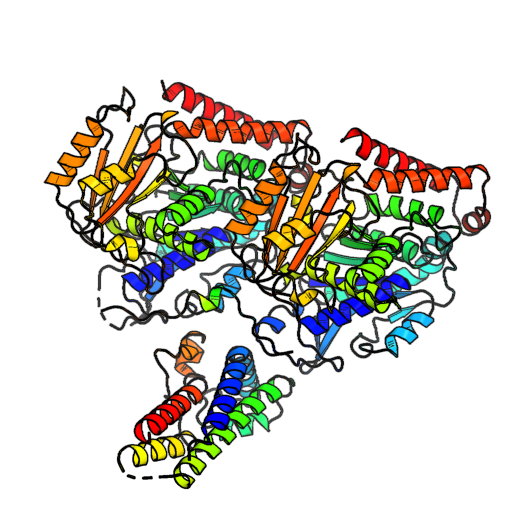ATOM 5669 C C . CYS D 4 129 ? 224.136 199.384 145.215 1.00 75.75 129 CYS A C 1
ATOM 5670 O O . CYS D 4 129 ? 224.828 198.382 145.415 1.00 75.75 129 CYS A O 1
ATOM 5673 N N . THR D 4 130 ? 224.073 199.993 144.032 1.00 75.63 130 THR A N 1
ATOM 5674 C CA . THR D 4 130 ? 224.870 199.552 142.895 1.00 75.63 130 THR A CA 1
ATOM 5675 C C . THR D 4 130 ? 225.653 200.722 142.312 1.00 75.63 130 THR A C 1
ATOM 5676 O O . THR D 4 130 ? 226.767 200.546 141.807 1.00 75.63 130 THR A O 1
ATOM 5680 N N . GLY D 4 131 ? 225.076 201.918 142.383 1.00 72.09 131 GLY A N 1
ATOM 5681 C CA . GLY D 4 131 ? 225.682 203.103 141.811 1.00 72.09 131 GLY A CA 1
ATOM 5682 C C . GLY D 4 131 ? 226.027 204.158 142.841 1.00 72.09 131 GLY A C 1
ATOM 5683 O O . GLY D 4 131 ? 225.754 205.344 142.635 1.00 72.09 131 GLY A O 1
ATOM 5684 N N . LEU D 4 132 ? 226.609 203.732 143.962 1.00 66.16 132 LEU A N 1
ATOM 5685 C CA . LEU D 4 132 ? 226.930 204.649 145.049 1.00 66.16 132 LEU A CA 1
ATOM 5686 C C . LEU D 4 132 ? 227.832 205.778 144.565 1.00 66.16 132 LEU A C 1
ATOM 5687 O O . LEU D 4 132 ? 228.829 205.544 143.876 1.00 66.16 132 LEU A O 1
ATOM 5692 N N . GLN D 4 133 ? 227.475 207.009 144.931 1.00 65.94 133 GLN A N 1
ATOM 5693 C CA . GLN D 4 133 ? 228.223 208.198 144.543 1.00 65.94 133 GLN A CA 1
ATOM 5694 C C . GLN D 4 133 ? 229.215 208.641 145.611 1.00 65.94 133 GLN A C 1
ATOM 5695 O O . GLN D 4 133 ? 230.409 208.773 145.330 1.00 65.94 133 GLN A O 1
ATOM 5701 N N . GLY D 4 134 ? 228.746 208.873 146.830 1.00 54.57 134 GLY A N 1
ATOM 5702 C CA . GLY D 4 134 ? 229.630 209.325 147.884 1.00 54.57 134 GLY A CA 1
ATOM 5703 C C . GLY D 4 134 ? 228.888 209.443 149.195 1.00 54.57 134 GLY A C 1
ATOM 5704 O O . GLY D 4 134 ? 227.719 209.069 149.307 1.00 54.57 134 GLY A O 1
ATOM 5705 N N . PHE D 4 135 ? 229.588 209.978 150.192 1.00 46.87 135 PHE A N 1
ATOM 5706 C CA . PHE D 4 135 ? 229.062 210.103 151.541 1.00 46.87 135 PHE A CA 1
ATOM 5707 C C . PHE D 4 135 ? 228.926 211.569 151.926 1.00 46.87 135 PHE A C 1
ATOM 5708 O O . PHE D 4 135 ? 229.724 212.415 151.513 1.00 46.87 135 PHE A O 1
ATOM 5716 N N . LEU D 4 136 ? 227.901 211.860 152.722 1.00 42.25 136 LEU A N 1
ATOM 5717 C CA . LEU D 4 136 ? 227.705 213.171 153.327 1.00 42.25 136 LEU A CA 1
ATOM 5718 C C . LEU D 4 136 ? 227.796 213.009 154.835 1.00 42.25 136 LEU A C 1
ATOM 5719 O O . LEU D 4 136 ? 227.076 212.191 155.417 1.00 42.25 136 LEU A O 1
ATOM 5724 N N . ILE D 4 137 ? 228.675 213.781 155.466 1.00 37.67 137 ILE A N 1
ATOM 5725 C CA . ILE D 4 137 ? 228.951 213.661 156.891 1.00 37.67 137 ILE A CA 1
ATOM 5726 C C . ILE D 4 137 ? 228.582 214.970 157.571 1.00 37.67 137 ILE A C 1
ATOM 5727 O O . ILE D 4 137 ? 229.033 216.042 157.152 1.00 37.67 137 ILE A O 1
ATOM 5732 N N . PHE D 4 138 ? 227.764 214.883 158.615 1.00 37.73 138 PHE A N 1
ATOM 5733 C CA . PHE D 4 138 ? 227.352 216.037 159.401 1.00 37.73 138 PHE A CA 1
ATOM 5734 C C . PHE D 4 138 ? 227.975 215.941 160.786 1.00 37.73 138 PHE A C 1
ATOM 5735 O O . PHE D 4 138 ? 227.829 214.919 161.464 1.00 37.73 138 PHE A O 1
ATOM 5743 N N . HIS D 4 139 ? 228.663 216.999 161.205 1.00 39.13 139 HIS A N 1
ATOM 5744 C CA . HIS D 4 139 ? 229.303 217.022 162.513 1.00 39.13 139 HIS A CA 1
ATOM 5745 C C . HIS D 4 139 ? 229.621 218.467 162.873 1.00 39.13 139 HIS A C 1
ATOM 5746 O O . HIS D 4 139 ? 229.295 219.399 162.135 1.00 39.13 139 HIS A O 1
ATOM 5753 N N . SER D 4 140 ? 230.262 218.646 164.025 1.00 43.93 140 SER A N 1
ATOM 5754 C CA . SER D 4 140 ? 230.653 219.960 164.513 1.00 43.93 140 SER A CA 1
ATOM 5755 C C . SER D 4 140 ? 232.104 219.923 164.965 1.00 43.93 140 SER A C 1
ATOM 5756 O O . SER D 4 140 ? 232.550 218.945 165.571 1.00 43.93 140 SER A O 1
ATOM 5759 N N . PHE D 4 141 ? 232.839 220.995 164.662 1.00 44.35 141 PHE A N 1
ATOM 5760 C CA . PHE D 4 141 ? 234.251 221.055 165.025 1.00 44.35 141 PHE A CA 1
ATOM 5761 C C . PHE D 4 141 ? 234.443 221.123 166.535 1.00 44.35 141 PHE A C 1
ATOM 5762 O O . PHE D 4 141 ? 235.338 220.469 167.081 1.00 44.35 141 PHE A O 1
ATOM 5770 N N . GLY D 4 142 ? 233.614 221.900 167.224 1.00 43.86 142 GLY A N 1
ATOM 5771 C CA . GLY D 4 142 ? 233.811 222.167 168.633 1.00 43.86 142 GLY A CA 1
ATOM 5772 C C . GLY D 4 142 ? 233.373 221.084 169.587 1.00 43.86 142 GLY A C 1
ATOM 5773 O O . GLY D 4 142 ? 233.528 221.247 170.800 1.00 43.86 142 GLY A O 1
ATOM 5774 N N . GLY D 4 143 ? 232.827 219.981 169.087 1.00 42.02 143 GLY A N 1
ATOM 5775 C CA . GLY D 4 143 ? 232.352 218.900 169.933 1.00 42.02 143 GLY A CA 1
ATOM 5776 C C . GLY D 4 143 ? 233.351 217.758 169.995 1.00 42.02 143 GLY A C 1
ATOM 5777 O O . GLY D 4 143 ? 234.011 217.440 169.005 1.00 42.02 143 GLY A O 1
ATOM 5778 N N . GLY D 4 144 ? 233.439 217.135 171.171 1.00 41.45 144 GLY A N 1
ATOM 5779 C CA . GLY D 4 144 ? 234.385 216.047 171.349 1.00 41.45 144 GLY A CA 1
ATOM 5780 C C . GLY D 4 144 ? 234.110 214.875 170.429 1.00 41.45 144 GLY A C 1
ATOM 5781 O O . GLY D 4 144 ? 234.997 214.420 169.701 1.00 41.45 144 GLY A O 1
ATOM 5782 N N . THR D 4 145 ? 232.874 214.373 170.441 1.00 42.26 145 THR A N 1
ATOM 5783 C CA . THR D 4 145 ? 232.538 213.261 169.558 1.00 42.26 145 THR A CA 1
ATOM 5784 C C . THR D 4 145 ? 232.529 213.706 168.100 1.00 42.26 145 THR A C 1
ATOM 5785 O O . THR D 4 145 ? 233.137 213.053 167.246 1.00 42.26 145 THR A O 1
ATOM 5789 N N . GLY D 4 146 ? 231.919 214.858 167.812 1.00 41.02 146 GLY A N 1
ATOM 5790 C CA . GLY D 4 146 ? 231.835 215.346 166.448 1.00 41.02 146 GLY A CA 1
ATOM 5791 C C . GLY D 4 146 ? 233.177 215.649 165.821 1.00 41.02 146 GLY A C 1
ATOM 5792 O O . GLY D 4 146 ? 233.261 215.799 164.599 1.00 41.02 146 GLY A O 1
ATOM 5793 N N . SER D 4 147 ? 234.230 215.763 166.629 1.00 41.35 147 SER A N 1
ATOM 5794 C CA . SER D 4 147 ? 235.587 215.872 166.112 1.00 41.35 147 SER A CA 1
ATOM 5795 C C . SER D 4 147 ? 236.279 214.513 166.059 1.00 41.35 147 SER A C 1
ATOM 5796 O O . SER D 4 147 ? 236.656 214.047 164.979 1.00 41.35 147 SER A O 1
ATOM 5799 N N . GLY D 4 148 ? 236.432 213.856 167.212 1.00 44.52 148 GLY A N 1
ATOM 5800 C CA . GLY D 4 148 ? 237.216 212.632 167.253 1.00 44.52 148 GLY A CA 1
ATOM 5801 C C . GLY D 4 148 ? 236.585 211.491 166.478 1.00 44.52 148 GLY A C 1
ATOM 5802 O O . GLY D 4 148 ? 237.242 210.852 165.648 1.00 44.52 148 GLY A O 1
ATOM 5803 N N . PHE D 4 149 ? 235.308 211.207 166.745 1.00 45.59 149 PHE A N 1
ATOM 5804 C CA . PHE D 4 149 ? 234.657 210.094 166.068 1.00 45.59 149 PHE A CA 1
ATOM 5805 C C . PHE D 4 149 ? 234.517 210.368 164.579 1.00 45.59 149 PHE A C 1
ATOM 5806 O O . PHE D 4 149 ? 234.642 209.452 163.761 1.00 45.59 149 PHE A O 1
ATOM 5814 N N . ALA D 4 150 ? 234.255 211.623 164.208 1.00 45.27 150 ALA A N 1
ATOM 5815 C CA . ALA D 4 150 ? 234.185 211.967 162.793 1.00 45.27 150 ALA A CA 1
ATOM 5816 C C . ALA D 4 150 ? 235.523 211.738 162.106 1.00 45.27 150 ALA A C 1
ATOM 5817 O O . ALA D 4 150 ? 235.572 211.183 161.003 1.00 45.27 150 ALA A O 1
ATOM 5819 N N . SER D 4 151 ? 236.623 212.150 162.743 1.00 46.45 151 SER A N 1
ATOM 5820 C CA . SER D 4 151 ? 237.937 211.927 162.149 1.00 46.45 151 SER A CA 1
ATOM 5821 C C . SER D 4 151 ? 238.235 210.440 162.016 1.00 46.45 151 SER A C 1
ATOM 5822 O O . SER D 4 151 ? 238.754 209.991 160.985 1.00 46.45 151 SER A O 1
ATOM 5825 N N . LEU D 4 152 ? 237.908 209.660 163.048 1.00 46.44 152 LEU A N 1
ATOM 5826 C CA . LEU D 4 152 ? 238.146 208.221 162.991 1.00 46.44 152 LEU A CA 1
ATOM 5827 C C . LEU D 4 152 ? 237.338 207.574 161.872 1.00 46.44 152 LEU A C 1
ATOM 5828 O O . LEU D 4 152 ? 237.863 206.753 161.106 1.00 46.44 152 LEU A O 1
ATOM 5833 N N . LEU D 4 153 ? 236.061 207.943 161.754 1.00 48.19 153 LEU A N 1
ATOM 5834 C CA . LEU D 4 153 ? 235.214 207.373 160.714 1.00 48.19 153 LEU A CA 1
ATOM 5835 C C . LEU D 4 153 ? 235.703 207.763 159.327 1.00 48.19 153 LEU A C 1
ATOM 5836 O O . LEU D 4 153 ? 235.703 206.935 158.410 1.00 48.19 153 LEU A O 1
ATOM 5841 N N . MET D 4 154 ? 236.119 209.019 159.148 1.00 48.83 154 MET A N 1
ATOM 5842 C CA . MET D 4 154 ? 236.624 209.438 157.845 1.00 48.83 154 MET A CA 1
ATOM 5843 C C . MET D 4 154 ? 237.907 208.705 157.481 1.00 48.83 154 MET A C 1
ATOM 5844 O O . MET D 4 154 ? 238.083 208.300 156.327 1.00 48.83 154 MET A O 1
ATOM 5849 N N . GLU D 4 155 ? 238.815 208.513 158.441 1.00 52.46 155 GLU A N 1
ATOM 5850 C CA . GLU D 4 155 ? 240.042 207.792 158.116 1.00 52.46 155 GLU A CA 1
ATOM 5851 C C . GLU D 4 155 ? 239.749 206.332 157.781 1.00 52.46 155 GLU A C 1
ATOM 5852 O O . GLU D 4 155 ? 240.331 205.777 156.839 1.00 52.46 155 GLU A O 1
ATOM 5858 N N . ARG D 4 156 ? 238.820 205.701 158.509 1.00 54.45 156 ARG A N 1
ATOM 5859 C CA . ARG D 4 156 ? 238.475 204.315 158.202 1.00 54.45 156 ARG A CA 1
ATOM 5860 C C . ARG D 4 156 ? 237.803 204.197 156.838 1.00 54.45 156 ARG A C 1
ATOM 5861 O O . ARG D 4 156 ? 238.084 203.262 156.080 1.00 54.45 156 ARG A O 1
ATOM 5869 N N . LEU D 4 157 ? 236.913 205.136 156.507 1.00 53.95 157 LEU A N 1
ATOM 5870 C CA . LEU D 4 157 ? 236.264 205.119 155.201 1.00 53.95 157 LEU A CA 1
ATOM 5871 C C . LEU D 4 157 ? 237.269 205.343 154.080 1.00 53.95 157 LEU A C 1
ATOM 5872 O O . LEU D 4 157 ? 237.184 204.702 153.027 1.00 53.95 157 LEU A O 1
ATOM 5877 N N . SER D 4 158 ? 238.220 206.259 154.279 1.00 55.58 158 SER A N 1
ATOM 5878 C CA . SER D 4 158 ? 239.245 206.489 153.268 1.00 55.58 158 SER A CA 1
ATOM 5879 C C . SER D 4 158 ? 240.108 205.252 153.073 1.00 55.58 158 SER A C 1
ATOM 5880 O O . SER D 4 158 ? 240.515 204.941 151.947 1.00 55.58 158 SER A O 1
ATOM 5883 N N . VAL D 4 159 ? 240.409 204.537 154.159 1.00 58.20 159 VAL A N 1
ATOM 5884 C CA . VAL D 4 159 ? 241.162 203.292 154.035 1.00 58.20 159 VAL A CA 1
ATOM 5885 C C . VAL D 4 159 ? 240.355 202.256 153.258 1.00 58.20 159 VAL A C 1
ATOM 5886 O O . VAL D 4 159 ? 240.873 201.585 152.357 1.00 58.20 159 VAL A O 1
ATOM 5890 N N . ASP D 4 160 ? 239.069 202.118 153.590 1.00 61.67 160 ASP A N 1
ATOM 5891 C CA . ASP D 4 160 ? 238.271 201.030 153.029 1.00 61.67 160 ASP A CA 1
ATOM 5892 C C . ASP D 4 160 ? 237.937 201.266 151.559 1.00 61.67 160 ASP A C 1
ATOM 5893 O O . ASP D 4 160 ? 238.080 200.359 150.731 1.00 61.67 160 ASP A O 1
ATOM 5898 N N . TYR D 4 161 ? 237.487 202.472 151.212 1.00 61.54 161 TYR A N 1
ATOM 5899 C CA . TYR D 4 161 ? 237.006 202.759 149.865 1.00 61.54 161 TYR A CA 1
ATOM 5900 C C . TYR D 4 161 ? 237.933 203.700 149.106 1.00 61.54 161 TYR A C 1
ATOM 5901 O O . TYR D 4 161 ? 238.423 203.351 148.029 1.00 61.54 161 TYR A O 1
ATOM 5910 N N . GLY D 4 162 ? 238.185 204.892 149.638 1.00 63.81 162 GLY A N 1
ATOM 5911 C CA . GLY D 4 162 ? 239.114 205.816 149.018 1.00 63.81 162 GLY A CA 1
ATOM 5912 C C . GLY D 4 162 ? 238.612 206.493 147.759 1.00 63.81 162 GLY A C 1
ATOM 5913 O O . GLY D 4 162 ? 238.585 207.725 147.682 1.00 63.81 162 GLY A O 1
ATOM 5914 N N . LYS D 4 163 ? 238.215 205.698 146.761 1.00 63.99 163 LYS A N 1
ATOM 5915 C CA . LYS D 4 163 ? 237.889 206.254 145.450 1.00 63.99 163 LYS A CA 1
ATOM 5916 C C . LYS D 4 163 ? 236.674 207.171 145.508 1.00 63.99 163 LYS A C 1
ATOM 5917 O O . LYS D 4 163 ? 236.657 208.230 144.868 1.00 63.99 163 LYS A O 1
ATOM 5923 N N . LYS D 4 164 ? 235.646 206.784 146.258 1.00 59.40 164 LYS A N 1
ATOM 5924 C CA . LYS D 4 164 ? 234.425 207.574 146.318 1.00 59.40 164 LYS A CA 1
ATOM 5925 C C . LYS D 4 164 ? 234.671 208.910 147.014 1.00 59.40 164 LYS A C 1
ATOM 5926 O O . LYS D 4 164 ? 235.483 209.019 147.936 1.00 59.40 164 LYS A O 1
ATOM 5932 N N . SER D 4 165 ? 233.956 209.933 146.555 1.00 53.25 165 SER A N 1
ATOM 5933 C CA . SER D 4 165 ? 234.113 211.269 147.109 1.00 53.25 165 SER A CA 1
ATOM 5934 C C . SER D 4 165 ? 233.446 211.374 148.476 1.00 53.25 165 SER A C 1
ATOM 5935 O O . SER D 4 165 ? 232.492 210.657 148.785 1.00 53.25 165 SER A O 1
ATOM 5938 N N . LYS D 4 166 ? 233.962 212.285 149.298 1.00 48.83 166 LYS A N 1
ATOM 5939 C CA . LYS D 4 166 ? 233.438 212.528 150.636 1.00 48.83 166 LYS A CA 1
ATOM 5940 C C . LYS D 4 166 ? 233.242 214.022 150.834 1.00 48.83 166 LYS A C 1
ATOM 5941 O O . LYS D 4 166 ? 234.154 214.811 150.569 1.00 48.83 166 LYS A O 1
ATOM 5947 N N . LEU D 4 167 ? 232.057 214.407 151.302 1.00 44.67 167 LEU A N 1
ATOM 5948 C CA . LEU D 4 167 ? 231.730 215.800 151.563 1.00 44.67 167 LEU A CA 1
ATOM 5949 C C . LEU D 4 167 ? 231.246 215.944 152.998 1.00 44.67 167 LEU A C 1
ATOM 5950 O O . LEU D 4 167 ? 230.636 215.028 153.556 1.00 44.67 167 LEU A O 1
ATOM 5955 N N . GLU D 4 168 ? 231.517 217.103 153.591 1.00 43.82 168 GLU A N 1
ATOM 5956 C CA . GLU D 4 168 ? 231.159 217.367 154.976 1.00 43.82 168 GLU A CA 1
ATOM 5957 C C . GLU D 4 168 ? 230.405 218.683 155.084 1.00 43.82 168 GLU A C 1
ATOM 5958 O O . GLU D 4 168 ? 230.516 219.563 154.228 1.00 43.82 168 GLU A O 1
ATOM 5964 N N . PHE D 4 169 ? 229.627 218.802 156.160 1.00 41.93 169 PHE A N 1
ATOM 5965 C CA . PHE D 4 169 ? 228.907 220.027 156.506 1.00 41.93 169 PHE A CA 1
ATOM 5966 C C . PHE D 4 169 ? 229.254 220.344 157.957 1.00 41.93 169 PHE A C 1
ATOM 5967 O O . PHE D 4 169 ? 228.530 219.955 158.876 1.00 41.93 169 PHE A O 1
ATOM 5975 N N . ALA D 4 170 ? 230.358 221.054 158.159 1.00 44.01 170 ALA A N 1
ATOM 5976 C CA . ALA D 4 170 ? 230.850 221.354 159.494 1.00 44.01 170 ALA A CA 1
ATOM 5977 C C . ALA D 4 170 ? 230.289 222.678 159.992 1.00 44.01 170 ALA A C 1
ATOM 5978 O O . ALA D 4 170 ? 230.125 223.628 159.221 1.00 44.01 170 ALA A O 1
ATOM 5980 N N . ILE D 4 171 ? 229.995 222.734 161.289 1.00 44.87 171 ILE A N 1
ATOM 5981 C CA . ILE D 4 171 ? 229.521 223.953 161.934 1.00 44.87 171 ILE A CA 1
ATOM 5982 C C . ILE D 4 171 ? 230.752 224.690 162.452 1.00 44.87 171 ILE A C 1
ATOM 5983 O O . ILE D 4 171 ? 231.292 224.362 163.508 1.00 44.87 171 ILE A O 1
ATOM 5988 N N . TYR D 4 172 ? 231.193 225.690 161.703 1.00 52.83 172 TYR A N 1
ATOM 5989 C CA . TYR D 4 172 ? 232.394 226.431 162.066 1.00 52.83 172 TYR A CA 1
ATOM 5990 C C . TYR D 4 172 ? 232.139 227.241 163.334 1.00 52.83 172 TYR A C 1
ATOM 5991 O O . TYR D 4 172 ? 231.160 227.994 163.392 1.00 52.83 172 TYR A O 1
ATOM 6000 N N . PRO D 4 173 ? 232.971 227.105 164.368 1.00 53.25 173 PRO A N 1
ATOM 6001 C CA . PRO D 4 173 ? 232.791 227.931 165.568 1.00 53.25 173 PRO A CA 1
ATOM 6002 C C . PRO D 4 173 ? 232.915 229.415 165.254 1.00 53.25 173 PRO A C 1
ATOM 6003 O O . PRO D 4 173 ? 233.751 229.833 164.452 1.00 53.25 173 PRO A O 1
ATOM 6007 N N . ALA D 4 174 ? 232.068 230.213 165.906 1.00 57.65 174 ALA A N 1
ATOM 6008 C CA . ALA D 4 174 ? 232.030 231.647 165.671 1.00 57.65 174 ALA A CA 1
ATOM 6009 C C . ALA D 4 174 ? 233.177 232.347 166.396 1.00 57.65 174 ALA A C 1
ATOM 6010 O O . ALA D 4 174 ? 233.632 231.885 167.446 1.00 57.65 174 ALA A O 1
ATOM 6012 N N . PRO D 4 175 ? 233.670 233.461 165.846 1.00 61.28 175 PRO A N 1
ATOM 6013 C CA . PRO D 4 175 ? 234.774 234.176 166.508 1.00 61.28 175 PRO A CA 1
ATOM 6014 C C . PRO D 4 175 ? 234.433 234.687 167.898 1.00 61.28 175 PRO A C 1
ATOM 6015 O O . PRO D 4 175 ? 235.311 234.706 168.769 1.00 61.28 175 PRO A O 1
ATOM 6019 N N . GLN D 4 176 ? 233.190 235.104 168.136 1.00 61.81 176 GLN A N 1
ATOM 6020 C CA . GLN D 4 176 ? 232.797 235.679 169.417 1.00 61.81 176 GLN A CA 1
ATOM 6021 C C . GLN D 4 176 ? 231.800 234.803 170.163 1.00 61.81 176 GLN A C 1
ATOM 6022 O O . GLN D 4 176 ? 232.062 234.398 171.299 1.00 61.81 176 GLN A O 1
ATOM 6028 N N . VAL D 4 177 ? 230.658 234.496 169.552 1.00 61.93 177 VAL A N 1
ATOM 6029 C CA . VAL D 4 177 ? 229.622 233.697 170.203 1.00 61.93 177 VAL A CA 1
ATOM 6030 C C . VAL D 4 177 ? 230.082 232.242 170.161 1.00 61.93 177 VAL A C 1
ATOM 6031 O O . VAL D 4 177 ? 229.933 231.556 169.149 1.00 61.93 177 VAL A O 1
ATOM 6035 N N . SER D 4 178 ? 230.654 231.771 171.264 1.00 56.17 178 SER A N 1
ATOM 6036 C CA . SER D 4 178 ? 231.121 230.400 171.385 1.00 56.17 178 SER A CA 1
ATOM 6037 C C . SER D 4 178 ? 230.650 229.830 172.715 1.00 56.17 178 SER A C 1
ATOM 6038 O O . SER D 4 178 ? 230.517 230.555 173.704 1.00 56.17 178 SER A O 1
ATOM 6041 N N . THR D 4 179 ? 230.397 228.521 172.731 1.00 49.83 179 THR A N 1
ATOM 6042 C CA . THR D 4 179 ? 229.776 227.867 173.879 1.00 49.83 179 THR A CA 1
ATOM 6043 C C . THR D 4 179 ? 230.796 227.199 174.796 1.00 49.83 179 THR A C 1
ATOM 6044 O O . THR D 4 179 ? 230.869 227.526 175.983 1.00 49.83 179 THR A O 1
ATOM 6048 N N . ALA D 4 180 ? 231.591 226.274 174.268 1.00 44.55 180 ALA A N 1
ATOM 6049 C CA . ALA D 4 180 ? 232.521 225.530 175.102 1.00 44.55 180 ALA A CA 1
ATOM 6050 C C . ALA D 4 180 ? 233.814 226.319 175.293 1.00 44.55 180 ALA A C 1
ATOM 6051 O O . ALA D 4 180 ? 233.959 227.452 174.827 1.00 44.55 180 ALA A O 1
ATOM 6053 N N . VAL D 4 181 ? 234.769 225.712 175.996 1.00 41.33 181 VAL A N 1
ATOM 6054 C CA . VAL D 4 181 ? 236.033 226.364 176.293 1.00 41.33 181 VAL A CA 1
ATOM 6055 C C . VAL D 4 181 ? 237.212 225.715 175.571 1.00 41.33 181 VAL A C 1
ATOM 6056 O O . VAL D 4 181 ? 238.172 226.414 175.227 1.00 41.33 181 VAL A O 1
ATOM 6060 N N . VAL D 4 182 ? 237.159 224.414 175.302 1.00 41.33 182 VAL A N 1
ATOM 6061 C CA . VAL D 4 182 ? 238.239 223.715 174.619 1.00 41.33 182 VAL A CA 1
ATOM 6062 C C . VAL D 4 182 ? 237.963 223.593 173.118 1.00 41.33 182 VAL A C 1
ATOM 6063 O O . VAL D 4 182 ? 238.558 222.744 172.441 1.00 41.33 182 VAL A O 1
ATOM 6067 N N . GLU D 4 183 ? 237.062 224.420 172.592 1.00 46.86 183 GLU A N 1
ATOM 6068 C CA . GLU D 4 183 ? 236.783 224.401 171.160 1.00 46.86 183 GLU A CA 1
ATOM 6069 C C . GLU D 4 183 ? 238.015 224.648 170.299 1.00 46.86 183 GLU A C 1
ATOM 6070 O O . GLU D 4 183 ? 238.154 223.961 169.273 1.00 46.86 183 GLU A O 1
ATOM 6076 N N . PRO D 4 184 ? 238.904 225.603 170.602 1.00 42.79 184 PRO A N 1
ATOM 6077 C CA . PRO D 4 184 ? 240.120 225.721 169.779 1.00 42.79 184 PRO A CA 1
ATOM 6078 C C . PRO D 4 184 ? 240.973 224.465 169.779 1.00 42.79 184 PRO A C 1
ATOM 6079 O O . PRO D 4 184 ? 241.457 224.060 168.716 1.00 42.79 184 PRO A O 1
ATOM 6083 N N . TYR D 4 185 ? 241.150 223.821 170.935 1.00 39.49 185 TYR A N 1
ATOM 6084 C CA . TYR D 4 185 ? 241.899 222.568 170.980 1.00 39.49 185 TYR A CA 1
ATOM 6085 C C . TYR D 4 185 ? 241.265 221.523 170.071 1.00 39.49 185 TYR A C 1
ATOM 6086 O O . TYR D 4 185 ? 241.940 220.922 169.220 1.00 39.49 185 TYR A O 1
ATOM 6095 N N . ASN D 4 186 ? 239.959 221.299 170.238 1.00 39.56 186 ASN A N 1
ATOM 6096 C CA . ASN D 4 186 ? 239.288 220.258 169.468 1.00 39.56 186 ASN A CA 1
ATOM 6097 C C . ASN D 4 186 ? 239.327 220.560 167.976 1.00 39.56 186 ASN A C 1
ATOM 6098 O O . ASN D 4 186 ? 239.591 219.666 167.162 1.00 39.56 186 ASN A O 1
ATOM 6103 N N . SER D 4 187 ? 239.077 221.816 167.597 1.00 41.91 187 SER A N 1
ATOM 6104 C CA . SER D 4 187 ? 239.068 222.178 166.185 1.00 41.91 187 SER A CA 1
ATOM 6105 C C . SER D 4 187 ? 240.451 222.037 165.566 1.00 41.91 187 SER A C 1
ATOM 6106 O O . SER D 4 187 ? 240.582 221.529 164.448 1.00 41.91 187 SER A O 1
ATOM 6109 N N . ILE D 4 188 ? 241.495 222.470 166.277 1.00 40.55 188 ILE A N 1
ATOM 6110 C CA . ILE D 4 188 ? 242.851 222.340 165.754 1.00 40.55 188 ILE A CA 1
ATOM 6111 C C . ILE D 4 188 ? 243.189 220.874 165.529 1.00 40.55 188 ILE A C 1
ATOM 6112 O O . ILE D 4 188 ? 243.700 220.490 164.467 1.00 40.55 188 ILE A O 1
ATOM 6117 N N . LEU D 4 189 ? 242.893 220.028 166.519 1.00 40.22 189 LEU A N 1
ATOM 6118 C CA . LEU D 4 189 ? 243.243 218.617 166.398 1.00 40.22 189 LEU A CA 1
ATOM 6119 C C . LEU D 4 189 ? 242.479 217.951 165.258 1.00 40.22 189 LEU A C 1
ATOM 6120 O O . LEU D 4 189 ? 243.066 217.224 164.443 1.00 40.22 189 LEU A O 1
ATOM 6125 N N . THR D 4 190 ? 241.170 218.204 165.162 1.00 42.63 190 THR A N 1
ATOM 6126 C CA . THR D 4 190 ? 240.398 217.549 164.111 1.00 42.63 190 THR A CA 1
ATOM 6127 C C . THR D 4 190 ? 240.774 218.069 162.729 1.00 42.63 190 THR A C 1
ATOM 6128 O O . THR D 4 190 ? 240.778 217.295 161.766 1.00 42.63 190 THR A O 1
ATOM 6132 N N . THR D 4 191 ? 241.103 219.358 162.604 1.00 43.63 191 THR A N 1
ATOM 6133 C CA . THR D 4 191 ? 241.557 219.882 161.322 1.00 43.63 191 THR A CA 1
ATOM 6134 C C . THR D 4 191 ? 242.868 219.233 160.906 1.00 43.63 191 THR A C 1
ATOM 6135 O O . THR D 4 191 ? 243.023 218.798 159.758 1.00 43.63 191 THR A O 1
ATOM 6139 N N . HIS D 4 192 ? 243.823 219.145 161.836 1.00 48.34 192 HIS A N 1
ATOM 6140 C CA . HIS D 4 192 ? 245.090 218.500 161.516 1.00 48.34 192 HIS A CA 1
ATOM 6141 C C . HIS D 4 192 ? 244.890 217.044 161.123 1.00 48.34 192 HIS A C 1
ATOM 6142 O O . HIS D 4 192 ? 245.609 216.531 160.259 1.00 48.34 192 HIS A O 1
ATOM 6149 N N . THR D 4 193 ? 243.923 216.363 161.740 1.00 46.73 193 THR A N 1
ATOM 6150 C CA . THR D 4 193 ? 243.704 214.958 161.406 1.00 46.73 193 THR A CA 1
ATOM 6151 C C . THR D 4 193 ? 243.028 214.795 160.047 1.00 46.73 193 THR A C 1
ATOM 6152 O O . THR D 4 193 ? 243.430 213.939 159.250 1.00 46.73 193 THR A O 1
ATOM 6156 N N . THR D 4 194 ? 242.011 215.606 159.754 1.00 48.29 194 THR A N 1
ATOM 6157 C CA . THR D 4 194 ? 241.180 215.397 158.572 1.00 48.29 194 THR A CA 1
ATOM 6158 C C . THR D 4 194 ? 241.635 216.179 157.346 1.00 48.29 194 THR A C 1
ATOM 6159 O O . THR D 4 194 ? 241.027 216.027 156.279 1.00 48.29 194 THR A O 1
ATOM 6163 N N . LEU D 4 195 ? 242.677 217.006 157.459 1.00 50.81 195 LEU A N 1
ATOM 6164 C CA . LEU D 4 195 ? 243.131 217.767 156.300 1.00 50.81 195 LEU A CA 1
ATOM 6165 C C . LEU D 4 195 ? 243.576 216.849 155.168 1.00 50.81 195 LEU A C 1
ATOM 6166 O O . LEU D 4 195 ? 243.322 217.134 153.993 1.00 50.81 195 LEU A O 1
ATOM 6171 N N . GLU D 4 196 ? 244.240 215.743 155.501 1.00 53.21 196 GLU A N 1
ATOM 6172 C CA . GLU D 4 196 ? 244.764 214.835 154.490 1.00 53.21 196 GLU A CA 1
ATOM 6173 C C . GLU D 4 196 ? 243.729 213.847 153.969 1.00 53.21 196 GLU A C 1
ATOM 6174 O O . GLU D 4 196 ? 244.012 213.143 152.993 1.00 53.21 196 GLU A O 1
ATOM 6180 N N . HIS D 4 197 ? 242.549 213.772 154.581 1.00 53.43 197 HIS A N 1
ATOM 6181 C CA . HIS D 4 197 ? 241.543 212.791 154.194 1.00 53.43 197 HIS A CA 1
ATOM 6182 C C . HIS D 4 197 ? 240.287 213.393 153.587 1.00 53.43 197 HIS A C 1
ATOM 6183 O O . HIS D 4 197 ? 239.641 212.734 152.771 1.00 53.43 197 HIS A O 1
ATOM 6190 N N . SER D 4 198 ? 239.920 214.616 153.960 1.00 51.81 198 SER A N 1
ATOM 6191 C CA . SER D 4 198 ? 238.704 215.209 153.427 1.00 51.81 198 SER A CA 1
ATOM 6192 C C . SER D 4 198 ? 238.892 215.604 151.964 1.00 51.81 198 SER A C 1
ATOM 6193 O O . SER D 4 198 ? 240.008 215.652 151.441 1.00 51.81 198 SER A O 1
ATOM 6196 N N . ASP D 4 199 ? 237.772 215.884 151.301 1.00 51.03 199 ASP A N 1
ATOM 6197 C CA . ASP D 4 199 ? 237.774 216.300 149.904 1.00 51.03 199 ASP A CA 1
ATOM 6198 C C . ASP D 4 199 ? 237.226 217.705 149.715 1.00 51.03 199 ASP A C 1
ATOM 6199 O O . ASP D 4 199 ? 237.816 218.501 148.977 1.00 51.03 199 ASP A O 1
ATOM 6204 N N . CYS D 4 200 ? 236.108 218.032 150.360 1.00 47.70 200 CYS A N 1
ATOM 6205 C CA . CYS D 4 200 ? 235.535 219.374 150.284 1.00 47.70 200 CYS A CA 1
ATOM 6206 C C . CYS D 4 200 ? 234.596 219.551 151.465 1.00 47.70 200 CYS A C 1
ATOM 6207 O O . CYS D 4 200 ? 233.581 218.854 151.553 1.00 47.70 200 CYS A O 1
ATOM 6210 N N . ALA D 4 201 ? 234.925 220.476 152.363 1.00 45.83 201 ALA A N 1
ATOM 6211 C CA . ALA D 4 201 ? 234.173 220.684 153.596 1.00 45.83 201 ALA A CA 1
ATOM 6212 C C . ALA D 4 201 ? 233.488 222.043 153.542 1.00 45.83 201 ALA A C 1
ATOM 6213 O O . ALA D 4 201 ? 234.155 223.081 153.567 1.00 45.83 201 ALA A O 1
ATOM 6215 N N . PHE D 4 202 ? 232.160 222.035 153.478 1.00 46.36 202 PHE A N 1
ATOM 6216 C CA . PHE D 4 202 ? 231.392 223.270 153.498 1.00 46.36 202 PHE A CA 1
ATOM 6217 C C . PHE D 4 202 ? 231.322 223.826 154.915 1.00 46.36 202 PHE A C 1
ATOM 6218 O O . PHE D 4 202 ? 231.403 223.087 155.900 1.00 46.36 202 PHE A O 1
ATOM 6226 N N . MET D 4 203 ? 231.168 225.144 155.013 1.00 50.25 203 MET A N 1
ATOM 6227 C CA . MET D 4 203 ? 231.256 225.837 156.290 1.00 50.25 203 MET A CA 1
ATOM 6228 C C . MET D 4 203 ? 230.017 226.686 156.523 1.00 50.25 203 MET A C 1
ATOM 6229 O O . MET D 4 203 ? 229.589 227.427 155.633 1.00 50.25 203 MET A O 1
ATOM 6234 N N . VAL D 4 204 ? 229.447 226.573 157.723 1.00 50.84 204 VAL A N 1
ATOM 6235 C CA . VAL D 4 204 ? 228.368 227.436 158.186 1.00 50.84 204 VAL A CA 1
ATOM 6236 C C . VAL D 4 204 ? 228.674 227.849 159.620 1.00 50.84 204 VAL A C 1
ATOM 6237 O O . VAL D 4 204 ? 229.543 227.280 160.283 1.00 50.84 204 VAL A O 1
ATOM 6241 N N . ASP D 4 205 ? 227.949 228.857 160.096 1.00 56.26 205 ASP A N 1
ATOM 6242 C CA . ASP D 4 205 ? 228.148 229.388 161.435 1.00 56.26 205 ASP A CA 1
ATOM 6243 C C . ASP D 4 205 ? 226.790 229.664 162.064 1.00 56.26 205 ASP A C 1
ATOM 6244 O O . ASP D 4 205 ? 225.760 229.671 161.388 1.00 56.26 205 ASP A O 1
ATOM 6249 N N . ASN D 4 206 ? 226.793 229.884 163.378 1.00 52.86 206 ASN A N 1
ATOM 6250 C CA . ASN D 4 206 ? 225.552 230.123 164.105 1.00 52.86 206 ASN A CA 1
ATOM 6251 C C . ASN D 4 206 ? 225.230 231.606 164.246 1.00 52.86 206 ASN A C 1
ATOM 6252 O O . ASN D 4 206 ? 224.071 232.005 164.084 1.00 52.86 206 ASN A O 1
ATOM 6257 N N . GLU D 4 207 ? 226.232 232.433 164.550 1.00 59.04 207 GLU A N 1
ATOM 6258 C CA . GLU D 4 207 ? 225.986 233.861 164.720 1.00 59.04 207 GLU A CA 1
ATOM 6259 C C . GLU D 4 207 ? 225.528 234.503 163.417 1.00 59.04 207 GLU A C 1
ATOM 6260 O O . GLU D 4 207 ? 224.641 235.368 163.418 1.00 59.04 207 GLU A O 1
ATOM 6266 N N . ALA D 4 208 ? 226.120 234.093 162.294 1.00 57.48 208 ALA A N 1
ATOM 6267 C CA . ALA D 4 208 ? 225.705 234.632 161.004 1.00 57.48 208 ALA A CA 1
ATOM 6268 C C . ALA D 4 208 ? 224.252 234.290 160.708 1.00 57.48 208 ALA A C 1
ATOM 6269 O O . ALA D 4 208 ? 223.492 235.141 160.232 1.00 57.48 208 ALA A O 1
ATOM 6271 N N . ILE D 4 209 ? 223.844 233.052 160.990 1.00 56.24 209 ILE A N 1
ATOM 6272 C CA . ILE D 4 209 ? 222.458 232.661 160.752 1.00 56.24 209 ILE A CA 1
ATOM 6273 C C . ILE D 4 209 ? 221.521 233.410 161.690 1.00 56.24 209 ILE A C 1
ATOM 6274 O O . ILE D 4 209 ? 220.411 233.787 161.301 1.00 56.24 209 ILE A O 1
ATOM 6279 N N . TYR D 4 210 ? 221.944 233.639 162.935 1.00 56.82 210 TYR A N 1
ATOM 6280 C CA . TYR D 4 210 ? 221.136 234.445 163.847 1.00 56.82 210 TYR A CA 1
ATOM 6281 C C . TYR D 4 210 ? 220.919 235.844 163.285 1.00 56.82 210 TYR A C 1
ATOM 6282 O O . TYR D 4 210 ? 219.798 236.370 163.297 1.00 56.82 210 TYR A O 1
ATOM 6291 N N . ASP D 4 211 ? 221.991 236.460 162.782 1.00 62.54 211 ASP A N 1
ATOM 6292 C CA . ASP D 4 211 ? 221.881 237.803 162.221 1.00 62.54 211 ASP A CA 1
ATOM 6293 C C . ASP D 4 211 ? 220.966 237.815 161.002 1.00 62.54 211 ASP A C 1
ATOM 6294 O O . ASP D 4 211 ? 220.123 238.708 160.859 1.00 62.54 211 ASP A O 1
ATOM 6299 N N . ILE D 4 212 ? 221.118 236.830 160.112 1.00 61.75 212 ILE A N 1
ATOM 6300 C CA . ILE D 4 212 ? 220.267 236.762 158.925 1.00 61.75 212 ILE A CA 1
ATOM 6301 C C . ILE D 4 212 ? 218.808 236.613 159.327 1.00 61.75 212 ILE A C 1
ATOM 6302 O O . ILE D 4 212 ? 217.932 237.334 158.832 1.00 61.75 212 ILE A O 1
ATOM 6307 N N . CYS D 4 213 ? 218.528 235.680 160.240 1.00 63.50 213 CYS A N 1
ATOM 6308 C CA . CYS D 4 213 ? 217.160 235.454 160.686 1.00 63.50 213 CYS A CA 1
ATOM 6309 C C . CYS D 4 213 ? 216.555 236.730 161.250 1.00 63.50 213 CYS A C 1
ATOM 6310 O O . CYS D 4 213 ? 215.489 237.168 160.806 1.00 63.50 213 CYS A O 1
ATOM 6313 N N . ARG D 4 214 ? 217.249 237.368 162.195 1.00 65.21 214 ARG A N 1
ATOM 6314 C CA . ARG D 4 214 ? 216.735 238.604 162.774 1.00 65.21 214 ARG A CA 1
ATOM 6315 C C . ARG D 4 214 ? 216.472 239.646 161.694 1.00 65.21 214 ARG A C 1
ATOM 6316 O O . ARG D 4 214 ? 215.328 240.063 161.481 1.00 65.21 214 ARG A O 1
ATOM 6324 N N . ARG D 4 215 ? 217.519 240.025 160.954 1.00 62.96 215 ARG A N 1
ATOM 6325 C CA . ARG D 4 215 ? 217.421 241.158 160.040 1.00 62.96 215 ARG A CA 1
ATOM 6326 C C . ARG D 4 215 ? 216.367 240.933 158.964 1.00 62.96 215 ARG A C 1
ATOM 6327 O O . ARG D 4 215 ? 215.651 241.868 158.589 1.00 62.96 215 ARG A O 1
ATOM 6335 N N . ASN D 4 216 ? 216.250 239.708 158.450 1.00 63.61 216 ASN A N 1
ATOM 6336 C CA . ASN D 4 216 ? 215.330 239.463 157.345 1.00 63.61 216 ASN A CA 1
ATOM 6337 C C . ASN D 4 216 ? 213.927 239.101 157.829 1.00 63.61 216 ASN A C 1
ATOM 6338 O O . ASN D 4 216 ? 212.958 239.789 157.497 1.00 63.61 216 ASN A O 1
ATOM 6343 N N . LEU D 4 217 ? 213.799 238.030 158.611 1.00 65.20 217 LEU A N 1
ATOM 6344 C CA . LEU D 4 217 ? 212.481 237.537 158.979 1.00 65.20 217 LEU A CA 1
ATOM 6345 C C . LEU D 4 217 ? 211.873 238.270 160.169 1.00 65.20 217 LEU A C 1
ATOM 6346 O O . LEU D 4 217 ? 210.720 237.987 160.512 1.00 65.20 217 LEU A O 1
ATOM 6351 N N . ASP D 4 218 ? 212.604 239.196 160.800 1.00 70.83 218 ASP A N 1
ATOM 6352 C CA . ASP D 4 218 ? 212.091 239.965 161.935 1.00 70.83 218 ASP A CA 1
ATOM 6353 C C . ASP D 4 218 ? 211.579 239.051 163.047 1.00 70.83 218 ASP A C 1
ATOM 6354 O O . ASP D 4 218 ? 210.514 239.279 163.623 1.00 70.83 218 ASP A O 1
ATOM 6359 N N . ILE D 4 219 ? 212.343 238.006 163.350 1.00 71.23 219 ILE A N 1
ATOM 6360 C CA . ILE D 4 219 ? 212.022 237.079 164.429 1.00 71.23 219 ILE A CA 1
ATOM 6361 C C . ILE D 4 219 ? 212.871 237.455 165.634 1.00 71.23 219 ILE A C 1
ATOM 6362 O O . ILE D 4 219 ? 214.105 237.440 165.563 1.00 71.23 219 ILE A O 1
ATOM 6367 N N . GLU D 4 220 ? 212.212 237.791 166.744 1.00 76.07 220 GLU A N 1
ATOM 6368 C CA . GLU D 4 220 ? 212.931 238.256 167.923 1.00 76.07 220 GLU A CA 1
ATOM 6369 C C . GLU D 4 220 ? 213.604 237.118 168.681 1.00 76.07 220 GLU A C 1
ATOM 6370 O O . GLU D 4 220 ? 214.665 237.324 169.279 1.00 76.07 220 GLU A O 1
ATOM 6376 N N . ARG D 4 221 ? 213.015 235.924 168.671 1.00 73.19 221 ARG A N 1
ATOM 6377 C CA . ARG D 4 221 ? 213.512 234.786 169.444 1.00 73.19 221 ARG A CA 1
ATOM 6378 C C . ARG D 4 221 ? 213.684 233.586 168.523 1.00 73.19 221 ARG A C 1
ATOM 6379 O O . ARG D 4 221 ? 212.828 232.693 168.479 1.00 73.19 221 ARG A O 1
ATOM 6387 N N . PRO D 4 222 ? 214.787 233.529 167.774 1.00 64.49 222 PRO A N 1
ATOM 6388 C CA . PRO D 4 222 ? 215.041 232.361 166.921 1.00 64.49 222 PRO A CA 1
ATOM 6389 C C . PRO D 4 222 ? 215.425 231.145 167.746 1.00 64.49 222 PRO A C 1
ATOM 6390 O O . PRO D 4 222 ? 215.592 231.253 168.964 1.00 64.49 222 PRO A O 1
ATOM 6394 N N . THR D 4 223 ? 215.577 229.987 167.107 1.00 58.02 223 THR A N 1
ATOM 6395 C CA . THR D 4 223 ? 215.873 228.771 167.851 1.00 58.02 223 THR A CA 1
ATOM 6396 C C . THR D 4 223 ? 216.552 227.755 166.941 1.00 58.02 223 THR A C 1
ATOM 6397 O O . THR D 4 223 ? 216.631 227.921 165.717 1.00 58.02 223 THR A O 1
ATOM 6401 N N . TYR D 4 224 ? 217.045 226.689 167.578 1.00 51.62 224 TYR A N 1
ATOM 6402 C CA . TYR D 4 224 ? 217.759 225.642 166.858 1.00 51.62 224 TYR A CA 1
ATOM 6403 C C . TYR D 4 224 ? 216.879 224.978 165.811 1.00 51.62 224 TYR A C 1
ATOM 6404 O O . TYR D 4 224 ? 217.383 224.536 164.775 1.00 51.62 224 TYR A O 1
ATOM 6413 N N . THR D 4 225 ? 215.570 224.897 166.055 1.00 53.35 225 THR A N 1
ATOM 6414 C CA . THR D 4 225 ? 214.672 224.341 165.049 1.00 53.35 225 THR A CA 1
ATOM 6415 C C . THR D 4 225 ? 214.693 225.179 163.776 1.00 53.35 225 THR A C 1
ATOM 6416 O O . THR D 4 225 ? 214.786 224.642 162.666 1.00 53.35 225 THR A O 1
ATOM 6420 N N . ASN D 4 226 ? 214.627 226.504 163.919 1.00 53.30 226 ASN A N 1
ATOM 6421 C CA . ASN D 4 226 ? 214.683 227.379 162.751 1.00 53.30 226 ASN A CA 1
ATOM 6422 C C . ASN D 4 226 ? 216.034 227.286 162.053 1.00 53.30 226 ASN A C 1
ATOM 6423 O O . ASN D 4 226 ? 216.105 227.239 160.815 1.00 53.30 226 ASN A O 1
ATOM 6428 N N . LEU D 4 227 ? 217.119 227.260 162.830 1.00 50.57 227 LEU A N 1
ATOM 6429 C CA . LEU D 4 227 ? 218.441 227.144 162.222 1.00 50.57 227 LEU A CA 1
ATOM 6430 C C . LEU D 4 227 ? 218.572 225.844 161.436 1.00 50.57 227 LEU A C 1
ATOM 6431 O O . LEU D 4 227 ? 219.085 225.834 160.308 1.00 50.57 227 LEU A O 1
ATOM 6436 N N . ASN D 4 228 ? 218.094 224.740 162.009 1.00 47.03 228 ASN A N 1
ATOM 6437 C CA . ASN D 4 228 ? 218.162 223.457 161.325 1.00 47.03 228 ASN A CA 1
ATOM 6438 C C . ASN D 4 228 ? 217.257 223.427 160.102 1.00 47.03 228 ASN A C 1
ATOM 6439 O O . ASN D 4 228 ? 217.587 222.769 159.113 1.00 47.03 228 ASN A O 1
ATOM 6444 N N . ARG D 4 229 ? 216.123 224.129 160.141 1.00 50.24 229 ARG A N 1
ATOM 6445 C CA . ARG D 4 229 ? 215.291 224.235 158.946 1.00 50.24 229 ARG A CA 1
ATOM 6446 C C . ARG D 4 229 ? 216.032 224.950 157.824 1.00 50.24 229 ARG A C 1
ATOM 6447 O O . ARG D 4 229 ? 215.969 224.532 156.661 1.00 50.24 229 ARG A O 1
ATOM 6455 N N . LEU D 4 230 ? 216.746 226.029 158.153 1.00 48.05 230 LEU A N 1
ATOM 6456 C CA . LEU D 4 230 ? 217.534 226.720 157.132 1.00 48.05 230 LEU A CA 1
ATOM 6457 C C . LEU D 4 230 ? 218.629 225.817 156.567 1.00 48.05 230 LEU A C 1
ATOM 6458 O O . LEU D 4 230 ? 218.848 225.772 155.346 1.00 48.05 230 LEU A O 1
ATOM 6463 N N . ILE D 4 231 ? 219.327 225.087 157.441 1.00 46.00 231 ILE A N 1
ATOM 6464 C CA . ILE D 4 231 ? 220.379 224.186 156.971 1.00 46.00 231 ILE A CA 1
ATOM 6465 C C . ILE D 4 231 ? 219.792 223.091 156.087 1.00 46.00 231 ILE A C 1
ATOM 6466 O O . ILE D 4 231 ? 220.389 222.700 155.076 1.00 46.00 231 ILE A O 1
ATOM 6471 N N . GLY D 4 232 ? 218.620 222.573 156.457 1.00 45.98 232 GLY A N 1
ATOM 6472 C CA . GLY D 4 232 ? 217.970 221.571 155.631 1.00 45.98 232 GLY A CA 1
ATOM 6473 C C . GLY D 4 232 ? 217.563 222.114 154.277 1.00 45.98 232 GLY A C 1
ATOM 6474 O O . GLY D 4 232 ? 217.646 221.411 153.268 1.00 45.98 232 GLY A O 1
ATOM 6475 N N . GLN D 4 233 ? 217.118 223.371 154.235 1.00 45.84 233 GLN A N 1
ATOM 6476 C CA . GLN D 4 233 ? 216.826 224.000 152.951 1.00 45.84 233 GLN A CA 1
ATOM 6477 C C . GLN D 4 233 ? 218.076 224.074 152.084 1.00 45.84 233 GLN A C 1
ATOM 6478 O O . GLN D 4 233 ? 218.025 223.793 150.880 1.00 45.84 233 GLN A O 1
ATOM 6484 N N . ILE D 4 234 ? 219.211 224.437 152.684 1.00 45.78 234 ILE A N 1
ATOM 6485 C CA . ILE D 4 234 ? 220.459 224.515 151.922 1.00 45.78 234 ILE A CA 1
ATOM 6486 C C . ILE D 4 234 ? 220.847 223.141 151.383 1.00 45.78 234 ILE A C 1
ATOM 6487 O O . ILE D 4 234 ? 221.239 222.995 150.218 1.00 45.78 234 ILE A O 1
ATOM 6492 N N . VAL D 4 235 ? 220.747 222.111 152.226 1.00 44.34 235 VAL A N 1
ATOM 6493 C CA . VAL D 4 235 ? 221.128 220.766 151.799 1.00 44.34 235 VAL A CA 1
ATOM 6494 C C . VAL D 4 235 ? 220.204 220.267 150.693 1.00 44.34 235 VAL A C 1
ATOM 6495 O O . VAL D 4 235 ? 220.649 219.620 149.734 1.00 44.34 235 VAL A O 1
ATOM 6499 N N . SER D 4 236 ? 218.903 220.545 150.809 1.00 47.17 236 SER A N 1
ATOM 6500 C CA . SER D 4 236 ? 217.971 220.158 149.757 1.00 47.17 236 SER A CA 1
ATOM 6501 C C . SER D 4 236 ? 218.285 220.878 148.454 1.00 47.17 236 SER A C 1
ATOM 6502 O O . SER D 4 236 ? 218.191 220.287 147.373 1.00 47.17 236 SER A O 1
ATOM 6505 N N . SER D 4 237 ? 218.651 222.159 148.533 1.00 46.35 237 SER A N 1
ATOM 6506 C CA . SER D 4 237 ? 219.052 222.876 147.327 1.00 46.35 237 SER A CA 1
ATOM 6507 C C . SER D 4 237 ? 220.294 222.250 146.708 1.00 46.35 237 SER A C 1
ATOM 6508 O O . SER D 4 237 ? 220.427 222.197 145.480 1.00 46.35 237 SER A O 1
ATOM 6511 N N . ILE D 4 238 ? 221.219 221.778 147.545 1.00 46.96 238 ILE A N 1
ATOM 6512 C CA . ILE D 4 238 ? 222.422 221.125 147.033 1.00 46.96 238 ILE A CA 1
ATOM 6513 C C . ILE D 4 238 ? 222.068 219.828 146.311 1.00 46.96 238 ILE A C 1
ATOM 6514 O O . ILE D 4 238 ? 222.572 219.554 145.215 1.00 46.96 238 ILE A O 1
ATOM 6519 N N . THR D 4 239 ? 221.197 219.016 146.906 1.00 51.10 239 THR A N 1
ATOM 6520 C CA . THR D 4 239 ? 220.906 217.681 146.388 1.00 51.10 239 THR A CA 1
ATOM 6521 C C . THR D 4 239 ? 219.775 217.652 145.363 1.00 51.10 239 THR A C 1
ATOM 6522 O O . THR D 4 239 ? 219.469 216.576 144.831 1.00 51.10 239 THR A O 1
ATOM 6526 N N . ALA D 4 240 ? 219.141 218.794 145.086 1.00 53.06 240 ALA A N 1
ATOM 6527 C CA . ALA D 4 240 ? 218.051 218.819 144.116 1.00 53.06 240 ALA A CA 1
ATOM 6528 C C . ALA D 4 240 ? 218.505 218.385 142.731 1.00 53.06 240 ALA A C 1
ATOM 6529 O O . ALA D 4 240 ? 217.731 217.766 141.993 1.00 53.06 240 A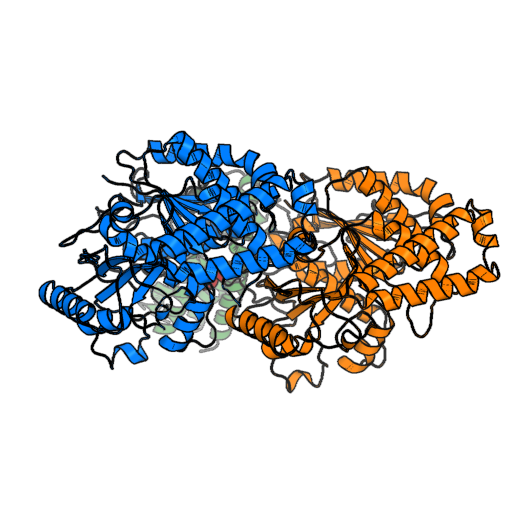LA A O 1
ATOM 6531 N N . SER D 4 241 ? 219.746 218.702 142.357 1.00 56.51 241 SER A N 1
ATOM 6532 C CA . SER D 4 241 ? 220.234 218.323 141.035 1.00 56.51 241 SER A CA 1
ATOM 6533 C C . SER D 4 241 ? 220.230 216.810 140.861 1.00 56.51 241 SER A C 1
ATOM 6534 O O . SER D 4 241 ? 219.865 216.300 139.796 1.00 56.51 241 SER A O 1
ATOM 6537 N N . LEU D 4 242 ? 220.640 216.075 141.896 1.00 59.40 242 LEU A N 1
ATOM 6538 C CA . LEU D 4 242 ? 220.568 214.619 141.840 1.00 59.40 242 LEU A CA 1
ATOM 6539 C C . LEU D 4 242 ? 219.128 214.132 141.935 1.00 59.40 242 LEU A C 1
ATOM 6540 O O . LEU D 4 242 ? 218.741 213.187 141.238 1.00 59.40 242 LEU A O 1
ATOM 6545 N N . ARG D 4 243 ? 218.321 214.761 142.794 1.00 56.71 243 ARG A N 1
ATOM 6546 C CA . ARG D 4 243 ? 216.981 214.238 143.052 1.00 56.71 243 ARG A CA 1
ATOM 6547 C C . ARG D 4 243 ? 216.072 214.373 141.834 1.00 56.71 243 ARG A C 1
ATOM 6548 O O . ARG D 4 243 ? 215.330 213.441 141.505 1.00 56.71 243 ARG A O 1
ATOM 6556 N N . PHE D 4 244 ? 216.112 215.513 141.154 1.00 58.09 244 PHE A N 1
ATOM 6557 C CA . PHE D 4 244 ? 215.227 215.783 140.027 1.00 58.09 244 PHE A CA 1
ATOM 6558 C C . PHE D 4 244 ? 216.051 215.998 138.757 1.00 58.09 244 PHE A C 1
ATOM 6559 O O . PHE D 4 244 ? 217.269 215.808 138.738 1.00 58.09 244 PHE A O 1
ATOM 6567 N N . ASP D 4 245 ? 215.368 216.396 137.687 1.00 60.24 245 ASP A N 1
ATOM 6568 C CA . ASP D 4 245 ? 215.989 216.640 136.394 1.00 60.24 245 ASP A CA 1
ATOM 6569 C C . ASP D 4 245 ? 215.744 218.079 135.965 1.00 60.24 245 ASP A C 1
ATOM 6570 O O . ASP D 4 245 ? 214.645 218.612 136.144 1.00 60.24 245 ASP A O 1
ATOM 6575 N N . GLY D 4 246 ? 216.775 218.705 135.395 1.00 57.43 246 GLY A N 1
ATOM 6576 C CA . GLY D 4 246 ? 216.692 220.084 134.964 1.00 57.43 246 GLY A CA 1
ATOM 6577 C C . GLY D 4 246 ? 217.416 220.294 133.649 1.00 57.43 246 GLY A C 1
ATOM 6578 O O . GLY D 4 246 ? 217.939 219.353 133.049 1.00 57.43 246 GLY A O 1
ATOM 6579 N N . ALA D 4 247 ? 217.433 221.555 133.212 1.00 53.25 247 ALA A N 1
ATOM 6580 C CA . ALA D 4 247 ? 218.072 221.892 131.944 1.00 53.25 247 ALA A CA 1
ATOM 6581 C C . ALA D 4 247 ? 219.567 221.609 131.983 1.00 53.25 247 ALA A C 1
ATOM 6582 O O . ALA D 4 247 ? 220.140 221.123 131.001 1.00 53.25 247 ALA A O 1
ATOM 6584 N N . LEU D 4 248 ? 220.217 221.907 133.106 1.00 52.49 248 LEU A N 1
ATOM 6585 C CA . LEU D 4 248 ? 221.656 221.699 133.258 1.00 52.49 248 LEU A CA 1
ATOM 6586 C C . LEU D 4 248 ? 221.896 221.319 134.715 1.00 52.49 248 LEU A C 1
ATOM 6587 O O . LEU D 4 248 ? 221.866 222.180 135.599 1.00 52.49 248 LEU A O 1
ATOM 6592 N N . ASN D 4 249 ? 222.135 220.036 134.962 1.00 54.55 249 ASN A N 1
ATOM 6593 C CA . ASN D 4 249 ? 222.307 219.516 136.308 1.00 54.55 249 ASN A CA 1
ATOM 6594 C C . ASN D 4 249 ? 223.759 219.124 136.545 1.00 54.55 249 ASN A C 1
ATOM 6595 O O . ASN D 4 249 ? 224.460 218.683 135.631 1.00 54.55 249 ASN A O 1
ATOM 6600 N N . VAL D 4 250 ? 224.204 219.293 137.788 1.00 55.71 250 VAL A N 1
ATOM 6601 C CA . VAL D 4 250 ? 225.561 218.962 138.201 1.00 55.71 250 VAL A CA 1
ATOM 6602 C C . VAL D 4 250 ? 225.493 217.916 139.306 1.00 55.71 250 VAL A C 1
ATOM 6603 O O . VAL D 4 250 ? 224.625 217.976 140.184 1.00 55.71 250 VAL A O 1
ATOM 6607 N N . ASP D 4 251 ? 226.387 216.935 139.236 1.00 59.63 251 ASP A N 1
ATOM 6608 C CA . ASP D 4 251 ? 226.414 215.851 140.203 1.00 59.63 251 ASP A CA 1
ATOM 6609 C C . ASP D 4 251 ? 227.392 216.169 141.334 1.00 59.63 251 ASP A C 1
ATOM 6610 O O . ASP D 4 251 ? 227.976 217.252 141.401 1.00 59.63 251 ASP A O 1
ATOM 6615 N N . LEU D 4 252 ? 227.572 215.207 142.240 1.00 56.90 252 LEU A N 1
ATOM 6616 C CA . LEU D 4 252 ? 228.471 215.392 143.372 1.00 56.90 252 LEU A CA 1
ATOM 6617 C C . LEU D 4 252 ? 229.936 215.199 143.011 1.00 56.90 252 LEU A C 1
ATOM 6618 O O . LEU D 4 252 ? 230.805 215.578 143.802 1.00 56.90 252 LEU A O 1
ATOM 6623 N N . THR D 4 253 ? 230.233 214.620 141.847 1.00 56.74 253 THR A N 1
ATOM 6624 C CA . THR D 4 253 ? 231.625 214.388 141.478 1.00 56.74 253 THR A CA 1
ATOM 6625 C C . THR D 4 253 ? 232.299 215.674 141.014 1.00 56.74 253 THR A C 1
ATOM 6626 O O . THR D 4 253 ? 233.479 215.904 141.306 1.00 56.74 253 THR A O 1
ATOM 6630 N N . GLU D 4 254 ? 231.565 216.531 140.305 1.00 53.87 254 GLU A N 1
ATOM 6631 C CA . GLU D 4 254 ? 232.150 217.710 139.681 1.00 53.87 254 GLU A CA 1
ATOM 6632 C C . GLU D 4 254 ? 232.299 218.881 140.650 1.00 53.87 254 GLU A C 1
ATOM 6633 O O . GLU D 4 254 ? 233.017 219.842 140.338 1.00 53.87 254 GLU A O 1
ATOM 6639 N N . PHE D 4 255 ? 231.659 218.809 141.822 1.00 48.90 255 PHE A N 1
ATOM 6640 C CA . PHE D 4 255 ? 231.771 219.879 142.810 1.00 48.90 255 PHE A CA 1
ATOM 6641 C C . PHE D 4 255 ? 233.219 220.101 143.222 1.00 48.90 255 PHE A C 1
ATOM 6642 O O . PHE D 4 255 ? 233.716 221.234 143.207 1.00 48.90 255 PHE A O 1
ATOM 6650 N N . GLN D 4 256 ? 233.910 219.026 143.606 1.00 49.50 256 GLN A N 1
ATOM 6651 C CA . GLN D 4 256 ? 235.291 219.155 144.054 1.00 49.50 256 GLN A CA 1
ATOM 6652 C C . GLN D 4 256 ? 236.197 219.631 142.927 1.00 49.50 256 GLN A C 1
ATOM 6653 O O . GLN D 4 256 ? 237.083 220.463 143.148 1.00 49.50 256 GLN A O 1
ATOM 6659 N N . THR D 4 257 ? 235.983 219.124 141.711 1.00 47.84 257 THR A N 1
ATOM 6660 C CA . THR D 4 257 ? 236.812 219.536 140.584 1.00 47.84 257 THR A CA 1
ATOM 6661 C C . THR D 4 257 ? 236.659 221.024 140.301 1.00 47.84 257 THR A C 1
ATOM 6662 O O . THR D 4 257 ? 237.639 221.705 139.977 1.00 47.84 257 THR A O 1
ATOM 6666 N N . ASN D 4 258 ? 235.440 221.551 140.413 1.00 48.08 258 ASN A N 1
ATOM 6667 C CA . ASN D 4 258 ? 235.245 222.972 140.158 1.00 48.08 258 ASN A CA 1
ATOM 6668 C C . ASN D 4 258 ? 235.626 223.862 141.335 1.00 48.08 258 ASN A C 1
ATOM 6669 O O . ASN D 4 258 ? 235.924 225.041 141.122 1.00 48.08 258 ASN A O 1
ATOM 6674 N N . LEU D 4 259 ? 235.630 223.342 142.563 1.00 44.98 259 LEU A N 1
ATOM 6675 C CA . LEU D 4 259 ? 235.793 224.195 143.733 1.00 44.98 259 LEU A CA 1
ATOM 6676 C C . LEU D 4 259 ? 237.142 224.073 144.430 1.00 44.98 259 LEU A C 1
ATOM 6677 O O . LEU D 4 259 ? 237.463 224.932 145.257 1.00 44.98 259 LEU A O 1
ATOM 6682 N N . VAL D 4 260 ? 237.933 223.050 144.136 1.00 44.80 260 VAL A N 1
ATOM 6683 C CA . VAL D 4 260 ? 239.180 222.790 144.840 1.00 44.80 260 VAL A CA 1
ATOM 6684 C C . VAL D 4 260 ? 240.333 222.953 143.858 1.00 44.80 260 VAL A C 1
ATOM 6685 O O . VAL D 4 260 ? 240.616 222.058 143.062 1.00 44.80 260 VAL A O 1
ATOM 6689 N N . PRO D 4 261 ? 241.027 224.093 143.887 1.00 46.40 261 PRO A N 1
ATOM 6690 C CA . PRO D 4 261 ? 242.142 224.302 142.954 1.00 46.40 261 PRO A CA 1
ATOM 6691 C C . PRO D 4 261 ? 243.463 223.735 143.452 1.00 46.40 261 PRO A C 1
ATOM 6692 O O . PRO D 4 261 ? 244.346 223.416 142.651 1.00 46.40 261 PRO A O 1
ATOM 6696 N N . TYR D 4 262 ? 243.612 223.607 144.765 1.00 52.69 262 TYR A N 1
ATOM 6697 C CA . TYR D 4 262 ? 244.849 223.139 145.367 1.00 52.69 262 TYR A CA 1
ATOM 6698 C C . TYR D 4 262 ? 244.557 222.005 146.337 1.00 52.69 262 TYR A C 1
ATOM 6699 O O . TYR D 4 262 ? 243.452 221.920 146.879 1.00 52.69 262 TYR A O 1
ATOM 6708 N N . PRO D 4 263 ? 245.528 221.117 146.574 1.00 55.73 263 PRO A N 1
ATOM 6709 C CA . PRO D 4 263 ? 245.233 219.909 147.365 1.00 55.73 263 PRO A CA 1
ATOM 6710 C C . PRO D 4 263 ? 244.730 220.188 148.770 1.00 55.73 263 PRO A C 1
ATOM 6711 O O . PRO D 4 263 ? 243.919 219.409 149.286 1.00 55.73 263 PRO A O 1
ATOM 6715 N N . ARG D 4 264 ? 245.176 221.267 149.410 1.00 56.35 264 ARG A N 1
ATOM 6716 C CA . ARG D 4 264 ? 244.797 221.546 150.788 1.00 56.35 264 ARG A CA 1
ATOM 6717 C C . ARG D 4 264 ? 243.916 222.778 150.944 1.00 56.35 264 ARG A C 1
ATOM 6718 O O . ARG D 4 264 ? 243.507 223.086 152.067 1.00 56.35 264 ARG A O 1
ATOM 6726 N N . ILE D 4 265 ? 243.616 223.491 149.865 1.00 54.56 265 ILE A N 1
ATOM 6727 C CA . ILE D 4 265 ? 242.702 224.631 149.913 1.00 54.56 265 ILE A CA 1
ATOM 6728 C C . ILE D 4 265 ? 241.340 224.105 149.473 1.00 54.56 265 ILE A C 1
ATOM 6729 O O . ILE D 4 265 ? 240.970 224.175 148.300 1.00 54.56 265 ILE A O 1
ATOM 6734 N N . HIS D 4 266 ? 240.579 223.575 150.426 1.00 51.46 266 HIS A N 1
ATOM 6735 C CA . HIS D 4 266 ? 239.281 222.970 150.137 1.00 51.46 266 HIS A CA 1
ATOM 6736 C C . HIS D 4 266 ? 238.263 223.333 151.215 1.00 51.46 266 HIS A C 1
ATOM 6737 O O . HIS D 4 266 ? 237.537 222.481 151.725 1.00 51.46 266 HIS A O 1
ATOM 6744 N N . PHE D 4 267 ? 238.195 224.616 151.577 1.00 52.13 267 PHE A N 1
ATOM 6745 C CA . PHE D 4 267 ? 237.298 225.094 152.628 1.00 52.13 267 PHE A CA 1
ATOM 6746 C C . PHE D 4 267 ? 236.391 226.183 152.065 1.00 52.13 267 PHE A C 1
ATOM 6747 O O . PHE D 4 267 ? 236.607 227.377 152.322 1.00 52.13 267 PHE A O 1
ATOM 6755 N N . PRO D 4 268 ? 235.367 225.815 151.305 1.00 48.90 268 PRO A N 1
ATOM 6756 C CA . PRO D 4 268 ? 234.418 226.805 150.789 1.00 48.90 268 PRO A CA 1
ATOM 6757 C C . PRO D 4 268 ? 233.402 227.190 151.859 1.00 48.90 268 PRO A C 1
ATOM 6758 O O . PRO D 4 268 ? 233.476 226.763 153.008 1.00 48.90 268 PRO A O 1
ATOM 6762 N N . LEU D 4 269 ? 232.441 228.019 151.456 1.00 49.85 269 LEU A N 1
ATOM 6763 C CA . LEU D 4 269 ? 231.365 228.452 152.335 1.00 49.85 269 LEU A CA 1
ATOM 6764 C C . LEU D 4 269 ? 230.082 228.590 151.528 1.00 49.85 269 LEU A C 1
ATOM 6765 O O . LEU D 4 269 ? 230.115 228.838 150.321 1.00 49.85 269 LEU A O 1
ATOM 6770 N N . ALA D 4 270 ? 228.951 228.430 152.208 1.00 48.17 270 ALA A N 1
ATOM 6771 C CA . ALA D 4 270 ? 227.647 228.379 151.565 1.00 48.17 270 ALA A CA 1
ATOM 6772 C C . ALA D 4 270 ? 226.874 229.672 151.788 1.00 48.17 270 ALA A C 1
ATOM 6773 O O . ALA D 4 270 ? 227.109 230.410 152.747 1.00 48.17 270 ALA A O 1
ATOM 6775 N N . THR D 4 271 ? 225.937 229.935 150.877 1.00 50.92 271 THR A N 1
ATOM 6776 C CA . THR D 4 271 ? 225.082 231.112 150.945 1.00 50.92 271 THR A CA 1
ATOM 6777 C C . THR D 4 271 ? 223.732 230.770 150.333 1.00 50.92 271 THR A C 1
ATOM 6778 O O . THR D 4 271 ? 223.657 230.000 149.372 1.00 50.92 271 THR A O 1
ATOM 6782 N N . TYR D 4 272 ? 222.669 231.343 150.893 1.00 46.66 272 TYR A N 1
ATOM 6783 C CA . TYR D 4 272 ? 221.313 231.111 150.418 1.00 46.66 272 TYR A CA 1
ATOM 6784 C C . TYR D 4 272 ? 220.599 232.440 150.228 1.00 46.66 272 TYR A C 1
ATOM 6785 O O . TYR D 4 272 ? 220.765 233.364 151.029 1.00 46.66 272 TYR A O 1
ATOM 6794 N N . ALA D 4 273 ? 219.801 232.527 149.160 1.00 46.87 273 ALA A N 1
ATOM 6795 C CA . ALA D 4 273 ? 219.044 233.730 148.846 1.00 46.87 273 ALA A CA 1
ATOM 6796 C C . ALA D 4 273 ? 217.975 233.367 147.833 1.00 46.87 273 ALA A C 1
ATOM 6797 O O . ALA D 4 273 ? 218.231 232.517 146.970 1.00 46.87 273 ALA A O 1
ATOM 6799 N N . PRO D 4 274 ? 216.781 233.977 147.891 1.00 51.52 274 PRO A N 1
ATOM 6800 C CA . PRO D 4 274 ? 216.378 234.983 148.874 1.00 51.52 274 PRO A CA 1
ATOM 6801 C C . PRO D 4 274 ? 215.666 234.389 150.084 1.00 51.52 274 PRO A C 1
ATOM 6802 O O . PRO D 4 274 ? 214.936 233.407 149.954 1.00 51.52 274 PRO A O 1
ATOM 6806 N N . VAL D 4 275 ? 215.879 234.987 151.251 1.00 56.57 275 VAL A N 1
ATOM 6807 C CA . VAL D 4 275 ? 215.213 234.581 152.482 1.00 56.57 275 VAL A CA 1
ATOM 6808 C C . VAL D 4 275 ? 214.460 235.789 153.034 1.00 56.57 275 VAL A C 1
ATOM 6809 O O . VAL D 4 275 ? 215.067 236.798 153.417 1.00 56.57 275 VAL A O 1
ATOM 6813 N N . ILE D 4 276 ? 213.130 235.704 153.031 1.00 61.76 276 ILE A N 1
ATOM 6814 C CA . ILE D 4 276 ? 212.245 236.765 153.490 1.00 61.76 276 ILE A CA 1
ATOM 6815 C C . ILE D 4 276 ? 211.007 236.126 154.109 1.00 61.76 276 ILE A C 1
ATOM 6816 O O . ILE D 4 276 ? 210.851 234.903 154.116 1.00 61.76 276 ILE A O 1
ATOM 6821 N N . SER D 4 277 ? 210.119 236.967 154.626 1.00 66.93 277 SER A N 1
ATOM 6822 C CA . SER D 4 277 ? 208.884 236.526 155.255 1.00 66.93 277 SER A CA 1
ATOM 6823 C C . SER D 4 277 ? 207.688 236.862 154.373 1.00 66.93 277 SER A C 1
ATOM 6824 O O . SER D 4 277 ? 207.812 237.483 153.314 1.00 66.93 277 SER A O 1
ATOM 6827 N N . ALA D 4 278 ? 206.509 236.440 154.838 1.00 67.90 278 ALA A N 1
ATOM 6828 C CA . ALA D 4 278 ? 205.289 236.645 154.064 1.00 67.90 278 ALA A CA 1
ATOM 6829 C C . ALA D 4 278 ? 204.964 238.125 153.915 1.00 67.90 278 ALA A C 1
ATOM 6830 O O . ALA D 4 278 ? 204.466 238.555 152.869 1.00 67.90 278 ALA A O 1
ATOM 6832 N N . GLU D 4 279 ? 205.231 238.919 154.955 1.00 67.73 279 GLU A N 1
ATOM 6833 C CA . GLU D 4 279 ? 204.902 240.340 154.905 1.00 67.73 279 GLU A CA 1
ATOM 6834 C C . GLU D 4 279 ? 205.652 241.046 153.783 1.00 67.73 279 GLU A C 1
ATOM 6835 O O . GLU D 4 279 ? 205.077 241.875 153.069 1.00 67.73 279 GLU A O 1
ATOM 6841 N N . LYS D 4 280 ? 206.936 240.736 153.613 1.00 68.11 280 LYS A N 1
ATOM 6842 C CA . LYS D 4 280 ? 207.726 241.312 152.535 1.00 68.11 280 LYS A CA 1
ATOM 6843 C C . LYS D 4 280 ? 207.602 240.544 151.227 1.00 68.11 280 LYS A C 1
ATOM 6844 O O . LYS D 4 280 ? 208.084 241.028 150.197 1.00 68.11 280 LYS A O 1
ATOM 6850 N N . ALA D 4 281 ? 206.980 239.363 151.240 1.00 68.20 281 ALA A N 1
ATOM 6851 C CA . ALA D 4 281 ? 206.828 238.597 150.007 1.00 68.20 281 ALA A CA 1
ATOM 6852 C C . ALA D 4 281 ? 205.925 239.312 149.009 1.00 68.20 281 ALA A C 1
ATOM 6853 O O . ALA D 4 281 ? 206.210 239.325 147.806 1.00 68.20 281 ALA A O 1
ATOM 6855 N N . TYR D 4 282 ? 204.829 239.908 149.485 1.00 67.94 282 TYR A N 1
ATOM 6856 C CA . TYR D 4 282 ? 203.864 240.519 148.575 1.00 67.94 282 TYR A CA 1
ATOM 6857 C C . TYR D 4 282 ? 204.422 241.787 147.939 1.00 67.94 282 TYR A C 1
ATOM 6858 O O . TYR D 4 282 ? 204.299 241.990 146.726 1.00 67.94 282 TYR A O 1
ATOM 6867 N N . HIS D 4 283 ? 205.038 242.651 148.740 1.00 69.26 283 HIS A N 1
ATOM 6868 C CA . HIS D 4 283 ? 205.533 243.938 148.252 1.00 69.26 283 HIS A CA 1
ATOM 6869 C C . HIS D 4 283 ? 206.959 243.828 147.724 1.00 69.26 283 HIS A C 1
ATOM 6870 O O . HIS D 4 283 ? 207.844 244.585 148.117 1.00 69.26 283 HIS A O 1
ATOM 6877 N N . GLU D 4 284 ? 207.192 242.883 146.816 1.00 70.78 284 GLU A N 1
ATOM 6878 C CA . GLU D 4 284 ? 208.528 242.670 146.282 1.00 70.78 284 GLU A CA 1
ATOM 6879 C C . GLU D 4 284 ? 208.429 241.931 144.957 1.00 70.78 284 GLU A C 1
ATOM 6880 O O . GLU D 4 284 ? 207.608 241.024 144.805 1.00 70.78 284 GLU A O 1
ATOM 6886 N N . GLN D 4 285 ? 209.271 242.326 144.007 1.00 73.28 285 GLN A N 1
ATOM 6887 C CA . GLN D 4 285 ? 209.391 241.659 142.715 1.00 73.28 285 GLN A CA 1
ATOM 6888 C C . GLN D 4 285 ? 210.735 240.937 142.705 1.00 73.28 285 GLN A C 1
ATOM 6889 O O . GLN D 4 285 ? 211.782 241.555 142.493 1.00 73.28 285 GLN A O 1
ATOM 6895 N N . LEU D 4 286 ? 210.702 239.628 142.942 1.00 66.50 286 LEU A N 1
ATOM 6896 C CA . LEU D 4 286 ? 211.917 238.822 143.031 1.00 66.50 286 LEU A CA 1
ATOM 6897 C C . LEU D 4 286 ? 212.297 238.375 141.627 1.00 66.50 286 LEU A C 1
ATOM 6898 O O . LEU D 4 286 ? 211.700 237.451 141.071 1.00 66.50 286 LEU A O 1
ATOM 6903 N N . SER D 4 287 ? 213.295 239.034 141.052 1.00 61.85 287 SER A N 1
ATOM 6904 C CA . SER D 4 287 ? 213.795 238.697 139.730 1.00 61.85 287 SER A CA 1
ATOM 6905 C C . SER D 4 287 ? 215.153 238.015 139.839 1.00 61.85 287 SER A C 1
ATOM 6906 O O . SER D 4 287 ? 215.818 238.050 140.878 1.00 61.85 287 SER A O 1
ATOM 6909 N N . VAL D 4 288 ? 215.560 237.384 138.735 1.00 57.90 288 VAL A N 1
ATOM 6910 C CA . VAL D 4 288 ? 216.829 236.661 138.710 1.00 57.90 288 VAL A CA 1
ATOM 6911 C C . VAL D 4 288 ? 217.984 237.613 138.989 1.00 57.90 288 VAL A C 1
ATOM 6912 O O . VAL D 4 288 ? 218.866 237.327 139.808 1.00 57.90 288 VAL A O 1
ATOM 6916 N N . ALA D 4 289 ? 217.984 238.770 138.324 1.00 58.46 289 ALA A N 1
ATOM 6917 C CA . ALA D 4 289 ? 219.046 239.745 138.540 1.00 58.46 289 ALA A CA 1
ATOM 6918 C C . ALA D 4 289 ? 219.046 240.254 139.974 1.00 58.46 289 ALA A C 1
ATOM 6919 O O . ALA D 4 289 ? 220.110 240.414 140.585 1.00 58.46 289 ALA A O 1
ATOM 6921 N N . GLU D 4 290 ? 217.861 240.511 140.532 1.00 61.03 290 GLU A N 1
ATOM 6922 C CA . GLU D 4 290 ? 217.785 241.052 141.885 1.00 61.03 290 GLU A CA 1
ATOM 6923 C C . GLU D 4 290 ? 218.320 240.054 142.904 1.00 61.03 290 GLU A C 1
ATOM 6924 O O . GLU D 4 290 ? 219.104 240.416 143.789 1.00 61.03 290 GLU A O 1
ATOM 6930 N N . ILE D 4 291 ? 217.911 238.787 142.796 1.00 56.59 291 ILE A N 1
ATOM 6931 C CA . ILE D 4 291 ? 218.384 237.796 143.760 1.00 56.59 291 ILE A CA 1
ATOM 6932 C C . ILE D 4 291 ? 219.873 237.528 143.567 1.00 56.59 291 ILE A C 1
ATOM 6933 O O . ILE D 4 291 ? 220.606 237.319 144.541 1.00 56.59 291 ILE A O 1
ATOM 6938 N N . THR D 4 292 ? 220.351 237.538 142.318 1.00 56.32 292 THR A N 1
ATOM 6939 C CA . THR D 4 292 ? 221.778 237.345 142.082 1.00 56.32 292 THR A CA 1
ATOM 6940 C C . THR D 4 292 ? 222.595 238.473 142.700 1.00 56.32 292 THR A C 1
ATOM 6941 O O . THR D 4 292 ? 223.651 238.229 143.295 1.00 56.32 292 THR A O 1
ATOM 6945 N N . ASN D 4 293 ? 222.126 239.715 142.565 1.00 57.85 293 ASN A N 1
ATOM 6946 C CA . ASN D 4 293 ? 222.820 240.835 143.194 1.00 57.85 293 ASN A CA 1
ATOM 6947 C C . ASN D 4 293 ? 222.762 240.738 144.714 1.00 57.85 293 ASN A C 1
ATOM 6948 O O . ASN D 4 293 ? 223.753 241.022 145.397 1.00 57.85 293 ASN A O 1
ATOM 6953 N N . ALA D 4 294 ? 221.610 240.343 145.261 1.00 58.35 294 ALA A N 1
ATOM 6954 C CA . ALA D 4 294 ? 221.475 240.240 146.710 1.00 58.35 294 ALA A CA 1
ATOM 6955 C C . ALA D 4 294 ? 222.343 239.129 147.283 1.00 58.35 294 ALA A C 1
ATOM 6956 O O . ALA D 4 294 ? 222.763 239.208 148.442 1.00 58.35 294 ALA A O 1
ATOM 6958 N N . CYS D 4 295 ? 222.618 238.088 146.498 1.00 57.90 295 CYS A N 1
ATOM 6959 C CA . CYS D 4 295 ? 223.442 236.989 146.984 1.00 57.90 295 CYS A CA 1
ATOM 6960 C C . CYS D 4 295 ? 224.898 237.383 147.195 1.00 57.90 295 CYS A C 1
ATOM 6961 O O . CYS D 4 295 ? 225.646 236.610 147.803 1.00 57.90 295 CYS A O 1
ATOM 6964 N N . PHE D 4 296 ? 225.318 238.553 146.717 1.00 56.79 296 PHE A N 1
ATOM 6965 C CA . PHE D 4 296 ? 226.709 238.974 146.809 1.00 56.79 296 PHE A CA 1
ATOM 6966 C C . PHE D 4 296 ? 226.959 240.033 147.874 1.00 56.79 296 PHE A C 1
ATOM 6967 O O . PHE D 4 296 ? 228.119 240.386 148.107 1.00 56.79 296 PHE A O 1
ATOM 6975 N N . GLU D 4 297 ? 225.916 240.551 148.516 1.00 64.94 297 GLU A N 1
ATOM 6976 C CA . GLU D 4 297 ? 226.113 241.592 149.513 1.00 64.94 297 GLU A CA 1
ATOM 6977 C C . GLU D 4 297 ? 226.817 241.016 150.741 1.00 64.94 297 GLU A C 1
ATOM 6978 O O . GLU D 4 297 ? 226.630 239.840 151.071 1.00 64.94 297 GLU A O 1
ATOM 6984 N N . PRO D 4 298 ? 227.644 241.810 151.426 1.00 66.13 298 PRO A N 1
ATOM 6985 C CA . PRO D 4 298 ? 228.412 241.270 152.561 1.00 66.13 298 PRO A CA 1
ATOM 6986 C C . PRO D 4 298 ? 227.555 240.743 153.696 1.00 66.13 298 PRO A C 1
ATOM 6987 O O . PRO D 4 298 ? 227.981 239.811 154.389 1.00 66.13 298 PRO A O 1
ATOM 6991 N N . ALA D 4 299 ? 226.364 241.303 153.911 1.00 64.97 299 ALA A N 1
ATOM 6992 C CA . ALA D 4 299 ? 225.531 240.953 155.054 1.00 64.97 299 ALA A CA 1
ATOM 6993 C C . ALA D 4 299 ? 224.542 239.837 154.746 1.00 64.97 299 ALA A C 1
ATOM 6994 O O . ALA D 4 299 ? 223.462 239.790 155.349 1.00 64.97 299 ALA A O 1
ATOM 6996 N N . ASN D 4 300 ? 224.877 238.938 153.823 1.00 64.35 300 ASN A N 1
ATOM 6997 C CA . ASN D 4 300 ? 223.993 237.832 153.475 1.00 64.35 300 ASN A CA 1
ATOM 6998 C C . ASN D 4 300 ? 224.640 236.459 153.559 1.00 64.35 300 ASN A C 1
ATOM 6999 O O . ASN D 4 300 ? 223.908 235.464 153.615 1.00 64.35 300 ASN A O 1
ATOM 7004 N N . GLN D 4 301 ? 225.966 236.360 153.570 1.00 63.66 301 GLN A N 1
ATOM 7005 C CA . GLN D 4 301 ? 226.603 235.059 153.688 1.00 63.66 301 GLN A CA 1
ATOM 7006 C C . GLN D 4 301 ? 226.495 234.543 155.120 1.00 63.66 301 GLN A C 1
ATOM 7007 O O . GLN D 4 301 ? 226.200 235.288 156.058 1.00 63.66 301 GLN A O 1
ATOM 7013 N N . MET D 4 302 ? 226.741 233.244 155.281 1.00 62.17 302 MET A N 1
ATOM 7014 C CA . MET D 4 302 ? 226.511 232.553 156.543 1.00 62.17 302 MET A CA 1
ATOM 7015 C C . MET D 4 302 ? 227.811 232.174 157.247 1.00 62.17 302 MET A C 1
ATOM 7016 O O . MET D 4 302 ? 227.846 231.223 158.030 1.00 62.17 302 MET A O 1
ATOM 7021 N N . VAL D 4 303 ? 228.886 232.905 156.972 1.00 61.64 303 VAL A N 1
ATOM 7022 C CA . VAL D 4 303 ? 230.132 232.797 157.720 1.00 61.64 303 VAL A CA 1
ATOM 7023 C C . VAL D 4 303 ? 230.550 234.202 158.124 1.00 61.64 303 VAL A C 1
ATOM 7024 O O . VAL D 4 303 ? 230.613 235.101 157.278 1.00 61.64 303 VAL A O 1
ATOM 7028 N N . LYS D 4 304 ? 230.835 234.392 159.410 1.00 64.80 304 LYS A N 1
ATOM 7029 C CA . LYS D 4 304 ? 231.113 235.729 159.917 1.00 64.80 304 LYS A CA 1
ATOM 7030 C C . LYS D 4 304 ? 232.492 236.205 159.481 1.00 64.80 304 LYS A C 1
ATOM 7031 O O . LYS D 4 304 ? 233.480 236.025 160.200 1.00 64.80 304 LYS A O 1
ATOM 7037 N N . CYS D 4 305 ? 232.563 236.802 158.294 1.00 67.71 305 CYS A N 1
ATOM 7038 C CA . CYS D 4 305 ? 233.786 237.419 157.804 1.00 67.71 305 CYS A CA 1
ATOM 7039 C C . CYS D 4 305 ? 233.404 238.464 156.768 1.00 67.71 305 CYS A C 1
ATOM 7040 O O . CYS D 4 305 ? 232.327 238.406 156.171 1.00 67.71 305 CYS A O 1
ATOM 7043 N N . ASP D 4 306 ? 234.305 239.422 156.562 1.00 69.26 306 ASP A N 1
ATOM 7044 C CA . ASP D 4 306 ? 234.053 240.515 155.637 1.00 69.26 306 ASP A CA 1
ATOM 7045 C C . ASP D 4 306 ? 234.733 240.209 154.314 1.00 69.26 306 ASP A C 1
ATOM 7046 O O . ASP D 4 306 ? 235.971 240.143 154.269 1.00 69.26 306 ASP A O 1
ATOM 7051 N N . PRO D 4 307 ? 233.984 240.014 153.226 1.00 69.11 307 PRO A N 1
ATOM 7052 C CA . PRO D 4 307 ? 234.605 239.535 151.979 1.00 69.11 307 PRO A CA 1
ATOM 7053 C C . PRO D 4 307 ? 235.625 240.484 151.371 1.00 69.11 307 PRO A C 1
ATOM 7054 O O . PRO D 4 307 ? 236.440 240.037 150.555 1.00 69.11 307 PRO A O 1
ATOM 7058 N N . ARG D 4 308 ? 235.618 241.771 151.726 1.00 71.23 308 ARG A N 1
ATOM 7059 C CA . ARG D 4 308 ? 236.592 242.679 151.129 1.00 71.23 308 ARG A CA 1
ATOM 7060 C C . ARG D 4 308 ? 238.011 242.449 151.634 1.00 71.23 308 ARG A C 1
ATOM 7061 O O . ARG D 4 308 ? 238.943 243.049 151.088 1.00 71.23 308 ARG A O 1
ATOM 7069 N N . HIS D 4 309 ? 238.204 241.613 152.651 1.00 68.29 309 HIS A N 1
ATOM 7070 C CA . HIS D 4 309 ? 239.540 241.231 153.089 1.00 68.29 309 HIS A CA 1
ATOM 7071 C C . HIS D 4 309 ? 240.135 240.110 152.248 1.00 68.29 309 HIS A C 1
ATOM 7072 O O . HIS D 4 309 ? 241.288 239.729 152.476 1.00 68.29 309 HIS A O 1
ATOM 7079 N N . GLY D 4 310 ? 239.382 239.575 151.287 1.00 64.37 310 GLY A N 1
ATOM 7080 C CA . GLY D 4 310 ? 239.858 238.490 150.457 1.00 64.37 310 GLY A CA 1
ATOM 7081 C C . GLY D 4 310 ? 239.382 238.642 149.026 1.00 64.37 310 GLY A C 1
ATOM 7082 O O . GLY D 4 310 ? 238.725 239.622 148.670 1.00 64.37 310 GLY A O 1
ATOM 7083 N N . LYS D 4 311 ? 239.732 237.650 148.211 1.00 60.80 311 LYS A N 1
ATOM 7084 C CA . LYS D 4 311 ? 239.390 237.631 146.795 1.00 60.80 311 LYS A CA 1
ATOM 7085 C C . LYS D 4 311 ? 238.807 236.271 146.446 1.00 60.80 311 LYS A C 1
ATOM 7086 O O . LYS D 4 311 ? 239.338 235.239 146.867 1.00 60.80 311 LYS A O 1
ATOM 7092 N N . TYR D 4 312 ? 237.718 236.270 145.682 1.00 56.12 312 TYR A N 1
ATOM 7093 C CA . TYR D 4 312 ? 237.067 235.023 145.307 1.00 56.12 312 TYR A CA 1
ATOM 7094 C C . TYR D 4 312 ? 237.942 234.220 144.352 1.00 56.12 312 TYR A C 1
ATOM 7095 O O . TYR D 4 312 ? 238.705 234.773 143.557 1.00 56.12 312 TYR A O 1
ATOM 7104 N N . MET D 4 313 ? 237.818 232.896 144.432 1.00 54.52 313 MET A N 1
ATOM 7105 C CA . MET D 4 313 ? 238.540 231.981 143.557 1.00 54.52 313 MET A CA 1
ATOM 7106 C C . MET D 4 313 ? 237.617 231.162 142.668 1.00 54.52 313 MET A C 1
ATOM 7107 O O . MET D 4 313 ? 237.803 231.129 141.449 1.00 54.52 313 MET A O 1
ATOM 7112 N N . ALA D 4 314 ? 236.622 230.494 143.247 1.00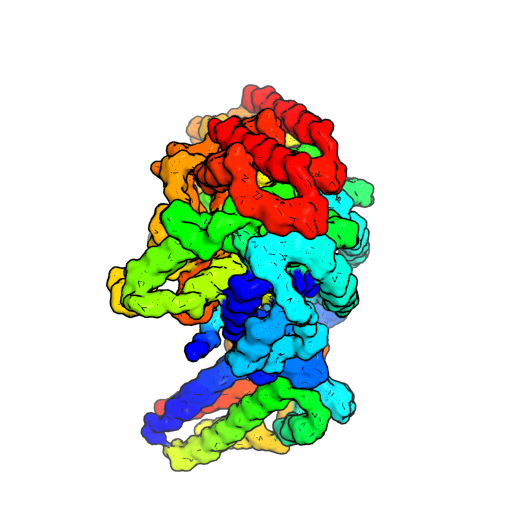 50.63 314 ALA A N 1
ATOM 7113 C CA . ALA D 4 314 ? 235.678 229.690 142.483 1.00 50.63 314 ALA A CA 1
ATOM 7114 C C . ALA D 4 314 ? 234.295 229.834 143.095 1.00 50.63 314 ALA A C 1
ATOM 7115 O O . ALA D 4 314 ? 234.141 229.725 144.314 1.00 50.63 314 ALA A O 1
ATOM 7117 N N . CYS D 4 315 ? 233.294 230.076 142.251 1.00 51.23 315 CYS A N 1
ATOM 7118 C CA . CYS D 4 315 ? 231.921 230.265 142.696 1.00 51.23 315 CYS A CA 1
ATOM 7119 C C . CYS D 4 315 ? 231.009 229.315 141.936 1.00 51.23 315 CYS A C 1
ATOM 7120 O O . CYS D 4 315 ? 231.092 229.221 140.708 1.00 51.23 315 CYS A O 1
ATOM 7123 N N . CYS D 4 316 ? 230.142 228.619 142.665 1.00 48.61 316 CYS A N 1
ATOM 7124 C CA . CYS D 4 316 ? 229.186 227.686 142.082 1.00 48.61 316 CYS A CA 1
ATOM 7125 C C . CYS D 4 316 ? 227.779 228.223 142.302 1.00 48.61 316 CYS A C 1
ATOM 7126 O O . CYS D 4 316 ? 227.379 228.474 143.443 1.00 48.61 316 CYS A O 1
ATOM 7129 N N . MET D 4 317 ? 227.036 228.395 141.213 1.00 47.39 317 MET A N 1
ATOM 7130 C CA . MET D 4 317 ? 225.670 228.900 141.252 1.00 47.39 317 MET A CA 1
ATOM 7131 C C . MET D 4 317 ? 224.711 227.767 140.922 1.00 47.39 317 MET A C 1
ATOM 7132 O O . MET D 4 317 ? 224.883 227.079 139.910 1.00 47.39 317 MET A O 1
ATOM 7137 N N . LEU D 4 318 ? 223.703 227.576 141.768 1.00 43.69 318 LEU A N 1
ATOM 7138 C CA . LEU D 4 318 ? 222.706 226.524 141.585 1.00 43.69 318 LEU A CA 1
ATOM 7139 C C . LEU D 4 318 ? 221.325 227.170 141.594 1.00 43.69 318 LEU A C 1
ATOM 7140 O O . LEU D 4 318 ? 220.668 227.237 142.634 1.00 43.69 318 LEU A O 1
ATOM 7145 N N . TYR D 4 319 ? 220.886 227.641 140.431 1.00 45.99 319 TYR A N 1
ATOM 7146 C CA . TYR D 4 319 ? 219.556 228.217 140.317 1.00 45.99 319 TYR A CA 1
ATOM 7147 C C . TYR D 4 319 ? 218.498 227.126 140.429 1.00 45.99 319 TYR A C 1
ATOM 7148 O O . TYR D 4 319 ? 218.708 225.980 140.024 1.00 45.99 319 TYR A O 1
ATOM 7157 N N . ARG D 4 320 ? 217.348 227.493 140.986 1.00 46.42 320 ARG A N 1
ATOM 7158 C CA . ARG D 4 320 ? 216.339 226.508 141.359 1.00 46.42 320 ARG A CA 1
ATOM 7159 C C . ARG D 4 320 ? 214.959 227.110 141.158 1.00 46.42 320 ARG A C 1
ATOM 7160 O O . ARG D 4 320 ? 214.603 228.078 141.835 1.00 46.42 320 ARG A O 1
ATOM 7168 N N . GLY D 4 321 ? 214.188 226.542 140.229 1.00 48.70 321 GLY A N 1
ATOM 7169 C CA . GLY D 4 321 ? 212.831 226.977 139.978 1.00 48.70 321 GLY A CA 1
ATOM 7170 C C . GLY D 4 321 ? 212.673 227.539 138.575 1.00 48.70 321 GLY A C 1
ATOM 7171 O O . GLY D 4 321 ? 213.351 227.108 137.635 1.00 48.70 321 GLY A O 1
ATOM 7172 N N . ASP D 4 322 ? 211.770 228.508 138.449 1.00 54.47 322 ASP A N 1
ATOM 7173 C CA . ASP D 4 322 ? 211.503 229.166 137.172 1.00 54.47 322 ASP A CA 1
ATOM 7174 C C . ASP D 4 322 ? 212.674 230.086 136.850 1.00 54.47 322 ASP A C 1
ATOM 7175 O O . ASP D 4 322 ? 212.755 231.211 137.347 1.00 54.47 322 ASP A O 1
ATOM 7180 N N . VAL D 4 323 ? 213.583 229.612 136.002 1.00 53.12 323 VAL A N 1
ATOM 7181 C CA . VAL D 4 323 ? 214.844 230.287 135.728 1.00 53.12 323 VAL A CA 1
ATOM 7182 C C . VAL D 4 323 ? 215.032 230.389 134.220 1.00 53.12 323 VAL A C 1
ATOM 7183 O O . VAL D 4 323 ? 214.734 229.443 133.484 1.00 53.12 323 VAL A O 1
ATOM 7187 N N . VAL D 4 324 ? 215.519 231.538 133.763 1.00 56.68 324 VAL A N 1
ATOM 7188 C CA . VAL D 4 324 ? 215.726 231.809 132.346 1.00 56.68 324 VAL A CA 1
ATOM 7189 C C . VAL D 4 324 ? 217.213 232.028 132.075 1.00 56.68 324 VAL A C 1
ATOM 7190 O O . VAL D 4 324 ? 217.839 232.910 132.680 1.00 56.68 324 VAL A O 1
ATOM 7194 N N . PRO D 4 325 ? 217.825 231.229 131.196 1.00 53.33 325 PRO A N 1
ATOM 7195 C CA . PRO D 4 325 ? 219.280 231.322 130.994 1.00 53.33 325 PRO A CA 1
ATOM 7196 C C . PRO D 4 325 ? 219.762 232.668 130.482 1.00 53.33 325 PRO A C 1
ATOM 7197 O O . PRO D 4 325 ? 220.870 233.084 130.840 1.00 53.33 325 PRO A O 1
ATOM 7201 N N . LYS D 4 326 ? 218.982 233.363 129.651 1.00 54.74 326 LYS A N 1
ATOM 7202 C CA . LYS D 4 326 ? 219.455 234.636 129.114 1.00 54.74 326 LYS A CA 1
ATOM 7203 C C . LYS D 4 326 ? 219.628 235.675 130.217 1.00 54.74 326 LYS A C 1
ATOM 7204 O O . LYS D 4 326 ? 220.663 236.352 130.286 1.00 54.74 326 LYS A O 1
ATOM 7210 N N . ASP D 4 327 ? 218.645 235.798 131.110 1.00 55.99 327 ASP A N 1
ATOM 7211 C CA . ASP D 4 327 ? 218.794 236.742 132.211 1.00 55.99 327 ASP A CA 1
ATOM 7212 C C . ASP D 4 327 ? 219.777 236.240 133.259 1.00 55.99 327 ASP A C 1
ATOM 7213 O O . ASP D 4 327 ? 220.418 237.053 133.933 1.00 55.99 327 ASP A O 1
ATOM 7218 N N . VAL D 4 328 ? 219.940 234.921 133.399 1.00 52.40 328 VAL A N 1
ATOM 7219 C CA . VAL D 4 328 ? 221.015 234.418 134.256 1.00 52.40 328 VAL A CA 1
ATOM 7220 C C . VAL D 4 328 ? 222.369 234.892 133.740 1.00 52.40 328 VAL A C 1
ATOM 7221 O O . VAL D 4 328 ? 223.215 235.376 134.504 1.00 52.40 328 VAL A O 1
ATOM 7225 N N . ASN D 4 329 ? 222.590 234.763 132.430 1.00 54.96 329 ASN A N 1
ATOM 7226 C CA . ASN D 4 329 ? 223.848 235.204 131.839 1.00 54.96 329 ASN A CA 1
ATOM 7227 C C . ASN D 4 329 ? 224.019 236.711 131.968 1.00 54.96 329 ASN A C 1
ATOM 7228 O O . ASN D 4 329 ? 225.126 237.197 132.224 1.00 54.96 329 ASN A O 1
ATOM 7233 N N . ALA D 4 330 ? 222.934 237.469 131.789 1.00 55.17 330 ALA A N 1
ATOM 7234 C CA . ALA D 4 330 ? 223.017 238.917 131.961 1.00 55.17 330 ALA A CA 1
ATOM 7235 C C . ALA D 4 330 ? 223.412 239.284 133.387 1.00 55.17 330 ALA A C 1
ATOM 7236 O O . ALA D 4 330 ? 224.255 240.166 133.601 1.00 55.17 330 ALA A O 1
ATOM 7238 N N . ALA D 4 331 ? 222.816 238.615 134.378 1.00 56.33 331 ALA A N 1
ATOM 7239 C CA . ALA D 4 331 ? 223.161 238.884 135.770 1.00 56.33 331 ALA A CA 1
ATOM 7240 C C . ALA D 4 331 ? 224.616 238.539 136.056 1.00 56.33 331 ALA A C 1
ATOM 7241 O O . ALA D 4 331 ? 225.319 239.295 136.738 1.00 56.33 331 ALA A O 1
ATOM 7243 N N . ILE D 4 332 ? 225.087 237.400 135.542 1.00 56.16 332 ILE A N 1
ATOM 7244 C CA . ILE D 4 332 ? 226.480 237.014 135.752 1.00 56.16 332 ILE A CA 1
ATOM 7245 C C . ILE D 4 332 ? 227.416 238.037 135.122 1.00 56.16 332 ILE A C 1
ATOM 7246 O O . ILE D 4 332 ? 228.438 238.413 135.712 1.00 56.16 332 ILE A O 1
ATOM 7251 N N . ALA D 4 333 ? 227.086 238.502 133.915 1.00 58.62 333 ALA A N 1
ATOM 7252 C CA . ALA D 4 333 ? 227.917 239.501 133.252 1.00 58.62 333 ALA A CA 1
ATOM 7253 C C . ALA D 4 333 ? 227.954 240.803 134.042 1.00 58.62 333 ALA A C 1
ATOM 7254 O O . ALA D 4 333 ? 229.012 241.432 134.164 1.00 58.62 333 ALA A O 1
ATOM 7256 N N . THR D 4 334 ? 226.810 241.229 134.582 1.00 59.48 334 THR A N 1
ATOM 7257 C CA . THR D 4 334 ? 226.795 242.447 135.389 1.00 59.48 334 THR A CA 1
ATOM 7258 C C . THR D 4 334 ? 227.643 242.289 136.646 1.00 59.48 334 THR A C 1
ATOM 7259 O O . THR D 4 334 ? 228.392 243.202 137.017 1.00 59.48 334 THR A O 1
ATOM 7263 N N . ILE D 4 335 ? 227.539 241.138 137.316 1.00 60.36 335 ILE A N 1
ATOM 7264 C CA . ILE D 4 335 ? 228.351 240.905 138.510 1.00 60.36 335 ILE A CA 1
ATOM 7265 C C . ILE D 4 335 ? 229.833 240.926 138.162 1.00 60.36 335 ILE A C 1
ATOM 7266 O O . ILE D 4 335 ? 230.653 241.479 138.905 1.00 60.36 335 ILE A O 1
ATOM 7271 N N . LYS D 4 336 ? 230.202 240.324 137.030 1.00 62.51 336 LYS A N 1
ATOM 7272 C CA . LYS D 4 336 ? 231.596 240.364 136.596 1.00 62.51 336 LYS A CA 1
ATOM 7273 C C . LYS D 4 336 ? 232.042 241.793 136.311 1.00 62.51 336 LYS A C 1
ATOM 7274 O O . LYS D 4 336 ? 233.176 242.173 136.625 1.00 62.51 336 LYS A O 1
ATOM 7280 N N . THR D 4 337 ? 231.162 242.598 135.714 1.00 67.71 337 THR A N 1
ATOM 7281 C CA . THR D 4 337 ? 231.501 243.985 135.413 1.00 67.71 337 THR A CA 1
ATOM 7282 C C . THR D 4 337 ? 231.637 244.821 136.681 1.00 67.71 337 THR A C 1
ATOM 7283 O O . THR D 4 337 ? 232.372 245.814 136.688 1.00 67.71 337 THR A O 1
ATOM 7287 N N . LYS D 4 338 ? 230.944 244.437 137.754 1.00 69.11 338 LYS A N 1
ATOM 7288 C CA . LYS D 4 338 ? 231.028 245.181 139.006 1.00 69.11 338 LYS A CA 1
ATOM 7289 C C . LYS D 4 338 ? 232.472 245.272 139.486 1.00 69.11 338 LYS A C 1
ATOM 7290 O O . LYS D 4 338 ? 233.221 244.292 139.453 1.00 69.11 338 LYS A O 1
ATOM 7296 N N . ARG D 4 339 ? 232.862 246.466 139.934 1.00 72.59 339 ARG A N 1
ATOM 7297 C CA . ARG D 4 339 ? 234.249 246.730 140.296 1.00 72.59 339 ARG A CA 1
ATOM 7298 C C . ARG D 4 339 ? 234.547 246.462 141.765 1.00 72.59 339 ARG A C 1
ATOM 7299 O O . ARG D 4 339 ? 235.701 246.186 142.112 1.00 72.59 339 ARG A O 1
ATOM 7307 N N . THR D 4 340 ? 233.537 246.536 142.634 1.00 71.50 340 THR A N 1
ATOM 7308 C CA . THR D 4 340 ? 233.771 246.317 144.059 1.00 71.50 340 THR A CA 1
ATOM 7309 C C . THR D 4 340 ? 234.255 244.898 144.327 1.00 71.50 340 THR A C 1
ATOM 7310 O O . THR D 4 340 ? 235.136 244.683 145.168 1.00 71.50 340 THR A O 1
ATOM 7314 N N . ILE D 4 341 ? 233.692 243.920 143.628 1.00 67.93 341 ILE A N 1
ATOM 7315 C CA . ILE D 4 341 ? 234.105 242.528 143.756 1.00 67.93 341 ILE A CA 1
ATOM 7316 C C . ILE D 4 341 ? 235.320 242.297 142.869 1.00 67.93 341 ILE A C 1
ATOM 7317 O O . ILE D 4 341 ? 235.298 242.618 141.674 1.00 67.93 341 ILE A O 1
ATOM 7322 N N . GLN D 4 342 ? 236.381 241.742 143.448 1.00 65.42 342 GLN A N 1
ATOM 7323 C CA . GLN D 4 342 ? 237.609 241.463 142.722 1.00 65.42 342 GLN A CA 1
ATOM 7324 C C . GLN D 4 342 ? 237.919 239.974 142.774 1.00 65.42 342 GLN A C 1
ATOM 7325 O O . GLN D 4 342 ? 237.641 239.297 143.769 1.00 65.42 342 GLN A O 1
ATOM 7331 N N . PHE D 4 343 ? 238.487 239.468 141.686 1.00 62.02 343 PHE A N 1
ATOM 7332 C CA . PHE D 4 343 ? 238.850 238.067 141.547 1.00 62.02 343 PHE A CA 1
ATOM 7333 C C . PHE D 4 343 ? 240.369 237.926 141.524 1.00 62.02 343 PHE A C 1
ATOM 7334 O O . PHE D 4 343 ? 241.113 238.910 141.535 1.00 62.02 343 PHE A O 1
ATOM 7342 N N . VAL D 4 344 ? 240.826 236.682 141.490 1.00 60.27 344 VAL A N 1
ATOM 7343 C CA . VAL D 4 344 ? 242.254 236.394 141.480 1.00 60.27 344 VAL A CA 1
ATOM 7344 C C . VAL D 4 344 ? 242.755 236.393 140.041 1.00 60.27 344 VAL A C 1
ATOM 7345 O O . VAL D 4 344 ? 242.013 236.084 139.102 1.00 60.27 344 VAL A O 1
ATOM 7349 N N . ASP D 4 345 ? 244.029 236.755 139.864 1.00 62.36 345 ASP A N 1
ATOM 7350 C CA . ASP D 4 345 ? 244.577 236.945 138.524 1.00 62.36 345 ASP A CA 1
ATOM 7351 C C . ASP D 4 345 ? 244.603 235.646 137.724 1.00 62.36 345 ASP A C 1
ATOM 7352 O O . ASP D 4 345 ? 244.260 235.641 136.536 1.00 62.36 345 ASP A O 1
ATOM 7357 N N . TRP D 4 346 ? 245.005 234.537 138.346 1.00 58.70 346 TRP A N 1
ATOM 7358 C CA . TRP D 4 346 ? 245.181 233.287 137.615 1.00 58.70 346 TRP A CA 1
ATOM 7359 C C . TRP D 4 346 ? 243.881 232.520 137.405 1.00 58.70 346 TRP A C 1
ATOM 7360 O O . TRP D 4 346 ? 243.930 231.330 137.074 1.00 58.70 346 TRP A O 1
ATOM 7371 N N . CYS D 4 347 ? 242.727 233.160 137.573 1.00 61.48 347 CYS A N 1
ATOM 7372 C CA . CYS D 4 347 ? 241.428 232.515 137.390 1.00 61.48 347 CYS A CA 1
ATOM 7373 C C . CYS D 4 347 ? 240.595 233.365 136.441 1.00 61.48 347 CYS A C 1
ATOM 7374 O O . CYS D 4 347 ? 239.715 234.121 136.875 1.00 61.48 347 CYS A O 1
ATOM 7377 N N . PRO D 4 348 ? 240.858 233.278 135.134 1.00 61.19 348 PRO A N 1
ATOM 7378 C CA . PRO D 4 348 ? 240.060 234.067 134.179 1.00 61.19 348 PRO A CA 1
ATOM 7379 C C . PRO D 4 348 ? 238.581 233.722 134.197 1.00 61.19 348 PRO A C 1
ATOM 7380 O O . PRO D 4 348 ? 237.740 234.611 134.017 1.00 61.19 348 PRO A O 1
ATOM 7384 N N . THR D 4 349 ? 238.239 232.454 134.408 1.00 61.14 349 THR A N 1
ATOM 7385 C CA . THR D 4 349 ? 236.855 232.007 134.483 1.00 61.14 349 THR A CA 1
ATOM 7386 C C . THR D 4 349 ? 236.624 231.344 135.832 1.00 61.14 349 THR A C 1
ATOM 7387 O O . THR D 4 349 ? 237.357 230.423 136.207 1.00 61.14 349 THR A O 1
ATOM 7391 N N . GLY D 4 350 ? 235.610 231.810 136.557 1.00 56.41 350 GLY A N 1
ATOM 7392 C CA . GLY D 4 350 ? 235.361 231.304 137.891 1.00 56.41 350 GLY A CA 1
ATOM 7393 C C . GLY D 4 350 ? 233.901 231.097 138.237 1.00 56.41 350 GLY A C 1
ATOM 7394 O O . GLY D 4 350 ? 233.516 231.248 139.399 1.00 56.41 350 GLY A O 1
ATOM 7395 N N . PHE D 4 351 ? 233.075 230.756 137.251 1.00 53.77 351 PHE A N 1
ATOM 7396 C CA . PHE D 4 351 ? 231.644 230.590 137.467 1.00 53.77 351 PHE A CA 1
ATOM 7397 C C . PHE D 4 351 ? 231.185 229.235 136.950 1.00 53.77 351 PHE A C 1
ATOM 7398 O O . PHE D 4 351 ? 231.497 228.859 135.816 1.00 53.77 351 PHE A O 1
ATOM 7406 N N . LYS D 4 352 ? 230.445 228.512 137.785 1.00 49.21 352 LYS A N 1
ATOM 7407 C CA . LYS D 4 352 ? 229.771 227.280 137.400 1.00 49.21 352 LYS A CA 1
ATOM 7408 C C . LYS D 4 352 ? 228.281 227.457 137.647 1.00 49.21 352 LYS A C 1
ATOM 7409 O O . LYS D 4 352 ? 227.874 227.819 138.756 1.00 49.21 352 LYS A O 1
ATOM 7415 N N . VAL D 4 353 ? 227.472 227.201 136.624 1.00 46.59 353 VAL A N 1
ATOM 7416 C CA . VAL D 4 353 ? 226.044 227.492 136.660 1.00 46.59 353 VAL A CA 1
ATOM 7417 C C . VAL D 4 353 ? 225.270 226.194 136.490 1.00 46.59 353 VAL A C 1
ATOM 7418 O O . VAL D 4 353 ? 225.535 225.424 135.561 1.00 46.59 353 VAL A O 1
ATOM 7422 N N . GLY D 4 354 ? 224.326 225.956 137.385 1.00 45.55 354 GLY A N 1
ATOM 7423 C CA . GLY D 4 354 ? 223.420 224.826 137.259 1.00 45.55 354 GLY A CA 1
ATOM 7424 C C . GLY D 4 354 ? 221.997 225.265 137.517 1.00 45.55 354 GLY A C 1
ATOM 7425 O O . GLY D 4 354 ? 221.739 226.077 138.404 1.00 45.55 354 GLY A O 1
ATOM 7426 N N . ILE D 4 355 ? 221.074 224.720 136.730 1.00 47.08 355 ILE A N 1
ATOM 7427 C CA . ILE D 4 355 ? 219.676 225.130 136.760 1.00 47.08 355 ILE A CA 1
ATOM 7428 C C . ILE D 4 355 ? 218.798 223.904 136.964 1.00 47.08 355 ILE A C 1
ATOM 7429 O O . ILE D 4 355 ? 219.020 222.859 136.344 1.00 47.08 355 ILE A O 1
ATOM 7434 N N . ASN D 4 356 ? 217.802 224.035 137.838 1.00 51.30 356 ASN A N 1
ATOM 7435 C CA . ASN D 4 356 ? 216.840 222.978 138.104 1.00 51.30 356 ASN A CA 1
ATOM 7436 C C . ASN D 4 356 ? 215.432 223.527 137.927 1.00 51.30 356 ASN A C 1
ATOM 7437 O O . ASN D 4 356 ? 215.190 224.724 138.102 1.00 51.30 356 ASN A O 1
ATOM 7442 N N . TYR D 4 357 ? 214.502 222.641 137.578 1.00 52.14 357 TYR A N 1
ATOM 7443 C CA . TYR D 4 357 ? 213.132 223.026 137.270 1.00 52.14 357 TYR A CA 1
ATOM 7444 C C . TYR D 4 357 ? 212.162 222.768 138.418 1.00 52.14 357 TYR A C 1
ATOM 7445 O O . TYR D 4 357 ? 210.947 222.849 138.215 1.00 52.14 357 TYR A O 1
ATOM 7454 N N . GLN D 4 358 ? 212.663 222.461 139.611 1.00 51.26 358 GLN A N 1
ATOM 7455 C CA . GLN D 4 358 ? 211.803 222.170 140.752 1.00 51.26 358 GLN A CA 1
ATOM 7456 C C . GLN D 4 358 ? 211.816 223.342 141.723 1.00 51.26 358 GLN A C 1
ATOM 7457 O O . GLN D 4 358 ? 212.856 223.610 142.344 1.00 51.26 358 GLN A O 1
ATOM 7463 N N . PRO D 4 359 ? 210.704 224.062 141.892 1.00 47.22 359 PRO A N 1
ATOM 7464 C CA . PRO D 4 359 ? 210.706 225.198 142.810 1.00 47.22 359 PRO A CA 1
ATOM 7465 C C . PRO D 4 359 ? 210.872 224.735 144.245 1.00 47.22 359 PRO A C 1
ATOM 7466 O O . PRO D 4 359 ? 210.527 223.590 144.587 1.00 47.22 359 PRO A O 1
ATOM 7470 N N . PRO D 4 360 ? 211.407 225.585 145.122 1.00 49.52 360 PRO A N 1
ATOM 7471 C CA . PRO D 4 360 ? 211.617 225.174 146.515 1.00 49.52 360 PRO A CA 1
ATOM 7472 C C . PRO D 4 360 ? 210.305 224.863 147.220 1.00 49.52 360 PRO A C 1
ATOM 7473 O O . PRO D 4 360 ? 209.265 225.464 146.944 1.00 49.52 360 PRO A O 1
ATOM 7477 N N . THR D 4 361 ? 210.370 223.909 148.144 1.00 55.91 361 THR A N 1
ATOM 7478 C CA . THR D 4 361 ? 209.214 223.469 148.913 1.00 55.91 361 THR A CA 1
ATOM 7479 C C . THR D 4 361 ? 209.300 224.027 150.326 1.00 55.91 361 THR A C 1
ATOM 7480 O O . THR D 4 361 ? 210.359 223.963 150.959 1.00 55.91 361 THR A O 1
ATOM 7484 N N . VAL D 4 362 ? 208.188 224.566 150.818 1.00 61.41 362 VAL A N 1
ATOM 7485 C CA . VAL D 4 362 ? 208.136 225.233 152.114 1.00 61.41 362 VAL A CA 1
ATOM 7486 C C . VAL D 4 362 ? 207.350 224.364 153.087 1.00 61.41 362 VAL A C 1
ATOM 7487 O O . VAL D 4 362 ? 206.277 223.849 152.751 1.00 61.41 362 VAL A O 1
ATOM 7491 N N . VAL D 4 363 ? 207.900 224.183 154.280 1.00 64.63 363 VAL A N 1
ATOM 7492 C CA . VAL D 4 363 ? 207.219 223.410 155.324 1.00 64.63 363 VAL A CA 1
ATOM 7493 C C . VAL D 4 363 ? 206.078 224.244 155.896 1.00 64.63 363 VAL A C 1
ATOM 7494 O O . VAL D 4 363 ? 206.299 225.406 156.280 1.00 64.63 363 VAL A O 1
ATOM 7498 N N . PRO D 4 364 ? 204.855 223.718 155.961 1.00 67.63 364 PRO A N 1
ATOM 7499 C CA . PRO D 4 364 ? 203.756 224.488 156.553 1.00 67.63 364 PRO A CA 1
ATOM 7500 C C . PRO D 4 364 ? 204.038 224.817 158.012 1.00 67.63 364 PRO A C 1
ATOM 7501 O O . PRO D 4 364 ? 204.606 224.012 158.752 1.00 67.63 364 PRO A O 1
ATOM 7505 N N . GLY D 4 365 ? 203.634 226.017 158.419 1.00 72.08 365 GLY A N 1
ATOM 7506 C CA . GLY D 4 365 ? 203.887 226.488 159.762 1.00 72.08 365 GLY A CA 1
ATOM 7507 C C . GLY D 4 365 ? 205.274 227.042 159.997 1.00 72.08 365 GLY A C 1
ATOM 7508 O O . GLY D 4 365 ? 205.586 227.422 161.133 1.00 72.08 365 GLY A O 1
ATOM 7509 N N . GLY D 4 366 ? 206.118 227.099 158.966 1.00 72.35 366 GLY A N 1
ATOM 7510 C CA . GLY D 4 366 ? 207.453 227.637 159.101 1.00 72.35 366 GLY A CA 1
ATOM 7511 C C . GLY D 4 366 ? 207.489 229.147 158.945 1.00 72.35 366 GLY A C 1
ATOM 7512 O O . GLY D 4 366 ? 206.469 229.818 158.791 1.00 72.35 366 GLY A O 1
ATOM 7513 N N . ASP D 4 367 ? 208.707 229.684 158.988 1.00 71.84 367 ASP A N 1
ATOM 7514 C CA . ASP D 4 367 ? 208.937 231.115 158.862 1.00 71.84 367 ASP A CA 1
ATOM 7515 C C . ASP D 4 367 ? 209.385 231.518 157.463 1.00 71.84 367 ASP A C 1
ATOM 7516 O O . ASP D 4 367 ? 209.745 232.680 157.249 1.00 71.84 367 ASP A O 1
ATOM 7521 N N . LEU D 4 368 ? 209.372 230.591 156.511 1.00 68.01 368 LEU A N 1
ATOM 7522 C CA . LEU D 4 368 ? 209.779 230.858 155.138 1.00 68.01 368 LEU A CA 1
ATOM 7523 C C . LEU D 4 368 ? 208.546 230.948 154.252 1.00 68.01 368 LEU A C 1
ATOM 7524 O O . LEU D 4 368 ? 207.731 230.019 154.218 1.00 68.01 368 LEU A O 1
ATOM 7529 N N . ALA D 4 369 ? 208.411 232.062 153.542 1.00 64.79 369 ALA A N 1
ATOM 7530 C CA . ALA D 4 369 ? 207.323 232.223 152.593 1.00 64.79 369 ALA A CA 1
ATOM 7531 C C . ALA D 4 369 ? 207.594 231.407 151.335 1.00 64.79 369 ALA A C 1
ATOM 7532 O O . ALA D 4 369 ? 208.744 231.124 150.989 1.00 64.79 369 ALA A O 1
ATOM 7534 N N . LYS D 4 370 ? 206.520 231.027 150.650 1.00 60.92 370 LYS A N 1
ATOM 7535 C CA . LYS D 4 370 ? 206.654 230.290 149.403 1.00 60.92 370 LYS A CA 1
ATOM 7536 C C . LYS D 4 370 ? 207.022 231.241 148.271 1.00 60.92 370 LYS A C 1
ATOM 7537 O O . LYS D 4 370 ? 206.491 232.351 148.172 1.00 60.92 370 LYS A O 1
ATOM 7543 N N . VAL D 4 371 ? 207.955 230.806 147.429 1.00 56.33 371 VAL A N 1
ATOM 7544 C CA . VAL D 4 371 ? 208.508 231.617 146.356 1.00 56.33 371 VAL A CA 1
ATOM 7545 C C . VAL D 4 371 ? 208.552 230.776 145.085 1.00 56.33 371 VAL A C 1
ATOM 7546 O O . VAL D 4 371 ? 208.074 229.640 145.047 1.00 56.33 371 VAL A O 1
ATOM 7550 N N . GLN D 4 372 ? 209.129 231.351 144.031 1.00 52.90 372 GLN A N 1
ATOM 7551 C CA . GLN D 4 372 ? 209.241 230.683 142.743 1.00 52.90 372 GLN A CA 1
ATOM 7552 C C . GLN D 4 372 ? 210.674 230.420 142.313 1.00 52.90 372 GLN A C 1
ATOM 7553 O O . GLN D 4 372 ? 210.908 229.498 141.530 1.00 52.90 372 GLN A O 1
ATOM 7559 N N . ARG D 4 373 ? 211.636 231.203 142.797 1.00 51.42 373 ARG A N 1
ATOM 7560 C CA . ARG D 4 373 ? 213.037 231.044 142.440 1.00 51.42 373 ARG A CA 1
ATOM 7561 C C . ARG D 4 373 ? 213.894 231.083 143.696 1.00 51.42 373 ARG A C 1
ATOM 7562 O O . ARG D 4 373 ? 213.518 231.687 144.704 1.00 51.42 373 ARG A O 1
ATOM 7570 N N . ALA D 4 374 ? 215.053 230.434 143.625 1.00 45.50 374 ALA A N 1
ATOM 7571 C CA . ALA D 4 374 ? 215.987 230.415 144.739 1.00 45.50 374 ALA A CA 1
ATOM 7572 C C . ALA D 4 374 ? 217.394 230.199 144.207 1.00 45.50 374 ALA A C 1
ATOM 7573 O O . ALA D 4 374 ? 217.592 229.529 143.191 1.00 45.50 374 ALA A O 1
ATOM 7575 N N . VAL D 4 375 ? 218.370 230.775 144.906 1.00 45.06 375 VAL A N 1
ATOM 7576 C CA . VAL D 4 375 ? 219.773 230.703 144.518 1.00 45.06 375 VAL A CA 1
ATOM 7577 C C . VAL D 4 375 ? 220.580 230.197 145.703 1.00 45.06 375 VAL A C 1
ATOM 7578 O O . VAL D 4 375 ? 220.510 230.769 146.796 1.00 45.06 375 VAL A O 1
ATOM 7582 N N . CYS D 4 376 ? 221.345 229.133 145.486 1.00 47.24 376 CYS A N 1
ATOM 7583 C CA . CYS D 4 376 ? 222.276 228.611 146.476 1.00 47.24 376 CYS A CA 1
ATOM 7584 C C . CYS D 4 376 ? 223.692 228.789 145.950 1.00 47.24 376 CYS A C 1
ATOM 7585 O O . CYS D 4 376 ? 224.007 228.334 144.846 1.00 47.24 376 CYS A O 1
ATOM 7588 N N . MET D 4 377 ? 224.539 229.445 146.736 1.00 47.19 377 MET A N 1
ATOM 7589 C CA . MET D 4 377 ? 225.865 229.849 146.293 1.00 47.19 377 MET A CA 1
ATOM 7590 C C . MET D 4 377 ? 226.928 229.226 147.184 1.00 47.19 377 MET A C 1
ATOM 7591 O O . MET D 4 377 ? 226.800 229.238 148.413 1.00 47.19 377 MET A O 1
ATOM 7596 N N . LEU D 4 378 ? 227.974 228.688 146.562 1.00 46.90 378 LEU A N 1
ATOM 7597 C CA . LEU D 4 378 ? 229.120 228.126 147.266 1.00 46.90 378 LEU A CA 1
ATOM 7598 C C . LEU D 4 378 ? 230.372 228.826 146.764 1.00 46.90 378 LEU A C 1
ATOM 7599 O O . LEU D 4 378 ? 230.653 228.812 145.561 1.00 46.90 378 LEU A O 1
ATOM 7604 N N . SER D 4 379 ? 231.123 229.430 147.679 1.00 48.27 379 SER A N 1
ATOM 7605 C CA . SER D 4 379 ? 232.263 230.261 147.327 1.00 48.27 379 SER A CA 1
ATOM 7606 C C . SER D 4 379 ? 233.527 229.747 147.998 1.00 48.27 379 SER A C 1
ATOM 7607 O O . SER D 4 379 ? 233.526 229.436 149.192 1.00 48.27 379 SER A O 1
ATOM 7610 N N . ASN D 4 380 ? 234.603 229.672 147.223 1.00 49.75 380 ASN A N 1
ATOM 7611 C CA . ASN D 4 380 ? 235.938 229.402 147.736 1.00 49.75 380 ASN A CA 1
ATOM 7612 C C . ASN D 4 380 ? 236.715 230.711 147.718 1.00 49.75 380 ASN A C 1
ATOM 7613 O O . ASN D 4 380 ? 236.997 231.250 146.643 1.00 49.75 380 ASN A O 1
ATOM 7618 N N . THR D 4 381 ? 237.055 231.218 148.899 1.00 52.67 381 THR A N 1
ATOM 7619 C CA . THR D 4 381 ? 237.691 232.521 149.017 1.00 52.67 381 THR A CA 1
ATOM 7620 C C . THR D 4 381 ? 238.864 232.435 149.982 1.00 52.67 381 THR A C 1
ATOM 7621 O O . THR D 4 381 ? 238.993 231.482 150.753 1.00 52.67 381 THR A O 1
ATOM 7625 N N . THR D 4 382 ? 239.721 233.451 149.927 1.00 53.93 382 THR A N 1
ATOM 7626 C CA . THR D 4 382 ? 240.912 233.519 150.762 1.00 53.93 382 THR A CA 1
ATOM 7627 C C . THR D 4 382 ? 240.687 234.273 152.065 1.00 53.93 382 THR A C 1
ATOM 7628 O O . THR D 4 382 ? 241.644 234.473 152.820 1.00 53.93 382 THR A O 1
ATOM 7632 N N . ALA D 4 383 ? 239.455 234.697 152.350 1.00 56.95 383 ALA A N 1
ATOM 7633 C CA . ALA D 4 383 ? 239.174 235.427 153.579 1.00 56.95 383 ALA A CA 1
ATOM 7634 C C . ALA D 4 383 ? 239.204 234.542 154.817 1.00 56.95 383 ALA A C 1
ATOM 7635 O O . ALA D 4 383 ? 239.180 235.070 155.933 1.00 56.95 383 ALA A O 1
ATOM 7637 N N . ILE D 4 384 ? 239.253 233.218 154.650 1.00 57.32 384 ILE A N 1
ATOM 7638 C CA . ILE D 4 384 ? 239.313 232.301 155.784 1.00 57.32 384 ILE A CA 1
ATOM 7639 C C . ILE D 4 384 ? 240.648 232.380 156.512 1.00 57.32 384 ILE A C 1
ATOM 7640 O O . ILE D 4 384 ? 240.781 231.860 157.632 1.00 57.32 384 ILE A O 1
ATOM 7645 N N . ALA D 4 385 ? 241.641 233.036 155.904 1.00 57.86 385 ALA A N 1
ATOM 7646 C CA . ALA D 4 385 ? 242.943 233.181 156.544 1.00 57.86 385 ALA A CA 1
ATOM 7647 C C . ALA D 4 385 ? 242.834 233.954 157.851 1.00 57.86 385 ALA A C 1
ATOM 7648 O O . ALA D 4 385 ? 243.494 233.609 158.836 1.00 57.86 385 ALA A O 1
ATOM 7650 N N . GLU D 4 386 ? 242.010 235.004 157.881 1.00 59.80 386 GLU A N 1
ATOM 7651 C CA . GLU D 4 386 ? 241.837 235.773 159.110 1.00 59.80 386 GLU A CA 1
ATOM 7652 C C . GLU D 4 386 ? 241.231 234.917 160.218 1.00 59.80 386 GLU A C 1
ATOM 7653 O O . GLU D 4 386 ? 241.659 234.992 161.379 1.00 59.80 386 GLU A O 1
ATOM 7659 N N . ALA D 4 387 ? 240.227 234.104 159.882 1.00 56.98 387 ALA A N 1
ATOM 7660 C CA . ALA D 4 387 ? 239.614 233.234 160.880 1.00 56.98 387 ALA A CA 1
ATOM 7661 C C . ALA D 4 387 ? 240.612 232.214 161.412 1.00 56.98 387 ALA A C 1
ATOM 7662 O O . ALA D 4 387 ? 240.688 231.982 162.626 1.00 56.98 387 ALA A O 1
ATOM 7664 N N . TRP D 4 388 ? 241.395 231.600 160.520 1.00 54.60 388 TRP A N 1
ATOM 7665 C CA . TRP D 4 388 ? 242.406 230.654 160.983 1.00 54.60 388 TRP A CA 1
ATOM 7666 C C . TRP D 4 388 ? 243.449 231.349 161.850 1.00 54.60 388 TRP A C 1
ATOM 7667 O O . TRP D 4 388 ? 243.927 230.776 162.837 1.00 54.60 388 TRP A O 1
ATOM 7678 N N . ALA D 4 389 ? 243.807 232.588 161.499 1.00 55.77 389 ALA A N 1
ATOM 7679 C CA . ALA D 4 389 ? 244.763 233.343 162.299 1.00 55.77 389 ALA A CA 1
ATOM 7680 C C . ALA D 4 389 ? 244.237 233.578 163.707 1.00 55.77 389 ALA A C 1
ATOM 7681 O O . ALA D 4 389 ? 244.952 233.354 164.693 1.00 55.77 389 ALA A O 1
ATOM 7683 N N . ARG D 4 390 ? 242.979 234.006 163.821 1.00 56.75 390 ARG A N 1
ATOM 7684 C CA . ARG D 4 390 ? 242.391 234.218 165.140 1.00 56.75 390 ARG A CA 1
ATOM 7685 C C . ARG D 4 390 ? 242.353 232.919 165.934 1.00 56.75 390 ARG A C 1
ATOM 7686 O O . ARG D 4 390 ? 242.662 232.900 167.134 1.00 56.75 390 ARG A O 1
ATOM 7694 N N . LEU D 4 391 ? 241.982 231.819 165.275 1.00 50.06 391 LEU A N 1
ATOM 7695 C CA . LEU D 4 391 ? 241.838 230.554 165.985 1.00 50.06 391 LEU A CA 1
ATOM 7696 C C . LEU D 4 391 ? 243.183 230.051 166.506 1.00 50.06 391 LEU A C 1
ATOM 7697 O O . LEU D 4 391 ? 243.281 229.607 167.659 1.00 50.06 391 LEU A O 1
ATOM 7702 N N . ASP D 4 392 ? 244.241 230.127 165.693 1.00 52.36 392 ASP A N 1
ATOM 7703 C CA . ASP D 4 392 ? 245.522 229.664 166.211 1.00 52.36 392 ASP A CA 1
ATOM 7704 C C . ASP D 4 392 ? 246.124 230.647 167.205 1.00 52.36 392 ASP A C 1
ATOM 7705 O O . ASP D 4 392 ? 246.908 230.231 168.064 1.00 52.36 392 ASP A O 1
ATOM 7710 N N . HIS D 4 393 ? 245.766 231.932 167.130 1.00 51.86 393 HIS A N 1
ATOM 7711 C CA . HIS D 4 393 ? 246.172 232.857 168.182 1.00 51.86 393 HIS A CA 1
ATOM 7712 C C . HIS D 4 393 ? 245.550 232.465 169.516 1.00 51.86 393 HIS A C 1
ATOM 7713 O O . HIS D 4 393 ? 246.225 232.479 170.554 1.00 51.86 393 HIS A O 1
ATOM 7720 N N . LYS D 4 394 ? 244.266 232.097 169.506 1.00 46.56 394 LYS A N 1
ATOM 7721 C CA . LYS D 4 394 ? 243.632 231.598 170.725 1.00 46.56 394 LYS A CA 1
ATOM 7722 C C . LYS D 4 394 ? 244.313 230.327 171.223 1.00 46.56 394 LYS A C 1
ATOM 7723 O O . LYS D 4 394 ? 244.543 230.162 172.432 1.00 46.56 394 LYS A O 1
ATOM 7729 N N . LEU D 4 395 ? 244.634 229.413 170.302 1.00 46.43 395 LEU A N 1
ATOM 7730 C CA . LEU D 4 395 ? 245.314 228.181 170.694 1.00 46.43 395 LEU A CA 1
ATOM 7731 C C . LEU D 4 395 ? 246.646 228.481 171.366 1.00 46.43 395 LEU A C 1
ATOM 7732 O O . LEU D 4 395 ? 246.975 227.898 172.403 1.00 46.43 395 LEU A O 1
ATOM 7737 N N . ASP D 4 396 ? 247.430 229.390 170.782 1.00 50.38 396 ASP A N 1
ATOM 7738 C CA . ASP D 4 396 ? 248.717 229.747 171.370 1.00 50.38 396 ASP A CA 1
ATOM 7739 C C . ASP D 4 396 ? 248.538 230.388 172.739 1.00 50.38 396 ASP A C 1
ATOM 7740 O O . ASP D 4 396 ? 249.286 230.087 173.679 1.00 50.38 396 ASP A O 1
ATOM 7745 N N . LEU D 4 397 ? 247.545 231.273 172.873 1.00 47.42 397 LEU A N 1
ATOM 7746 C CA . LEU D 4 397 ? 247.319 231.940 174.151 1.00 47.42 397 LEU A CA 1
ATOM 7747 C C . LEU D 4 397 ? 247.003 230.938 175.252 1.00 47.42 397 LEU A C 1
ATOM 7748 O O . LEU D 4 397 ? 247.523 231.052 176.367 1.00 47.42 397 LEU A O 1
ATOM 7753 N N . MET D 4 398 ? 246.151 229.950 174.967 1.00 44.67 398 MET A N 1
ATOM 7754 C CA . MET D 4 398 ? 245.865 228.959 176.004 1.00 44.67 398 MET A CA 1
ATOM 7755 C C . MET D 4 398 ? 247.052 228.032 176.241 1.00 44.67 398 MET A C 1
ATOM 7756 O O . MET D 4 398 ? 247.371 227.712 177.390 1.00 44.67 398 MET A O 1
ATOM 7761 N N . TYR D 4 399 ? 247.719 227.592 175.174 1.00 44.84 399 TYR A N 1
ATOM 7762 C CA . TYR D 4 399 ? 248.780 226.602 175.292 1.00 44.84 399 TYR A CA 1
ATOM 7763 C C . TYR D 4 399 ? 250.058 227.160 175.901 1.00 44.84 399 TYR A C 1
ATOM 7764 O O . TYR D 4 399 ? 250.918 226.374 176.312 1.00 44.84 399 TYR A O 1
ATOM 7773 N N . ALA D 4 400 ? 250.208 228.485 175.968 1.00 45.22 400 ALA A N 1
ATOM 7774 C CA . ALA D 4 400 ? 251.385 229.050 176.620 1.00 45.22 400 ALA A CA 1
ATOM 7775 C C . ALA D 4 400 ? 251.473 228.617 178.079 1.00 45.22 400 ALA A C 1
ATOM 7776 O O . ALA D 4 400 ? 252.560 228.300 178.575 1.00 45.22 400 ALA A O 1
ATOM 7778 N N . LYS D 4 401 ? 250.341 228.592 178.780 1.00 44.48 401 LYS A N 1
ATOM 7779 C CA . LYS D 4 401 ? 250.301 228.203 180.184 1.00 44.48 401 LYS A CA 1
ATOM 7780 C C . LYS D 4 401 ? 250.056 226.714 180.390 1.00 44.48 401 LYS A C 1
ATOM 7781 O O . LYS D 4 401 ? 250.056 226.259 181.538 1.00 44.48 401 LYS A O 1
ATOM 7787 N N . ARG D 4 402 ? 249.852 225.950 179.315 1.00 44.02 402 ARG A N 1
ATOM 7788 C CA . ARG D 4 402 ? 249.574 224.514 179.388 1.00 44.02 402 ARG A CA 1
ATOM 7789 C C . ARG D 4 402 ? 248.334 224.236 180.242 1.00 44.02 402 ARG A C 1
ATOM 7790 O O . ARG D 4 402 ? 248.393 223.581 181.284 1.00 44.02 402 ARG A O 1
ATOM 7798 N N . ALA D 4 403 ? 247.200 224.747 179.775 1.00 37.81 403 ALA A N 1
ATOM 7799 C CA . ALA D 4 403 ? 245.927 224.578 180.456 1.00 37.81 403 ALA A CA 1
ATOM 7800 C C . ALA D 4 403 ? 245.085 223.521 179.754 1.00 37.81 403 ALA A C 1
ATOM 7801 O O . ALA D 4 403 ? 245.120 223.387 178.529 1.00 37.81 403 ALA A O 1
ATOM 7803 N N . PHE D 4 404 ? 244.333 222.762 180.550 1.00 35.25 404 PHE A N 1
ATOM 7804 C CA . PHE D 4 404 ? 243.447 221.693 180.094 1.00 35.25 404 PHE A CA 1
ATOM 7805 C C . PHE D 4 404 ? 244.189 220.560 179.399 1.00 35.25 404 PHE A C 1
ATOM 7806 O O . PHE D 4 404 ? 243.555 219.719 178.753 1.00 35.25 404 PHE A O 1
ATOM 7814 N N . VAL D 4 405 ? 245.515 220.506 179.512 1.00 36.64 405 VAL A N 1
ATOM 7815 C CA . VAL D 4 405 ? 246.271 219.507 178.766 1.00 36.64 405 VAL A CA 1
ATOM 7816 C C . VAL D 4 405 ? 246.269 218.158 179.476 1.00 36.64 405 VAL A C 1
ATOM 7817 O O . VAL D 4 405 ? 246.469 217.117 178.836 1.00 36.64 405 VAL A O 1
ATOM 7821 N N . HIS D 4 406 ? 246.042 218.142 180.792 1.00 37.94 406 HIS A N 1
ATOM 7822 C CA . HIS D 4 406 ? 246.172 216.891 181.531 1.00 37.94 406 HIS A CA 1
ATOM 7823 C C . HIS D 4 406 ? 245.057 215.911 181.192 1.00 37.94 406 HIS A C 1
ATOM 7824 O O . HIS D 4 406 ? 245.273 214.698 181.257 1.00 37.94 406 HIS A O 1
ATOM 7831 N N . TRP D 4 407 ? 243.878 216.402 180.804 1.00 37.00 407 TRP A N 1
ATOM 7832 C CA . TRP D 4 407 ? 242.821 215.499 180.355 1.00 37.00 407 TRP A CA 1
ATOM 7833 C C . TRP D 4 407 ? 243.261 214.716 179.123 1.00 37.00 407 TRP A C 1
ATOM 7834 O O . TRP D 4 407 ? 243.192 213.479 179.094 1.00 37.00 407 TRP A O 1
ATOM 7845 N N . TYR D 4 408 ? 243.737 215.426 178.097 1.00 36.64 408 TYR A N 1
ATOM 7846 C CA . TYR D 4 408 ? 244.196 214.762 176.883 1.00 36.64 408 TYR A CA 1
ATOM 7847 C C . TYR D 4 408 ? 245.383 213.854 177.170 1.00 36.64 408 TYR A C 1
ATOM 7848 O O . TYR D 4 408 ? 245.484 212.758 176.607 1.00 36.64 408 TYR A O 1
ATOM 7857 N N . VAL D 4 409 ? 246.295 214.295 178.040 1.00 39.42 409 VAL A N 1
ATOM 7858 C CA . VAL D 4 409 ? 247.461 213.478 178.363 1.00 39.42 409 VAL A CA 1
ATOM 7859 C C . VAL D 4 409 ? 247.036 212.179 179.037 1.00 39.42 409 VAL A C 1
ATOM 7860 O O . VAL D 4 409 ? 247.532 211.097 178.700 1.00 39.42 409 VAL A O 1
ATOM 7864 N N . GLY D 4 410 ? 246.102 212.259 179.987 1.00 40.30 410 GLY A N 1
ATOM 7865 C CA . GLY D 4 410 ? 245.637 211.072 180.675 1.00 40.30 410 GLY A CA 1
ATOM 7866 C C . GLY D 4 410 ? 244.777 210.163 179.827 1.00 40.30 410 GLY A C 1
ATOM 7867 O O . GLY D 4 410 ? 244.676 208.969 180.128 1.00 40.30 410 GLY A O 1
ATOM 7868 N N . GLU D 4 411 ? 244.155 210.693 178.777 1.00 44.49 411 GLU A N 1
ATOM 7869 C CA . GLU D 4 411 ? 243.344 209.863 177.896 1.00 44.49 411 GLU A CA 1
ATOM 7870 C C . GLU D 4 411 ? 244.153 209.165 176.808 1.00 44.49 411 GLU A C 1
ATOM 7871 O O . GLU D 4 411 ? 243.586 208.361 176.060 1.00 44.49 411 GLU A O 1
ATOM 7877 N N . GLY D 4 412 ? 245.451 209.440 176.697 1.00 47.43 412 GLY A N 1
ATOM 7878 C CA . GLY D 4 412 ? 246.277 208.727 175.742 1.00 47.43 412 GLY A CA 1
ATOM 7879 C C . GLY D 4 412 ? 246.869 209.575 174.634 1.00 47.43 412 GLY A C 1
ATOM 7880 O O . GLY D 4 412 ? 247.058 209.092 173.514 1.00 47.43 412 GLY A O 1
ATOM 7881 N N . MET D 4 413 ? 247.172 210.835 174.929 1.00 49.46 413 MET A N 1
ATOM 7882 C CA . MET D 4 413 ? 247.724 211.759 173.951 1.00 49.46 413 MET A CA 1
ATOM 7883 C C . MET D 4 413 ? 249.021 212.357 174.481 1.00 49.46 413 MET A C 1
ATOM 7884 O O . MET D 4 413 ? 249.220 212.469 175.695 1.00 49.46 413 MET A O 1
ATOM 7889 N N . GLU D 4 414 ? 249.907 212.735 173.563 1.00 54.99 414 GLU A N 1
ATOM 7890 C CA . GLU D 4 414 ? 251.179 213.355 173.898 1.00 54.99 414 GLU A CA 1
ATOM 7891 C C . GLU D 4 414 ? 251.241 214.762 173.316 1.00 54.99 414 GLU A C 1
ATOM 7892 O O . GLU D 4 414 ? 250.547 215.089 172.350 1.00 54.99 414 GLU A O 1
ATOM 7898 N N . GLU D 4 415 ? 252.091 215.599 173.920 1.00 56.89 415 GLU A N 1
ATOM 7899 C CA . GLU D 4 415 ? 252.234 216.983 173.477 1.00 56.89 415 GLU A CA 1
ATOM 7900 C C . GLU D 4 415 ? 252.825 217.088 172.076 1.00 56.89 415 GLU A C 1
ATOM 7901 O O . GLU D 4 415 ? 252.743 218.158 171.453 1.00 56.89 415 GLU A O 1
ATOM 7907 N N . GLY D 4 416 ? 253.424 216.008 171.574 1.00 57.09 416 GLY A N 1
ATOM 7908 C CA . GLY D 4 416 ? 253.887 216.007 170.199 1.00 57.09 416 GLY A CA 1
ATOM 7909 C C . GLY D 4 416 ? 252.756 216.228 169.216 1.00 57.09 416 GLY A C 1
ATOM 7910 O O . GLY D 4 416 ? 252.939 216.872 168.181 1.00 57.09 416 GLY A O 1
ATOM 7911 N N . GLU D 4 417 ? 251.570 215.700 169.527 1.00 57.57 417 GLU A N 1
ATOM 7912 C CA . GLU D 4 417 ? 250.413 215.931 168.669 1.00 57.57 417 GLU A CA 1
ATOM 7913 C C . GLU D 4 417 ? 250.036 217.407 168.637 1.00 57.57 417 GLU A C 1
ATOM 7914 O O . GLU D 4 417 ? 249.731 217.952 167.570 1.00 57.57 417 GLU A O 1
ATOM 7920 N N . PHE D 4 418 ? 250.056 218.071 169.796 1.00 53.69 418 PHE A N 1
ATOM 7921 C CA . PHE D 4 418 ? 249.768 219.501 169.835 1.00 53.69 418 PHE A CA 1
ATOM 7922 C C . PHE D 4 418 ? 250.784 220.281 169.011 1.00 53.69 418 PHE A C 1
ATOM 7923 O O . PHE D 4 418 ? 250.422 221.172 168.229 1.00 53.69 418 PHE A O 1
ATOM 7931 N N . SER D 4 419 ? 252.067 219.948 169.168 1.00 56.04 419 SER A N 1
ATOM 7932 C CA . SER D 4 419 ? 253.104 220.645 168.411 1.00 56.04 419 SER A CA 1
ATOM 7933 C C . SER D 4 419 ? 252.936 220.429 166.910 1.00 56.04 419 SER A C 1
ATOM 7934 O O . SER D 4 419 ? 253.041 221.378 166.120 1.00 56.04 419 SER A O 1
ATOM 7937 N N . GLU D 4 420 ? 252.667 219.188 166.498 1.00 58.16 420 GLU A N 1
ATOM 7938 C CA . GLU D 4 420 ? 252.502 218.892 165.080 1.00 58.16 420 GLU A CA 1
ATOM 7939 C C . GLU D 4 420 ? 251.288 219.606 164.503 1.00 58.16 420 GLU A C 1
ATOM 7940 O O . GLU D 4 420 ? 251.333 220.104 163.372 1.00 58.16 420 GLU A O 1
ATOM 7946 N N . ALA D 4 421 ? 250.189 219.659 165.259 1.00 53.98 421 ALA A N 1
ATOM 7947 C CA . ALA D 4 421 ? 249.006 220.374 164.790 1.00 53.98 421 ALA A CA 1
ATOM 7948 C C . ALA D 4 421 ? 249.287 221.863 164.638 1.00 53.98 421 ALA A C 1
ATOM 7949 O O . ALA D 4 421 ? 248.841 222.493 163.670 1.00 53.98 421 ALA A O 1
ATOM 7951 N N . ARG D 4 422 ? 250.026 222.444 165.586 1.00 55.73 422 ARG A N 1
ATOM 7952 C CA . ARG D 4 422 ? 250.402 223.850 165.471 1.00 55.73 422 ARG A CA 1
ATOM 7953 C C . ARG D 4 422 ? 251.235 224.094 164.216 1.00 55.73 422 ARG A C 1
ATOM 7954 O O . ARG D 4 422 ? 250.994 225.052 163.468 1.00 55.73 422 ARG A O 1
ATOM 7962 N N . GLU D 4 423 ? 252.213 223.220 163.960 1.00 56.36 423 GLU A N 1
ATOM 7963 C CA . GLU D 4 423 ? 253.039 223.369 162.763 1.00 56.36 423 GLU A CA 1
ATOM 7964 C C . GLU D 4 423 ? 252.207 223.235 161.492 1.00 56.36 423 GLU A C 1
ATOM 7965 O O . GLU D 4 423 ? 252.401 223.990 160.530 1.00 56.36 423 GLU A O 1
ATOM 7971 N N . ASP D 4 424 ? 251.281 222.274 161.467 1.00 56.30 424 ASP A N 1
ATOM 7972 C CA . ASP D 4 424 ? 250.445 222.077 160.287 1.00 56.30 424 ASP A CA 1
ATOM 7973 C C . ASP D 4 424 ? 249.565 223.291 160.021 1.00 56.30 424 ASP A C 1
ATOM 7974 O O . ASP D 4 424 ? 249.398 223.706 158.867 1.00 56.30 424 ASP A O 1
ATOM 7979 N N . LEU D 4 425 ? 248.983 223.870 161.072 1.00 55.66 425 LEU A N 1
ATOM 7980 C CA . LEU D 4 425 ? 248.160 225.060 160.877 1.00 55.66 425 LEU A CA 1
ATOM 7981 C C . LEU D 4 425 ? 248.997 226.244 160.411 1.00 55.66 425 LEU A C 1
ATOM 7982 O O . LEU D 4 425 ? 248.543 227.043 159.582 1.00 55.66 425 LEU A O 1
ATOM 7987 N N . ALA D 4 426 ? 250.221 226.375 160.929 1.00 58.58 426 ALA A N 1
ATOM 7988 C CA . ALA D 4 426 ? 251.108 227.422 160.429 1.00 58.58 426 ALA A CA 1
ATOM 7989 C C . ALA D 4 426 ? 251.393 227.230 158.945 1.00 58.58 426 ALA A C 1
ATOM 7990 O O . ALA D 4 426 ? 251.381 228.196 158.169 1.00 58.58 426 ALA A O 1
ATOM 7992 N N . ALA D 4 427 ? 251.638 225.985 158.531 1.00 59.31 427 ALA A N 1
ATOM 7993 C CA . ALA D 4 427 ? 251.890 225.708 157.120 1.00 59.31 427 ALA A CA 1
ATOM 7994 C C . ALA D 4 427 ? 250.675 226.040 156.262 1.00 59.31 427 ALA A C 1
ATOM 7995 O O . ALA D 4 427 ? 250.813 226.597 155.167 1.00 59.31 427 ALA A O 1
ATOM 7997 N N . LEU D 4 428 ? 249.475 225.697 156.737 1.00 59.78 428 LEU A N 1
ATOM 7998 C CA . LEU D 4 428 ? 248.265 225.994 155.970 1.00 59.78 428 LEU A CA 1
ATOM 7999 C C . LEU D 4 428 ? 248.046 227.497 155.835 1.00 59.78 428 LEU A C 1
ATOM 8000 O O . LEU D 4 428 ? 247.658 227.986 154.764 1.00 59.78 428 LEU A O 1
ATOM 8005 N N . GLU D 4 429 ? 248.275 228.247 156.916 1.00 62.68 429 GLU A N 1
ATOM 8006 C CA . GLU D 4 429 ? 248.150 229.698 156.839 1.00 62.68 429 GLU A CA 1
ATOM 8007 C C . GLU D 4 429 ? 249.167 230.282 155.867 1.00 62.68 429 GLU A C 1
ATOM 8008 O O . GLU D 4 429 ? 248.851 231.199 155.097 1.00 62.68 429 GLU A O 1
ATOM 8014 N N . LYS D 4 430 ? 250.396 229.759 155.884 1.00 66.29 430 LYS A N 1
ATOM 8015 C CA . LYS D 4 430 ? 251.400 230.206 154.925 1.00 66.29 430 LYS A CA 1
ATOM 8016 C C . LYS D 4 430 ? 250.971 229.901 153.495 1.00 66.29 430 LYS A C 1
ATOM 8017 O O . LYS D 4 430 ? 251.197 230.708 152.586 1.00 66.29 430 LYS A O 1
ATOM 8023 N N . ASP D 4 431 ? 250.362 228.735 153.275 1.00 65.66 431 ASP A N 1
ATOM 8024 C CA . ASP D 4 431 ? 249.897 228.379 151.937 1.00 65.66 431 ASP A CA 1
ATOM 8025 C C . ASP D 4 431 ? 248.812 229.336 151.460 1.00 65.66 431 ASP A C 1
ATOM 8026 O O . ASP D 4 431 ? 248.823 229.780 150.305 1.00 65.66 431 ASP A O 1
ATOM 8031 N N . TYR D 4 432 ? 247.858 229.661 152.337 1.00 62.87 432 TYR A N 1
ATOM 8032 C CA . TYR D 4 432 ? 246.835 230.639 151.973 1.00 62.87 432 TYR A CA 1
ATOM 8033 C C . TYR D 4 432 ? 247.450 231.995 151.653 1.00 62.87 432 TYR A C 1
ATOM 8034 O O . TYR D 4 432 ? 247.074 232.638 150.664 1.00 62.87 432 TYR A O 1
ATOM 8043 N N . GLU D 4 433 ? 248.399 232.445 152.477 1.00 71.60 433 GLU A N 1
ATOM 8044 C CA . GLU D 4 433 ? 249.022 233.744 152.242 1.00 71.60 433 GLU A CA 1
ATOM 8045 C C . GLU D 4 433 ? 249.773 233.764 150.916 1.00 71.60 433 GLU A C 1
ATOM 8046 O O . GLU D 4 433 ? 249.717 234.752 150.175 1.00 71.60 433 GLU A O 1
ATOM 8052 N N . GLU D 4 434 ? 250.482 232.678 150.601 1.00 69.27 434 GLU A N 1
ATOM 8053 C CA . GLU D 4 434 ? 251.203 232.599 149.335 1.00 69.27 434 GLU A CA 1
ATOM 8054 C C . GLU D 4 434 ? 250.248 232.588 148.147 1.00 69.27 434 GLU A C 1
ATOM 8055 O O . GLU D 4 434 ? 250.480 233.282 147.151 1.00 69.27 434 GLU A O 1
ATOM 8061 N N . VAL D 4 435 ? 249.170 231.805 148.232 1.00 66.27 435 VAL A N 1
ATOM 8062 C CA . VAL D 4 435 ? 248.251 231.678 147.105 1.00 66.27 435 VAL A CA 1
ATOM 8063 C C . VAL D 4 435 ? 247.480 232.973 146.874 1.00 66.27 435 VAL A C 1
ATOM 8064 O O . VAL D 4 435 ? 247.155 233.311 145.729 1.00 66.27 435 VAL A O 1
ATOM 8068 N N . GLY D 4 436 ? 247.196 233.728 147.940 1.00 71.48 436 GLY A N 1
ATOM 8069 C CA . GLY D 4 436 ? 246.358 234.910 147.799 1.00 71.48 436 GLY A CA 1
ATOM 8070 C C . GLY D 4 436 ? 246.896 235.921 146.804 1.00 71.48 436 GLY A C 1
ATOM 8071 O O . GLY D 4 436 ? 246.136 236.509 146.032 1.00 71.48 436 GLY A O 1
ATOM 8072 N N . VAL D 4 437 ? 248.207 236.140 146.807 1.00 72.84 437 VAL A N 1
ATOM 8073 C CA . VAL D 4 437 ? 248.809 237.101 145.889 1.00 72.84 437 VAL A CA 1
ATOM 8074 C C . VAL D 4 437 ? 248.846 236.532 144.477 1.00 72.84 437 VAL A C 1
ATOM 8075 O O . VAL D 4 437 ? 248.614 235.342 144.270 1.00 72.84 437 VAL A O 1
#

Foldseek 3Di:
DAAEAEEAEDLQRVVLVLLLVVQLCVQLQAALVFAHDDDDPLSPPQPRRFWDDDDPRGTAGRYAYEYAPCVSVVVLCPDGSNVRHDPLRDFYHHDHQVQALLCQQPPCLVVRVVSNVVSVVCSCVVDDHYAAYEYEFEQRGGNRLRNVLNNLVVCCVVPVPHAYEYEYEAADDPDGDDPCRLVSNLLSLLSDLPSHQAYEYFYDVLLVLLCCPFAVDPDDDVSSSSNVVSVLVCQLQVLSRAAFDFGAHDVNCSVQADPDSRLHYKWKFWDDRHYPPCPVVDDDDDLVQLVQRPDQSGTRDNWDLVVWAFEAKEKEKEADDDPVVVVVSLVVVCVVPVVRYDDVDPDRYHYHYGHHDRPPDHMIMMIMTRILRCLVVLVVSLVVLCVCVVVCPPVVVNVVSPDDVVSVVVSSVSSVVSSVVSVVVD/DDDPDDDPVDVPPDDDDDDD/DPPCVVVLVVLVVLVVVLLVCVVVQVVLVVQLCVVVPPVQAADFFLVVLVVSLVPDRDPVVSNVSSVSLVVSLVSLCVVLVCDVVVYVVLVVLSVVSNQLSDGPGGFQPAADDPPDCSLVPDDPCCCPHHCVGVSRRVVVSSVSVVVSVVVVD/DEAEAEEAEDDLSVLLVVLLVVQVCVVVQQDLLQFHCPLCVRFWPDDDPRGIEGRYAYEFAACVVVVVVCPDSNVNHYDPPSYDYHHDHCAQPQLSLAPPRLPVCLVVVVVVVVVSVVVDDNYAEYEYEAEQRGNNSQRVVLVNLVVCCVVPVPHAYEYEYAYEALPDHDDDCSLVSNLLSCLSCLQRHQAYEYFYDVLVVLVCCVALVDPDDDSSQVSNVVSLLVCLVCVLSRAPAPFGDDPVCPSVQAPPDSRLRYKYKFKDDFHFPVVPVVDDDDLLVGLVVRPDQSGGRGPFGQLVKAWEAKEKRKEFPDDVVVNVVSVVVVVVDDSHHHDDVRPDHYHYHYHHHARDDDPPHGGDGDGMMIMMMIRILRCLVVLVSSVVSVCVVPVVPPPVVVSVVSPDDCVSVVVSSVVSVVVSVVSVVVRD

CATH classification: 3.40.50.1440 (+1 more: 3.30.1330.20)

Radius of gyration: 31.83 Å; Cα contacts (8 Å, |Δi|>4): 1741; chains: 4; bounding box: 87×62×94 Å

Solvent-accessible surface area: 42173 Å² total; per-residue (Å²): 39,20,12,4,1,0,4,3,1,6,116,46,1,4,76,10,0,26,50,1,2,48,20,0,0,74,25,1,13,6,33,66,92,0,34,7,102,4,49,12,24,32,8,52,75,52,9,80,8,1,1,29,146,30,140,33,19,75,38,16,2,7,3,0,4,1,1,2,66,58,44,16,2,77,80,29,90,102,26,113,41,5,135,2,21,73,116,114,5,24,16,90,16,159,75,13,5,73,80,16,5,0,57,0,24,116,52,37,0,60,123,15,20,93,53,0,34,80,25,3,107,149,8,6,119,80,32,105,32,10,4,0,3,6,2,0,4,20,6,10,19,5,21,2,0,0,2,0,3,23,1,3,30,72,4,59,142,87,40,93,93,56,6,6,2,0,7,0,24,16,15,27,57,83,120,69,132,34,100,21,18,6,0,0,2,1,0,0,7,30,31,1,8,101,29,13,47,1,1,2,5,3,4,54,74,9,5,91,63,2,2,134,61,22,62,121,67,130,102,56,90,122,32,55,3,17,90,22,4,0,25,2,4,5,3,9,4,0,18,10,3,11,15,12,14,31,12,5,11,6,36,26,4,3,3,0,1,5,1,23,90,76,2,3,3,0,1,0,1,24,0,13,26,57,10,228,46,54,113,150,185,155,72,62,59,12,59,22,0,3,137,43,4,49,65,43,122,11,7,1,10,36,31,44,20,158,117,6,80,10,5,0,0,0,1,6,0,10,0,118,23,12,2,4,44,0,20,68,32,12,53,70,19,44,89,160,56,62,81,94,8,8,117,32,3,30,28,5,6,4,7,2,4,3,13,7,35,24,90,62,79,153,31,3,0,3,2,0,0,0,0,10,4,4,27,83,17,6,109,58,7,11,121,78,3,57,56,42,45,195,195,117,33,86,16,123,161,4,75,67,63,59,15,84,46,121,37,2,64,104,0,30,61,29,5,69,88,3,21,63,58,2,100,107,53,107,134,106,28,149,34,80,8,36,28,84,104,22,14,71,19,39,56,89,103,258,159,106,85,3,38,103,43,30,126,60,6,67,102,67,25,78,50,13,56,55,8,18,130,26,1,16,36,3,2,73,64,2,3,106,67,31,139,63,76,139,149,36,3,42,26,14,31,34,2,101,62,21,24,139,73,143,6,63,49,35,21,10,74,68,5,1,104,39,3,26,51,0,13,64,48,3,36,101,2,2,112,55,2,94,83,28,165,127,79,39,93,87,29,20,113,99,3,111,61,27,17,46,120,108,43,108,11,37,101,38,86,11,153,146,102,60,28,9,34,18,43,9,38,39,72,43,15,163,76,51,3,3,2,8,13,0,8,4,1,38,1,13,53,20,2,107,78,17,27,68,85,48,134,106,89,19,1,0,9,0,0,2,5,37,39,0,1,44,9,0,8,2,6,4,6,7,8,6,20,32,34,22,6,50,28,23,0,100,81,118,125,58,39,77,6,3,0,10,94,47,76,95,46,46,9,32,1,8,1,0,2,2,2,9,16,9,25,14,1,40,35,6,85,70,7,7,18,74,21,3,14,73,112,78,7,16,11,35,22,104,36,11,1,4,15,2,1,0,19,2,19,74,64,23,1,121,110,21,1,82,84,0,28,63,17,0,146,112,11,20,118,113,15,140,24,18,54,1,4,3,1,3,6,29,6,8,22,4,21,3,0,0,0,1,2,5,1,4,51,90,1,30,123,82,72,35,194,66,11,11,3,4,11,0,25,12,26,11,70,124,22,36,39,6,2,0,22,18,2,0,0,2,1,1,1,40,24,12,6,117,57,14,48,0,6,3,4,8,4,48,32,6,3,13,22,5,4,115,138,39,14,99,46,106,160,5,32,40,21,37,7,14,44,7,9,2,22,3,4,2,8,3,2,2,17,9,0,41,115,19,67,88,81,12,67,4,70,80,6,42,102,58,1,34,60,95,118,62,5,2,4,1,8,3,4,12,1,19,9,29,16,57,138,80,26,185,164,90,148,34,43,10,51,71,1,0,74,24,5,17,81,65,49,13,30,2,6,96,30,48,24,142,102,7,64,30,3,14,3,2,0,11,3,8,1,88,10,58,86,156,69,6,104,52,2,20,52,74,4,98,100,91,195,111,32,70,48,7,127,109,22,119,116,11,48,48,40,3,12,9,137,62,60,15,26,32,16,54,88,33,54,44,19,158,28,112,60,1,0,0,5,1,2,0,11,18,5,5,21,68,27,4,36,147,18,22,99,61,9,64,68,0,48,72,96,130,0,1,9,67,55,2,75,69,48,51,6,140,62,43,44,10,53,108,0,58,118,27,4,47,40,2,42,133,54,4,127,116,15,15,140

Sequence (1027 aa):
MREIVHLQAGQCGNQIGAKFWEVISDEHGIDPTGTYHGDSDLQLERINVYYNEATGGKYVPRAVLVDLEPGTMDSVRSGPFGQIFRPDNFVFGQSGAGNNWAKGHYTEGAELVDSVLDVVRKEAESCDCLQGFQLTHSLGGGTGSGMGTLLISKIREEYPDRIMNTFSVVPSPKVSDTVVEPYNATLSVHQLVENTDETYCIDNEALYDICFRTLKLTTPTYGDLNHLVSATMSGVTTCLRFPGQLNADLRKLAVNMVPFPRLHFFMPGFAPLTSRGSQQYRALTVPELTQQMFDAKNMMAACDPRHGRYLTVAAVFRGRMSMKEVDEQMLNVQNKNSSYFVEWIPNNVKTAVCDIPPRGLKMSATFIGNSTAIQELFKRISEQFTAMFRRKAFLHWYTGEGMDEMEFTEAESNMNDLVSEYQQYQVPLEDLTNYKMSYVAHPLEKMNEVKESLRSVEQKYKIFQQQQFTFIGALEHCRENAHDKIRPISSIGQVQSYMEHHCSNSTDRRILLMFLDICSELSKLCQHFEALHPVTNNLLEKCKTLVSQSNDLSSLRAKYPHDVVNHLSCDEARNHYGGVVSLIPIILDLMKEWVAHSEMRECISIHVGQAGVQIGNACWELYCLEHGIQPDGQMPDSFNTFFSETGAGKHVPRAVFVDLEPTVVDEVRTGTYRQLFHPEQLITGKEDAANNYARGHYTIGKEIVDLVLDRIRKLADLCTGLQGFLIFHSFGGGTGSGFASLLMERLSVDYGKKSKLEFAIYPAPQVSTAVVEPYNSILTTHTTLEHSDCAFMVDNEAIYDICRRNLDIERPTYTNLNRLIGQIVSSITASLRFDGALNVDLTEFQTNLVPYPRIHFPLATYAPVISAEKAYHEQLSVAEITNACFEPANQMVKCDPRHGKYMACCMLYRGDVVPKDVNAAIATIKTKRTIQFVDWCPTGFKVGINYQPPTVVPGGDLAKVQRAVCMLSNTTAIAEAWARLDHKLDLMYAKRAFVHWYVGEGMEEGEFSEAREDLAALEKDYEEVGV

Nearest PDB structures (foldseek):
  8ou0-assembly1_C  TM=1.007E+00  e=1.155E-25  Bos taurus
  8otz-assembly1_0e  TM=9.868E-01  e=1.968E-21  Bos taurus
  9cpc-assembly1_6K  TM=9.829E-01  e=9.703E-21  Sus scrofa
  8otz-assembly1_Cj  TM=9.839E-01  e=2.154E-20  Bos taurus
  8otz-assembly1_0E  TM=9.804E-01  e=1.190E-19  Bos taurus

B-factor: mean 61.63, std 20.48, range [35.25, 134.82]